Protein AF-0000000071359633 (afdb_homodimer)

Secondary structure (DSSP, 8-state):
-----TTSGGGSGGGTGGGT--------------HHHHHHHSTT-------HHHHS--HHHHHHHHHTS-HHHHHHHHHHHHHHTT---BPPPHHHHHHHHHH---HHHHHHHHHHHHHHHHHHHHHHHH-SSTTHHHHHHHHHHHHT-S--S-GGGGGGSTT-SSS--TTS----HHHHHHHHHHHHHHHHHHHHHHHH-HHHHHHHHHHHIIIIIHHHHH----GGGSSS-S---THHHHHHHHHHHHHHHH---HHHHHHHHHHHHHHHHHHHHHS-TT---TT-GGGGGGTHHHHHHHHHHHHHHTTTSS--TT-HHHHHHHHHHHHTEEETTEE---TT--SB----HHHHHHHHHHTT-HHHHHHHHHHHHH-S-GGGGT-S-HHHHHHHHHHHHHHHHSPP-----SEEEETTTTEEEEE-TTSEEEEEE--EETSTT--S-TT-EEEEETTEEEE-----PPP-GGGGSTTGGGSGGGSGGGSS-EEBTTB----EEEEE-S-EEEEE-SS-EEEEEE-GGGS-GGG-EEEEEEEEEEETTTTEEEEEEEEEES---S--EEEEEESSPPB--STTEEEEE-TTS-EEEEE--TTSEEEEEEEEE---HHHHHHH-SSEEEEEEEEESS--SEEEEEEEEEEE--/-----STTGGGTTTTGGGSS--------------HHHHHHHSTT-------HHHHS--HHHHHHHHHTS-HHHHHHHHHHHHHHTT---BPPPHHHHHHHHHH---HHHHHHHHHHHHHHHHHHHHHHHH-SSTTHHHHHHHHHHHHT-S--S-GGGGGGSTT-SSS--TTS----HHHHHHHHHHHHHHHHHHHHHHHH-HHHHHHHHHHHIIIIIHHHHH----GGGSSS-S---THHHHHHHHHHHHHHHH---HHHHHHHHHHHHHHHHHHHHHS-TT---TT-GGGGGGTHHHHHHHHHHHHHHTTTSS--TT-HHHHHHHHHHHHTEEETTEE---TT--SB----HHHHHHHHHHTT-HHHHHHHHHHHHH-S-GGGGT-S-HHHHHHHHHHHHHHHHSPP-----SEEEETTTTEEEEE-TTSEEEEEE--EETSTT--S-TT-EEEEETTEEEE-----PPP-GGGGSTTGGGSGGGSGGGSS-EEBTTB----EEEEE-S-EEEEE-SS-EEEEEE-GGGS-GGG-EEEEEEEEEEETTTTEEEEEEEEEES---S--EEEEEESSPPB--STTEEEEE-TTS-EEEEE--TTSEEEEEEEEE---HHHHHHH-SSEEEEEEEEESS--SEEEEEEEEEEE--

Foldseek 3Di:
DDDDDDPPPPPPPVVPPVPPPPVPPCLLAQDLPLQLVCLVPPDDQPLFFAAPPQFAPALVVLLVLLVPDDPVVLVVLQVLLVVLLPDPLDAQDLVQLQCCVVPNDQCSSVVSLCSLQVSLLSLVSNCSNVVPCPSVVVNLVSLVSVLPHLAQDGSVPQCQFPVGGRGDDSVTADFFLRRLQVLLSLLVCCQHCVVVQVVVPNVSLVSNLVSCCSRQLVCVLVDDPPQQLQPPHLDHDLRLLSRLLSSLSNCSRRPDDSVSNSSSLSSSSSSVSSLLSNDRQLQADLQFLQCLCSHLLSNLSNQVSSCSRSVNSSADLQDSNNVSNLCNNVQQDQDDQAGAFAFQRFRGHDDQLLSQLSSCVRNVNLQSLQQSLVSCVSDPDPCSLCDDGSVSNSSSSVCVVVSPPRHHHDDYDQKDADVSFAWIWGDAPQFKIKIWGWWAQATVSGALAGTFMWMDGNNFTFFDQLHHFDDGPCCVDPNVHVPPSRWNQQTQFKDALNWTFDHDNQQGWDDWDWDDDPFKIKIKTWRQSRTDVVSQWPTKIWMWMAGRVQGKIKIKIKTAGPDRRFWMKGKTKGLADWDPPDAQWIWGATPVGKIKIKGWDHPFWDKDKDKAADDGPSSCVRSVDGIIMMIMTTTPDDDRIDMTMIMIDIDHD/DDDPDDPPPPVPPVVPPVPPPPVPPCLLAQDLPLQLVCLVPDDDQPLFFAAPPQFAPALVVLLVLLVPDDPVVLVVLQVLLVVLLPDPLDAQDLVQLQCCVVPNDQVSSVVSLCSLQVSLLSLVSNCSNVVPCPSVVVNLVSLVSVLPHLAQDGSVPQCQFPVGGRGDDSVTADFFLRRLLVLLSLLVCCQHCVVVQVVVPNVSLVSNLVSCCVRQLVCVLVDDPPQQLQPPHLDHDLRLLSRLLSSLSNCSRRPPDSVSNSSSLSSSSSSVSSLLSNDRQQQADLQFLQCLCSHLLSNLSNQVSSCSRSVNSSADLQPSNNVSNLCNNVQQDQDDQAGDFAFQRFRGHDDQLLSQLSSCVRNVNLQSLQQSLVSCVSDPDPCSLCDDGSVSNSSSSVCVVVSPPRHHHDDYDQKDADVSFAWIWGAAPQFKIKIWTWWAQATVSGALAGGFMWMDGNNFTFFDQLHHFDDGPCCVDPNVHVPPSRWNQQTQFKDALNWTFDHDNQQGWDDWDWDDDPFKIKIKTWRQSRTDVVSQWPTKIWMWMAGRVQGKIKIKIKTAGPDRRFWMKGKTKGLADWDPPDAQWIWGATPVGKIKIKGWDHPFWDKDKDKAADDGPSSCVRSVDGIIMMIMTTTPDDDRIDMTMIMIDIDHD

Radius of gyration: 44.52 Å; Cα contacts (8 Å, |Δi|>4): 2635; chains: 2; bounding box: 70×174×122 Å

pLDDT: mean 91.4, std 15.02, range [15.28, 98.94]

Organism: NCBI:txid346377

InterPro domains:
  IPR008929 Chondroitin AC/alginate lyase [G3DSA:1.50.10.100] (68-390)
  IPR008929 Chondroitin AC/alginate lyase [SSF48230] (112-349)
  IPR012480 Heparinase II/III-like, C-terminal [PF07940] (433-593)

Structure (mmCIF, N/CA/C/O backbone):
data_AF-0000000071359633-model_v1
#
loop_
_entity.id
_entity.type
_entity.pdbx_description
1 polymer Heparinase
#
loop_
_atom_site.group_PDB
_atom_site.id
_atom_site.type_symbol
_atom_site.label_atom_id
_atom_site.label_alt_id
_atom_site.label_comp_id
_atom_site.label_asym_id
_atom_site.label_entity_id
_atom_site.label_seq_id
_atom_site.pdbx_PDB_ins_code
_atom_site.Cartn_x
_atom_site.Cartn_y
_atom_site.Cartn_z
_atom_site.occupancy
_atom_site.B_iso_or_equiv
_atom_site.auth_seq_id
_atom_site.auth_comp_id
_atom_site.auth_asym_id
_atom_site.auth_atom_id
_atom_site.pdbx_PDB_model_num
ATOM 1 N N . MET A 1 1 ? -38.25 -100.5 -8.969 1 16.97 1 MET A N 1
ATOM 2 C CA . MET A 1 1 ? -36.844 -100.562 -8.578 1 16.97 1 MET A CA 1
ATOM 3 C C . MET A 1 1 ? -36.062 -99.438 -9.312 1 16.97 1 MET A C 1
ATOM 5 O O . MET A 1 1 ? -36.156 -99.312 -10.531 1 16.97 1 MET A O 1
ATOM 9 N N . LYS A 1 2 ? -35.562 -98.5 -8.297 1 18.69 2 LYS A N 1
ATOM 10 C CA . LYS A 1 2 ? -35.281 -97.25 -7.57 1 18.69 2 LYS A CA 1
ATOM 11 C C . LYS A 1 2 ? -33.938 -96.688 -7.953 1 18.69 2 LYS A C 1
ATOM 13 O O . LYS A 1 2 ? -32.906 -97.188 -7.484 1 18.69 2 LYS A O 1
ATOM 18 N N . MET A 1 3 ? -33.875 -96.312 -9.438 1 15.28 3 MET A N 1
ATOM 19 C CA . MET A 1 3 ? -32.812 -95.812 -10.312 1 15.28 3 MET A CA 1
ATOM 20 C C . MET A 1 3 ? -31.969 -94.75 -9.609 1 15.28 3 MET A C 1
ATOM 22 O O . MET A 1 3 ? -32.5 -93.875 -8.992 1 15.28 3 MET A O 1
ATOM 26 N N . LYS A 1 4 ? -30.531 -94.938 -9.828 1 19.61 4 LYS A N 1
ATOM 27 C CA . LYS A 1 4 ? -29.078 -95.125 -9.695 1 19.61 4 LYS A CA 1
ATOM 28 C C . LYS A 1 4 ? -28.375 -93.75 -9.734 1 19.61 4 LYS A C 1
ATOM 30 O O . LYS A 1 4 ? -28.859 -92.812 -10.359 1 19.61 4 LYS A O 1
ATOM 35 N N . LYS A 1 5 ? -27.156 -93.5 -9.281 1 20.58 5 LYS A N 1
ATOM 36 C CA . LYS A 1 5 ? -26.094 -93.125 -8.352 1 20.58 5 LYS A CA 1
ATOM 37 C C . LYS A 1 5 ? -25.234 -92 -8.906 1 20.58 5 LYS A C 1
ATOM 39 O O . LYS A 1 5 ? -24.484 -91.375 -8.164 1 20.58 5 LYS A O 1
ATOM 44 N N . ASN A 1 6 ? -25.016 -92 -10.297 1 19.78 6 ASN A N 1
ATOM 45 C CA . ASN A 1 6 ? -23.641 -91.688 -10.672 1 19.78 6 ASN A CA 1
ATOM 46 C C . ASN A 1 6 ? -23.406 -90.188 -10.734 1 19.78 6 ASN A C 1
ATOM 48 O O . ASN A 1 6 ? -23.234 -89.625 -11.82 1 19.78 6 ASN A O 1
ATOM 52 N N . SER A 1 7 ? -24.203 -89.375 -9.969 1 23.22 7 SER A N 1
ATOM 53 C CA . SER A 1 7 ? -24.297 -87.875 -10.023 1 23.22 7 SER A CA 1
ATOM 54 C C . SER A 1 7 ? -23.031 -87.25 -9.5 1 23.22 7 SER A C 1
ATOM 56 O O . SER A 1 7 ? -22.938 -86 -9.461 1 23.22 7 SER A O 1
ATOM 58 N N . PHE A 1 8 ? -22.203 -88.062 -8.609 1 25.3 8 PHE A N 1
ATOM 59 C CA . PHE A 1 8 ? -21.328 -87.375 -7.656 1 25.3 8 PHE A CA 1
ATOM 60 C C . PHE A 1 8 ? -20.078 -86.875 -8.344 1 25.3 8 PHE A C 1
ATOM 62 O O . PHE A 1 8 ? -19.312 -86.125 -7.75 1 25.3 8 PHE A O 1
ATOM 69 N N . PHE A 1 9 ? -19.641 -87.438 -9.539 1 23.06 9 PHE A N 1
ATOM 70 C CA . PHE A 1 9 ? -18.25 -87.375 -9.953 1 23.06 9 PHE A CA 1
ATOM 71 C C . PHE A 1 9 ? -17.922 -85.938 -10.398 1 23.06 9 PHE A C 1
ATOM 73 O O . PHE A 1 9 ? -16.75 -85.562 -10.453 1 23.06 9 PHE A O 1
ATOM 80 N N . LYS A 1 10 ? -18.828 -85.25 -11.102 1 24.2 10 LYS A N 1
ATOM 81 C CA . LYS A 1 10 ? -18.391 -84.125 -11.922 1 24.2 10 LYS A CA 1
ATOM 82 C C . LYS A 1 10 ? -18.078 -82.938 -11.062 1 24.2 10 LYS A C 1
ATOM 84 O O . LYS A 1 10 ? -17.906 -81.812 -11.586 1 24.2 10 LYS A O 1
ATOM 89 N N . LYS A 1 11 ? -18.375 -83.125 -9.672 1 26.83 11 LYS A N 1
ATOM 90 C CA . LYS A 1 11 ? -18.188 -81.938 -8.805 1 26.83 11 LYS A CA 1
ATOM 91 C C . LYS A 1 11 ? -16.719 -81.625 -8.664 1 26.83 11 LYS A C 1
ATOM 93 O O . LYS A 1 11 ? -16.375 -80.5 -8.195 1 26.83 11 LYS A O 1
ATOM 98 N N . VAL A 1 12 ? -15.867 -82.75 -8.727 1 25.11 12 VAL A N 1
ATOM 99 C CA . VAL A 1 12 ? -14.562 -82.562 -8.109 1 25.11 12 VAL A CA 1
ATOM 100 C C . VAL A 1 12 ? -13.703 -81.625 -8.992 1 25.11 12 VAL A C 1
ATOM 102 O O . VAL A 1 12 ? -12.906 -80.875 -8.492 1 25.11 12 VAL A O 1
ATOM 105 N N . PHE A 1 13 ? -13.711 -81.938 -10.367 1 24.19 13 PHE A N 1
ATOM 106 C CA . PHE A 1 13 ? -12.555 -81.438 -11.094 1 24.19 13 PHE A CA 1
ATOM 107 C C . PHE A 1 13 ? -12.609 -79.938 -11.211 1 24.19 13 PHE A C 1
ATOM 109 O O . PHE A 1 13 ? -11.68 -79.312 -11.727 1 24.19 13 PHE A O 1
ATOM 116 N N . ALA A 1 14 ? -13.805 -79.312 -11.172 1 26.33 14 ALA A N 1
ATOM 117 C CA . ALA A 1 14 ? -13.914 -77.938 -11.578 1 26.33 14 ALA A CA 1
ATOM 118 C C . ALA A 1 14 ? -13.266 -77 -10.555 1 26.33 14 ALA A C 1
ATOM 120 O O . ALA A 1 14 ? -13.266 -75.75 -10.727 1 26.33 14 ALA A O 1
ATOM 121 N N . VAL A 1 15 ? -13.07 -77.562 -9.328 1 27.77 15 VAL A N 1
ATOM 122 C CA . VAL A 1 15 ? -12.586 -76.625 -8.281 1 27.77 15 VAL A CA 1
ATOM 123 C C . VAL A 1 15 ? -11.188 -76.125 -8.625 1 27.77 15 VAL A C 1
ATOM 125 O O . VAL A 1 15 ? -10.781 -75.062 -8.188 1 27.77 15 VAL A O 1
ATOM 128 N N . VAL A 1 16 ? -10.336 -77.062 -9.266 1 26.27 16 VAL A N 1
ATOM 129 C CA . VAL A 1 16 ? -8.914 -76.75 -9.219 1 26.27 16 VAL A CA 1
ATOM 130 C C . VAL A 1 16 ? -8.625 -75.562 -10.078 1 26.27 16 VAL A C 1
ATOM 132 O O . VAL A 1 16 ? -7.754 -74.75 -9.75 1 26.27 16 VAL A O 1
ATOM 135 N N . ALA A 1 17 ? -9.109 -75.562 -11.352 1 25.72 17 ALA A N 1
ATOM 136 C CA . ALA A 1 17 ? -8.516 -74.625 -12.312 1 25.72 17 ALA A CA 1
ATOM 137 C C . ALA A 1 17 ? -8.836 -73.188 -11.945 1 25.72 17 ALA A C 1
ATOM 139 O O . ALA A 1 17 ? -8.297 -72.25 -12.547 1 25.72 17 ALA A O 1
ATOM 140 N N . ALA A 1 18 ? -9.961 -72.938 -11.273 1 26.44 18 ALA A N 1
ATOM 141 C CA . ALA A 1 18 ? -10.375 -71.562 -11.062 1 26.44 18 ALA A CA 1
ATOM 142 C C . ALA A 1 18 ? -9.375 -70.812 -10.18 1 26.44 18 ALA A C 1
ATOM 144 O O . ALA A 1 18 ? -9.516 -69.625 -9.945 1 26.44 18 ALA A O 1
ATOM 145 N N . LEU A 1 19 ? -8.586 -71.625 -9.414 1 27.02 19 LEU A N 1
ATOM 146 C CA . LEU A 1 19 ? -7.75 -70.938 -8.453 1 27.02 19 LEU A CA 1
ATOM 147 C C . LEU A 1 19 ? -6.754 -70.062 -9.172 1 27.02 19 LEU A C 1
ATOM 149 O O . LEU A 1 19 ? -6.148 -69.188 -8.547 1 27.02 19 LEU A O 1
ATOM 153 N N . LEU A 1 20 ? -6.238 -70.562 -10.328 1 25.53 20 LEU A N 1
ATOM 154 C CA . LEU A 1 20 ? -4.973 -69.938 -10.672 1 25.53 20 LEU A CA 1
ATOM 155 C C . LEU A 1 20 ? -5.195 -68.438 -11.078 1 25.53 20 LEU A C 1
ATOM 157 O O . LEU A 1 20 ? -4.254 -67.688 -11.078 1 25.53 20 LEU A O 1
ATOM 161 N N . LEU A 1 21 ? -6.305 -68.25 -11.867 1 26.7 21 LEU A N 1
ATOM 162 C CA . LEU A 1 21 ? -6.145 -66.938 -12.5 1 26.7 21 LEU A CA 1
ATOM 163 C C . LEU A 1 21 ? -6.324 -65.812 -11.492 1 26.7 21 LEU A C 1
ATOM 165 O O . LEU A 1 21 ? -7.402 -65.188 -11.398 1 26.7 21 LEU A O 1
ATOM 169 N N . LEU A 1 22 ? -6.211 -66.062 -10.188 1 28.61 22 LEU A N 1
ATOM 170 C CA . LEU A 1 22 ? -6.168 -64.875 -9.367 1 28.61 22 LEU A CA 1
ATOM 171 C C . LEU A 1 22 ? -5.164 -63.875 -9.922 1 28.61 22 LEU A C 1
ATOM 173 O O . LEU A 1 22 ? -3.955 -64 -9.711 1 28.61 22 LEU A O 1
ATOM 177 N N . GLY A 1 23 ? -5.305 -63.562 -11.203 1 27.77 23 GLY A N 1
ATOM 178 C CA . GLY A 1 23 ? -4.488 -62.406 -11.578 1 27.77 23 GLY A CA 1
ATOM 179 C C . GLY A 1 23 ? -4.461 -61.312 -10.516 1 27.77 23 GLY A C 1
ATOM 180 O O . GLY A 1 23 ? -5.508 -60.875 -10.039 1 27.77 23 GLY A O 1
ATOM 181 N N . VAL A 1 24 ? -3.471 -61.312 -9.656 1 30.3 24 VAL A N 1
ATOM 182 C CA . VAL A 1 24 ? -3.053 -60.25 -8.766 1 30.3 24 VAL A CA 1
ATOM 183 C C . VAL A 1 24 ? -3.244 -58.906 -9.453 1 30.3 24 VAL A C 1
ATOM 185 O O . VAL A 1 24 ? -2.588 -58.625 -10.453 1 30.3 24 VAL A O 1
ATOM 188 N N . SER A 1 25 ? -4.441 -58.531 -9.695 1 33.06 25 SER A N 1
ATOM 189 C CA . SER A 1 25 ? -4.523 -57.062 -9.867 1 33.06 25 SER A CA 1
ATOM 190 C C . SER A 1 25 ? -3.646 -56.344 -8.852 1 33.06 25 SER A C 1
ATOM 192 O O . SER A 1 25 ? -3.99 -56.25 -7.672 1 33.06 25 SER A O 1
ATOM 194 N N . ASN A 1 26 ? -2.361 -56.469 -8.922 1 34.12 26 ASN A N 1
ATOM 195 C CA . ASN A 1 26 ? -1.506 -55.531 -8.219 1 34.12 26 ASN A CA 1
ATOM 196 C C . ASN A 1 26 ? -1.996 -54.094 -8.391 1 34.12 26 ASN A C 1
ATOM 198 O O . ASN A 1 26 ? -1.761 -53.469 -9.43 1 34.12 26 ASN A O 1
ATOM 202 N N . ALA A 1 27 ? -3.143 -53.781 -8.055 1 40.91 27 ALA A N 1
ATOM 203 C CA . ALA A 1 27 ? -3.441 -52.375 -7.801 1 40.91 27 ALA A CA 1
ATOM 204 C C . ALA A 1 27 ? -2.242 -51.656 -7.184 1 40.91 27 ALA A C 1
ATOM 206 O O . ALA A 1 27 ? -1.978 -51.812 -5.984 1 40.91 27 ALA A O 1
ATOM 207 N N . TYR A 1 28 ? -1.211 -51.406 -7.816 1 48.06 28 TYR A N 1
ATOM 208 C CA . TYR A 1 28 ? -0.05 -50.625 -7.383 1 48.06 28 TYR A CA 1
ATOM 209 C C . TYR A 1 28 ? -0.469 -49.281 -6.855 1 48.06 28 TYR A C 1
ATOM 211 O O . TYR A 1 28 ? -0.804 -48.375 -7.633 1 48.06 28 TYR A O 1
ATOM 219 N N . ALA A 1 29 ? -1.223 -49.281 -5.66 1 53.5 29 ALA A N 1
ATOM 220 C CA . ALA A 1 29 ? -1.771 -48.25 -4.762 1 53.5 29 ALA A CA 1
ATOM 221 C C . ALA A 1 29 ? -0.668 -47.375 -4.211 1 53.5 29 ALA A C 1
ATOM 223 O O . ALA A 1 29 ? 0.506 -47.75 -4.211 1 53.5 29 ALA A O 1
ATOM 224 N N . GLN A 1 30 ? -0.969 -46.156 -3.955 1 66.19 30 GLN A N 1
ATOM 225 C CA . GLN A 1 30 ? -0.248 -45.281 -3.043 1 66.19 30 GLN A CA 1
ATOM 226 C C . GLN A 1 30 ? 0.344 -46.062 -1.874 1 66.19 30 GLN A C 1
ATOM 228 O O . GLN A 1 30 ? -0.268 -47 -1.383 1 66.19 30 GLN A O 1
ATOM 233 N N . GLU A 1 31 ? 1.707 -46.062 -1.859 1 77 31 GLU A N 1
ATOM 234 C CA . GLU A 1 31 ? 2.443 -46.719 -0.786 1 77 31 GLU A CA 1
ATOM 235 C C . GLU A 1 31 ? 2.951 -45.719 0.239 1 77 31 GLU A C 1
ATOM 237 O O . GLU A 1 31 ? 3.428 -44.625 -0.127 1 77 31 GLU A O 1
ATOM 242 N N . GLU A 1 32 ? 2.715 -45.969 1.448 1 86.94 32 GLU A N 1
ATOM 243 C CA . GLU A 1 32 ? 3.275 -45.125 2.5 1 86.94 32 GLU A CA 1
ATOM 244 C C . GLU A 1 32 ? 4.773 -45.375 2.666 1 86.94 32 GLU A C 1
ATOM 246 O O . GLU A 1 32 ? 5.199 -46.031 3.615 1 86.94 32 GLU A O 1
ATOM 251 N N . ARG A 1 33 ? 5.598 -44.781 1.844 1 90.81 33 ARG A N 1
ATOM 252 C CA . ARG A 1 33 ? 7.047 -44.969 1.805 1 90.81 33 ARG A CA 1
ATOM 253 C C . ARG A 1 33 ? 7.719 -44.188 2.936 1 90.81 33 ARG A C 1
ATOM 255 O O . ARG A 1 33 ? 8.633 -44.688 3.588 1 90.81 33 ARG A O 1
ATOM 262 N N . ASN A 1 34 ? 7.266 -43.031 3.195 1 94.5 34 ASN A N 1
ATOM 263 C CA . ASN A 1 34 ? 7.777 -42.125 4.219 1 94.5 34 ASN A CA 1
ATOM 264 C C . ASN A 1 34 ? 9.297 -42.031 4.168 1 94.5 34 ASN A C 1
ATOM 266 O O . ASN A 1 34 ? 9.977 -42.25 5.176 1 94.5 34 ASN A O 1
ATOM 270 N N . LEU A 1 35 ? 9.82 -41.75 3.014 1 95.25 35 LEU A N 1
ATOM 271 C CA . LEU A 1 35 ? 11.25 -41.812 2.701 1 95.25 35 LEU A CA 1
ATOM 272 C C . LEU A 1 35 ? 12.031 -40.812 3.537 1 95.25 35 LEU A C 1
ATOM 274 O O . LEU A 1 35 ? 13.07 -41.156 4.113 1 95.25 35 LEU A O 1
ATOM 278 N N . LEU A 1 36 ? 11.586 -39.594 3.643 1 96.12 36 LEU A N 1
ATOM 279 C CA . LEU A 1 36 ? 12.289 -38.531 4.363 1 96.12 36 LEU A CA 1
ATOM 280 C C . LEU A 1 36 ? 12.227 -38.781 5.867 1 96.12 36 LEU A C 1
ATOM 282 O O . LEU A 1 36 ? 13.211 -38.562 6.578 1 96.12 36 LEU A O 1
ATOM 286 N N . GLY A 1 37 ? 11 -39.188 6.363 1 94 37 GLY A N 1
ATOM 287 C CA . GLY A 1 37 ? 10.883 -39.531 7.766 1 94 37 GLY A CA 1
ATOM 288 C C . GLY A 1 37 ? 11.844 -40.625 8.18 1 94 37 GLY A C 1
ATOM 289 O O . GLY A 1 37 ? 12.469 -40.562 9.242 1 94 37 GLY A O 1
ATOM 290 N N . LEU A 1 38 ? 11.914 -41.594 7.32 1 92.56 38 LEU A N 1
ATOM 291 C CA . LEU A 1 38 ? 12.82 -42.688 7.59 1 92.56 38 LEU A CA 1
ATOM 292 C C . LEU A 1 38 ? 14.273 -42.25 7.562 1 92.56 38 LEU A C 1
ATOM 294 O O . LEU A 1 38 ? 15.086 -42.688 8.375 1 92.56 38 LEU A O 1
ATOM 298 N N . ALA A 1 39 ? 14.57 -41.406 6.605 1 90.94 39 ALA A N 1
ATOM 299 C CA . ALA A 1 39 ? 15.93 -40.875 6.52 1 90.94 39 ALA A CA 1
ATOM 300 C C . ALA A 1 39 ? 16.281 -40.062 7.77 1 90.94 39 ALA A C 1
ATOM 302 O O . ALA A 1 39 ? 17.438 -40.094 8.211 1 90.94 39 ALA A O 1
ATOM 303 N N . MET A 1 40 ? 15.367 -39.344 8.336 1 91.69 40 MET A N 1
ATOM 304 C CA . MET A 1 40 ? 15.602 -38.531 9.516 1 91.69 40 MET A CA 1
ATOM 305 C C . MET A 1 40 ? 15.742 -39.375 10.766 1 91.69 40 MET A C 1
ATOM 307 O O . MET A 1 40 ? 16.484 -39.031 11.68 1 91.69 40 MET A O 1
ATOM 311 N N . SER A 1 41 ? 14.914 -40.469 10.898 1 85.06 41 SER A N 1
ATOM 312 C CA . SER A 1 41 ? 14.953 -41.344 12.062 1 85.06 41 SER A CA 1
ATOM 313 C C . SER A 1 41 ? 16.203 -42.219 12.062 1 85.06 41 SER A C 1
ATOM 315 O O . SER A 1 41 ? 16.734 -42.531 13.125 1 85.06 41 SER A O 1
ATOM 317 N N . LYS A 1 42 ? 16.344 -42.75 10.977 1 64.88 42 LYS A N 1
ATOM 318 C CA . LYS A 1 42 ? 17.453 -43.719 10.914 1 64.88 42 LYS A CA 1
ATOM 319 C C . LYS A 1 42 ? 18.734 -43.094 11.484 1 64.88 42 LYS A C 1
ATOM 321 O O . LYS A 1 42 ? 18.75 -41.938 11.906 1 64.88 42 LYS A O 1
ATOM 326 N N . ASP A 1 43 ? 19.734 -42.844 10.586 1 52.97 43 ASP A N 1
ATOM 327 C CA . ASP A 1 43 ? 21.188 -43.031 10.664 1 52.97 43 ASP A CA 1
ATOM 328 C C . ASP A 1 43 ? 21.844 -41.75 11.227 1 52.97 43 ASP A C 1
ATOM 330 O O . ASP A 1 43 ? 23 -41.469 10.914 1 52.97 43 ASP A O 1
ATOM 334 N N . GLY A 1 44 ? 21.422 -41.125 12.117 1 62.44 44 GLY A N 1
ATOM 335 C CA . GLY A 1 44 ? 22.484 -40.312 12.719 1 62.44 44 GLY A CA 1
ATOM 336 C C . GLY A 1 44 ? 22.375 -38.844 12.367 1 62.44 44 GLY A C 1
ATOM 337 O O . GLY A 1 44 ? 23.344 -38.094 12.523 1 62.44 44 GLY A O 1
ATOM 338 N N . TRP A 1 45 ? 21.188 -38.406 11.633 1 76.44 45 TRP A N 1
ATOM 339 C CA . TRP A 1 45 ? 21.25 -36.969 11.391 1 76.44 45 TRP A CA 1
ATOM 340 C C . TRP A 1 45 ? 21.125 -36.188 12.695 1 76.44 45 TRP A C 1
ATOM 342 O O . TRP A 1 45 ? 20.172 -36.406 13.461 1 76.44 45 TRP A O 1
ATOM 352 N N . LYS A 1 46 ? 22.047 -35.375 12.898 1 74.75 46 LYS A N 1
ATOM 353 C CA . LYS A 1 46 ? 22.219 -34.719 14.195 1 74.75 46 LYS A CA 1
ATOM 354 C C . LYS A 1 46 ? 21.484 -33.375 14.242 1 74.75 46 LYS A C 1
ATOM 356 O O . LYS A 1 46 ? 21.562 -32.656 15.242 1 74.75 46 LYS A O 1
ATOM 361 N N . GLY A 1 47 ? 20.875 -33.156 13.195 1 83.06 47 GLY A N 1
ATOM 362 C CA . GLY A 1 47 ? 20.125 -31.922 13.227 1 83.06 47 GLY A CA 1
ATOM 363 C C . GLY A 1 47 ? 20.938 -30.703 12.789 1 83.06 47 GLY A C 1
ATOM 364 O O . GLY A 1 47 ? 20.547 -29.562 13.031 1 83.06 47 GLY A O 1
ATOM 365 N N . ASP A 1 48 ? 22.016 -30.906 12.148 1 89.12 48 ASP A N 1
ATOM 366 C CA . ASP A 1 48 ? 22.859 -29.812 11.695 1 89.12 48 ASP A CA 1
ATOM 367 C C . ASP A 1 48 ? 22.344 -29.219 10.383 1 89.12 48 ASP A C 1
ATOM 369 O O . ASP A 1 48 ? 22.031 -29.969 9.445 1 89.12 48 ASP A O 1
ATOM 373 N N . ILE A 1 49 ? 22.172 -27.938 10.398 1 94.44 49 ILE A N 1
ATOM 374 C CA . ILE A 1 49 ? 21.719 -27.203 9.211 1 94.44 49 ILE A CA 1
ATOM 375 C C . ILE A 1 49 ? 22.797 -26.203 8.789 1 94.44 49 ILE A C 1
ATOM 377 O O . ILE A 1 49 ? 23.203 -25.344 9.578 1 94.44 49 ILE A O 1
ATOM 381 N N . LEU A 1 50 ? 23.25 -26.328 7.613 1 94.25 50 LEU A N 1
ATOM 382 C CA . LEU A 1 50 ? 24.266 -25.422 7.098 1 94.25 50 LEU A CA 1
ATOM 383 C C . LEU A 1 50 ? 23.672 -24.031 6.883 1 94.25 50 LEU A C 1
ATOM 385 O O . LEU A 1 50 ? 22.5 -23.891 6.551 1 94.25 50 LEU A O 1
ATOM 389 N N . GLU A 1 51 ? 24.547 -23.078 6.996 1 95.06 51 GLU A N 1
ATOM 390 C CA . GLU A 1 51 ? 24.141 -21.703 6.727 1 95.06 51 GLU A CA 1
ATOM 391 C C . GLU A 1 51 ? 23.922 -21.469 5.234 1 95.06 51 GLU A C 1
ATOM 393 O O . GLU A 1 51 ? 24.625 -22.047 4.402 1 95.06 51 GLU A O 1
ATOM 398 N N . PRO A 1 52 ? 22.969 -20.609 4.957 1 95.5 52 PRO A N 1
ATOM 399 C CA . PRO A 1 52 ? 22.688 -20.344 3.545 1 95.5 52 PRO A CA 1
ATOM 400 C C . PRO A 1 52 ? 23.922 -19.859 2.781 1 95.5 52 PRO A C 1
ATOM 402 O O . PRO A 1 52 ? 24.047 -20.109 1.583 1 95.5 52 PRO A O 1
ATOM 405 N N . THR A 1 53 ? 24.844 -19.188 3.447 1 95.25 53 THR A N 1
ATOM 406 C CA . THR A 1 53 ? 26.031 -18.656 2.793 1 95.25 53 THR A CA 1
ATOM 407 C C . THR A 1 53 ? 26.953 -19.781 2.344 1 95.25 53 THR A C 1
ATOM 409 O O . THR A 1 53 ? 27.828 -19.562 1.501 1 95.25 53 THR A O 1
ATOM 412 N N . ALA A 1 54 ? 26.734 -20.906 2.941 1 94.88 54 ALA A N 1
ATOM 413 C CA . ALA A 1 54 ? 27.547 -22.062 2.57 1 94.88 54 ALA A CA 1
ATOM 414 C C . ALA A 1 54 ? 26.984 -22.75 1.329 1 94.88 54 ALA A C 1
ATOM 416 O O . ALA A 1 54 ? 27.688 -23.547 0.686 1 94.88 54 ALA A O 1
ATOM 417 N N . ILE A 1 55 ? 25.797 -22.391 0.961 1 93.94 55 ILE A N 1
ATOM 418 C CA . ILE A 1 55 ? 25.109 -23.188 -0.057 1 93.94 55 ILE A CA 1
ATOM 419 C C . ILE A 1 55 ? 24.828 -22.328 -1.284 1 93.94 55 ILE A C 1
ATOM 421 O O . ILE A 1 55 ? 24.797 -22.828 -2.41 1 93.94 55 ILE A O 1
ATOM 425 N N . PHE A 1 56 ? 24.609 -21.062 -1.128 1 96 56 PHE A N 1
ATOM 426 C CA . PHE A 1 56 ? 24.234 -20.172 -2.23 1 96 56 PHE A CA 1
ATOM 427 C C . PHE A 1 56 ? 25.406 -19.25 -2.584 1 96 56 PHE A C 1
ATOM 429 O O . PHE A 1 56 ? 26.203 -18.906 -1.72 1 96 56 PHE A O 1
ATOM 436 N N . PRO A 1 57 ? 25.453 -18.859 -3.82 1 95.75 57 PRO A N 1
ATOM 437 C CA . PRO A 1 57 ? 26.531 -17.969 -4.219 1 95.75 57 PRO A CA 1
ATOM 438 C C . PRO A 1 57 ? 26.438 -16.594 -3.549 1 95.75 57 PRO A C 1
ATOM 440 O O . PRO A 1 57 ? 25.344 -16.078 -3.352 1 95.75 57 PRO A O 1
ATOM 443 N N . ASP A 1 58 ? 27.594 -16.062 -3.246 1 95.5 58 ASP A N 1
ATOM 444 C CA . ASP A 1 58 ? 27.594 -14.711 -2.701 1 95.5 58 ASP A CA 1
ATOM 445 C C . ASP A 1 58 ? 27.422 -13.672 -3.811 1 95.5 58 ASP A C 1
ATOM 447 O O . ASP A 1 58 ? 27.281 -14.023 -4.984 1 95.5 58 ASP A O 1
ATOM 451 N N . LYS A 1 59 ? 27.406 -12.398 -3.525 1 94.94 59 LYS A N 1
ATOM 452 C CA . LYS A 1 59 ? 27.125 -11.328 -4.469 1 94.94 59 LYS A CA 1
ATOM 453 C C . LYS A 1 59 ? 28.188 -11.258 -5.566 1 94.94 59 LYS A C 1
ATOM 455 O O . LYS A 1 59 ? 27.875 -10.961 -6.719 1 94.94 59 LYS A O 1
ATOM 460 N N . GLN A 1 60 ? 29.391 -11.516 -5.18 1 95.69 60 GLN A N 1
ATOM 461 C CA . GLN A 1 60 ? 30.469 -11.453 -6.164 1 95.69 60 GLN A CA 1
ATOM 462 C C . GLN A 1 60 ? 30.328 -12.562 -7.195 1 95.69 60 GLN A C 1
ATOM 464 O O . GLN A 1 60 ? 30.516 -12.336 -8.391 1 95.69 60 GLN A O 1
ATOM 469 N N . MET A 1 61 ? 30.062 -13.719 -6.699 1 96.06 61 MET A N 1
ATOM 470 C CA . MET A 1 61 ? 29.906 -14.867 -7.594 1 96.06 61 MET A CA 1
ATOM 471 C C . MET A 1 61 ? 28.719 -14.672 -8.531 1 96.06 61 MET A C 1
ATOM 473 O O . MET A 1 61 ? 28.812 -14.945 -9.727 1 96.06 61 MET A O 1
ATOM 477 N N . ILE A 1 62 ? 27.594 -14.219 -7.988 1 96.25 62 ILE A N 1
ATOM 478 C CA . ILE A 1 62 ? 26.406 -14.039 -8.812 1 96.25 62 ILE A CA 1
ATOM 479 C C . ILE A 1 62 ? 26.656 -12.938 -9.836 1 96.25 62 ILE A C 1
ATOM 481 O O . ILE A 1 62 ? 26.156 -13.008 -10.961 1 96.25 62 ILE A O 1
ATOM 485 N N . LYS A 1 63 ? 27.344 -11.891 -9.43 1 96.62 63 LYS A N 1
ATOM 486 C CA . LYS A 1 63 ? 27.688 -10.836 -10.375 1 96.62 63 LYS A CA 1
ATOM 487 C C . LYS A 1 63 ? 28.516 -11.391 -11.539 1 96.62 63 LYS A C 1
ATOM 489 O O . LYS A 1 63 ? 28.266 -11.039 -12.695 1 96.62 63 LYS A O 1
ATOM 494 N N . ALA A 1 64 ? 29.484 -12.18 -11.203 1 96.69 64 ALA A N 1
ATOM 495 C CA . ALA A 1 64 ? 30.312 -12.789 -12.242 1 96.69 64 ALA A CA 1
ATOM 496 C C . ALA A 1 64 ? 29.469 -13.648 -13.18 1 96.69 64 ALA A C 1
ATOM 498 O O . ALA A 1 64 ? 29.641 -13.602 -14.398 1 96.69 64 ALA A O 1
ATOM 499 N N . GLN A 1 65 ? 28.578 -14.398 -12.641 1 95.75 65 GLN A N 1
ATOM 500 C CA . GLN A 1 65 ? 27.719 -15.281 -13.422 1 95.75 65 GLN A CA 1
ATOM 501 C C . GLN A 1 65 ? 26.781 -14.484 -14.32 1 95.75 65 GLN A C 1
ATOM 503 O O . GLN A 1 65 ? 26.562 -14.844 -15.477 1 95.75 65 GLN A O 1
ATOM 508 N N . LEU A 1 66 ? 26.219 -13.453 -13.773 1 96.31 66 LEU A N 1
ATOM 509 C CA . LEU A 1 66 ? 25.375 -12.57 -14.57 1 96.31 66 LEU A CA 1
ATOM 510 C C . LEU A 1 66 ? 26.188 -11.859 -15.648 1 96.31 66 LEU A C 1
ATOM 512 O O . LEU A 1 66 ? 25.688 -11.586 -16.734 1 96.31 66 LEU A O 1
ATOM 516 N N . GLY A 1 67 ? 27.406 -11.539 -15.305 1 95.06 67 GLY A N 1
ATOM 517 C CA . GLY A 1 67 ? 28.328 -10.93 -16.25 1 95.06 67 GLY A CA 1
ATOM 518 C C . GLY A 1 67 ? 28.672 -11.836 -17.422 1 95.06 67 GLY A C 1
ATOM 519 O O . GLY A 1 67 ? 29.016 -11.352 -18.516 1 95.06 67 GLY A O 1
ATOM 520 N N . ASP A 1 68 ? 28.578 -13.133 -17.219 1 93.44 68 ASP A N 1
ATOM 521 C CA . ASP A 1 68 ? 28.922 -14.117 -18.25 1 93.44 68 ASP A CA 1
ATOM 522 C C . ASP A 1 68 ? 27.766 -14.297 -19.25 1 93.44 68 ASP A C 1
ATOM 524 O O . ASP A 1 68 ? 27.938 -14.953 -20.266 1 93.44 68 ASP A O 1
ATOM 528 N N . LEU A 1 69 ? 26.641 -13.695 -18.984 1 93.06 69 LEU A N 1
ATOM 529 C CA . LEU A 1 69 ? 25.516 -13.789 -19.906 1 93.06 69 LEU A CA 1
ATOM 530 C C . LEU A 1 69 ? 25.797 -13.016 -21.188 1 93.06 69 LEU A C 1
ATOM 532 O O . LEU A 1 69 ? 26.734 -12.203 -21.234 1 93.06 69 LEU A O 1
ATOM 536 N N . SER A 1 70 ? 25 -13.281 -22.203 1 91.25 70 SER A N 1
ATOM 537 C CA . SER A 1 70 ? 25.156 -12.555 -23.453 1 91.25 70 SER A CA 1
ATOM 538 C C . SER A 1 70 ? 24.953 -11.055 -23.266 1 91.25 70 SER A C 1
ATOM 540 O O . SER A 1 70 ? 24.234 -10.641 -22.359 1 91.25 70 SER A O 1
ATOM 542 N N . PRO A 1 71 ? 25.578 -10.281 -24.109 1 94 71 PRO A N 1
ATOM 543 C CA . PRO A 1 71 ? 25.359 -8.828 -24.016 1 94 71 PRO A CA 1
ATOM 544 C C . PRO A 1 71 ? 23.891 -8.438 -24.094 1 94 71 PRO A C 1
ATOM 546 O O . PRO A 1 71 ? 23.453 -7.527 -23.375 1 94 71 PRO A O 1
ATOM 549 N N . GLN A 1 72 ? 23.234 -9.125 -24.906 1 92.75 72 GLN A N 1
ATOM 550 C CA . GLN A 1 72 ? 21.812 -8.82 -25.047 1 92.75 72 GLN A CA 1
ATOM 551 C C . GLN A 1 72 ? 21.062 -9.086 -23.75 1 92.75 72 GLN A C 1
ATOM 553 O O . GLN A 1 72 ? 20.203 -8.289 -23.344 1 92.75 72 GLN A O 1
ATOM 558 N N . MET A 1 73 ? 21.312 -10.133 -23.141 1 92.88 73 MET A N 1
ATOM 559 C CA . MET A 1 73 ? 20.641 -10.484 -21.891 1 92.88 73 MET A CA 1
ATOM 560 C C . MET A 1 73 ? 21 -9.508 -20.781 1 92.88 73 MET A C 1
ATOM 562 O O . MET A 1 73 ? 20.141 -9.141 -19.969 1 92.88 73 MET A O 1
ATOM 566 N N . ARG A 1 74 ? 22.234 -9.164 -20.734 1 95.69 74 ARG A N 1
ATOM 567 C CA . ARG A 1 74 ? 22.656 -8.172 -19.75 1 95.69 74 ARG A CA 1
ATOM 568 C C . ARG A 1 74 ? 21.938 -6.848 -19.953 1 95.69 74 ARG A C 1
ATOM 570 O O . ARG A 1 74 ? 21.516 -6.215 -18.984 1 95.69 74 ARG A O 1
ATOM 577 N N . GLU A 1 75 ? 21.797 -6.465 -21.203 1 95.75 75 GLU A N 1
ATOM 578 C CA . GLU A 1 75 ? 21.078 -5.234 -21.516 1 95.75 75 GLU A CA 1
ATOM 579 C C . GLU A 1 75 ? 19.609 -5.348 -21.156 1 95.75 75 GLU A C 1
ATOM 581 O O . GLU A 1 75 ? 18.984 -4.375 -20.703 1 95.75 75 GLU A O 1
ATOM 586 N N . ASP A 1 76 ? 19.078 -6.512 -21.375 1 94.62 76 ASP A N 1
ATOM 587 C CA . ASP A 1 76 ? 17.672 -6.746 -21.016 1 94.62 76 ASP A CA 1
ATOM 588 C C . ASP A 1 76 ? 17.469 -6.59 -19.5 1 94.62 76 ASP A C 1
ATOM 590 O O . ASP A 1 76 ? 16.469 -5.996 -19.078 1 94.62 76 ASP A O 1
ATOM 594 N N . ILE A 1 77 ? 18.359 -7.141 -18.766 1 97 77 ILE A N 1
ATOM 595 C CA . ILE A 1 77 ? 18.281 -7.055 -17.312 1 97 77 ILE A CA 1
ATOM 596 C C . ILE A 1 77 ? 18.344 -5.594 -16.875 1 97 77 ILE A C 1
ATOM 598 O O . ILE A 1 77 ? 17.547 -5.145 -16.062 1 97 77 ILE A O 1
ATOM 602 N N . ARG A 1 78 ? 19.25 -4.855 -17.453 1 97.5 78 ARG A N 1
ATOM 603 C CA . ARG A 1 78 ? 19.406 -3.441 -17.141 1 97.5 78 ARG A CA 1
ATOM 604 C C . ARG A 1 78 ? 18.156 -2.654 -17.516 1 97.5 78 ARG A C 1
ATOM 606 O O . ARG A 1 78 ? 17.656 -1.864 -16.719 1 97.5 78 ARG A O 1
ATOM 613 N N . ALA A 1 79 ? 17.688 -2.855 -18.688 1 97.88 79 ALA A N 1
ATOM 614 C CA . ALA A 1 79 ? 16.531 -2.125 -19.203 1 97.88 79 ALA A CA 1
ATOM 615 C C . ALA A 1 79 ? 15.289 -2.396 -18.344 1 97.88 79 ALA A C 1
ATOM 617 O O . ALA A 1 79 ? 14.523 -1.479 -18.031 1 97.88 79 ALA A O 1
ATOM 618 N N . LYS A 1 80 ? 15.055 -3.605 -18.031 1 97.38 80 LYS A N 1
ATOM 619 C CA . LYS A 1 80 ? 13.922 -3.971 -17.188 1 97.38 80 LYS A CA 1
ATOM 620 C C . LYS A 1 80 ? 14.062 -3.375 -15.781 1 97.38 80 LYS A C 1
ATOM 622 O O . LYS A 1 80 ? 13.07 -2.988 -15.164 1 97.38 80 LYS A O 1
ATOM 627 N N . GLY A 1 81 ? 15.297 -3.348 -15.266 1 98.19 81 GLY A N 1
ATOM 628 C CA . GLY A 1 81 ? 15.547 -2.684 -14 1 98.19 81 GLY A CA 1
ATOM 629 C C . GLY A 1 81 ? 15.203 -1.206 -14.023 1 98.19 81 GLY A C 1
ATOM 630 O O . GLY A 1 81 ? 14.57 -0.698 -13.094 1 98.19 81 GLY A O 1
ATOM 631 N N . GLU A 1 82 ? 15.594 -0.534 -15.109 1 98.31 82 GLU A N 1
ATOM 632 C CA . GLU A 1 82 ? 15.312 0.891 -15.25 1 98.31 82 GLU A CA 1
ATOM 633 C C . GLU A 1 82 ? 13.812 1.148 -15.336 1 98.31 82 GLU A C 1
ATOM 635 O O . GLU A 1 82 ? 13.305 2.107 -14.75 1 98.31 82 GLU A O 1
ATOM 640 N N . LEU A 1 83 ? 13.156 0.305 -16.047 1 97.81 83 LEU A N 1
ATOM 641 C CA . LEU A 1 83 ? 11.703 0.421 -16.141 1 97.81 83 LEU A CA 1
ATOM 642 C C . LEU A 1 83 ? 11.047 0.183 -14.789 1 97.81 83 LEU A C 1
ATOM 644 O O . LEU A 1 83 ? 10.078 0.862 -14.438 1 97.81 83 LEU A O 1
ATOM 648 N N . ALA A 1 84 ? 11.539 -0.759 -14.07 1 98.31 84 ALA A N 1
ATOM 649 C CA . ALA A 1 84 ? 10.977 -1.119 -12.773 1 98.31 84 ALA A CA 1
ATOM 650 C C . ALA A 1 84 ? 11.156 0.013 -11.766 1 98.31 84 ALA A C 1
ATOM 652 O O . ALA A 1 84 ? 10.344 0.163 -10.844 1 98.31 84 ALA A O 1
ATOM 653 N N . LYS A 1 85 ? 12.094 0.89 -11.922 1 97.44 85 LYS A N 1
ATOM 654 C CA . LYS A 1 85 ? 12.312 2.041 -11.055 1 97.44 85 LYS A CA 1
ATOM 655 C C . LYS A 1 85 ? 11.141 3.018 -11.133 1 97.44 85 LYS A C 1
ATOM 657 O O . LYS A 1 85 ? 10.891 3.773 -10.188 1 97.44 85 LYS A O 1
ATOM 662 N N . GLU A 1 86 ? 10.469 2.941 -12.203 1 96.56 86 GLU A N 1
ATOM 663 C CA . GLU A 1 86 ? 9.398 3.902 -12.453 1 96.56 86 GLU A CA 1
ATOM 664 C C . GLU A 1 86 ? 8.062 3.379 -11.945 1 96.56 86 GLU A C 1
ATOM 666 O O . GLU A 1 86 ? 7.074 4.117 -11.898 1 96.56 86 GLU A O 1
ATOM 671 N N . TYR A 1 87 ? 8 2.152 -11.547 1 97.44 87 TYR A N 1
ATOM 672 C CA . TYR A 1 87 ? 6.77 1.563 -11.039 1 97.44 87 TYR A CA 1
ATOM 673 C C . TYR A 1 87 ? 6.359 2.205 -9.719 1 97.44 87 TYR A C 1
ATOM 675 O O . TYR A 1 87 ? 7.199 2.426 -8.844 1 97.44 87 TYR A O 1
ATOM 683 N N . ASN A 1 88 ? 5.109 2.58 -9.547 1 96.62 88 ASN A N 1
ATOM 684 C CA . ASN A 1 88 ? 4.691 3.385 -8.406 1 96.62 88 ASN A CA 1
ATOM 685 C C . ASN A 1 88 ? 4.035 2.527 -7.324 1 96.62 88 ASN A C 1
ATOM 687 O O . ASN A 1 88 ? 3.465 3.055 -6.367 1 96.62 88 ASN A O 1
ATOM 691 N N . TRP A 1 89 ? 3.99 1.18 -7.535 1 98.12 89 TRP A N 1
ATOM 692 C CA . TRP A 1 89 ? 3.578 0.206 -6.531 1 98.12 89 TRP A CA 1
ATOM 693 C C . TRP A 1 89 ? 2.154 0.484 -6.055 1 98.12 89 TRP A C 1
ATOM 695 O O . TRP A 1 89 ? 1.907 0.596 -4.852 1 98.12 89 TRP A O 1
ATOM 705 N N . PRO A 1 90 ? 1.166 0.509 -6.922 1 98.12 90 PRO A N 1
ATOM 706 C CA . PRO A 1 90 ? -0.218 0.692 -6.48 1 98.12 90 PRO A CA 1
ATOM 707 C C . PRO A 1 90 ? -0.659 -0.363 -5.469 1 98.12 90 PRO A C 1
ATOM 709 O O . PRO A 1 90 ? -0.275 -1.53 -5.578 1 98.12 90 PRO A O 1
ATOM 712 N N . VAL A 1 91 ? -1.461 0.073 -4.531 1 98.19 91 VAL A N 1
ATOM 713 C CA . VAL A 1 91 ? -2.066 -0.869 -3.596 1 98.19 91 VAL A CA 1
ATOM 714 C C . VAL A 1 91 ? -3.012 -1.806 -4.344 1 98.19 91 VAL A C 1
ATOM 716 O O . VAL A 1 91 ? -3.697 -1.388 -5.281 1 98.19 91 VAL A O 1
ATOM 719 N N . ILE A 1 92 ? -2.979 -3.062 -3.951 1 98.5 92 ILE A N 1
ATOM 720 C CA . ILE A 1 92 ? -3.945 -3.99 -4.531 1 98.5 92 ILE A CA 1
ATOM 721 C C . ILE A 1 92 ? -5.332 -3.711 -3.959 1 98.5 92 ILE A C 1
ATOM 723 O O . ILE A 1 92 ? -5.566 -3.885 -2.76 1 98.5 92 ILE A O 1
ATOM 727 N N . PRO A 1 93 ? -6.262 -3.309 -4.789 1 98.06 93 PRO A N 1
ATOM 728 C CA . PRO A 1 93 ? -7.586 -2.961 -4.262 1 98.06 93 PRO A CA 1
ATOM 729 C C . PRO A 1 93 ? -8.336 -4.172 -3.711 1 98.06 93 PRO A C 1
ATOM 731 O O . PRO A 1 93 ? -8.305 -5.25 -4.309 1 98.06 93 PRO A O 1
ATOM 734 N N . VAL A 1 94 ? -8.984 -4.016 -2.631 1 97.62 94 VAL A N 1
ATOM 735 C CA . VAL A 1 94 ? -9.75 -5.113 -2.049 1 97.62 94 VAL A CA 1
ATOM 736 C C . VAL A 1 94 ? -10.875 -5.512 -2.994 1 97.62 94 VAL A C 1
ATOM 738 O O . VAL A 1 94 ? -11.258 -6.684 -3.055 1 97.62 94 VAL A O 1
ATOM 741 N N . SER A 1 95 ? -11.398 -4.523 -3.781 1 97.75 95 SER A N 1
ATOM 742 C CA . SER A 1 95 ? -12.43 -4.832 -4.766 1 97.75 95 SER A CA 1
ATOM 743 C C . SER A 1 95 ? -11.938 -5.871 -5.77 1 97.75 95 SER A C 1
ATOM 745 O O . SER A 1 95 ? -12.734 -6.633 -6.324 1 97.75 95 SER A O 1
ATOM 747 N N . SER A 1 96 ? -10.625 -5.891 -5.996 1 97.88 96 SER A N 1
ATOM 748 C CA . SER A 1 96 ? -10.094 -6.895 -6.91 1 97.88 96 SER A CA 1
ATOM 749 C C . SER A 1 96 ? -10.117 -8.281 -6.281 1 97.88 96 SER A C 1
ATOM 751 O O . SER A 1 96 ? -10.227 -9.289 -6.984 1 97.88 96 SER A O 1
ATOM 753 N N . TYR A 1 97 ? -9.969 -8.422 -4.984 1 97.81 97 TYR A N 1
ATOM 754 C CA . TYR A 1 97 ? -10.18 -9.688 -4.297 1 97.81 97 TYR A CA 1
ATOM 755 C C . TYR A 1 97 ? -11.641 -10.117 -4.383 1 97.81 97 TYR A C 1
ATOM 757 O O . TYR A 1 97 ? -11.938 -11.297 -4.598 1 97.81 97 TYR A O 1
ATOM 765 N N . LEU A 1 98 ? -12.516 -9.18 -4.242 1 97.94 98 LEU A N 1
ATOM 766 C CA . LEU A 1 98 ? -13.953 -9.422 -4.223 1 97.94 98 LEU A CA 1
ATOM 767 C C . LEU A 1 98 ? -14.445 -9.875 -5.59 1 97.94 98 LEU A C 1
ATOM 769 O O . LEU A 1 98 ? -15.484 -10.531 -5.695 1 97.94 98 LEU A O 1
ATOM 773 N N . ASP A 1 99 ? -13.703 -9.508 -6.688 1 96.31 99 ASP A N 1
ATOM 774 C CA . ASP A 1 99 ? -14.07 -9.938 -8.031 1 96.31 99 ASP A CA 1
ATOM 775 C C . ASP A 1 99 ? -14.234 -11.453 -8.102 1 96.31 99 ASP A C 1
ATOM 777 O O . ASP A 1 99 ? -15.133 -11.953 -8.781 1 96.31 99 ASP A O 1
ATOM 781 N N . PHE A 1 100 ? -13.523 -12.195 -7.375 1 94.69 100 PHE A N 1
ATOM 782 C CA . PHE A 1 100 ? -13.578 -13.648 -7.43 1 94.69 100 PHE A CA 1
ATOM 783 C C . PHE A 1 100 ? -14.906 -14.172 -6.895 1 94.69 100 PHE A C 1
ATOM 785 O O . PHE A 1 100 ? -15.5 -15.086 -7.473 1 94.69 100 PHE A O 1
ATOM 792 N N . VAL A 1 101 ? -15.336 -13.633 -5.828 1 93.56 101 VAL A N 1
ATOM 793 C CA . VAL A 1 101 ? -16.578 -14.102 -5.207 1 93.56 101 VAL A CA 1
ATOM 794 C C . VAL A 1 101 ? -17.766 -13.555 -5.977 1 93.56 101 VAL A C 1
ATOM 796 O O . VAL A 1 101 ? -18.828 -14.195 -6.039 1 93.56 101 VAL A O 1
ATOM 799 N N . ARG A 1 102 ? -17.578 -12.336 -6.543 1 94.5 102 ARG A N 1
ATOM 800 C CA . ARG A 1 102 ? -18.703 -11.688 -7.215 1 94.5 102 ARG A CA 1
ATOM 801 C C . ARG A 1 102 ? -18.906 -12.25 -8.617 1 94.5 102 ARG A C 1
ATOM 803 O O . ARG A 1 102 ? -20.031 -12.453 -9.055 1 94.5 102 ARG A O 1
ATOM 810 N N . THR A 1 103 ? -17.766 -12.492 -9.375 1 91.69 103 THR A N 1
ATOM 811 C CA . THR A 1 103 ? -17.891 -12.852 -10.789 1 91.69 103 THR A CA 1
ATOM 812 C C . THR A 1 103 ? -17 -14.039 -11.125 1 91.69 103 THR A C 1
ATOM 814 O O . THR A 1 103 ? -17.016 -14.539 -12.25 1 91.69 103 THR A O 1
ATOM 817 N N . GLY A 1 104 ? -16.25 -14.461 -10.18 1 86.69 104 GLY A N 1
ATOM 818 C CA . GLY A 1 104 ? -15.328 -15.547 -10.438 1 86.69 104 GLY A CA 1
ATOM 819 C C . GLY A 1 104 ? -14.016 -15.086 -11.047 1 86.69 104 GLY A C 1
ATOM 820 O O . GLY A 1 104 ? -13.109 -15.891 -11.273 1 86.69 104 GLY A O 1
ATOM 821 N N . ASP A 1 105 ? -13.875 -13.758 -11.234 1 88.88 105 ASP A N 1
ATOM 822 C CA . ASP A 1 105 ? -12.672 -13.219 -11.867 1 88.88 105 ASP A CA 1
ATOM 823 C C . ASP A 1 105 ? -11.508 -13.156 -10.875 1 88.88 105 ASP A C 1
ATOM 825 O O . ASP A 1 105 ? -11.594 -12.469 -9.859 1 88.88 105 ASP A O 1
ATOM 829 N N . ARG A 1 106 ? -10.461 -13.844 -11.156 1 90.12 106 ARG A N 1
ATOM 830 C CA . ARG A 1 106 ? -9.281 -13.828 -10.297 1 90.12 106 ARG A CA 1
ATOM 831 C C . ARG A 1 106 ? -8.141 -13.055 -10.945 1 90.12 106 ARG A C 1
ATOM 833 O O . ARG A 1 106 ? -7.094 -12.852 -10.328 1 90.12 106 ARG A O 1
ATOM 840 N N . THR A 1 107 ? -8.266 -12.617 -12.164 1 90.25 107 THR A N 1
ATOM 841 C CA . THR A 1 107 ? -7.16 -12.117 -12.977 1 90.25 107 THR A CA 1
ATOM 842 C C . THR A 1 107 ? -6.785 -10.703 -12.562 1 90.25 107 THR A C 1
ATOM 844 O O . THR A 1 107 ? -5.609 -10.328 -12.602 1 90.25 107 THR A O 1
ATOM 847 N N . ARG A 1 108 ? -7.742 -9.945 -12.172 1 95 108 ARG A N 1
ATOM 848 C CA . ARG A 1 108 ? -7.441 -8.555 -11.836 1 95 108 ARG A CA 1
ATOM 849 C C . ARG A 1 108 ? -6.512 -8.477 -10.625 1 95 108 ARG A C 1
ATOM 851 O O . ARG A 1 108 ? -5.457 -7.84 -10.688 1 95 108 ARG A O 1
ATOM 858 N N . MET A 1 109 ? -6.875 -9.102 -9.555 1 97.56 109 MET A N 1
ATOM 859 C CA . MET A 1 109 ? -6.035 -9.094 -8.359 1 97.56 109 MET A CA 1
ATOM 860 C C . MET A 1 109 ? -4.664 -9.695 -8.648 1 97.56 109 MET A C 1
ATOM 862 O O . MET A 1 109 ? -3.641 -9.141 -8.25 1 97.56 109 MET A O 1
ATOM 866 N N . GLN A 1 110 ? -4.629 -10.773 -9.352 1 96 110 GLN A N 1
ATOM 867 C CA . GLN A 1 110 ? -3.379 -11.453 -9.672 1 96 110 GLN A CA 1
ATOM 868 C C . GLN A 1 110 ? -2.496 -10.578 -10.562 1 96 110 GLN A C 1
ATOM 870 O O . GLN A 1 110 ? -1.268 -10.648 -10.477 1 96 110 GLN A O 1
ATOM 875 N N . GLY A 1 111 ? -3.158 -9.812 -11.375 1 96.56 111 GLY A N 1
ATOM 876 C CA . GLY A 1 111 ? -2.398 -8.883 -12.195 1 96.56 111 GLY A CA 1
ATOM 877 C C . GLY A 1 111 ? -1.576 -7.906 -11.367 1 96.56 111 GLY A C 1
ATOM 878 O O . GLY A 1 111 ? -0.389 -7.707 -11.633 1 96.56 111 GLY A O 1
ATOM 879 N N . PHE A 1 112 ? -2.197 -7.301 -10.344 1 97.5 112 PHE A N 1
ATOM 880 C CA . PHE A 1 112 ? -1.489 -6.406 -9.438 1 97.5 112 PHE A CA 1
ATOM 881 C C . PHE A 1 112 ? -0.335 -7.133 -8.758 1 97.5 112 PHE A C 1
ATOM 883 O O . PHE A 1 112 ? 0.779 -6.609 -8.688 1 97.5 112 PHE A O 1
ATOM 890 N N . ARG A 1 113 ? -0.624 -8.273 -8.297 1 97.56 113 ARG A N 1
ATOM 891 C CA . ARG A 1 113 ? 0.376 -9.078 -7.598 1 97.56 113 ARG A CA 1
ATOM 892 C C . ARG A 1 113 ? 1.563 -9.383 -8.5 1 97.56 113 ARG A C 1
ATOM 894 O O . ARG A 1 113 ? 2.717 -9.242 -8.094 1 97.56 113 ARG A O 1
ATOM 901 N N . ASN A 1 114 ? 1.292 -9.828 -9.695 1 97.38 114 ASN A N 1
ATOM 902 C CA . ASN A 1 114 ? 2.336 -10.211 -10.641 1 97.38 114 ASN A CA 1
ATOM 903 C C . ASN A 1 114 ? 3.229 -9.023 -10.992 1 97.38 114 ASN A C 1
ATOM 905 O O . ASN A 1 114 ? 4.441 -9.172 -11.133 1 97.38 114 ASN A O 1
ATOM 909 N N . GLU A 1 115 ? 2.635 -7.922 -11.133 1 97.69 115 GLU A N 1
ATOM 910 C CA . GLU A 1 115 ? 3.418 -6.727 -11.422 1 97.69 115 GLU A CA 1
ATOM 911 C C . GLU A 1 115 ? 4.363 -6.391 -10.273 1 97.69 115 GLU A C 1
ATOM 913 O O . GLU A 1 115 ? 5.531 -6.074 -10.492 1 97.69 115 GLU A O 1
ATOM 918 N N . ARG A 1 116 ? 3.92 -6.449 -9.102 1 98.25 116 ARG A N 1
ATOM 919 C CA . ARG A 1 116 ? 4.73 -6.129 -7.926 1 98.25 116 ARG A CA 1
ATOM 920 C C . ARG A 1 116 ? 5.918 -7.074 -7.805 1 98.25 116 ARG A C 1
ATOM 922 O O . ARG A 1 116 ? 7.066 -6.633 -7.707 1 98.25 116 ARG A O 1
ATOM 929 N N . VAL A 1 117 ? 5.625 -8.352 -7.867 1 98.44 117 VAL A N 1
ATOM 930 C CA . VAL A 1 117 ? 6.672 -9.359 -7.711 1 98.44 117 VAL A CA 1
ATOM 931 C C . VAL A 1 117 ? 7.641 -9.289 -8.883 1 98.44 117 VAL A C 1
ATOM 933 O O . VAL A 1 117 ? 8.859 -9.406 -8.703 1 98.44 117 VAL A O 1
ATOM 936 N N . GLY A 1 118 ? 7.082 -9.055 -10.055 1 98.25 118 GLY A N 1
ATOM 937 C CA . GLY A 1 118 ? 7.914 -8.961 -11.242 1 98.25 118 GLY A CA 1
ATOM 938 C C . GLY A 1 118 ? 8.867 -7.781 -11.219 1 98.25 118 GLY A C 1
ATOM 939 O O . GLY A 1 118 ? 10.039 -7.914 -11.555 1 98.25 118 GLY A O 1
ATOM 940 N N . HIS A 1 119 ? 8.383 -6.637 -10.844 1 98.62 119 HIS A N 1
ATOM 941 C CA . HIS A 1 119 ? 9.219 -5.445 -10.812 1 98.62 119 HIS A CA 1
ATOM 942 C C . HIS A 1 119 ? 10.297 -5.559 -9.734 1 98.62 119 HIS A C 1
ATOM 944 O O . HIS A 1 119 ? 11.43 -5.125 -9.945 1 98.62 119 HIS A O 1
ATOM 950 N N . LEU A 1 120 ? 9.953 -6.098 -8.539 1 98.88 120 LEU A N 1
ATOM 951 C CA . LEU A 1 120 ? 10.984 -6.27 -7.52 1 98.88 120 LEU A CA 1
ATOM 952 C C . LEU A 1 120 ? 12.062 -7.234 -7.992 1 98.88 120 LEU A C 1
ATOM 954 O O . LEU A 1 120 ? 13.25 -7.004 -7.766 1 98.88 120 LEU A O 1
ATOM 958 N N . LYS A 1 121 ? 11.594 -8.32 -8.68 1 98.75 121 LYS A N 1
ATOM 959 C CA . LYS A 1 121 ? 12.555 -9.258 -9.266 1 98.75 121 LYS A CA 1
ATOM 960 C C . LYS A 1 121 ? 13.516 -8.547 -10.211 1 98.75 121 LYS A C 1
ATOM 962 O O . LYS A 1 121 ? 14.727 -8.75 -10.133 1 98.75 121 LYS A O 1
ATOM 967 N N . GLN A 1 122 ? 13.008 -7.715 -11.062 1 98.56 122 GLN A N 1
ATOM 968 C CA . GLN A 1 122 ? 13.828 -7.02 -12.047 1 98.56 122 GLN A CA 1
ATOM 969 C C . GLN A 1 122 ? 14.812 -6.07 -11.367 1 98.56 122 GLN A C 1
ATOM 971 O O . GLN A 1 122 ? 15.961 -5.953 -11.797 1 98.56 122 GLN A O 1
ATOM 976 N N . LEU A 1 123 ? 14.367 -5.387 -10.336 1 98.81 123 LEU A N 1
ATOM 977 C CA . LEU A 1 123 ? 15.242 -4.492 -9.586 1 98.81 123 LEU A CA 1
ATOM 978 C C . LEU A 1 123 ? 16.375 -5.266 -8.93 1 98.81 123 LEU A C 1
ATOM 980 O O . LEU A 1 123 ? 17.531 -4.836 -8.969 1 98.81 123 LEU A O 1
ATOM 984 N N . VAL A 1 124 ? 16.062 -6.402 -8.344 1 98.81 124 VAL A N 1
ATOM 985 C CA . VAL A 1 124 ? 17.047 -7.223 -7.648 1 98.81 124 VAL A CA 1
ATOM 986 C C . VAL A 1 124 ? 18.078 -7.734 -8.648 1 98.81 124 VAL A C 1
ATOM 988 O O . VAL A 1 124 ? 19.281 -7.621 -8.414 1 98.81 124 VAL A O 1
ATOM 991 N N . LEU A 1 125 ? 17.594 -8.266 -9.773 1 98.44 125 LEU A N 1
ATOM 992 C CA . LEU A 1 125 ? 18.516 -8.773 -10.789 1 98.44 125 LEU A CA 1
ATOM 993 C C . LEU A 1 125 ? 19.422 -7.664 -11.297 1 98.44 125 LEU A C 1
ATOM 995 O O . LEU A 1 125 ? 20.625 -7.867 -11.469 1 98.44 125 LEU A O 1
ATOM 999 N N . ALA A 1 126 ? 18.859 -6.5 -11.547 1 98.56 126 ALA A N 1
ATOM 1000 C CA . ALA A 1 126 ? 19.641 -5.371 -12.039 1 98.56 126 ALA A CA 1
ATOM 1001 C C . ALA A 1 126 ? 20.703 -4.961 -11.039 1 98.56 126 ALA A C 1
ATOM 1003 O O . ALA A 1 126 ? 21.859 -4.699 -11.414 1 98.56 126 ALA A O 1
ATOM 1004 N N . GLU A 1 127 ? 20.359 -4.91 -9.75 1 98.62 127 GLU A N 1
ATOM 1005 C CA . GLU A 1 127 ? 21.344 -4.52 -8.734 1 98.62 127 GLU A CA 1
ATOM 1006 C C . GLU A 1 127 ? 22.422 -5.586 -8.562 1 98.62 127 GLU A C 1
ATOM 1008 O O . GLU A 1 127 ? 23.578 -5.266 -8.344 1 98.62 127 GLU A O 1
ATOM 1013 N N . LEU A 1 128 ? 22 -6.848 -8.617 1 98.31 128 LEU A N 1
ATOM 1014 C CA . LEU A 1 128 ? 22.984 -7.926 -8.5 1 98.31 128 LEU A CA 1
ATOM 1015 C C . LEU A 1 128 ? 23.969 -7.895 -9.664 1 98.31 128 LEU A C 1
ATOM 1017 O O . LEU A 1 128 ? 25.141 -8.234 -9.492 1 98.31 128 LEU A O 1
ATOM 1021 N N . ALA A 1 129 ? 23.5 -7.5 -10.828 1 97.69 129 ALA A N 1
ATOM 1022 C CA . ALA A 1 129 ? 24.344 -7.418 -12.016 1 97.69 129 ALA A CA 1
ATOM 1023 C C . ALA A 1 129 ? 25.281 -6.215 -11.938 1 97.69 129 ALA A C 1
ATOM 1025 O O . ALA A 1 129 ? 26.453 -6.305 -12.312 1 97.69 129 ALA A O 1
ATOM 1026 N N . ALA A 1 130 ? 24.812 -5.062 -11.461 1 96.12 130 ALA A N 1
ATOM 1027 C CA . ALA A 1 130 ? 25.578 -3.816 -11.453 1 96.12 130 ALA A CA 1
ATOM 1028 C C . ALA A 1 130 ? 26.391 -3.674 -10.164 1 96.12 130 ALA A C 1
ATOM 1030 O O . ALA A 1 130 ? 27.578 -3.357 -10.211 1 96.12 130 ALA A O 1
ATOM 1031 N N . GLN A 1 131 ? 25.734 -3.834 -9.031 1 94.75 131 GLN A N 1
ATOM 1032 C CA . GLN A 1 131 ? 26.25 -3.713 -7.672 1 94.75 131 GLN A CA 1
ATOM 1033 C C . GLN A 1 131 ? 26.859 -2.334 -7.434 1 94.75 131 GLN A C 1
ATOM 1035 O O . GLN A 1 131 ? 27.969 -2.221 -6.914 1 94.75 131 GLN A O 1
ATOM 1040 N N . GLU A 1 132 ? 26.188 -1.337 -7.875 1 95.31 132 GLU A N 1
ATOM 1041 C CA . GLU A 1 132 ? 26.641 0.042 -7.707 1 95.31 132 GLU A CA 1
ATOM 1042 C C . GLU A 1 132 ? 25.703 0.82 -6.785 1 95.31 132 GLU A C 1
ATOM 1044 O O . GLU A 1 132 ? 25.891 2.02 -6.574 1 95.31 132 GLU A O 1
ATOM 1049 N N . GLY A 1 133 ? 24.734 0.16 -6.328 1 96.38 133 GLY A N 1
ATOM 1050 C CA . GLY A 1 133 ? 23.828 0.768 -5.371 1 96.38 133 GLY A CA 1
ATOM 1051 C C . GLY A 1 133 ? 22.719 1.565 -6.023 1 96.38 133 GLY A C 1
ATOM 1052 O O . GLY A 1 133 ? 21.875 2.152 -5.336 1 96.38 133 GLY A O 1
ATOM 1053 N N . GLU A 1 134 ? 22.672 1.566 -7.293 1 96 134 GLU A N 1
ATOM 1054 C CA . GLU A 1 134 ? 21.75 2.404 -8.055 1 96 134 GLU A CA 1
ATOM 1055 C C . GLU A 1 134 ? 20.297 1.998 -7.816 1 96 134 GLU A C 1
ATOM 1057 O O . GLU A 1 134 ? 19.391 2.828 -7.906 1 96 134 GLU A O 1
ATOM 1062 N N . TYR A 1 135 ? 20.062 0.721 -7.52 1 98.06 135 TYR A N 1
ATOM 1063 C CA . TYR A 1 135 ? 18.703 0.226 -7.438 1 98.06 135 TYR A CA 1
ATOM 1064 C C . TYR A 1 135 ? 18.297 -0.025 -5.992 1 98.06 135 TYR A C 1
ATOM 1066 O O . TYR A 1 135 ? 17.188 -0.498 -5.723 1 98.06 135 TYR A O 1
ATOM 1074 N N . ILE A 1 136 ? 19.109 0.327 -5.055 1 98.31 136 ILE A N 1
ATOM 1075 C CA . ILE A 1 136 ? 18.906 -0.062 -3.664 1 98.31 136 ILE A CA 1
ATOM 1076 C C . ILE A 1 136 ? 17.656 0.641 -3.115 1 98.31 136 ILE A C 1
ATOM 1078 O O . ILE A 1 136 ? 16.797 0.006 -2.5 1 98.31 136 ILE A O 1
ATOM 1082 N N . ASP A 1 137 ? 17.516 1.952 -3.338 1 98 137 ASP A N 1
ATOM 1083 C CA . ASP A 1 137 ? 16.344 2.664 -2.852 1 98 137 ASP A CA 1
ATOM 1084 C C . ASP A 1 137 ? 15.062 2.088 -3.457 1 98 137 ASP A C 1
ATOM 1086 O O . ASP A 1 137 ? 14.039 1.972 -2.773 1 98 137 ASP A O 1
ATOM 1090 N N . ALA A 1 138 ? 15.148 1.781 -4.719 1 98.62 138 ALA A N 1
ATOM 1091 C CA . ALA A 1 138 ? 13.984 1.204 -5.383 1 98.62 138 ALA A CA 1
ATOM 1092 C C . ALA A 1 138 ? 13.648 -0.169 -4.805 1 98.62 138 ALA A C 1
ATOM 1094 O O . ALA A 1 138 ? 12.477 -0.521 -4.668 1 98.62 138 ALA A O 1
ATOM 1095 N N . ILE A 1 139 ? 14.641 -0.999 -4.512 1 98.88 139 ILE A N 1
ATOM 1096 C CA . ILE A 1 139 ? 14.453 -2.301 -3.881 1 98.88 139 ILE A CA 1
ATOM 1097 C C . ILE A 1 139 ? 13.82 -2.121 -2.504 1 98.88 139 ILE A C 1
ATOM 1099 O O . ILE A 1 139 ? 12.891 -2.846 -2.143 1 98.88 139 ILE A O 1
ATOM 1103 N N . ILE A 1 140 ? 14.305 -1.137 -1.805 1 98.69 140 ILE A N 1
ATOM 1104 C CA . ILE A 1 140 ? 13.773 -0.833 -0.482 1 98.69 140 ILE A CA 1
ATOM 1105 C C . ILE A 1 140 ? 12.297 -0.453 -0.596 1 98.69 140 ILE A C 1
ATOM 1107 O O . ILE A 1 140 ? 11.461 -0.954 0.159 1 98.69 140 ILE A O 1
ATOM 1111 N N . ASP A 1 141 ? 11.969 0.386 -1.56 1 98.69 141 ASP A N 1
ATOM 1112 C CA . ASP A 1 141 ? 10.594 0.825 -1.76 1 98.69 141 ASP A CA 1
ATOM 1113 C C . ASP A 1 141 ? 9.695 -0.348 -2.139 1 98.69 141 ASP A C 1
ATOM 1115 O O . ASP A 1 141 ? 8.586 -0.481 -1.617 1 98.69 141 ASP A O 1
ATOM 1119 N N . GLY A 1 142 ? 10.141 -1.155 -3.041 1 98.81 142 GLY A N 1
ATOM 1120 C CA . GLY A 1 142 ? 9.367 -2.314 -3.443 1 98.81 142 GLY A CA 1
ATOM 1121 C C . GLY A 1 142 ? 9.156 -3.312 -2.32 1 98.81 142 GLY A C 1
ATOM 1122 O O . GLY A 1 142 ? 8.047 -3.828 -2.143 1 98.81 142 GLY A O 1
ATOM 1123 N N . THR A 1 143 ? 10.203 -3.582 -1.596 1 98.81 143 THR A N 1
ATOM 1124 C CA . THR A 1 143 ? 10.125 -4.488 -0.456 1 98.81 143 THR A CA 1
ATOM 1125 C C . THR A 1 143 ? 9.141 -3.967 0.586 1 98.81 143 THR A C 1
ATOM 1127 O O . THR A 1 143 ? 8.328 -4.727 1.113 1 98.81 143 THR A O 1
ATOM 1130 N N . TRP A 1 144 ? 9.227 -2.711 0.827 1 98.38 144 TRP A N 1
ATOM 1131 C CA . TRP A 1 144 ? 8.344 -2.064 1.787 1 98.38 144 TRP A CA 1
ATOM 1132 C C . TRP A 1 144 ? 6.887 -2.166 1.337 1 98.38 144 TRP A C 1
ATOM 1134 O O . TRP A 1 144 ? 6.004 -2.469 2.141 1 98.38 144 TRP A O 1
ATOM 1144 N N . ALA A 1 145 ? 6.645 -1.914 0.079 1 98.62 145 ALA A N 1
ATOM 1145 C CA . ALA A 1 145 ? 5.297 -1.989 -0.482 1 98.62 145 ALA A CA 1
ATOM 1146 C C . ALA A 1 145 ? 4.715 -3.391 -0.323 1 98.62 145 ALA A C 1
ATOM 1148 O O . ALA A 1 145 ? 3.537 -3.545 0.01 1 98.62 145 ALA A O 1
ATOM 1149 N N . ILE A 1 146 ? 5.5 -4.355 -0.561 1 98.81 146 ILE A N 1
ATOM 1150 C CA . ILE A 1 146 ? 5.051 -5.738 -0.443 1 98.81 146 ILE A CA 1
ATOM 1151 C C . ILE A 1 146 ? 4.797 -6.078 1.025 1 98.81 146 ILE A C 1
ATOM 1153 O O . ILE A 1 146 ? 3.801 -6.723 1.357 1 98.81 146 ILE A O 1
ATOM 1157 N N . CYS A 1 147 ? 5.645 -5.625 1.903 1 98.62 147 CYS A N 1
ATOM 1158 C CA . CYS A 1 147 ? 5.496 -5.895 3.328 1 98.62 147 CYS A CA 1
ATOM 1159 C C . CYS A 1 147 ? 4.23 -5.242 3.877 1 98.62 147 CYS A C 1
ATOM 1161 O O . CYS A 1 147 ? 3.637 -5.738 4.832 1 98.62 147 CYS A O 1
ATOM 1163 N N . GLU A 1 148 ? 3.768 -4.199 3.283 1 98.25 148 GLU A N 1
ATOM 1164 C CA . GLU A 1 148 ? 2.598 -3.475 3.773 1 98.25 148 GLU A CA 1
ATOM 1165 C C . GLU A 1 148 ? 1.305 -4.172 3.361 1 98.25 148 GLU A C 1
ATOM 1167 O O . GLU A 1 148 ? 0.236 -3.877 3.9 1 98.25 148 GLU A O 1
ATOM 1172 N N . GLN A 1 149 ? 1.396 -5.105 2.439 1 98.19 149 GLN A N 1
ATOM 1173 C CA . GLN A 1 149 ? 0.193 -5.797 1.988 1 98.19 149 GLN A CA 1
ATOM 1174 C C . GLN A 1 149 ? -0.476 -6.547 3.139 1 98.19 149 GLN A C 1
ATOM 1176 O O . GLN A 1 149 ? 0.204 -7.148 3.971 1 98.19 149 GLN A O 1
ATOM 1181 N N . SER A 1 150 ? -1.815 -6.562 3.1 1 97.56 150 SER A N 1
ATOM 1182 C CA . SER A 1 150 ? -2.553 -7.281 4.137 1 97.56 150 SER A CA 1
ATOM 1183 C C . SER A 1 150 ? -2.391 -8.789 3.984 1 97.56 150 SER A C 1
ATOM 1185 O O . SER A 1 150 ? -2.516 -9.531 4.961 1 97.56 150 SER A O 1
ATOM 1187 N N . THR A 1 151 ? -2.18 -9.195 2.797 1 97.88 151 THR A N 1
ATOM 1188 C CA . THR A 1 151 ? -1.961 -10.609 2.512 1 97.88 151 THR A CA 1
ATOM 1189 C C . THR A 1 151 ? -1.128 -10.789 1.244 1 97.88 151 THR A C 1
ATOM 1191 O O . THR A 1 151 ? -1.043 -9.875 0.42 1 97.88 151 THR A O 1
ATOM 1194 N N . TRP A 1 152 ? -0.453 -11.898 1.199 1 98.5 152 TRP A N 1
ATOM 1195 C CA . TRP A 1 152 ? 0.271 -12.258 -0.016 1 98.5 152 TRP A CA 1
ATOM 1196 C C . TRP A 1 152 ? -0.466 -13.344 -0.789 1 98.5 152 TRP A C 1
ATOM 1198 O O . TRP A 1 152 ? -0.032 -13.75 -1.87 1 98.5 152 TRP A O 1
ATOM 1208 N N . ALA A 1 153 ? -1.615 -13.758 -0.253 1 98.06 153 ALA A N 1
ATOM 1209 C CA . ALA A 1 153 ? -2.385 -14.844 -0.852 1 98.06 153 ALA A CA 1
ATOM 1210 C C . ALA A 1 153 ? -3.176 -14.352 -2.062 1 98.06 153 ALA A C 1
ATOM 1212 O O . ALA A 1 153 ? -3.508 -13.172 -2.156 1 98.06 153 ALA A O 1
ATOM 1213 N N . MET A 1 154 ? -3.465 -15.25 -2.941 1 97 154 MET A N 1
ATOM 1214 C CA . MET A 1 154 ? -4.281 -14.938 -4.109 1 97 154 MET A CA 1
ATOM 1215 C C . MET A 1 154 ? -5.766 -14.984 -3.764 1 97 154 MET A C 1
ATOM 1217 O O . MET A 1 154 ? -6.184 -15.758 -2.904 1 97 154 MET A O 1
ATOM 1221 N N . SER A 1 155 ? -6.504 -14.188 -4.52 1 95.69 155 SER A N 1
ATOM 1222 C CA . SER A 1 155 ? -7.93 -14.047 -4.234 1 95.69 155 SER A CA 1
ATOM 1223 C C . SER A 1 155 ? -8.633 -15.398 -4.262 1 95.69 155 SER A C 1
ATOM 1225 O O . SER A 1 155 ? -9.438 -15.703 -3.377 1 95.69 155 SER A O 1
ATOM 1227 N N . ALA A 1 156 ? -8.289 -16.281 -5.219 1 92 156 ALA A N 1
ATOM 1228 C CA . ALA A 1 156 ? -8.945 -17.578 -5.402 1 92 156 ALA A CA 1
ATOM 1229 C C . ALA A 1 156 ? -8.57 -18.547 -4.289 1 92 156 ALA A C 1
ATOM 1231 O O . ALA A 1 156 ? -9.227 -19.578 -4.105 1 92 156 ALA A O 1
ATOM 1232 N N . HIS A 1 157 ? -7.445 -18.172 -3.52 1 94.75 157 HIS A N 1
ATOM 1233 C CA . HIS A 1 157 ? -6.941 -19.094 -2.506 1 94.75 157 HIS A CA 1
ATOM 1234 C C . HIS A 1 157 ? -7.418 -18.703 -1.113 1 94.75 157 HIS A C 1
ATOM 1236 O O . HIS A 1 157 ? -7.188 -19.422 -0.142 1 94.75 157 HIS A O 1
ATOM 1242 N N . LEU A 1 158 ? -8.148 -17.609 -1.011 1 95.5 158 LEU A N 1
ATOM 1243 C CA . LEU A 1 158 ? -8.562 -17.094 0.29 1 95.5 158 LEU A CA 1
ATOM 1244 C C . LEU A 1 158 ? -9.609 -17.984 0.927 1 95.5 158 LEU A C 1
ATOM 1246 O O . LEU A 1 158 ? -9.945 -17.828 2.104 1 95.5 158 LEU A O 1
ATOM 1250 N N . THR A 1 159 ? -10.109 -19.016 0.22 1 92.25 159 THR A N 1
ATOM 1251 C CA . THR A 1 159 ? -11.062 -19.969 0.765 1 92.25 159 THR A CA 1
ATOM 1252 C C . THR A 1 159 ? -10.461 -20.719 1.947 1 92.25 159 THR A C 1
ATOM 1254 O O . THR A 1 159 ? -11.188 -21.281 2.766 1 92.25 159 THR A O 1
ATOM 1257 N N . ILE A 1 160 ? -9.117 -20.625 2.059 1 93.5 160 ILE A N 1
ATOM 1258 C CA . ILE A 1 160 ? -8.391 -21.312 3.125 1 93.5 160 ILE A CA 1
ATOM 1259 C C . ILE A 1 160 ? -8.641 -20.609 4.457 1 93.5 160 ILE A C 1
ATOM 1261 O O . ILE A 1 160 ? -8.586 -21.234 5.516 1 93.5 160 ILE A O 1
ATOM 1265 N N . GLN A 1 161 ? -8.93 -19.328 4.41 1 94.94 161 GLN A N 1
ATOM 1266 C CA . GLN A 1 161 ? -9.148 -18.578 5.648 1 94.94 161 GLN A CA 1
ATOM 1267 C C . GLN A 1 161 ? -10.492 -18.953 6.273 1 94.94 161 GLN A C 1
ATOM 1269 O O . GLN A 1 161 ? -11.406 -19.406 5.582 1 94.94 161 GLN A O 1
ATOM 1274 N N . LYS A 1 162 ? -10.641 -18.719 7.492 1 94.31 162 LYS A N 1
ATOM 1275 C CA . LYS A 1 162 ? -11.852 -19.078 8.234 1 94.31 162 LYS A CA 1
ATOM 1276 C C . LYS A 1 162 ? -13.062 -18.312 7.707 1 94.31 162 LYS A C 1
ATOM 1278 O O . LYS A 1 162 ? -14.148 -18.891 7.578 1 94.31 162 LYS A O 1
ATOM 1283 N N . TYR A 1 163 ? -12.883 -17.062 7.285 1 94.19 163 TYR A N 1
ATOM 1284 C CA . TYR A 1 163 ? -13.984 -16.234 6.812 1 94.19 163 TYR A CA 1
ATOM 1285 C C . TYR A 1 163 ? -14.297 -16.531 5.352 1 94.19 163 TYR A C 1
ATOM 1287 O O . TYR A 1 163 ? -15.258 -15.984 4.793 1 94.19 163 TYR A O 1
ATOM 1295 N N . GLY A 1 164 ? -13.5 -17.359 4.738 1 93.88 164 GLY A N 1
ATOM 1296 C CA . GLY A 1 164 ? -13.727 -17.688 3.338 1 93.88 164 GLY A CA 1
ATOM 1297 C C . GLY A 1 164 ? -13.188 -16.625 2.391 1 93.88 164 GLY A C 1
ATOM 1298 O O . GLY A 1 164 ? -12.523 -15.688 2.816 1 93.88 164 GLY A O 1
ATOM 1299 N N . SER A 1 165 ? -13.508 -16.797 1.062 1 93.19 165 SER A N 1
ATOM 1300 C CA . SER A 1 165 ? -12.992 -15.914 0.022 1 93.19 165 SER A CA 1
ATOM 1301 C C . SER A 1 165 ? -13.648 -14.547 0.081 1 93.19 165 SER A C 1
ATOM 1303 O O . SER A 1 165 ? -14.719 -14.391 0.673 1 93.19 165 SER A O 1
ATOM 1305 N N . GLY A 1 166 ? -12.992 -13.555 -0.546 1 96.25 166 GLY A N 1
ATOM 1306 C CA . GLY A 1 166 ? -13.5 -12.195 -0.617 1 96.25 166 GLY A CA 1
ATOM 1307 C C . GLY A 1 166 ? -12.547 -11.164 -0.037 1 96.25 166 GLY A C 1
ATOM 1308 O O . GLY A 1 166 ? -11.711 -10.617 -0.754 1 96.25 166 GLY A O 1
ATOM 1309 N N . VAL A 1 167 ? -12.656 -10.945 1.29 1 98.12 167 VAL A N 1
ATOM 1310 C CA . VAL A 1 167 ? -11.805 -9.953 1.945 1 98.12 167 VAL A CA 1
ATOM 1311 C C . VAL A 1 167 ? -10.742 -10.664 2.781 1 98.12 167 VAL A C 1
ATOM 1313 O O . VAL A 1 167 ? -11.055 -11.562 3.566 1 98.12 167 VAL A O 1
ATOM 1316 N N . PRO A 1 168 ? -9.445 -10.281 2.617 1 97.94 168 PRO A N 1
ATOM 1317 C CA . PRO A 1 168 ? -8.391 -10.883 3.432 1 97.94 168 PRO A CA 1
ATOM 1318 C C . PRO A 1 168 ? -8.586 -10.648 4.926 1 97.94 168 PRO A C 1
ATOM 1320 O O . PRO A 1 168 ? -8.984 -9.555 5.332 1 97.94 168 PRO A O 1
ATOM 1323 N N . ASP A 1 169 ? -8.328 -11.625 5.719 1 97.62 169 ASP A N 1
ATOM 1324 C CA . ASP A 1 169 ? -8.359 -11.531 7.172 1 97.62 169 ASP A CA 1
ATOM 1325 C C . ASP A 1 169 ? -6.945 -11.484 7.75 1 97.62 169 ASP A C 1
ATOM 1327 O O . ASP A 1 169 ? -6.262 -12.508 7.82 1 97.62 169 ASP A O 1
ATOM 1331 N N . ILE A 1 170 ? -6.492 -10.352 8.242 1 95.75 170 ILE A N 1
ATOM 1332 C CA . ILE A 1 170 ? -5.125 -10.172 8.711 1 95.75 170 ILE A CA 1
ATOM 1333 C C . ILE A 1 170 ? -4.914 -10.969 10 1 95.75 170 ILE A C 1
ATOM 1335 O O . ILE A 1 170 ? -3.777 -11.203 10.414 1 95.75 170 ILE A O 1
ATOM 1339 N N . ASN A 1 171 ? -5.988 -11.406 10.609 1 96.31 171 ASN A N 1
ATOM 1340 C CA . ASN A 1 171 ? -5.902 -12.133 11.867 1 96.31 171 ASN A CA 1
ATOM 1341 C C . ASN A 1 171 ? -5.863 -13.641 11.648 1 96.31 171 ASN A C 1
ATOM 1343 O O . ASN A 1 171 ? -5.762 -14.414 12.609 1 96.31 171 ASN A O 1
ATOM 1347 N N . ASP A 1 172 ? -5.938 -14.023 10.438 1 97 172 ASP A N 1
ATOM 1348 C CA . ASP A 1 172 ? -5.867 -15.438 10.07 1 97 172 ASP A CA 1
ATOM 1349 C C . ASP A 1 172 ? -4.898 -15.648 8.906 1 97 172 ASP A C 1
ATOM 1351 O O . ASP A 1 172 ? -5.316 -16.031 7.809 1 97 172 ASP A O 1
ATOM 1355 N N . PRO A 1 173 ? -3.609 -15.5 9.195 1 96.5 173 PRO A N 1
ATOM 1356 C CA . PRO A 1 173 ? -2.639 -15.703 8.117 1 96.5 173 PRO A CA 1
ATOM 1357 C C . PRO A 1 173 ? -2.691 -17.109 7.535 1 96.5 173 PRO A C 1
ATOM 1359 O O . PRO A 1 173 ? -2.795 -18.094 8.281 1 96.5 173 PRO A O 1
ATOM 1362 N N . ILE A 1 174 ? -2.67 -17.203 6.23 1 97.94 174 ILE A N 1
ATOM 1363 C CA . ILE A 1 174 ? -2.688 -18.484 5.535 1 97.94 174 ILE A CA 1
ATOM 1364 C C . ILE A 1 174 ? -1.459 -18.594 4.637 1 97.94 174 ILE A C 1
ATOM 1366 O O . ILE A 1 174 ? -0.8 -17.594 4.344 1 97.94 174 ILE A O 1
ATOM 1370 N N 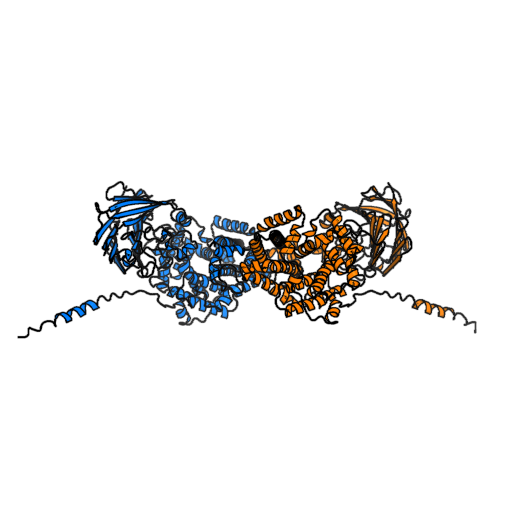. ILE A 1 175 ? -1.102 -19.828 4.266 1 98.44 175 ILE A N 1
ATOM 1371 C CA . ILE A 1 175 ? 0.013 -20.062 3.357 1 98.44 175 ILE A CA 1
ATOM 1372 C C . ILE A 1 175 ? -0.489 -20.766 2.102 1 98.44 175 ILE A C 1
ATOM 1374 O O . ILE A 1 175 ? -0.844 -21.953 2.146 1 98.44 175 ILE A O 1
ATOM 1378 N N . ASP A 1 176 ? -0.565 -20.062 1.047 1 97.69 176 ASP A N 1
ATOM 1379 C CA . ASP A 1 176 ? -0.824 -20.609 -0.282 1 97.69 176 ASP A CA 1
ATOM 1380 C C . ASP A 1 176 ? 0.41 -20.484 -1.174 1 97.69 176 ASP A C 1
ATOM 1382 O O . ASP A 1 176 ? 1.511 -20.219 -0.688 1 97.69 176 ASP A O 1
ATOM 1386 N N . LEU A 1 177 ? 0.247 -20.75 -2.453 1 97.19 177 LEU A N 1
ATOM 1387 C CA . LEU A 1 177 ? 1.341 -20.625 -3.412 1 97.19 177 LEU A CA 1
ATOM 1388 C C . LEU A 1 177 ? 1.878 -19.188 -3.447 1 97.19 177 LEU A C 1
ATOM 1390 O O . LEU A 1 177 ? 3.092 -18.984 -3.486 1 97.19 177 LEU A O 1
ATOM 1394 N N . GLY A 1 178 ? 0.927 -18.234 -3.4 1 97.81 178 GLY A N 1
ATOM 1395 C CA . GLY A 1 178 ? 1.306 -16.828 -3.465 1 97.81 178 GLY A CA 1
ATOM 1396 C C . GLY A 1 178 ? 2.133 -16.391 -2.275 1 97.81 178 GLY A C 1
ATOM 1397 O O . GLY A 1 178 ? 3.176 -15.75 -2.441 1 97.81 178 GLY A O 1
ATOM 1398 N N . VAL A 1 179 ? 1.684 -16.734 -1.112 1 98.62 179 VAL A N 1
ATOM 1399 C CA . VAL A 1 179 ? 2.396 -16.375 0.112 1 98.62 179 VAL A CA 1
ATOM 1400 C C . VAL A 1 179 ? 3.799 -16.984 0.084 1 98.62 179 VAL A C 1
ATOM 1402 O O . VAL A 1 179 ? 4.777 -16.312 0.431 1 98.62 179 VAL A O 1
ATOM 1405 N N . GLY A 1 180 ? 3.85 -18.234 -0.314 1 98.62 180 GLY A N 1
ATOM 1406 C CA . GLY A 1 180 ? 5.152 -18.875 -0.424 1 98.62 180 GLY A CA 1
ATOM 1407 C C . GLY A 1 180 ? 6.086 -18.156 -1.381 1 98.62 180 GLY A C 1
ATOM 1408 O O . GLY A 1 180 ? 7.254 -17.922 -1.057 1 98.62 180 GLY A O 1
ATOM 1409 N N . GLU A 1 181 ? 5.59 -17.828 -2.527 1 98.44 181 GLU A N 1
ATOM 1410 C CA . GLU A 1 181 ? 6.406 -17.188 -3.559 1 98.44 181 GLU A CA 1
ATOM 1411 C C . GLU A 1 181 ? 6.902 -15.82 -3.104 1 98.44 181 GLU A C 1
ATOM 1413 O O . GLU A 1 181 ? 8.031 -15.438 -3.398 1 98.44 181 GLU A O 1
ATOM 1418 N N . VAL A 1 182 ? 6.062 -15.07 -2.426 1 98.81 182 VAL A N 1
ATOM 1419 C CA . VAL A 1 182 ? 6.453 -13.75 -1.94 1 98.81 182 VAL A CA 1
ATOM 1420 C C . VAL A 1 182 ? 7.48 -13.891 -0.82 1 98.81 182 VAL A C 1
ATOM 1422 O O . VAL A 1 182 ? 8.469 -13.156 -0.775 1 98.81 182 VAL A O 1
ATOM 1425 N N . ALA A 1 183 ? 7.227 -14.812 0.076 1 98.88 183 ALA A N 1
ATOM 1426 C CA . ALA A 1 183 ? 8.195 -15.062 1.141 1 98.88 183 ALA A CA 1
ATOM 1427 C C . ALA A 1 183 ? 9.555 -15.438 0.564 1 98.88 183 ALA A C 1
ATOM 1429 O O . ALA A 1 183 ? 10.594 -14.992 1.061 1 98.88 183 ALA A O 1
ATOM 1430 N N . ASN A 1 184 ? 9.5 -16.266 -0.435 1 98.81 184 ASN A N 1
ATOM 1431 C CA . ASN A 1 184 ? 10.727 -16.672 -1.122 1 98.81 184 ASN A CA 1
ATOM 1432 C C . ASN A 1 184 ? 11.438 -15.477 -1.74 1 98.81 184 ASN A C 1
ATOM 1434 O O . ASN A 1 184 ? 12.648 -15.312 -1.568 1 98.81 184 ASN A O 1
ATOM 1438 N N . LEU A 1 185 ? 10.758 -14.625 -2.385 1 98.88 185 LEU A N 1
ATOM 1439 C CA . LEU A 1 185 ? 11.297 -13.414 -2.996 1 98.88 185 LEU A CA 1
ATOM 1440 C C . LEU A 1 185 ? 11.938 -12.516 -1.945 1 98.88 185 LEU A C 1
ATOM 1442 O O . LEU A 1 185 ? 13.07 -12.062 -2.115 1 98.88 185 LEU A O 1
ATOM 1446 N N . LEU A 1 186 ? 11.227 -12.281 -0.866 1 98.94 186 LEU A N 1
ATOM 1447 C CA . LEU A 1 186 ? 11.727 -11.43 0.206 1 98.94 186 LEU A CA 1
ATOM 1448 C C . LEU A 1 186 ? 12.938 -12.062 0.884 1 98.94 186 LEU A C 1
ATOM 1450 O O . LEU A 1 186 ? 13.836 -11.352 1.341 1 98.94 186 LEU A O 1
ATOM 1454 N N . SER A 1 187 ? 12.945 -13.375 0.946 1 98.81 187 SER A N 1
ATOM 1455 C CA . SER A 1 187 ? 14.086 -14.078 1.529 1 98.81 187 SER A CA 1
ATOM 1456 C C . SER A 1 187 ? 15.359 -13.844 0.714 1 98.81 187 SER A C 1
ATOM 1458 O O . SER A 1 187 ? 16.438 -13.672 1.276 1 98.81 187 SER A O 1
ATOM 1460 N N . TRP A 1 188 ? 15.227 -13.844 -0.61 1 98.81 188 TRP A N 1
ATOM 1461 C CA . TRP A 1 188 ? 16.375 -13.547 -1.461 1 98.81 188 TRP A CA 1
ATOM 1462 C C . TRP A 1 188 ? 16.828 -12.102 -1.274 1 98.81 188 TRP A C 1
ATOM 1464 O O . TRP A 1 188 ? 18.031 -11.82 -1.24 1 98.81 188 TRP A O 1
ATOM 1474 N N . VAL A 1 189 ? 15.898 -11.172 -1.159 1 98.88 189 VAL A N 1
ATOM 1475 C CA . VAL A 1 189 ? 16.25 -9.781 -0.89 1 98.88 189 VAL A CA 1
ATOM 1476 C C . VAL A 1 189 ? 17.016 -9.688 0.422 1 98.88 189 VAL A C 1
ATOM 1478 O O . VAL A 1 189 ? 18.047 -9.008 0.495 1 98.88 189 VAL A O 1
ATOM 1481 N N . TYR A 1 190 ? 16.5 -10.359 1.423 1 98.69 190 TYR A N 1
ATOM 1482 C CA . TYR A 1 190 ? 17.141 -10.383 2.73 1 98.69 190 TYR A CA 1
ATOM 1483 C C . TYR A 1 190 ? 18.547 -10.961 2.635 1 98.69 190 TYR A C 1
ATOM 1485 O O . TYR A 1 190 ? 19.5 -10.414 3.209 1 98.69 190 TYR A O 1
ATOM 1493 N N . PHE A 1 191 ? 18.734 -12.031 1.927 1 98.06 191 PHE A N 1
ATOM 1494 C CA . PHE A 1 191 ? 20 -12.742 1.818 1 98.06 191 PHE A CA 1
ATOM 1495 C C . PHE A 1 191 ? 21.047 -11.867 1.142 1 98.06 191 PHE A C 1
ATOM 1497 O O . PHE A 1 191 ? 22.172 -11.742 1.635 1 98.06 191 PHE A O 1
ATOM 1504 N N . TYR A 1 192 ? 20.688 -11.203 0.095 1 98.31 192 TYR A N 1
ATOM 1505 C CA . TYR A 1 192 ? 21.688 -10.516 -0.704 1 98.31 192 TYR A CA 1
ATOM 1506 C C . TYR A 1 192 ? 21.859 -9.07 -0.245 1 98.31 192 TYR A C 1
ATOM 1508 O O . TYR A 1 192 ? 22.906 -8.461 -0.452 1 98.31 192 TYR A O 1
ATOM 1516 N N . PHE A 1 193 ? 20.797 -8.492 0.391 1 98.31 193 PHE A N 1
ATOM 1517 C CA . PHE A 1 193 ? 20.859 -7.047 0.583 1 98.31 193 PHE A CA 1
ATOM 1518 C C . PHE A 1 193 ? 20.688 -6.688 2.053 1 98.31 193 PHE A C 1
ATOM 1520 O O . PHE A 1 193 ? 20.469 -5.52 2.391 1 98.31 193 PHE A O 1
ATOM 1527 N N . ARG A 1 194 ? 20.688 -7.598 2.98 1 97.31 194 ARG A N 1
ATOM 1528 C CA . ARG A 1 194 ? 20.5 -7.328 4.402 1 97.31 194 ARG A CA 1
ATOM 1529 C C . ARG A 1 194 ? 21.453 -6.23 4.879 1 97.31 194 ARG A C 1
ATOM 1531 O O . ARG A 1 194 ? 21.031 -5.32 5.602 1 97.31 194 ARG A O 1
ATOM 1538 N N . SER A 1 195 ? 22.719 -6.293 4.457 1 97.12 195 SER A N 1
ATOM 1539 C CA . SER A 1 195 ? 23.703 -5.305 4.891 1 97.12 195 SER A CA 1
ATOM 1540 C C . SER A 1 195 ? 23.328 -3.908 4.402 1 97.12 195 SER A C 1
ATOM 1542 O O . SER A 1 195 ? 23.453 -2.936 5.148 1 97.12 195 SER A O 1
ATOM 1544 N N . GLU A 1 196 ? 22.969 -3.799 3.154 1 97.81 196 GLU A N 1
ATOM 1545 C CA . GLU A 1 196 ? 22.547 -2.514 2.605 1 97.81 196 GLU A CA 1
ATOM 1546 C C . GLU A 1 196 ? 21.297 -1.992 3.312 1 97.81 196 GLU A C 1
ATOM 1548 O O . GLU A 1 196 ? 21.203 -0.801 3.615 1 97.81 196 GLU A O 1
ATOM 1553 N N . LEU A 1 197 ? 20.344 -2.877 3.572 1 98.19 197 LEU A N 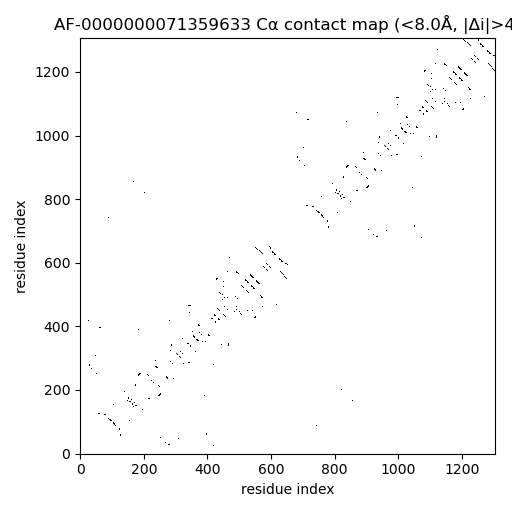1
ATOM 1554 C CA . LEU A 1 197 ? 19.125 -2.504 4.277 1 98.19 197 LEU A CA 1
ATOM 1555 C C . LEU A 1 197 ? 19.453 -1.979 5.672 1 98.19 197 LEU A C 1
ATOM 1557 O O . LEU A 1 197 ? 18.953 -0.917 6.066 1 98.19 197 LEU A O 1
ATOM 1561 N N . GLU A 1 198 ? 20.297 -2.684 6.375 1 97.62 198 GLU A N 1
ATOM 1562 C CA . GLU A 1 198 ? 20.656 -2.316 7.742 1 97.62 198 GLU A CA 1
ATOM 1563 C C . GLU A 1 198 ? 21.453 -1.008 7.77 1 97.62 198 GLU A C 1
ATOM 1565 O O . GLU A 1 198 ? 21.344 -0.238 8.727 1 97.62 198 GLU A O 1
ATOM 1570 N N . SER A 1 199 ? 22.219 -0.833 6.723 1 97.06 199 SER A N 1
ATOM 1571 C CA . SER A 1 199 ? 22.984 0.402 6.637 1 97.06 199 SER A CA 1
ATOM 1572 C C . SER A 1 199 ? 22.078 1.616 6.496 1 97.06 199 SER A C 1
ATOM 1574 O O . SER A 1 199 ? 22.375 2.689 7.02 1 97.06 199 SER A O 1
ATOM 1576 N N . VAL A 1 200 ? 21 1.441 5.809 1 97.12 200 VAL A N 1
ATOM 1577 C CA . VAL A 1 200 ? 20.016 2.516 5.711 1 97.12 200 VAL A CA 1
ATOM 1578 C C . VAL A 1 200 ? 19.25 2.637 7.023 1 97.12 200 VAL A C 1
ATOM 1580 O O . VAL A 1 200 ? 19.125 3.73 7.578 1 97.12 200 VAL A O 1
ATOM 1583 N N . SER A 1 201 ? 18.766 1.583 7.484 1 97.44 201 SER A N 1
ATOM 1584 C CA . SER A 1 201 ? 18.109 1.477 8.781 1 97.44 201 SER A CA 1
ATOM 1585 C C . SER A 1 201 ? 17.922 0.019 9.188 1 97.44 201 SER A C 1
ATOM 1587 O O . SER A 1 201 ? 17.469 -0.805 8.391 1 97.44 201 SER A O 1
ATOM 1589 N N . PRO A 1 202 ? 18.219 -0.315 10.445 1 97.19 202 PRO A N 1
ATOM 1590 C CA . PRO A 1 202 ? 17.969 -1.69 10.891 1 97.19 202 PRO A CA 1
ATOM 1591 C C . PRO A 1 202 ? 16.5 -2.098 10.797 1 97.19 202 PRO A C 1
ATOM 1593 O O . PRO A 1 202 ? 16.188 -3.289 10.719 1 97.19 202 PRO A O 1
ATOM 1596 N N . LEU A 1 203 ? 15.609 -1.143 10.734 1 98.19 203 LEU A N 1
ATOM 1597 C CA . LEU A 1 203 ? 14.172 -1.403 10.727 1 98.19 203 LEU A CA 1
ATOM 1598 C C . LEU A 1 203 ? 13.75 -2.055 9.414 1 98.19 203 LEU A C 1
ATOM 1600 O O . LEU A 1 203 ? 12.703 -2.707 9.344 1 98.19 203 LEU A O 1
ATOM 1604 N N . LEU A 1 204 ? 14.578 -1.857 8.375 1 98.44 204 LEU A N 1
ATOM 1605 C CA . LEU A 1 204 ? 14.227 -2.412 7.074 1 98.44 204 LEU A CA 1
ATOM 1606 C C . LEU A 1 204 ? 14.422 -3.924 7.055 1 98.44 204 LEU A C 1
ATOM 1608 O O . LEU A 1 204 ? 13.547 -4.664 6.609 1 98.44 204 LEU A O 1
ATOM 1612 N N . ALA A 1 205 ? 15.562 -4.398 7.52 1 98.19 205 ALA A N 1
ATOM 1613 C CA . ALA A 1 205 ? 15.797 -5.836 7.617 1 98.19 205 ALA A CA 1
ATOM 1614 C C . ALA A 1 205 ? 14.859 -6.48 8.633 1 98.19 205 ALA A C 1
ATOM 1616 O O . ALA A 1 205 ? 14.328 -7.566 8.391 1 98.19 205 ALA A O 1
ATOM 1617 N N . LEU A 1 206 ? 14.602 -5.793 9.688 1 98 206 LEU A N 1
ATOM 1618 C CA . LEU A 1 206 ? 13.711 -6.289 10.734 1 98 206 LEU A CA 1
ATOM 1619 C C . LEU A 1 206 ? 12.289 -6.48 10.195 1 98 206 LEU A C 1
ATOM 1621 O O . LEU A 1 206 ? 11.594 -7.41 10.594 1 98 206 LEU A O 1
ATOM 1625 N N . ARG A 1 207 ? 11.906 -5.594 9.344 1 98.31 207 ARG A N 1
ATOM 1626 C CA . ARG A 1 207 ? 10.57 -5.68 8.758 1 98.31 207 ARG A CA 1
ATOM 1627 C C . ARG A 1 207 ? 10.398 -6.977 7.98 1 98.31 207 ARG A C 1
ATOM 1629 O O . ARG A 1 207 ? 9.367 -7.645 8.094 1 98.31 207 ARG A O 1
ATOM 1636 N N . ILE A 1 208 ? 11.375 -7.312 7.16 1 98.69 208 ILE A N 1
ATOM 1637 C CA . ILE A 1 208 ? 11.328 -8.555 6.391 1 98.69 208 ILE A CA 1
ATOM 1638 C C . ILE A 1 208 ? 11.25 -9.742 7.344 1 98.69 208 ILE A C 1
ATOM 1640 O O . ILE A 1 208 ? 10.414 -10.633 7.168 1 98.69 208 ILE A O 1
ATOM 1644 N N . GLU A 1 209 ? 12.094 -9.727 8.375 1 98.56 209 GLU A N 1
ATOM 1645 C CA . GLU A 1 209 ? 12.125 -10.805 9.352 1 98.56 209 GLU A CA 1
ATOM 1646 C C . GLU A 1 209 ? 10.773 -10.984 10.023 1 98.56 209 GLU A C 1
ATOM 1648 O O . GLU A 1 209 ? 10.281 -12.102 10.164 1 98.56 209 GLU A O 1
ATOM 1653 N N . GLN A 1 210 ? 10.18 -9.93 10.367 1 98.06 210 GLN A N 1
ATOM 1654 C CA . GLN A 1 210 ? 8.914 -9.969 11.086 1 98.06 210 GLN A CA 1
ATOM 1655 C C . GLN A 1 210 ? 7.785 -10.469 10.195 1 98.06 210 GLN A C 1
ATOM 1657 O O . GLN A 1 210 ? 6.961 -11.273 10.625 1 98.06 210 GLN A O 1
ATOM 1662 N N . GLU A 1 211 ? 7.742 -9.953 8.984 1 98.38 211 GLU A N 1
ATOM 1663 C CA . GLU A 1 211 ? 6.688 -10.383 8.07 1 98.38 211 GLU A CA 1
ATOM 1664 C C . GLU A 1 211 ? 6.777 -11.875 7.777 1 98.38 211 GLU A C 1
ATOM 1666 O O . GLU A 1 211 ? 5.766 -12.578 7.77 1 98.38 211 GLU A O 1
ATOM 1671 N N . ILE A 1 212 ? 7.949 -12.367 7.523 1 98.69 212 ILE A N 1
ATOM 1672 C CA . ILE A 1 212 ? 8.133 -13.781 7.219 1 98.69 212 ILE A CA 1
ATOM 1673 C C . ILE A 1 212 ? 7.82 -14.617 8.453 1 98.69 212 ILE A C 1
ATOM 1675 O O . ILE A 1 212 ? 7.191 -15.672 8.344 1 98.69 212 ILE A O 1
ATOM 1679 N N . SER A 1 213 ? 8.242 -14.156 9.594 1 98.44 213 SER A N 1
ATOM 1680 C CA . SER A 1 213 ? 7.957 -14.875 10.828 1 98.44 213 SER A CA 1
ATOM 1681 C C . SER A 1 213 ? 6.457 -14.961 11.086 1 98.44 213 SER A C 1
ATOM 1683 O O . SER A 1 213 ? 5.926 -16.047 11.328 1 98.44 213 SER A O 1
ATOM 1685 N N . GLU A 1 214 ? 5.746 -13.883 10.938 1 97.62 214 GLU A N 1
ATOM 1686 C CA . GLU A 1 214 ? 4.34 -13.789 11.32 1 97.62 214 GLU A CA 1
ATOM 1687 C C . GLU A 1 214 ? 3.439 -14.453 10.281 1 97.62 214 GLU A C 1
ATOM 1689 O O . GLU A 1 214 ? 2.393 -15.008 10.625 1 97.62 214 GLU A O 1
ATOM 1694 N N . ARG A 1 215 ? 3.863 -14.422 9.055 1 98.12 215 ARG A N 1
ATOM 1695 C CA . ARG A 1 215 ? 2.951 -14.844 7.996 1 98.12 215 ARG A CA 1
ATOM 1696 C C . ARG A 1 215 ? 3.275 -16.25 7.52 1 98.12 215 ARG A C 1
ATOM 1698 O O . ARG A 1 215 ? 2.434 -16.922 6.918 1 98.12 215 ARG A O 1
ATOM 1705 N N . VAL A 1 216 ? 4.484 -16.672 7.773 1 98.62 216 VAL A N 1
ATOM 1706 C CA . VAL A 1 216 ? 4.891 -17.953 7.188 1 98.62 216 VAL A CA 1
ATOM 1707 C C . VAL A 1 216 ? 5.387 -18.891 8.281 1 98.62 216 VAL A C 1
ATOM 1709 O O . VAL A 1 216 ? 4.773 -19.922 8.539 1 98.62 216 VAL A O 1
ATOM 1712 N N . ILE A 1 217 ? 6.375 -18.5 9.102 1 98.69 217 ILE A N 1
ATOM 1713 C CA . ILE A 1 217 ? 7.07 -19.406 10.023 1 98.69 217 ILE A CA 1
ATOM 1714 C C . ILE A 1 217 ? 6.133 -19.797 11.156 1 98.69 217 ILE A C 1
ATOM 1716 O O . ILE A 1 217 ? 5.906 -20.984 11.391 1 98.69 217 ILE A O 1
ATOM 1720 N N . GLU A 1 218 ? 5.531 -18.844 11.781 1 98.44 218 GLU A N 1
ATOM 1721 C CA . GLU A 1 218 ? 4.707 -19.125 12.961 1 98.44 218 GLU A CA 1
ATOM 1722 C C . GLU A 1 218 ? 3.438 -19.875 12.57 1 98.44 218 GLU A C 1
ATOM 1724 O O . GLU A 1 218 ? 3.098 -20.891 13.188 1 98.44 218 GLU A O 1
ATOM 1729 N N . PRO A 1 219 ? 2.754 -19.406 11.547 1 98.25 219 PRO A N 1
ATOM 1730 C CA . PRO A 1 219 ? 1.563 -20.172 11.172 1 98.25 219 PRO A CA 1
ATOM 1731 C C . PRO A 1 219 ? 1.893 -21.594 10.727 1 98.25 219 PRO A C 1
ATOM 1733 O O . PRO A 1 219 ? 1.138 -22.516 11.016 1 98.25 219 PRO A O 1
ATOM 1736 N N . TYR A 1 220 ? 2.938 -21.766 10.016 1 98.69 220 TYR A N 1
ATOM 1737 C CA . TYR A 1 220 ? 3.295 -23.094 9.555 1 98.69 220 TYR A CA 1
ATOM 1738 C C . TYR A 1 220 ? 3.562 -24.031 10.734 1 98.69 220 TYR A C 1
ATOM 1740 O O . TYR A 1 220 ? 3.166 -25.188 10.711 1 98.69 220 TYR A O 1
ATOM 1748 N N . LEU A 1 221 ? 4.309 -23.547 11.719 1 98.56 221 LEU A N 1
ATOM 1749 C CA . LEU A 1 221 ? 4.637 -24.359 12.891 1 98.56 221 LEU A CA 1
ATOM 1750 C C . LEU A 1 221 ? 3.389 -24.656 13.719 1 98.56 221 LEU A C 1
ATOM 1752 O O . LEU A 1 221 ? 3.236 -25.75 14.242 1 98.56 221 LEU A O 1
ATOM 1756 N N . ALA A 1 222 ? 2.486 -23.703 13.766 1 97.81 222 ALA A N 1
ATOM 1757 C CA . ALA A 1 222 ? 1.355 -23.781 14.68 1 97.81 222 ALA A CA 1
ATOM 1758 C C . ALA A 1 222 ? 0.22 -24.609 14.086 1 97.81 222 ALA A C 1
ATOM 1760 O O . ALA A 1 222 ? -0.599 -25.172 14.812 1 97.81 222 ALA A O 1
ATOM 1761 N N . ARG A 1 223 ? 0.191 -24.688 12.766 1 96.62 223 ARG A N 1
ATOM 1762 C CA . ARG A 1 223 ? -1.003 -25.25 12.133 1 96.62 223 ARG A CA 1
ATOM 1763 C C . ARG A 1 223 ? -0.679 -26.531 11.375 1 96.62 223 ARG A C 1
ATOM 1765 O O . ARG A 1 223 ? 0.437 -26.703 10.883 1 96.62 223 ARG A O 1
ATOM 1772 N N . GLU A 1 224 ? -1.698 -27.391 11.242 1 96.19 224 GLU A N 1
ATOM 1773 C CA . GLU A 1 224 ? -1.606 -28.625 10.453 1 96.19 224 GLU A CA 1
ATOM 1774 C C . GLU A 1 224 ? -2.818 -28.781 9.539 1 96.19 224 GLU A C 1
ATOM 1776 O O . GLU A 1 224 ? -2.986 -29.828 8.898 1 96.19 224 GLU A O 1
ATOM 1781 N N . ASP A 1 225 ? -3.572 -27.719 9.5 1 93.88 225 ASP A N 1
ATOM 1782 C CA . ASP A 1 225 ? -4.875 -27.844 8.852 1 93.88 225 ASP A CA 1
ATOM 1783 C C . ASP A 1 225 ? -4.824 -27.344 7.414 1 93.88 225 ASP A C 1
ATOM 1785 O O . ASP A 1 225 ? -5.84 -27.344 6.715 1 93.88 225 ASP A O 1
ATOM 1789 N N . PHE A 1 226 ? -3.688 -26.859 6.98 1 95.81 226 PHE A N 1
ATOM 1790 C CA . PHE A 1 226 ? -3.609 -26.609 5.547 1 95.81 226 PHE A CA 1
ATOM 1791 C C . PHE A 1 226 ? -3.707 -27.906 4.758 1 95.81 226 PHE A C 1
ATOM 1793 O O . PHE A 1 226 ? -2.854 -28.797 4.895 1 95.81 226 PHE A O 1
ATOM 1800 N N . TRP A 1 227 ? -4.66 -27.984 3.91 1 93 227 TRP A N 1
ATOM 1801 C CA . TRP A 1 227 ? -4.961 -29.25 3.26 1 93 227 TRP A CA 1
ATOM 1802 C C . TRP A 1 227 ? -3.748 -29.766 2.492 1 93 227 TRP A C 1
ATOM 1804 O O . TRP A 1 227 ? -3.508 -30.984 2.439 1 93 227 TRP A O 1
ATOM 1814 N N . TRP A 1 228 ? -2.977 -28.906 1.954 1 95.19 2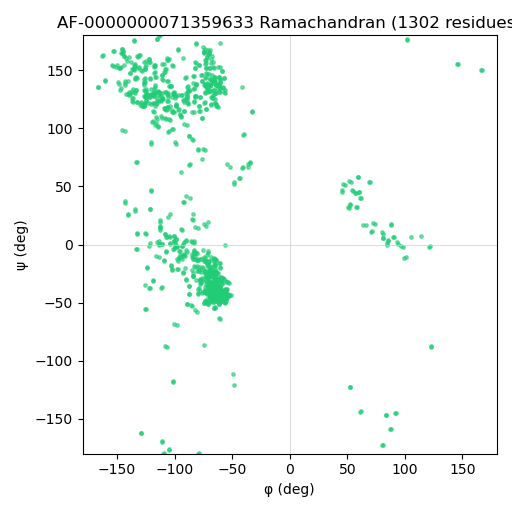28 TRP A N 1
ATOM 1815 C CA . TRP A 1 228 ? -1.875 -29.297 1.08 1 95.19 228 TRP A CA 1
ATOM 1816 C C . TRP A 1 228 ? -0.727 -29.891 1.885 1 95.19 228 TRP A C 1
ATOM 1818 O O . TRP A 1 228 ? 0.176 -30.516 1.321 1 95.19 228 TRP A O 1
ATOM 1828 N N . MET A 1 229 ? -0.69 -29.766 3.176 1 96.94 229 MET A N 1
ATOM 1829 C CA . MET A 1 229 ? 0.336 -30.375 4.016 1 96.94 229 MET A CA 1
ATOM 1830 C C . MET A 1 229 ? 0.196 -31.891 4.023 1 96.94 229 MET A C 1
ATOM 1832 O O . MET A 1 229 ? 1.174 -32.594 4.246 1 96.94 229 MET A O 1
ATOM 1836 N N . GLY A 1 230 ? -1.022 -32.438 3.953 1 95.06 230 GLY A N 1
ATOM 1837 C CA . GLY A 1 230 ? -1.289 -33.844 3.844 1 95.06 230 GLY A CA 1
ATOM 1838 C C . GLY A 1 230 ? -1.442 -34.531 5.191 1 95.06 230 GLY A C 1
ATOM 1839 O O . GLY A 1 230 ? -1.595 -35.75 5.258 1 95.06 230 GLY A O 1
ATOM 1840 N N . PHE A 1 231 ? -1.449 -33.75 6.262 1 94.44 231 PHE A N 1
ATOM 1841 C CA . PHE A 1 231 ? -1.525 -34.344 7.582 1 94.44 231 PHE A CA 1
ATOM 1842 C C . PHE A 1 231 ? -2.957 -34.75 7.906 1 94.44 231 PHE A C 1
ATOM 1844 O O . PHE A 1 231 ? -3.184 -35.812 8.539 1 94.44 231 PHE A O 1
ATOM 1851 N N . GLU A 1 232 ? -3.887 -33.969 7.484 1 88.06 232 GLU A N 1
ATOM 1852 C CA . GLU A 1 232 ? -5.285 -34.219 7.809 1 88.06 232 GLU A CA 1
ATOM 1853 C C . GLU A 1 232 ? -6.09 -34.531 6.551 1 88.06 232 GLU A C 1
ATOM 1855 O O . GLU A 1 232 ? -7.32 -34.625 6.602 1 88.06 232 GLU A O 1
ATOM 1860 N N . SER A 1 233 ? -5.418 -34.562 5.488 1 78.19 233 SER A N 1
ATOM 1861 C CA . SER A 1 233 ? -6.105 -34.812 4.223 1 78.19 233 SER A CA 1
ATOM 1862 C C . SER A 1 233 ? -5.555 -36.062 3.521 1 78.19 233 SER A C 1
ATOM 1864 O O . SER A 1 233 ? -4.355 -36.312 3.594 1 78.19 233 SER A O 1
ATOM 1866 N N . SER A 1 234 ? -6.445 -36.719 2.93 1 77.12 234 SER A N 1
ATOM 1867 C CA . SER A 1 234 ? -6.012 -37.875 2.127 1 77.12 234 SER A CA 1
ATOM 1868 C C . SER A 1 234 ? -5.59 -37.438 0.729 1 77.12 234 SER A C 1
ATOM 1870 O O . SER A 1 234 ? -4.988 -38.219 -0.016 1 77.12 234 SER A O 1
ATOM 1872 N N . PHE A 1 235 ? -5.836 -36.25 0.488 1 81.06 235 PHE A N 1
ATOM 1873 C CA . PHE A 1 235 ? -5.512 -35.688 -0.822 1 81.06 235 PHE A CA 1
ATOM 1874 C C . PHE A 1 235 ? -4.398 -34.656 -0.713 1 81.06 235 PHE A C 1
ATOM 1876 O O . PHE A 1 235 ? -4.406 -33.812 0.193 1 81.06 235 PHE A O 1
ATOM 1883 N N . VAL A 1 236 ? -3.357 -34.844 -1.553 1 88.75 236 VAL A N 1
ATOM 1884 C CA . VAL A 1 236 ? -2.303 -33.844 -1.687 1 88.75 236 VAL A CA 1
ATOM 1885 C C . VAL A 1 236 ? -1.99 -33.625 -3.164 1 88.75 236 VAL A C 1
ATOM 1887 O O . VAL A 1 236 ? -2.162 -34.5 -3.986 1 88.75 236 VAL A O 1
ATOM 1890 N N . ASN A 1 237 ? -1.703 -32.406 -3.537 1 87.19 237 ASN A N 1
ATOM 1891 C CA . ASN A 1 237 ? -1.332 -32.094 -4.914 1 87.19 237 ASN A CA 1
ATOM 1892 C C . ASN A 1 237 ? -0.042 -31.281 -4.977 1 87.19 237 ASN A C 1
ATOM 1894 O O . ASN A 1 237 ? 0.757 -31.312 -4.039 1 87.19 237 ASN A O 1
ATOM 1898 N N . ASN A 1 238 ? 0.178 -30.656 -6.082 1 90.62 238 ASN A N 1
ATOM 1899 C CA . ASN A 1 238 ? 1.439 -29.984 -6.348 1 90.62 238 ASN A CA 1
ATOM 1900 C C . ASN A 1 238 ? 1.652 -28.797 -5.398 1 90.62 238 ASN A C 1
ATOM 1902 O O . ASN A 1 238 ? 2.77 -28.297 -5.266 1 90.62 238 ASN A O 1
ATOM 1906 N N . TRP A 1 239 ? 0.688 -28.375 -4.668 1 94.31 239 TRP A N 1
ATOM 1907 C CA . TRP A 1 239 ? 0.874 -27.328 -3.676 1 94.31 239 TRP A CA 1
ATOM 1908 C C . TRP A 1 239 ? 1.843 -27.766 -2.586 1 94.31 239 TRP A C 1
ATOM 1910 O O . TRP A 1 239 ? 2.545 -26.938 -1.996 1 94.31 239 TRP A O 1
ATOM 1920 N N . ASN A 1 240 ? 1.83 -29.031 -2.381 1 96.56 240 ASN A N 1
ATOM 1921 C CA . ASN A 1 240 ? 2.594 -29.578 -1.263 1 96.56 240 ASN A CA 1
ATOM 1922 C C . ASN A 1 240 ? 4.086 -29.297 -1.41 1 96.56 240 ASN A C 1
ATOM 1924 O O . ASN A 1 240 ? 4.66 -28.547 -0.617 1 96.56 240 ASN A O 1
ATOM 1928 N N . PRO A 1 241 ? 4.73 -29.828 -2.432 1 97.44 241 PRO A N 1
ATOM 1929 C CA . PRO A 1 241 ? 6.164 -29.516 -2.508 1 97.44 241 PRO A CA 1
ATOM 1930 C C . PRO A 1 241 ? 6.445 -28.031 -2.734 1 97.44 241 PRO A C 1
ATOM 1932 O O . PRO A 1 241 ? 7.477 -27.531 -2.287 1 97.44 241 PRO A O 1
ATOM 1935 N N . TRP A 1 242 ? 5.496 -27.375 -3.391 1 97.56 242 TRP A N 1
ATOM 1936 C CA . TRP A 1 242 ? 5.645 -25.953 -3.725 1 97.56 242 TRP A CA 1
ATOM 1937 C C . TRP A 1 242 ? 5.668 -25.094 -2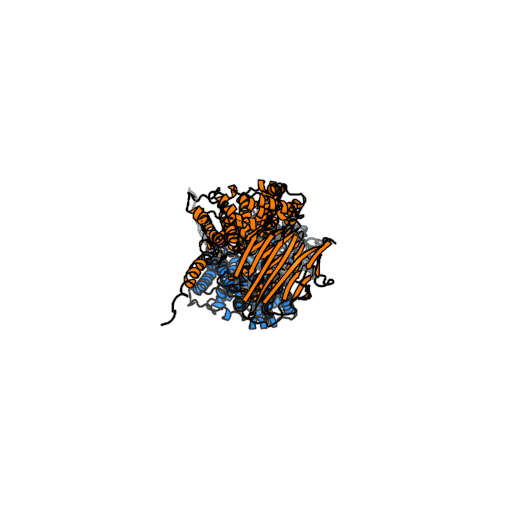.463 1 97.56 242 TRP A C 1
ATOM 1939 O O . TRP A 1 242 ? 6.625 -24.359 -2.23 1 97.56 242 TRP A O 1
ATOM 1949 N N . CYS A 1 243 ? 4.688 -25.203 -1.62 1 98.5 243 CYS A N 1
ATOM 1950 C CA . CYS A 1 243 ? 4.594 -24.453 -0.379 1 98.5 243 CYS A CA 1
ATOM 1951 C C . CYS A 1 243 ? 5.695 -24.844 0.593 1 98.5 243 CYS A C 1
ATOM 1953 O O . CYS A 1 243 ? 6.312 -24 1.228 1 98.5 243 CYS A O 1
ATOM 1955 N N . ASN A 1 244 ? 5.938 -26.125 0.671 1 98.81 244 ASN A N 1
ATOM 1956 C CA . ASN A 1 244 ? 6.961 -26.609 1.598 1 98.81 244 ASN A CA 1
ATOM 1957 C C . ASN A 1 244 ? 8.344 -26.094 1.213 1 98.81 244 ASN A C 1
ATOM 1959 O O . ASN A 1 244 ? 9.156 -25.766 2.082 1 98.81 244 ASN A O 1
ATOM 1963 N N . TYR A 1 245 ? 8.602 -26.109 -0.056 1 98.69 245 TYR A N 1
ATOM 1964 C CA . TYR A 1 245 ? 9.875 -25.562 -0.516 1 98.69 245 TYR A CA 1
ATOM 1965 C C . TYR A 1 245 ? 10.047 -24.125 -0.069 1 98.69 245 TYR A C 1
ATOM 1967 O O . TYR A 1 245 ? 11.078 -23.75 0.497 1 98.69 245 TYR A O 1
ATOM 1975 N N . ASN A 1 246 ? 9.047 -23.328 -0.329 1 98.81 246 ASN A N 1
ATOM 1976 C CA . ASN A 1 246 ? 9.109 -21.906 -0.023 1 98.81 246 ASN A CA 1
ATOM 1977 C C . ASN A 1 246 ? 9.195 -21.656 1.48 1 98.81 246 ASN A C 1
ATOM 1979 O O . ASN A 1 246 ? 9.906 -20.75 1.926 1 98.81 246 ASN A O 1
ATOM 1983 N N . VAL A 1 247 ? 8.5 -22.422 2.264 1 98.88 247 VAL A N 1
ATOM 1984 C CA . VAL A 1 247 ? 8.547 -22.297 3.717 1 98.88 247 VAL A CA 1
ATOM 1985 C C . VAL A 1 247 ? 9.953 -22.641 4.215 1 98.88 247 VAL A C 1
ATOM 1987 O O . VAL A 1 247 ? 10.531 -21.891 5.012 1 98.88 247 VAL A O 1
ATOM 1990 N N . LEU A 1 248 ? 10.484 -23.734 3.734 1 98.81 248 LEU A N 1
ATOM 1991 C CA . LEU A 1 248 ? 11.82 -24.156 4.168 1 98.81 248 LEU A CA 1
ATOM 1992 C C . LEU A 1 248 ? 12.867 -23.125 3.76 1 98.81 248 LEU A C 1
ATOM 1994 O O . LEU A 1 248 ? 13.742 -22.766 4.555 1 98.81 248 LEU A O 1
ATOM 1998 N N . MET A 1 249 ? 12.766 -22.688 2.531 1 98.38 249 MET A N 1
ATOM 1999 C CA . MET A 1 249 ? 13.68 -21.672 2.037 1 98.38 249 MET A CA 1
ATOM 2000 C C . MET A 1 249 ? 13.648 -20.438 2.934 1 98.38 249 MET A C 1
ATOM 2002 O O . MET A 1 249 ? 14.703 -19.906 3.305 1 98.38 249 MET A O 1
ATOM 2006 N N . SER A 1 250 ? 12.492 -19.984 3.299 1 98.44 250 SER A N 1
ATOM 2007 C CA . SER A 1 250 ? 12.328 -18.797 4.121 1 98.44 250 SER A CA 1
ATOM 2008 C C . SER A 1 250 ? 12.891 -19.016 5.523 1 98.44 250 SER A C 1
ATOM 2010 O O . SER A 1 250 ? 13.508 -18.109 6.098 1 98.44 250 SER A O 1
ATOM 2012 N N . ALA A 1 251 ? 12.68 -20.188 6.043 1 98.5 251 ALA A N 1
ATOM 2013 C CA . ALA A 1 251 ? 13.164 -20.516 7.383 1 98.5 251 ALA A CA 1
ATOM 2014 C C . ALA A 1 251 ? 14.688 -20.484 7.43 1 98.5 251 ALA A C 1
ATOM 2016 O O . ALA A 1 251 ? 15.281 -19.938 8.359 1 98.5 251 ALA A O 1
ATOM 2017 N N . ILE A 1 252 ? 15.281 -21.047 6.422 1 97.5 252 ILE A N 1
ATOM 2018 C CA . ILE A 1 252 ? 16.734 -21.188 6.438 1 97.5 252 ILE A CA 1
ATOM 2019 C C . ILE A 1 252 ? 17.391 -19.844 6.152 1 97.5 252 ILE A C 1
ATOM 2021 O O . ILE A 1 252 ? 18.469 -19.547 6.672 1 97.5 252 ILE A O 1
ATOM 2025 N N . MET A 1 253 ? 16.75 -19.031 5.426 1 97.62 253 MET A N 1
ATOM 2026 C CA . MET A 1 253 ? 17.375 -17.781 4.973 1 97.62 253 MET A CA 1
ATOM 2027 C C . MET A 1 253 ? 17.125 -16.672 5.977 1 97.62 253 MET A C 1
ATOM 2029 O O . MET A 1 253 ? 17.969 -15.766 6.121 1 97.62 253 MET A O 1
ATOM 2033 N N . VAL A 1 254 ? 16 -16.703 6.684 1 98 254 VAL A N 1
ATOM 2034 C CA . VAL A 1 254 ? 15.602 -15.492 7.395 1 98 254 VAL A CA 1
ATOM 2035 C C . VAL A 1 254 ? 15.477 -15.789 8.891 1 98 254 VAL A C 1
ATOM 2037 O O . VAL A 1 254 ? 15.852 -14.961 9.727 1 98 254 VAL A O 1
ATOM 2040 N N . GLU A 1 255 ? 14.969 -17 9.234 1 96.38 255 GLU A N 1
ATOM 2041 C CA . GLU A 1 255 ? 14.766 -17.344 10.641 1 96.38 255 GLU A CA 1
ATOM 2042 C C . GLU A 1 255 ? 16.094 -17.516 11.367 1 96.38 255 GLU A C 1
ATOM 2044 O O . GLU A 1 255 ? 17 -18.219 10.875 1 96.38 255 GLU A O 1
ATOM 2049 N N . ARG A 1 256 ? 16.188 -16.875 12.531 1 91.25 256 ARG A N 1
ATOM 2050 C CA . ARG A 1 256 ? 17.453 -16.906 13.258 1 91.25 256 ARG A CA 1
ATOM 2051 C C . ARG A 1 256 ? 17.453 -17.984 14.336 1 91.25 256 ARG A C 1
ATOM 2053 O O . ARG A 1 256 ? 18.516 -18.438 14.773 1 91.25 256 ARG A O 1
ATOM 2060 N N . ASP A 1 257 ? 16.328 -18.422 14.758 1 95.69 257 ASP A N 1
ATOM 2061 C CA . ASP A 1 257 ? 16.203 -19.453 15.789 1 95.69 257 ASP A CA 1
ATOM 2062 C C . ASP A 1 257 ? 16.453 -20.844 15.219 1 95.69 257 ASP A C 1
ATOM 2064 O O . ASP A 1 257 ? 15.617 -21.375 14.477 1 95.69 257 ASP A O 1
ATOM 2068 N N . LYS A 1 258 ? 17.5 -21.484 15.656 1 95.12 258 LYS A N 1
ATOM 2069 C CA . LYS A 1 258 ? 17.891 -22.781 15.117 1 95.12 258 LYS A CA 1
ATOM 2070 C C . LYS A 1 258 ? 16.875 -23.859 15.461 1 95.12 258 LYS A C 1
ATOM 2072 O O . LYS A 1 258 ? 16.672 -24.797 14.68 1 95.12 258 LYS A O 1
ATOM 2077 N N . GLU A 1 259 ? 16.297 -23.688 16.578 1 96.31 259 GLU A N 1
ATOM 2078 C CA . GLU A 1 259 ? 15.266 -24.672 16.953 1 96.31 259 GLU A CA 1
ATOM 2079 C C . GLU A 1 259 ? 14.055 -24.578 16.031 1 96.31 259 GLU A C 1
ATOM 2081 O O . GLU A 1 259 ? 13.477 -25.594 15.656 1 96.31 259 GLU A O 1
ATOM 2086 N N . LYS A 1 260 ? 13.695 -23.391 15.664 1 97.25 260 LYS A N 1
ATOM 2087 C CA . LYS A 1 260 ? 12.586 -23.203 14.734 1 97.25 260 LYS A CA 1
ATOM 2088 C C . LYS A 1 260 ? 12.953 -23.703 13.336 1 97.25 260 LYS A C 1
ATOM 2090 O O . LYS A 1 260 ? 12.117 -24.297 12.648 1 97.25 260 LYS A O 1
ATOM 2095 N N . GLN A 1 261 ? 14.195 -23.453 12.945 1 97.62 261 GLN A N 1
ATOM 2096 C CA . GLN A 1 261 ? 14.648 -23.953 11.648 1 97.62 261 GLN A CA 1
ATOM 2097 C C . GLN A 1 261 ? 14.531 -25.469 11.578 1 97.62 261 GLN A C 1
ATOM 2099 O O . GLN A 1 261 ? 14.047 -26.016 10.578 1 97.62 261 GLN A O 1
ATOM 2104 N N . LEU A 1 262 ? 14.961 -26.062 12.641 1 96.69 262 LEU A N 1
ATOM 2105 C CA . LEU A 1 262 ? 14.938 -27.531 12.688 1 96.69 262 LEU A CA 1
ATOM 2106 C C . LEU A 1 262 ? 13.5 -28.031 12.68 1 96.69 262 LEU A C 1
ATOM 2108 O O . LEU A 1 262 ? 13.188 -29.016 11.984 1 96.69 262 LEU A O 1
ATOM 2112 N N . ALA A 1 263 ? 12.672 -27.391 13.461 1 97.88 263 ALA A N 1
ATOM 2113 C CA . ALA A 1 263 ? 11.266 -27.797 13.516 1 97.88 263 ALA A CA 1
ATOM 2114 C C . ALA A 1 263 ? 10.602 -27.656 12.148 1 97.88 263 ALA A C 1
ATOM 2116 O O . ALA A 1 263 ? 9.805 -28.516 11.758 1 97.88 263 ALA A O 1
ATOM 2117 N N . ILE A 1 264 ? 10.945 -26.625 11.445 1 98.5 264 ILE A N 1
ATOM 2118 C CA . ILE A 1 264 ? 10.398 -26.406 10.109 1 98.5 264 ILE A CA 1
ATOM 2119 C C . ILE A 1 264 ? 10.906 -27.484 9.156 1 98.5 264 ILE A C 1
ATOM 2121 O O . ILE A 1 264 ? 10.141 -28.031 8.367 1 98.5 264 ILE A O 1
ATOM 2125 N N . LEU A 1 265 ? 12.203 -27.719 9.203 1 98.06 265 LEU A N 1
ATOM 2126 C CA . LEU A 1 265 ? 12.797 -28.734 8.344 1 98.06 265 LEU A CA 1
ATOM 2127 C C . LEU A 1 265 ? 12.125 -30.078 8.562 1 98.06 265 LEU A C 1
ATOM 2129 O O . LEU A 1 265 ? 11.727 -30.75 7.598 1 98.06 265 LEU A O 1
ATOM 2133 N N . GLU A 1 266 ? 11.93 -30.469 9.773 1 96.94 266 GLU A N 1
ATOM 2134 C CA . GLU A 1 266 ? 11.328 -31.766 10.086 1 96.94 266 GLU A CA 1
ATOM 2135 C C . GLU A 1 266 ? 9.875 -31.828 9.617 1 96.94 266 GLU A C 1
ATOM 2137 O O . GLU A 1 266 ? 9.461 -32.812 9.008 1 96.94 266 GLU A O 1
ATOM 2142 N N . LYS A 1 267 ? 9.164 -30.812 9.922 1 98.19 267 LYS A N 1
ATOM 2143 C CA . LYS A 1 267 ? 7.742 -30.797 9.57 1 98.19 267 LYS A CA 1
ATOM 2144 C C . LYS A 1 267 ? 7.555 -30.766 8.055 1 98.19 267 LYS A C 1
ATOM 2146 O O . LYS A 1 267 ? 6.668 -31.453 7.523 1 98.19 267 LYS A O 1
ATOM 2151 N N . THR A 1 268 ? 8.359 -29.969 7.359 1 98.62 268 THR A N 1
ATOM 2152 C CA . THR A 1 268 ? 8.25 -29.938 5.906 1 98.62 268 THR A CA 1
ATOM 2153 C C . THR A 1 268 ? 8.617 -31.297 5.305 1 98.62 268 THR A C 1
ATOM 2155 O O . THR A 1 268 ? 8.008 -31.734 4.328 1 98.62 268 THR A O 1
ATOM 2158 N N . ALA A 1 269 ? 9.586 -31.953 5.879 1 97.81 269 ALA A N 1
ATOM 2159 C CA . ALA A 1 269 ? 9.984 -33.281 5.387 1 97.81 269 ALA A CA 1
ATOM 2160 C C . ALA A 1 269 ? 8.852 -34.281 5.527 1 97.81 269 ALA A C 1
ATOM 2162 O O . ALA A 1 269 ? 8.562 -35.031 4.594 1 97.81 269 ALA A O 1
ATOM 2163 N N . LEU A 1 270 ? 8.234 -34.219 6.637 1 97.38 270 LEU A N 1
ATOM 2164 C CA . LEU A 1 270 ? 7.113 -35.125 6.871 1 97.38 270 LEU A CA 1
ATOM 2165 C C . LEU A 1 270 ? 5.949 -34.812 5.941 1 97.38 270 LEU A C 1
ATOM 2167 O O . LEU A 1 270 ? 5.254 -35.719 5.469 1 97.38 270 LEU A O 1
ATOM 2171 N N . SER A 1 271 ? 5.773 -33.562 5.719 1 98.12 271 SER A N 1
ATOM 2172 C CA . SER A 1 271 ? 4.715 -33.125 4.812 1 98.12 271 SER A CA 1
ATOM 2173 C C . SER A 1 271 ? 5.008 -33.562 3.377 1 98.12 271 SER A C 1
ATOM 2175 O O . SER A 1 271 ? 4.129 -34.062 2.678 1 98.12 271 SER A O 1
ATOM 2177 N N . VAL A 1 272 ? 6.211 -33.344 2.914 1 98.19 272 VAL A N 1
ATOM 2178 C CA . VAL A 1 272 ? 6.57 -33.688 1.544 1 98.19 272 VAL A CA 1
ATOM 2179 C C . VAL A 1 272 ? 6.504 -35.219 1.36 1 98.19 272 VAL A C 1
ATOM 2181 O O . VAL A 1 272 ? 6.184 -35.688 0.274 1 98.19 272 VAL A O 1
ATOM 2184 N N . ASP A 1 273 ? 6.738 -35.969 2.424 1 97.12 273 ASP A N 1
ATOM 2185 C CA . ASP A 1 273 ? 6.539 -37.406 2.369 1 97.12 273 ASP A CA 1
ATOM 2186 C C . ASP A 1 273 ? 5.117 -37.75 1.934 1 97.12 273 ASP A C 1
ATOM 2188 O O . ASP A 1 273 ? 4.898 -38.75 1.222 1 97.12 273 ASP A O 1
ATOM 2192 N N . LYS A 1 274 ? 4.195 -36.969 2.416 1 96.38 274 LYS A N 1
ATOM 2193 C CA . LYS A 1 274 ? 2.809 -37.25 2.045 1 96.38 274 LYS A CA 1
ATOM 2194 C C . LYS A 1 274 ? 2.605 -37.094 0.539 1 96.38 274 LYS A C 1
ATOM 2196 O O . LYS A 1 274 ? 1.826 -37.844 -0.059 1 96.38 274 LYS A O 1
ATOM 2201 N N . PHE A 1 275 ? 3.244 -36.25 -0.066 1 95.62 275 PHE A N 1
ATOM 2202 C CA . PHE A 1 275 ? 3.168 -36.031 -1.509 1 95.62 275 PHE A CA 1
ATOM 2203 C C . PHE A 1 275 ? 3.803 -37.219 -2.25 1 95.62 275 PHE A C 1
ATOM 2205 O O . PHE A 1 275 ? 3.225 -37.75 -3.207 1 95.62 275 PHE A O 1
ATOM 2212 N N . ILE A 1 276 ? 4.996 -37.562 -1.774 1 96.38 276 ILE A N 1
ATOM 2213 C CA . ILE A 1 276 ? 5.688 -38.688 -2.396 1 96.38 276 ILE A CA 1
ATOM 2214 C C . ILE A 1 276 ? 4.852 -39.969 -2.242 1 96.38 276 ILE A C 1
ATOM 2216 O O . ILE A 1 276 ? 4.727 -40.75 -3.182 1 96.38 276 ILE A O 1
ATOM 2220 N N . ASN A 1 277 ? 4.277 -40.094 -1.069 1 94.12 277 ASN A N 1
ATOM 2221 C CA . ASN A 1 277 ? 3.43 -41.25 -0.798 1 94.12 277 ASN A CA 1
ATOM 2222 C C . ASN A 1 277 ? 2.201 -41.25 -1.705 1 94.12 277 ASN A C 1
ATOM 2224 O O . ASN A 1 277 ? 1.673 -42.344 -2.02 1 94.12 277 ASN A O 1
ATOM 2228 N N . TYR A 1 278 ? 1.773 -40.125 -2.07 1 90.44 278 TYR A N 1
ATOM 2229 C CA . TYR A 1 278 ? 0.567 -40 -2.881 1 90.44 278 TYR A CA 1
ATOM 2230 C C . TYR A 1 278 ? 0.815 -40.469 -4.305 1 90.44 278 TYR A C 1
ATOM 2232 O O . TYR A 1 278 ? -0.11 -40.938 -4.988 1 90.44 278 TYR A O 1
ATOM 2240 N N . TYR A 1 279 ? 2.043 -40.375 -4.793 1 90.12 279 TYR A N 1
ATOM 2241 C CA . TYR A 1 279 ? 2.391 -40.875 -6.129 1 90.12 279 TYR A CA 1
ATOM 2242 C C . TYR A 1 279 ? 2.342 -42.375 -6.199 1 90.12 279 TYR A C 1
ATOM 2244 O O . TYR A 1 279 ? 2.76 -43.062 -5.262 1 90.12 279 TYR A O 1
ATOM 2252 N N . LYS A 1 280 ? 1.894 -42.844 -7.305 1 88.44 280 LYS A N 1
ATOM 2253 C CA . LYS A 1 280 ? 2.01 -44.281 -7.574 1 88.44 280 LYS A CA 1
ATOM 2254 C C . LYS A 1 280 ? 3.447 -44.656 -7.91 1 88.44 280 LYS A C 1
ATOM 2256 O O . LYS A 1 280 ? 4.273 -43.781 -8.211 1 88.44 280 LYS A O 1
ATOM 2261 N N . THR A 1 281 ? 3.67 -45.875 -7.875 1 89.19 281 THR A N 1
ATOM 2262 C CA . THR A 1 281 ? 5.043 -46.344 -7.945 1 89.19 281 THR A CA 1
ATOM 2263 C C . THR A 1 281 ? 5.645 -46.062 -9.32 1 89.19 281 THR A C 1
ATOM 2265 O O . THR A 1 281 ? 6.859 -45.906 -9.445 1 89.19 281 THR A O 1
ATOM 2268 N N . ASP A 1 282 ? 4.844 -46 -10.289 1 90 282 ASP A N 1
ATOM 2269 C CA . ASP A 1 282 ? 5.383 -45.812 -11.633 1 90 282 ASP A CA 1
ATOM 2270 C C . ASP A 1 282 ? 5.859 -44.375 -11.828 1 90 282 ASP A C 1
ATOM 2272 O O . ASP A 1 282 ? 6.562 -44.062 -12.789 1 90 282 ASP A O 1
ATOM 2276 N N . GLY A 1 283 ? 5.484 -43.438 -10.922 1 92.81 283 GLY A N 1
ATOM 2277 C CA . GLY A 1 283 ? 6.023 -42.094 -10.898 1 92.81 283 GLY A CA 1
ATOM 2278 C C . GLY A 1 283 ? 5.371 -41.156 -11.914 1 92.81 283 GLY A C 1
ATOM 2279 O O . GLY A 1 283 ? 5.812 -40.031 -12.109 1 92.81 283 GLY A O 1
ATOM 2280 N N . ALA A 1 284 ? 4.316 -41.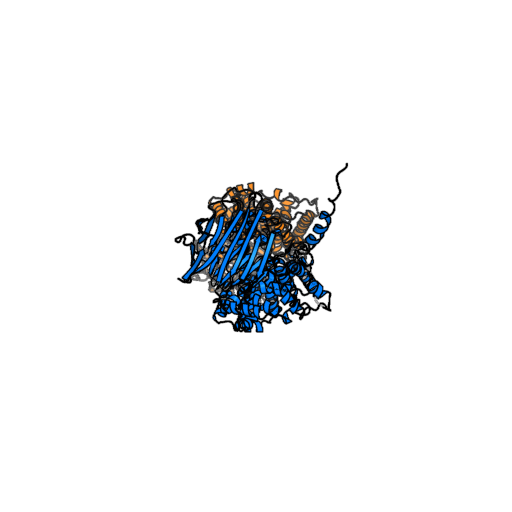594 -12.531 1 91.44 284 ALA A N 1
ATOM 2281 C CA . ALA A 1 284 ? 3.648 -40.781 -13.555 1 91.44 284 ALA A CA 1
ATOM 2282 C C . ALA A 1 284 ? 2.969 -39.594 -12.938 1 91.44 284 ALA A C 1
ATOM 2284 O O . ALA A 1 284 ? 2.396 -39.656 -11.844 1 91.44 284 ALA A O 1
ATOM 2285 N N . CYS A 1 285 ? 3.129 -38.438 -13.609 1 89.56 285 CYS A N 1
ATOM 2286 C CA . CYS A 1 285 ? 2.369 -37.25 -13.219 1 89.56 285 CYS A CA 1
ATOM 2287 C C . CYS A 1 285 ? 0.927 -37.344 -13.703 1 89.56 285 CYS A C 1
ATOM 2289 O O . CYS A 1 285 ? 0.647 -37.156 -14.883 1 89.56 285 CYS A O 1
ATOM 2291 N N . GLU A 1 286 ? 0.035 -37.531 -12.859 1 77.31 286 GLU A N 1
ATOM 2292 C CA . GLU A 1 286 ? -1.356 -37.781 -13.211 1 77.31 286 GLU A CA 1
ATOM 2293 C C . GLU A 1 286 ? -1.966 -36.594 -13.945 1 77.31 286 GLU A C 1
ATOM 2295 O O . GLU A 1 286 ? -2.854 -36.75 -14.781 1 77.31 286 GLU A O 1
ATOM 2300 N N . GLU A 1 287 ? -1.355 -35.469 -13.664 1 76.81 287 GLU A N 1
ATOM 2301 C CA . GLU A 1 287 ? -1.902 -34.281 -14.289 1 76.81 287 GLU A CA 1
ATOM 2302 C C . GLU A 1 287 ? -1.257 -34 -15.648 1 76.81 287 GLU A C 1
ATOM 2304 O O . GLU A 1 287 ? -1.646 -33.094 -16.359 1 76.81 287 GLU A O 1
ATOM 2309 N N . GLY A 1 288 ? -0.327 -34.75 -15.977 1 83.94 288 GLY A N 1
ATOM 2310 C CA . GLY A 1 288 ? 0.314 -34.625 -17.281 1 83.94 288 GLY A CA 1
ATOM 2311 C C . GLY A 1 288 ? 1.643 -33.906 -17.219 1 83.94 288 GLY A C 1
ATOM 2312 O O . GLY A 1 288 ? 2.029 -33.375 -16.156 1 83.94 288 GLY A O 1
ATOM 2313 N N . PRO A 1 289 ? 2.283 -33.812 -18.312 1 88.5 289 PRO A N 1
ATOM 2314 C CA . PRO A 1 289 ? 3.633 -33.25 -18.359 1 88.5 289 PRO A CA 1
ATOM 2315 C C . PRO A 1 289 ? 3.645 -31.75 -18.125 1 88.5 289 PRO A C 1
ATOM 2317 O O . PRO A 1 289 ? 4.66 -31.188 -17.688 1 88.5 289 PRO A O 1
ATOM 2320 N N . ALA A 1 290 ? 2.545 -31.094 -18.406 1 84.06 290 ALA A N 1
ATOM 2321 C CA . ALA A 1 290 ? 2.484 -29.656 -18.203 1 84.06 290 ALA A CA 1
ATOM 2322 C C . ALA A 1 290 ? 2.607 -29.312 -16.719 1 84.06 290 ALA A C 1
ATOM 2324 O O . ALA A 1 290 ? 3.068 -28.234 -16.359 1 84.06 290 ALA A O 1
ATOM 2325 N N . TYR A 1 291 ? 2.256 -30.25 -15.898 1 86.06 291 TYR A N 1
ATOM 2326 C CA . TYR A 1 291 ? 2.285 -30 -14.461 1 86.06 291 TYR A CA 1
ATOM 2327 C C . TYR A 1 291 ? 3.531 -30.609 -13.828 1 86.06 291 TYR A C 1
ATOM 2329 O O . TYR A 1 291 ? 3.742 -30.5 -12.617 1 86.06 291 TYR A O 1
ATOM 2337 N N . TRP A 1 292 ? 4.242 -31.281 -14.664 1 93.06 292 TRP A N 1
ATOM 2338 C CA . TRP A 1 292 ? 5.457 -31.891 -14.133 1 93.06 292 TRP A CA 1
ATOM 2339 C C . TRP A 1 292 ? 6.32 -30.859 -13.422 1 93.06 292 TRP A C 1
ATOM 2341 O O . TRP A 1 292 ? 6.828 -31.109 -12.328 1 93.06 292 TRP A O 1
ATOM 2351 N N . ASP A 1 293 ? 6.438 -29.688 -14.055 1 92.81 293 ASP A N 1
ATOM 2352 C CA . ASP A 1 293 ? 7.27 -28.625 -13.508 1 92.81 293 ASP A CA 1
ATOM 2353 C C . ASP A 1 293 ? 6.785 -28.203 -12.117 1 92.81 293 ASP A C 1
ATOM 2355 O O . ASP A 1 293 ? 7.594 -27.844 -11.258 1 92.81 293 ASP A O 1
ATOM 2359 N N . HIS A 1 294 ? 5.539 -28.312 -11.867 1 91 294 HIS A N 1
ATOM 2360 C CA . HIS A 1 294 ? 4.93 -27.828 -10.633 1 91 294 HIS A CA 1
ATOM 2361 C C . HIS A 1 294 ? 4.805 -28.969 -9.617 1 91 294 HIS A C 1
ATOM 2363 O O . HIS A 1 294 ? 4.504 -28.719 -8.445 1 91 294 HIS A O 1
ATOM 2369 N N . ALA A 1 295 ? 5.016 -30.094 -10.078 1 93.31 295 ALA A N 1
ATOM 2370 C CA . ALA A 1 295 ? 4.934 -31.25 -9.188 1 93.31 295 ALA A CA 1
ATOM 2371 C C . ALA A 1 295 ? 6.316 -31.828 -8.906 1 93.31 295 ALA A C 1
ATOM 2373 O O . ALA A 1 295 ? 7.02 -31.359 -8.008 1 93.31 295 ALA A O 1
ATOM 2374 N N . ALA A 1 296 ? 6.738 -32.719 -9.781 1 95.94 296 ALA A N 1
ATOM 2375 C CA . ALA A 1 296 ? 8.07 -33.312 -9.617 1 95.94 296 ALA A CA 1
ATOM 2376 C C . ALA A 1 296 ? 9.148 -32.219 -9.703 1 95.94 296 ALA A C 1
ATOM 2378 O O . ALA A 1 296 ? 10.148 -32.281 -8.984 1 95.94 296 ALA A O 1
ATOM 2379 N N . GLY A 1 297 ? 8.922 -31.328 -10.594 1 95.88 297 GLY A N 1
ATOM 2380 C CA . GLY A 1 297 ? 9.859 -30.219 -10.734 1 95.88 297 GLY A CA 1
ATOM 2381 C C . GLY A 1 297 ? 9.984 -29.391 -9.469 1 95.88 297 GLY A C 1
ATOM 2382 O O . GLY A 1 297 ? 11.094 -29.047 -9.055 1 95.88 297 GLY A O 1
ATOM 2383 N N . LYS A 1 298 ? 8.906 -29.078 -8.883 1 95.94 298 LYS A N 1
ATOM 2384 C CA . LYS A 1 298 ? 8.945 -28.312 -7.633 1 95.94 298 LYS A CA 1
ATOM 2385 C C . LYS A 1 298 ? 9.484 -29.156 -6.488 1 95.94 298 LYS A C 1
ATOM 2387 O O . LYS A 1 298 ? 10.164 -28.656 -5.594 1 95.94 298 LYS A O 1
ATOM 2392 N N . MET A 1 299 ? 9.156 -30.406 -6.488 1 97.94 299 MET A N 1
ATOM 2393 C CA . MET A 1 299 ? 9.648 -31.312 -5.453 1 97.94 299 MET A CA 1
ATOM 2394 C C . MET A 1 299 ? 11.172 -31.359 -5.449 1 97.94 299 MET A C 1
ATOM 2396 O O . MET A 1 299 ? 11.789 -31.391 -4.383 1 97.94 299 MET A O 1
ATOM 2400 N N . ILE A 1 300 ? 11.742 -31.344 -6.605 1 97.75 300 ILE A N 1
ATOM 2401 C CA . ILE A 1 300 ? 13.195 -31.469 -6.652 1 97.75 300 ILE A CA 1
ATOM 2402 C C . ILE A 1 300 ? 13.844 -30.203 -6.078 1 97.75 300 ILE A C 1
ATOM 2404 O O . ILE A 1 300 ? 14.906 -30.281 -5.465 1 97.75 300 ILE A O 1
ATOM 2408 N N . GLU A 1 301 ? 13.203 -29.047 -6.262 1 97.75 301 GLU A N 1
ATOM 2409 C CA . GLU A 1 301 ? 13.711 -27.844 -5.605 1 97.75 301 GLU A CA 1
ATOM 2410 C C . GLU A 1 301 ? 13.797 -28.031 -4.094 1 97.75 301 GLU A C 1
ATOM 2412 O O . GLU A 1 301 ? 14.781 -27.656 -3.469 1 97.75 301 GLU A O 1
ATOM 2417 N N . TYR A 1 302 ? 12.773 -28.641 -3.525 1 98.44 302 TYR A N 1
ATOM 2418 C CA . TYR A 1 302 ? 12.75 -28.922 -2.096 1 98.44 302 TYR A CA 1
ATOM 2419 C C . TYR A 1 302 ? 13.82 -29.938 -1.725 1 98.44 302 TYR A C 1
ATOM 2421 O O . TYR A 1 302 ? 14.586 -29.734 -0.779 1 98.44 302 TYR A O 1
ATOM 2429 N N . LEU A 1 303 ? 13.875 -31.047 -2.457 1 98.62 303 LEU A N 1
ATOM 2430 C CA . LEU A 1 303 ? 14.789 -32.125 -2.125 1 98.62 303 LEU A CA 1
ATOM 2431 C C . LEU A 1 303 ? 16.234 -31.703 -2.277 1 98.62 303 LEU A C 1
ATOM 2433 O O . LEU A 1 303 ? 17.094 -32.062 -1.474 1 98.62 303 LEU A O 1
ATOM 2437 N N . ASP A 1 304 ? 16.5 -31 -3.318 1 97.62 304 ASP A N 1
ATOM 2438 C CA . ASP A 1 304 ? 17.844 -30.469 -3.527 1 97.62 304 ASP A CA 1
ATOM 2439 C C . ASP A 1 304 ? 18.266 -29.531 -2.391 1 97.62 304 ASP A C 1
ATOM 2441 O O . ASP A 1 304 ? 19.391 -29.609 -1.898 1 97.62 304 ASP A O 1
ATOM 2445 N N . LEU A 1 305 ? 17.375 -28.656 -1.999 1 98 305 LEU A N 1
ATOM 2446 C CA . LEU A 1 305 ? 17.641 -27.766 -0.872 1 98 305 LEU A CA 1
ATOM 2447 C C . LEU A 1 305 ? 17.906 -28.578 0.401 1 98 305 LEU A C 1
ATOM 2449 O O . LEU A 1 305 ? 18.859 -28.297 1.129 1 98 305 LEU A O 1
ATOM 2453 N N . LEU A 1 306 ? 17.016 -29.531 0.649 1 97.81 306 LEU A N 1
ATOM 2454 C CA . LEU A 1 306 ? 17.125 -30.359 1.84 1 97.81 306 LEU A CA 1
ATOM 2455 C C . LEU A 1 306 ? 18.484 -31.062 1.882 1 97.81 306 LEU A C 1
ATOM 2457 O O . LEU A 1 306 ? 19.156 -31.062 2.916 1 97.81 306 LEU A O 1
ATOM 2461 N N . SER A 1 307 ? 18.859 -31.656 0.777 1 96.81 307 SER A N 1
ATOM 2462 C CA . SER A 1 307 ? 20.156 -32.344 0.692 1 96.81 307 SER A CA 1
ATOM 2463 C C . SER A 1 307 ? 21.312 -31.359 0.908 1 96.81 307 SER A C 1
ATOM 2465 O O . SER A 1 307 ? 22.266 -31.672 1.613 1 96.81 307 SER A O 1
ATOM 2467 N N . SER A 1 308 ? 21.219 -30.203 0.366 1 96.56 308 SER A N 1
ATOM 2468 C CA . SER A 1 308 ? 22.281 -29.203 0.454 1 96.56 308 SER A CA 1
ATOM 2469 C C . SER A 1 308 ? 22.453 -28.703 1.884 1 96.56 308 SER A C 1
ATOM 2471 O O . SER A 1 308 ? 23.562 -28.641 2.404 1 96.56 308 SER A O 1
ATOM 2473 N N . ILE A 1 309 ? 21.359 -28.375 2.551 1 97.06 309 ILE A N 1
ATOM 2474 C CA . ILE A 1 309 ? 21.453 -27.734 3.855 1 97.06 309 ILE A CA 1
ATOM 2475 C C . ILE A 1 309 ? 21.812 -28.766 4.918 1 97.06 309 ILE A C 1
ATOM 2477 O O . ILE A 1 309 ? 22.219 -28.406 6.027 1 97.06 309 ILE A O 1
ATOM 2481 N N . THR A 1 310 ? 21.719 -30.062 4.562 1 95.69 310 THR A N 1
ATOM 2482 C CA . THR A 1 310 ? 22.078 -31.109 5.5 1 95.69 310 THR A CA 1
ATOM 2483 C C . THR A 1 310 ? 23.391 -31.781 5.09 1 95.69 310 THR A C 1
ATOM 2485 O O . THR A 1 310 ? 23.734 -32.844 5.582 1 95.69 310 THR A O 1
ATOM 2488 N N . ALA A 1 311 ? 24.078 -31.219 4.105 1 94.25 311 ALA A N 1
ATOM 2489 C CA . ALA A 1 311 ? 25.375 -31.703 3.611 1 94.25 311 ALA A CA 1
ATOM 2490 C C . ALA A 1 311 ? 25.266 -33.156 3.129 1 94.25 311 ALA A C 1
ATOM 2492 O O . ALA A 1 311 ? 26.141 -33.969 3.395 1 94.25 311 ALA A O 1
ATOM 2493 N N . GLY A 1 312 ? 24.125 -33.438 2.635 1 93.56 312 GLY A N 1
ATOM 2494 C CA . GLY A 1 312 ? 23.938 -34.75 2.002 1 93.56 312 GLY A CA 1
ATOM 2495 C C . GLY A 1 312 ? 23.375 -35.781 2.949 1 93.56 312 GLY A C 1
ATOM 2496 O O . GLY A 1 312 ? 23.094 -36.906 2.537 1 93.56 312 GLY A O 1
ATOM 2497 N N . GLU A 1 313 ? 23.125 -35.438 4.109 1 92.88 313 GLU A N 1
ATOM 2498 C CA . GLU A 1 313 ? 22.656 -36.406 5.086 1 92.88 313 GLU A CA 1
ATOM 2499 C C . GLU A 1 313 ? 21.219 -36.812 4.809 1 92.88 313 GLU A C 1
ATOM 2501 O O . GLU A 1 313 ? 20.844 -37.969 5.023 1 92.88 313 GLU A O 1
ATOM 2506 N N . LEU A 1 314 ? 20.406 -35.906 4.477 1 95.19 314 LEU A N 1
ATOM 2507 C CA . LEU A 1 314 ? 19.047 -36.188 4.07 1 95.19 314 LEU A CA 1
ATOM 2508 C C . LEU A 1 314 ? 18.906 -36.188 2.551 1 95.19 314 LEU A C 1
ATOM 2510 O O . LEU A 1 314 ? 18.609 -35.125 1.965 1 95.19 314 LEU A O 1
ATOM 2514 N N . ASP A 1 315 ? 19.141 -37.25 1.962 1 95.31 315 ASP A N 1
ATOM 2515 C CA . ASP A 1 315 ? 19.172 -37.438 0.512 1 95.31 315 ASP A CA 1
ATOM 2516 C C . ASP A 1 315 ? 18.453 -38.719 0.097 1 95.31 315 ASP A C 1
ATOM 2518 O O . ASP A 1 315 ? 18.75 -39.781 0.597 1 95.31 315 ASP A O 1
ATOM 2522 N N . ILE A 1 316 ? 17.469 -38.531 -0.752 1 96.81 316 ILE A N 1
ATOM 2523 C CA . ILE A 1 316 ? 16.719 -39.719 -1.185 1 96.81 316 ILE A CA 1
ATOM 2524 C C . ILE A 1 316 ? 16.812 -39.844 -2.703 1 96.81 316 ILE A C 1
ATOM 2526 O O . ILE A 1 316 ? 15.883 -40.344 -3.344 1 96.81 316 ILE A O 1
ATOM 2530 N N . SER A 1 317 ? 17.891 -39.406 -3.293 1 97 317 SER A N 1
ATOM 2531 C CA . SER A 1 317 ? 18.094 -39.375 -4.738 1 97 317 SER A CA 1
ATOM 2532 C C . SER A 1 317 ? 18.141 -40.75 -5.34 1 97 317 SER A C 1
ATOM 2534 O O . SER A 1 317 ? 17.891 -40.938 -6.535 1 97 317 SER A O 1
ATOM 2536 N N . GLN A 1 318 ? 18.375 -41.75 -4.562 1 95.81 318 GLN A N 1
ATOM 2537 C CA . GLN A 1 318 ? 18.562 -43.094 -5.09 1 95.81 318 GLN A CA 1
ATOM 2538 C C . GLN A 1 318 ? 17.266 -43.906 -5.062 1 95.81 318 GLN A C 1
ATOM 2540 O O . GLN A 1 318 ? 17.203 -45 -5.598 1 95.81 318 GLN A O 1
ATOM 2545 N N . GLU A 1 319 ? 16.281 -43.312 -4.492 1 96.19 319 GLU A N 1
ATOM 2546 C CA . GLU A 1 319 ? 14.992 -44.031 -4.43 1 96.19 319 GLU A CA 1
ATOM 2547 C C . GLU A 1 319 ? 14.344 -44.094 -5.809 1 96.19 319 GLU A C 1
ATOM 2549 O O . GLU A 1 319 ? 14.305 -43.125 -6.547 1 96.19 319 GLU A O 1
ATOM 2554 N N . GLU A 1 320 ? 13.781 -45.25 -6.129 1 95.19 320 GLU A N 1
ATOM 2555 C CA . GLU A 1 320 ? 13.242 -45.531 -7.453 1 95.19 320 GLU A CA 1
ATOM 2556 C C . GLU A 1 320 ? 12.094 -44.562 -7.797 1 95.19 320 GLU A C 1
ATOM 2558 O O . GLU A 1 320 ? 11.992 -44.094 -8.93 1 95.19 320 GLU A O 1
ATOM 2563 N N . ILE A 1 321 ? 11.258 -44.281 -6.883 1 95.94 321 ILE A N 1
ATOM 2564 C CA . ILE A 1 321 ? 10.094 -43.438 -7.133 1 95.94 321 ILE A CA 1
ATOM 2565 C C . ILE A 1 321 ? 10.547 -42.062 -7.535 1 95.94 321 ILE A C 1
ATOM 2567 O O . ILE A 1 321 ? 9.922 -41.406 -8.375 1 95.94 321 ILE A O 1
ATOM 2571 N N . ILE A 1 322 ? 11.633 -41.594 -6.957 1 97.56 322 ILE A N 1
ATOM 2572 C CA . ILE A 1 322 ? 12.148 -40.25 -7.27 1 97.56 322 ILE A CA 1
ATOM 2573 C C . ILE A 1 322 ? 12.68 -40.219 -8.703 1 97.56 322 ILE A C 1
ATOM 2575 O O . ILE A 1 322 ? 12.438 -39.25 -9.438 1 97.56 322 ILE A O 1
ATOM 2579 N N . ARG A 1 323 ? 13.32 -41.219 -9.086 1 96.75 323 ARG A N 1
ATOM 2580 C CA . ARG A 1 323 ? 13.844 -41.344 -10.445 1 96.75 323 ARG A CA 1
ATOM 2581 C C . ARG A 1 323 ? 12.711 -41.406 -11.461 1 96.75 323 ARG A C 1
ATOM 2583 O O . ARG A 1 323 ? 12.773 -40.781 -12.516 1 96.75 323 ARG A O 1
ATOM 2590 N N . ASN A 1 324 ? 11.734 -42.25 -11.109 1 95.31 324 ASN A N 1
ATOM 2591 C CA . ASN A 1 324 ? 10.586 -42.406 -12 1 95.31 324 ASN A CA 1
ATOM 2592 C C . ASN A 1 324 ? 9.844 -41.094 -12.211 1 95.31 324 ASN A C 1
ATOM 2594 O O . ASN A 1 324 ? 9.469 -40.781 -13.336 1 95.31 324 ASN A O 1
ATOM 2598 N N . MET A 1 325 ? 9.664 -40.375 -11.203 1 96.38 325 MET A N 1
ATOM 2599 C CA . MET A 1 325 ? 8.977 -39.094 -11.289 1 96.38 325 MET A CA 1
ATOM 2600 C C . MET A 1 325 ? 9.742 -38.125 -12.18 1 96.38 325 MET A C 1
ATOM 2602 O O . MET A 1 325 ? 9.141 -37.406 -12.992 1 96.38 325 MET A O 1
ATOM 2606 N N . GLY A 1 326 ? 11 -38.094 -12.031 1 97 326 GLY A N 1
ATOM 2607 C CA . GLY A 1 326 ? 11.844 -37.156 -12.781 1 97 326 GLY A CA 1
ATOM 2608 C C . GLY A 1 326 ? 11.797 -37.406 -14.281 1 97 326 GLY A C 1
ATOM 2609 O O . GLY A 1 326 ? 11.711 -36.469 -15.07 1 97 326 GLY A O 1
ATOM 2610 N N . ASN A 1 327 ? 11.797 -38.625 -14.656 1 96.31 327 ASN A N 1
ATOM 2611 C CA . ASN A 1 327 ? 11.938 -39 -16.062 1 96.31 327 ASN A CA 1
ATOM 2612 C C . ASN A 1 327 ? 10.602 -38.906 -16.797 1 96.31 327 ASN A C 1
ATOM 2614 O O . ASN A 1 327 ? 10.562 -39.031 -18.031 1 96.31 327 ASN A O 1
ATOM 2618 N N . TYR A 1 328 ? 9.57 -38.719 -16.125 1 95.62 328 TYR A N 1
ATOM 2619 C CA . TYR A 1 328 ? 8.258 -38.625 -16.75 1 95.62 328 TYR A CA 1
ATOM 2620 C C . TYR A 1 328 ? 8.25 -37.594 -17.875 1 95.62 328 TYR A C 1
ATOM 2622 O O . TYR A 1 328 ? 7.688 -37.812 -18.938 1 95.62 328 TYR A O 1
ATOM 2630 N N . ILE A 1 329 ? 8.875 -36.406 -17.672 1 95.81 329 ILE A N 1
ATOM 2631 C CA . ILE A 1 329 ? 8.883 -35.312 -18.641 1 95.81 329 ILE A CA 1
ATOM 2632 C C . ILE A 1 329 ? 9.633 -35.75 -19.891 1 95.81 329 ILE A C 1
ATOM 2634 O O . ILE A 1 329 ? 9.242 -35.375 -21.016 1 95.81 329 ILE A O 1
ATOM 2638 N N . ARG A 1 330 ? 10.664 -36.469 -19.75 1 95.75 330 ARG A N 1
ATOM 2639 C CA . ARG A 1 330 ? 11.43 -36.969 -20.891 1 95.75 330 ARG A CA 1
ATOM 2640 C C . ARG A 1 330 ? 10.656 -38.062 -21.625 1 95.75 330 ARG A C 1
ATOM 2642 O O . ARG A 1 330 ? 10.617 -38.062 -22.859 1 95.75 330 ARG A O 1
ATOM 2649 N N . PHE A 1 331 ? 10.008 -38.906 -20.891 1 95.62 331 PHE A N 1
ATOM 2650 C CA . PHE A 1 331 ? 9.352 -40.062 -21.469 1 95.62 331 PHE A CA 1
ATOM 2651 C C . PHE A 1 331 ? 8.062 -39.656 -22.172 1 95.62 331 PHE A C 1
ATOM 2653 O O . PHE A 1 331 ? 7.59 -40.375 -23.062 1 95.62 331 PHE A O 1
ATOM 2660 N N . THR A 1 332 ? 7.539 -38.594 -21.875 1 95.19 332 THR A N 1
ATOM 2661 C CA . THR A 1 332 ? 6.289 -38.156 -22.484 1 95.19 332 THR A CA 1
ATOM 2662 C C . THR A 1 332 ? 6.559 -37.156 -23.594 1 95.19 332 THR A C 1
ATOM 2664 O O . THR A 1 332 ? 5.621 -36.594 -24.188 1 95.19 332 THR A O 1
ATOM 2667 N N . HIS A 1 333 ? 7.77 -36.844 -23.844 1 95.81 333 HIS A N 1
ATOM 2668 C CA . HIS A 1 333 ? 8.141 -35.906 -24.922 1 95.81 333 HIS A CA 1
ATOM 2669 C C . HIS A 1 333 ? 7.969 -36.562 -26.281 1 95.81 333 HIS A C 1
ATOM 2671 O O . HIS A 1 333 ? 8.547 -37.625 -26.547 1 95.81 333 HIS A O 1
ATOM 2677 N N . ILE A 1 334 ? 7.172 -35.969 -27.125 1 96 334 ILE A N 1
ATOM 2678 C CA . ILE A 1 334 ? 6.949 -36.5 -28.469 1 96 334 ILE A CA 1
ATOM 2679 C C . ILE A 1 334 ? 8.047 -35.969 -29.406 1 96 334 ILE A C 1
ATOM 2681 O O . ILE A 1 334 ? 8.727 -36.781 -30.062 1 96 334 ILE A O 1
ATOM 2685 N N . GLY A 1 335 ? 8.18 -34.719 -29.375 1 93.38 335 GLY A N 1
ATOM 2686 C CA . GLY A 1 335 ? 9.141 -34 -30.188 1 93.38 335 GLY A CA 1
ATOM 2687 C C . GLY A 1 335 ? 8.875 -32.5 -30.203 1 93.38 335 GLY A C 1
ATOM 2688 O O . GLY A 1 335 ? 7.734 -32.062 -30.062 1 93.38 335 GLY A O 1
ATOM 2689 N N . GLU A 1 336 ? 9.977 -31.766 -30.359 1 91.31 336 GLU A N 1
ATOM 2690 C CA . GLU A 1 336 ? 9.844 -30.312 -30.297 1 91.31 336 GLU A CA 1
ATOM 2691 C C . GLU A 1 336 ? 9.125 -29.875 -29.031 1 91.31 336 GLU A C 1
ATOM 2693 O O . GLU A 1 336 ? 9.508 -30.281 -27.922 1 91.31 336 GLU A O 1
ATOM 2698 N N . GLU A 1 337 ? 8.016 -29.141 -29.219 1 91.88 337 GLU A N 1
ATOM 2699 C CA . GLU A 1 337 ? 7.316 -28.672 -28.031 1 91.88 337 GLU A CA 1
ATOM 2700 C C . GLU A 1 337 ? 6.125 -29.562 -27.688 1 91.88 337 GLU A C 1
ATOM 2702 O O . GLU A 1 337 ? 5.383 -29.281 -26.75 1 91.88 337 GLU A O 1
ATOM 2707 N N . TYR A 1 338 ? 5.992 -30.641 -28.438 1 94.69 338 TYR A N 1
ATOM 2708 C CA . TYR A 1 338 ? 4.824 -31.5 -28.234 1 94.69 338 TYR A CA 1
ATOM 2709 C C . TYR A 1 338 ? 5.094 -32.562 -27.188 1 94.69 338 TYR A C 1
ATOM 2711 O O . TYR A 1 338 ? 6.164 -33.156 -27.156 1 94.69 338 TYR A O 1
ATOM 2719 N N . TYR A 1 339 ? 4.168 -32.75 -26.328 1 95.62 339 TYR A N 1
ATOM 2720 C CA . TYR A 1 339 ? 4.164 -33.75 -25.266 1 95.62 339 TYR A CA 1
ATOM 2721 C C . TYR A 1 339 ? 2.84 -34.531 -25.234 1 95.62 339 TYR A C 1
ATOM 2723 O O . TYR A 1 339 ? 1.848 -34.062 -25.812 1 95.62 339 TYR A O 1
ATOM 2731 N N . VAL A 1 340 ? 2.869 -35.688 -24.594 1 95.62 340 VAL A N 1
ATOM 2732 C CA . VAL A 1 340 ? 1.62 -36.406 -24.375 1 95.62 340 VAL A CA 1
ATOM 2733 C C . VAL A 1 340 ? 0.698 -35.594 -23.484 1 95.62 340 VAL A C 1
ATOM 2735 O O . VAL A 1 340 ? 1.044 -35.25 -22.344 1 95.62 340 VAL A O 1
ATOM 2738 N N . ASN A 1 341 ? -0.508 -35.219 -24 1 93.94 341 ASN A N 1
ATOM 2739 C CA . ASN A 1 341 ? -1.271 -34.156 -23.328 1 93.94 341 ASN A CA 1
ATOM 2740 C C . ASN A 1 341 ? -2.645 -34.688 -22.891 1 93.94 341 ASN A C 1
ATOM 2742 O O . ASN A 1 341 ? -3.646 -33.969 -23.062 1 93.94 341 ASN A O 1
ATOM 2746 N N . PHE A 1 342 ? -2.678 -35.812 -22.297 1 90.38 342 PHE A N 1
ATOM 2747 C CA . PHE A 1 342 ? -3.941 -36.281 -21.719 1 90.38 342 PHE A CA 1
ATOM 2748 C C . PHE A 1 342 ? -4.332 -35.406 -20.531 1 90.38 342 PHE A C 1
ATOM 2750 O O . PHE A 1 342 ? -3.512 -34.625 -20.031 1 90.38 342 PHE A O 1
ATOM 2757 N N . ALA A 1 343 ? -5.531 -35.375 -20.125 1 84.69 343 ALA A N 1
ATOM 2758 C CA . ALA A 1 343 ? -6.047 -34.531 -19.062 1 84.69 343 ALA A CA 1
ATOM 2759 C C . ALA A 1 343 ? -5.902 -33.062 -19.406 1 84.69 343 ALA A C 1
ATOM 2761 O O . ALA A 1 343 ? -6.102 -32.656 -20.547 1 84.69 343 ALA A O 1
ATOM 2762 N N . ASP A 1 344 ? -5.59 -32.156 -18.406 1 85.12 344 ASP A N 1
ATOM 2763 C CA . ASP A 1 344 ? -5.531 -30.719 -18.641 1 85.12 344 ASP A CA 1
ATOM 2764 C C . ASP A 1 344 ? -4.164 -30.297 -19.172 1 85.12 344 ASP A C 1
ATOM 2766 O O . ASP A 1 344 ? -3.779 -29.125 -19.062 1 85.12 344 ASP A O 1
ATOM 2770 N N . ALA A 1 345 ? -3.477 -31.203 -19.719 1 86.19 345 ALA A N 1
ATOM 2771 C CA . ALA A 1 345 ? -2.166 -30.844 -20.25 1 86.19 345 ALA A CA 1
ATOM 2772 C C . ALA A 1 345 ? -2.297 -30.203 -21.625 1 86.19 345 ALA A C 1
ATOM 2774 O O . ALA A 1 345 ? -3.082 -30.656 -22.469 1 86.19 345 ALA A O 1
ATOM 2775 N N . SER A 1 346 ? -1.553 -29.172 -21.891 1 90.38 346 SER A N 1
ATOM 2776 C CA . SER A 1 346 ? -1.459 -28.562 -23.203 1 90.38 346 SER A CA 1
ATOM 2777 C C . SER A 1 346 ? -0.665 -29.453 -24.172 1 90.38 346 SER A C 1
ATOM 2779 O O . SER A 1 346 ? 0.243 -30.172 -23.75 1 90.38 346 SER A O 1
ATOM 2781 N N . ALA A 1 347 ? -1.013 -29.297 -25.453 1 92.81 347 ALA A N 1
ATOM 2782 C CA . ALA A 1 347 ? -0.292 -30.062 -26.453 1 92.81 347 ALA A CA 1
ATOM 2783 C C . ALA A 1 347 ? 1.163 -29.625 -26.562 1 92.81 347 ALA A C 1
ATOM 2785 O O . ALA A 1 347 ? 2.055 -30.438 -26.812 1 92.81 347 ALA A O 1
ATOM 2786 N N . LYS A 1 348 ? 1.277 -28.344 -26.344 1 92.06 348 LYS A N 1
ATOM 2787 C CA . LYS A 1 348 ? 2.615 -27.766 -26.375 1 92.06 348 LYS A CA 1
ATOM 2788 C C . LYS A 1 348 ? 3.02 -27.234 -25 1 92.06 348 LYS A C 1
ATOM 2790 O O . LYS A 1 348 ? 2.229 -26.562 -24.328 1 92.06 348 LYS A O 1
ATOM 2795 N N . ILE A 1 349 ? 4.211 -27.625 -24.641 1 89.19 349 ILE A N 1
ATOM 2796 C CA . ILE A 1 349 ? 4.73 -27.203 -23.344 1 89.19 349 ILE A CA 1
ATOM 2797 C C . ILE A 1 349 ? 6.074 -26.5 -23.531 1 89.19 349 ILE A C 1
ATOM 2799 O O . ILE A 1 349 ? 6.918 -26.953 -24.312 1 89.19 349 ILE A O 1
ATOM 2803 N N . SER A 1 350 ? 6.176 -25.344 -22.938 1 85.06 350 SER A N 1
ATOM 2804 C CA . SER A 1 350 ? 7.5 -24.75 -22.781 1 85.06 350 SER A CA 1
ATOM 2805 C C . SER A 1 350 ? 8.203 -25.281 -21.531 1 85.06 350 SER A C 1
ATOM 2807 O O . SER A 1 350 ? 8.094 -24.719 -20.453 1 85.06 350 SER A O 1
ATOM 2809 N N . ALA A 1 351 ? 8.922 -26.344 -21.766 1 87.75 351 ALA A N 1
ATOM 2810 C CA . ALA A 1 351 ? 9.609 -26.969 -20.656 1 87.75 351 ALA A CA 1
ATOM 2811 C C . ALA A 1 351 ? 10.711 -26.078 -20.094 1 87.75 351 ALA A C 1
ATOM 2813 O O . ALA A 1 351 ? 11.273 -25.25 -20.828 1 87.75 351 ALA A O 1
ATOM 2814 N N . HIS A 1 352 ? 11.031 -26.219 -18.859 1 92 352 HIS A N 1
ATOM 2815 C CA . HIS A 1 352 ? 12.055 -25.438 -18.172 1 92 352 HIS A CA 1
ATOM 2816 C C . HIS A 1 352 ? 13.344 -26.234 -18.016 1 92 352 HIS A C 1
ATOM 2818 O O . HIS A 1 352 ? 13.484 -27.016 -17.062 1 92 352 HIS A O 1
ATOM 2824 N N . PRO A 1 353 ? 14.289 -25.969 -18.891 1 95.06 353 PRO A N 1
ATOM 2825 C CA . PRO A 1 353 ? 15.469 -26.844 -18.906 1 95.06 353 PRO A CA 1
ATOM 2826 C C . PRO A 1 353 ? 16.266 -26.766 -17.609 1 95.06 353 PRO A C 1
ATOM 2828 O O . PRO A 1 353 ? 16.859 -27.766 -17.188 1 95.06 353 PRO A O 1
ATOM 2831 N N . GLY A 1 354 ? 16.25 -25.656 -16.938 1 95.44 354 GLY A N 1
ATOM 2832 C CA . GLY A 1 354 ? 16.984 -25.516 -15.688 1 95.44 354 GLY A CA 1
ATOM 2833 C C . GLY A 1 354 ? 16.547 -26.5 -14.625 1 95.44 354 GLY A C 1
ATOM 2834 O O . GLY A 1 354 ? 17.375 -27.172 -14.008 1 95.44 354 GLY A O 1
ATOM 2835 N N . ILE A 1 355 ? 15.266 -26.625 -14.438 1 96.56 355 ILE A N 1
ATOM 2836 C CA . ILE A 1 355 ? 14.734 -27.531 -13.414 1 96.56 355 ILE A CA 1
ATOM 2837 C C . ILE A 1 355 ? 14.961 -28.984 -13.828 1 96.56 355 ILE A C 1
ATOM 2839 O O . ILE A 1 355 ? 15.234 -29.828 -12.984 1 96.56 355 ILE A O 1
ATOM 2843 N N . ILE A 1 356 ? 14.836 -29.266 -15.102 1 97.25 356 ILE A N 1
ATOM 2844 C CA . ILE A 1 356 ? 15.055 -30.609 -15.609 1 97.25 356 ILE A CA 1
ATOM 2845 C C . ILE A 1 356 ? 16.516 -31.016 -15.398 1 97.25 356 ILE A C 1
ATOM 2847 O O . ILE A 1 356 ? 16.797 -32.125 -14.961 1 97.25 356 ILE A O 1
ATOM 2851 N N . TYR A 1 357 ? 17.391 -30.125 -15.68 1 97.75 357 TYR A N 1
ATOM 2852 C CA . TYR A 1 357 ? 18.812 -30.391 -15.484 1 97.75 357 TYR A CA 1
ATOM 2853 C C . TYR A 1 357 ? 19.125 -30.625 -14.016 1 97.75 357 TYR A C 1
ATOM 2855 O O . TYR A 1 357 ? 19.859 -31.562 -13.672 1 97.75 357 TYR A O 1
ATOM 2863 N N . ARG A 1 358 ? 18.609 -29.797 -13.172 1 97.44 358 ARG A N 1
ATOM 2864 C CA . ARG A 1 358 ? 18.812 -29.953 -11.734 1 97.44 358 ARG A CA 1
ATOM 2865 C C . ARG A 1 358 ? 18.297 -31.297 -11.25 1 97.44 358 ARG A C 1
ATOM 2867 O O . ARG A 1 358 ? 18.906 -31.922 -10.375 1 97.44 358 ARG A O 1
ATOM 2874 N N . TYR A 1 359 ? 17.141 -31.656 -11.781 1 98.19 359 TYR A N 1
ATOM 2875 C CA . TYR A 1 359 ? 16.609 -32.969 -11.43 1 98.19 359 TYR A CA 1
ATOM 2876 C C . TYR A 1 359 ? 17.578 -34.094 -11.828 1 98.19 359 TYR A C 1
ATOM 2878 O O . TYR A 1 359 ? 17.844 -35 -11.039 1 98.19 359 TYR A O 1
ATOM 2886 N N . GLY A 1 360 ? 18.094 -34.031 -13.039 1 98.44 360 GLY A N 1
ATOM 2887 C CA . GLY A 1 360 ? 19.078 -35 -13.508 1 98.44 360 GLY A CA 1
ATOM 2888 C C . GLY A 1 360 ? 20.328 -35.031 -12.672 1 98.44 360 GLY A C 1
ATOM 2889 O O . GLY A 1 360 ? 20.891 -36.094 -12.422 1 98.44 360 GLY A O 1
ATOM 2890 N N . GLU A 1 361 ? 20.781 -33.875 -12.266 1 97.88 361 GLU A N 1
ATOM 2891 C CA . GLU A 1 361 ? 21.938 -33.781 -11.383 1 97.88 361 GLU A CA 1
ATOM 2892 C C . GLU A 1 361 ? 21.672 -34.5 -10.055 1 97.88 361 GLU A C 1
ATOM 2894 O O . GLU A 1 361 ? 22.5 -35.25 -9.57 1 97.88 361 GLU A O 1
ATOM 2899 N N . TYR A 1 362 ? 20.531 -34.25 -9.492 1 97.88 362 TYR A N 1
ATOM 2900 C CA . TYR A 1 362 ? 20.172 -34.781 -8.18 1 97.88 362 TYR A CA 1
ATOM 2901 C C . TYR A 1 362 ? 20.125 -36.312 -8.211 1 97.88 362 TYR A C 1
ATOM 2903 O O . TYR A 1 362 ? 20.594 -36.969 -7.277 1 97.88 362 TYR A O 1
ATOM 2911 N N . ILE A 1 363 ? 19.609 -36.875 -9.281 1 98 363 ILE A N 1
ATOM 2912 C CA . ILE A 1 363 ? 19.453 -38.312 -9.328 1 98 363 ILE A CA 1
ATOM 2913 C C . ILE A 1 363 ? 20.594 -38.938 -10.141 1 98 363 ILE A C 1
ATOM 2915 O O . ILE A 1 363 ? 20.547 -40.125 -10.484 1 98 363 ILE A O 1
ATOM 2919 N N . ASP A 1 364 ? 21.562 -38.188 -10.516 1 97.31 364 ASP A N 1
ATOM 2920 C CA . ASP A 1 364 ? 22.703 -38.625 -11.297 1 97.31 364 ASP A CA 1
ATOM 2921 C C . ASP A 1 364 ? 22.266 -39.375 -12.555 1 97.31 364 ASP A C 1
ATOM 2923 O O . ASP A 1 364 ? 22.656 -40.5 -12.781 1 97.31 364 ASP A O 1
ATOM 2927 N N . ASP A 1 365 ? 21.453 -38.75 -13.328 1 98.19 365 ASP A N 1
ATOM 2928 C CA . ASP A 1 365 ? 20.891 -39.312 -14.555 1 98.19 365 ASP A CA 1
ATOM 2929 C C . ASP A 1 365 ? 21.391 -38.531 -15.781 1 98.19 365 ASP A C 1
ATOM 2931 O O . ASP A 1 365 ? 20.828 -37.5 -16.141 1 98.19 365 ASP A O 1
ATOM 2935 N N . PRO A 1 366 ? 22.328 -39.062 -16.484 1 98 366 PRO A N 1
ATOM 2936 C CA . PRO A 1 366 ? 22.906 -38.375 -17.641 1 98 366 PRO A CA 1
ATOM 2937 C C . PRO A 1 366 ? 21.875 -38.125 -18.75 1 98 366 PRO A C 1
ATOM 2939 O O . PRO A 1 366 ? 21.953 -37.125 -19.453 1 98 366 PRO A O 1
ATOM 2942 N N . ALA A 1 367 ? 20.969 -39.031 -18.891 1 97.69 367 ALA A N 1
ATOM 2943 C CA . ALA A 1 367 ? 19.969 -38.875 -19.938 1 97.69 367 ALA A CA 1
ATOM 2944 C C . ALA A 1 367 ? 19.047 -37.688 -19.656 1 97.69 367 ALA A C 1
ATOM 2946 O O . ALA A 1 367 ? 18.703 -36.938 -20.562 1 97.69 367 ALA A O 1
ATOM 2947 N N . LEU A 1 368 ? 18.656 -37.562 -18.469 1 98 368 LEU A N 1
ATOM 2948 C CA . LEU A 1 368 ? 17.797 -36.438 -18.094 1 98 368 LEU A CA 1
ATOM 2949 C C . LEU A 1 368 ? 18.531 -35.125 -18.203 1 98 368 LEU A C 1
ATOM 2951 O O . LEU A 1 368 ? 17.984 -34.125 -18.672 1 98 368 LEU A O 1
ATOM 2955 N N . LYS A 1 369 ? 19.781 -35.031 -17.781 1 98.31 369 LYS A N 1
ATOM 2956 C CA . LYS A 1 369 ? 20.609 -33.844 -17.969 1 98.31 369 LYS A CA 1
ATOM 2957 C C . LYS A 1 369 ? 20.75 -33.5 -19.453 1 98.31 369 LYS A C 1
ATOM 2959 O O . LYS A 1 369 ? 20.625 -32.344 -19.828 1 98.31 369 LYS A O 1
ATOM 2964 N N . GLY A 1 370 ? 21 -34.562 -20.172 1 98.12 370 GLY A N 1
ATOM 2965 C CA . GLY A 1 370 ? 21.141 -34.344 -21.594 1 98.12 370 GLY A CA 1
ATOM 2966 C C . GLY A 1 370 ? 19.859 -33.875 -22.25 1 98.12 370 GLY A C 1
ATOM 2967 O O . GLY A 1 370 ? 19.891 -33.094 -23.203 1 98.12 370 GLY A O 1
ATOM 2968 N N . PHE A 1 371 ? 18.75 -34.406 -21.812 1 97.19 371 PHE A N 1
ATOM 2969 C CA . PHE A 1 371 ? 17.453 -33.938 -22.297 1 97.19 371 PHE A CA 1
ATOM 2970 C C . PHE A 1 371 ? 17.281 -32.469 -22.062 1 97.19 371 PHE A C 1
ATOM 2972 O O . PHE A 1 371 ? 16.828 -31.734 -22.953 1 97.19 371 PHE A O 1
ATOM 2979 N N . ALA A 1 372 ? 17.656 -31.969 -20.953 1 97 372 ALA A N 1
ATOM 2980 C CA . ALA A 1 372 ? 17.625 -30.547 -20.656 1 97 372 ALA A CA 1
ATOM 2981 C C . ALA A 1 372 ? 18.5 -29.75 -21.625 1 97 372 ALA A C 1
ATOM 2983 O O . ALA A 1 372 ? 18.078 -28.719 -22.141 1 97 372 ALA A O 1
ATOM 2984 N N . ALA A 1 373 ? 19.672 -30.219 -21.812 1 96.88 373 ALA A N 1
ATOM 2985 C CA . ALA A 1 373 ? 20.609 -29.562 -22.734 1 96.88 373 ALA A CA 1
ATOM 2986 C C . ALA A 1 373 ? 20.031 -29.5 -24.156 1 96.88 373 ALA A C 1
ATOM 2988 O O . ALA A 1 373 ? 20.219 -28.516 -24.859 1 96.88 373 ALA A O 1
ATOM 2989 N N . ALA A 1 374 ? 19.375 -30.547 -24.547 1 96.12 374 ALA A N 1
ATOM 2990 C CA . ALA A 1 374 ? 18.734 -30.578 -25.859 1 96.12 374 ALA A CA 1
ATOM 2991 C C . ALA A 1 374 ? 17.672 -29.5 -25.969 1 96.12 374 ALA A C 1
ATOM 2993 O O . ALA A 1 374 ? 17.531 -28.875 -27.031 1 96.12 374 ALA A O 1
ATOM 2994 N N . ILE A 1 375 ? 16.906 -29.375 -24.969 1 94.31 375 ILE A N 1
ATOM 2995 C CA . ILE A 1 375 ? 15.859 -28.359 -24.953 1 94.31 375 ILE A CA 1
ATOM 2996 C C . ILE A 1 375 ? 16.484 -26.969 -25.156 1 94.31 375 ILE A C 1
ATOM 2998 O O . ILE A 1 375 ? 15.969 -26.156 -25.906 1 94.31 375 ILE A O 1
ATOM 3002 N N . VAL A 1 376 ? 17.578 -26.672 -24.5 1 93.38 376 VAL A N 1
ATOM 3003 C CA . VAL A 1 376 ? 18.266 -25.391 -24.609 1 93.38 376 VAL A CA 1
ATOM 3004 C C . VAL A 1 376 ? 18.766 -25.188 -26.047 1 93.38 376 VAL A C 1
ATOM 3006 O O . VAL A 1 376 ? 18.609 -24.109 -26.609 1 93.38 376 VAL A O 1
ATOM 3009 N N . GLU A 1 377 ? 19.344 -26.203 -26.516 1 91.25 377 GLU A N 1
ATOM 3010 C CA . GLU A 1 377 ? 19.891 -26.125 -27.859 1 91.25 377 GLU A CA 1
ATOM 3011 C C . GLU A 1 377 ? 18.797 -25.891 -28.891 1 91.25 377 GLU A C 1
ATOM 3013 O O . GLU A 1 377 ? 19 -25.156 -29.875 1 91.25 377 GLU A O 1
ATOM 3018 N N . ASP A 1 378 ? 17.719 -26.484 -28.656 1 87.31 378 ASP A N 1
ATOM 3019 C CA . ASP A 1 378 ? 16.625 -26.422 -29.625 1 87.31 378 ASP A CA 1
ATOM 3020 C C . ASP A 1 378 ? 15.852 -25.109 -29.484 1 87.31 378 ASP A C 1
ATOM 3022 O O . ASP A 1 378 ? 15.086 -24.734 -30.375 1 87.31 378 ASP A O 1
ATOM 3026 N N . SER A 1 379 ? 16.016 -24.531 -28.422 1 80 379 SER A N 1
ATOM 3027 C CA . SER A 1 379 ? 15.273 -23.297 -28.188 1 80 379 SER A CA 1
ATOM 3028 C C . SER A 1 379 ? 15.977 -22.094 -28.812 1 80 379 SER A C 1
ATOM 3030 O O . SER A 1 379 ? 17.203 -21.984 -28.734 1 80 379 SER A O 1
ATOM 3032 N N . SER A 1 380 ? 15.172 -21.312 -29.484 1 65.06 380 SER A N 1
ATOM 3033 C CA . SER A 1 380 ? 15.734 -20.078 -30.031 1 65.06 380 SER A CA 1
ATOM 3034 C C . SER A 1 380 ? 15.773 -18.969 -28.969 1 65.06 380 SER A C 1
ATOM 3036 O O . SER A 1 380 ? 16.516 -18 -29.125 1 65.06 380 SER A O 1
ATOM 3038 N N . LYS A 1 381 ? 15.016 -19.188 -28.031 1 66 381 LYS A N 1
ATOM 3039 C CA . LYS A 1 381 ? 14.898 -18.156 -27 1 66 381 LYS A CA 1
ATOM 3040 C C . LYS A 1 381 ? 15.859 -18.438 -25.844 1 66 381 LYS A C 1
ATOM 3042 O O . LYS A 1 381 ? 15.734 -19.453 -25.156 1 66 381 LYS A O 1
ATOM 3047 N N . LYS A 1 382 ? 16.906 -17.609 -25.719 1 67.12 382 LYS A N 1
ATOM 3048 C CA . LYS A 1 382 ? 17.844 -17.75 -24.609 1 67.12 382 LYS A CA 1
ATOM 3049 C C . LYS A 1 382 ? 17.297 -17.125 -23.328 1 67.12 382 LYS A C 1
ATOM 3051 O O . LYS A 1 382 ? 17.953 -17.156 -22.297 1 67.12 382 LYS A O 1
ATOM 3056 N N . SER A 1 383 ? 16.078 -16.859 -23.328 1 80.69 383 SER A N 1
ATOM 3057 C CA . SER A 1 383 ? 15.516 -16.109 -22.219 1 80.69 383 SER A CA 1
ATOM 3058 C C . SER A 1 383 ? 15.133 -17.016 -21.062 1 80.69 383 SER A C 1
ATOM 3060 O O . SER A 1 383 ? 14.766 -16.547 -19.984 1 80.69 383 SER A O 1
ATOM 3062 N N . TRP A 1 384 ? 15.406 -18.328 -21.188 1 84.19 384 TRP A N 1
ATOM 3063 C CA . TRP A 1 384 ? 15.031 -19.266 -20.141 1 84.19 384 TRP A CA 1
ATOM 3064 C C . TRP A 1 384 ? 15.828 -19 -18.859 1 84.19 384 TRP A C 1
ATOM 3066 O O . TRP A 1 384 ? 15.383 -19.344 -17.766 1 84.19 384 TRP A O 1
ATOM 3076 N N . ILE A 1 385 ? 16.922 -18.391 -18.969 1 90.62 385 ILE A N 1
ATOM 3077 C CA . ILE A 1 385 ? 17.828 -18.188 -17.844 1 90.62 385 ILE A CA 1
ATOM 3078 C C . ILE A 1 385 ? 17.203 -17.234 -16.828 1 90.62 385 ILE A C 1
ATOM 3080 O O . ILE A 1 385 ? 17.328 -17.438 -15.617 1 90.62 385 ILE A O 1
ATOM 3084 N N . ILE A 1 386 ? 16.531 -16.234 -17.344 1 90.69 386 ILE A N 1
ATOM 3085 C CA . ILE A 1 386 ? 16.031 -15.234 -16.406 1 90.69 386 ILE A CA 1
ATOM 3086 C C . ILE A 1 386 ? 14.5 -15.289 -16.359 1 90.69 386 ILE A C 1
ATOM 3088 O O . ILE A 1 386 ? 13.852 -14.414 -15.781 1 90.69 386 ILE A O 1
ATOM 3092 N N . ASP A 1 387 ? 13.938 -16.328 -16.891 1 87.81 387 ASP A N 1
ATOM 3093 C CA . ASP A 1 387 ? 12.484 -16.484 -16.859 1 87.81 387 ASP A CA 1
ATOM 3094 C C . ASP A 1 387 ? 12.039 -17.062 -15.508 1 87.81 387 ASP A C 1
ATOM 3096 O O . ASP A 1 387 ? 12.836 -17.688 -14.797 1 87.81 387 ASP A O 1
ATOM 3100 N N . GLY A 1 388 ? 10.773 -16.797 -15.219 1 90.75 388 GLY A N 1
ATOM 3101 C CA . GLY A 1 388 ? 10.203 -17.359 -14 1 90.75 388 GLY A CA 1
ATOM 3102 C C . GLY A 1 388 ? 10.43 -16.484 -12.781 1 90.75 388 GLY A C 1
ATOM 3103 O O . GLY A 1 388 ? 10.656 -15.273 -12.906 1 90.75 388 GLY A O 1
ATOM 3104 N N . SER A 1 389 ? 10.352 -17.062 -11.578 1 96.38 389 SER A N 1
ATOM 3105 C CA . SER A 1 389 ? 10.539 -16.359 -10.312 1 96.38 389 SER A CA 1
ATOM 3106 C C . SER A 1 389 ? 12 -15.969 -10.109 1 96.38 389 SER A C 1
ATOM 3108 O O . SER A 1 389 ? 12.883 -16.453 -10.82 1 96.38 389 SER A O 1
ATOM 3110 N N . LEU A 1 390 ? 12.266 -15.078 -9.211 1 98.12 390 LEU A N 1
ATOM 3111 C CA . LEU A 1 390 ? 13.648 -14.719 -8.883 1 98.12 390 LEU A CA 1
ATOM 3112 C C . LEU A 1 390 ? 14.438 -15.953 -8.461 1 98.12 390 LEU A C 1
ATOM 3114 O O . LEU A 1 390 ? 15.594 -16.109 -8.852 1 98.12 390 LEU A O 1
ATOM 3118 N N . ASP A 1 391 ? 13.805 -16.781 -7.676 1 97.81 391 ASP A N 1
ATOM 3119 C CA . ASP A 1 391 ? 14.422 -18.016 -7.203 1 97.81 391 ASP A CA 1
ATOM 3120 C C . ASP A 1 391 ? 14.883 -18.891 -8.375 1 97.81 391 ASP A C 1
ATOM 3122 O O . ASP A 1 391 ? 16.031 -19.328 -8.414 1 97.81 391 ASP A O 1
ATOM 3126 N N . ARG A 1 392 ? 14.016 -19.078 -9.305 1 96.06 392 ARG A N 1
ATOM 3127 C CA . ARG A 1 392 ? 14.328 -19.891 -10.484 1 96.06 392 ARG A CA 1
ATOM 3128 C C . ARG A 1 392 ? 15.43 -19.234 -11.312 1 96.06 392 ARG A C 1
ATOM 3130 O O . ARG A 1 392 ? 16.344 -19.906 -11.789 1 96.06 392 ARG A O 1
ATOM 3137 N N . ALA A 1 393 ? 15.336 -17.953 -11.5 1 96.5 393 ALA A N 1
ATOM 3138 C CA . ALA A 1 393 ? 16.312 -17.219 -12.297 1 96.5 393 ALA A CA 1
ATOM 3139 C C . ALA A 1 393 ? 17.703 -17.328 -11.672 1 96.5 393 ALA A C 1
ATOM 3141 O O . ALA A 1 393 ? 18.703 -17.531 -12.383 1 96.5 393 ALA A O 1
ATOM 3142 N N . LEU A 1 394 ? 17.781 -17.203 -10.375 1 97.44 394 LEU A N 1
ATOM 3143 C CA . LEU A 1 394 ? 19.078 -17.266 -9.695 1 97.44 394 LEU A CA 1
ATOM 3144 C C . LEU A 1 394 ? 19.688 -18.656 -9.812 1 97.44 394 LEU A C 1
ATOM 3146 O O . LEU A 1 394 ? 20.906 -18.781 -10.016 1 97.44 394 LEU A O 1
ATOM 3150 N N . HIS A 1 395 ? 18.906 -19.641 -9.703 1 96.81 395 HIS A N 1
ATOM 3151 C CA . HIS A 1 395 ? 19.406 -21 -9.875 1 96.81 395 HIS A CA 1
ATOM 3152 C C . HIS A 1 395 ? 19.797 -21.266 -11.32 1 96.81 395 HIS A C 1
ATOM 3154 O O . HIS A 1 395 ? 20.812 -21.922 -11.586 1 96.81 395 HIS A O 1
ATOM 3160 N N . ASN A 1 396 ? 19 -20.766 -12.258 1 95.75 396 ASN A N 1
ATOM 3161 C CA . ASN A 1 396 ? 19.328 -20.922 -13.672 1 95.75 396 ASN A CA 1
ATOM 3162 C C . ASN A 1 396 ? 20.656 -20.25 -14.016 1 95.75 396 ASN A C 1
ATOM 3164 O O . ASN A 1 396 ? 21.469 -20.812 -14.75 1 95.75 396 ASN A O 1
ATOM 3168 N N . VAL A 1 397 ? 20.844 -19.062 -13.5 1 95.56 397 VAL A N 1
ATOM 3169 C CA . VAL A 1 397 ? 22.078 -18.328 -13.75 1 95.56 397 VAL A CA 1
ATOM 3170 C C . VAL A 1 397 ? 23.266 -19.125 -13.227 1 95.56 397 VAL A C 1
ATOM 3172 O O . VAL A 1 397 ? 24.312 -19.203 -13.875 1 95.56 397 VAL A O 1
ATOM 3175 N N . ALA A 1 398 ? 23.125 -19.734 -12.109 1 94 398 ALA A N 1
ATOM 3176 C CA . ALA A 1 398 ? 24.203 -20.484 -11.461 1 94 398 ALA A CA 1
ATOM 3177 C C . ALA A 1 398 ? 24.562 -21.719 -12.273 1 94 398 ALA A C 1
ATOM 3179 O O . ALA A 1 398 ? 25.703 -22.156 -12.273 1 94 398 ALA A O 1
ATOM 3180 N N . LEU A 1 399 ? 23.609 -22.266 -13.016 1 94.25 399 LEU A N 1
ATOM 3181 C CA . LEU A 1 399 ? 23.891 -23.531 -13.68 1 94.25 399 LEU A CA 1
ATOM 3182 C C . LEU A 1 399 ? 23.969 -23.344 -15.195 1 94.25 399 LEU A C 1
ATOM 3184 O O . LEU A 1 399 ? 24.141 -24.312 -15.938 1 94.25 399 LEU A O 1
ATOM 3188 N N . ALA A 1 400 ? 23.797 -22.156 -15.688 1 92.94 400 ALA A N 1
ATOM 3189 C CA . ALA A 1 400 ? 23.656 -21.875 -17.109 1 92.94 400 ALA A CA 1
ATOM 3190 C C . ALA A 1 400 ? 24.844 -22.422 -17.891 1 92.94 400 ALA A C 1
ATOM 3192 O O . ALA A 1 400 ? 24.672 -23.047 -18.938 1 92.94 400 ALA A O 1
ATOM 3193 N N . ASP A 1 401 ? 26.031 -22.219 -17.438 1 92.44 401 ASP A N 1
ATOM 3194 C CA . ASP A 1 401 ? 27.234 -22.656 -18.141 1 92.44 401 ASP A CA 1
ATOM 3195 C C . ASP A 1 401 ? 27.297 -24.188 -18.219 1 92.44 401 ASP A C 1
ATOM 3197 O O . ASP A 1 401 ? 27.594 -24.734 -19.281 1 92.44 401 ASP A O 1
ATOM 3201 N N . GLN A 1 402 ? 27.031 -24.797 -17.109 1 95.12 402 GLN A N 1
ATOM 3202 C CA . GLN A 1 402 ? 27.062 -26.266 -17.078 1 95.12 402 GLN A CA 1
ATOM 3203 C C . GLN A 1 402 ? 26 -26.859 -17.984 1 95.12 402 GLN A C 1
ATOM 3205 O O . GLN A 1 402 ? 26.281 -27.812 -18.719 1 95.12 402 GLN A O 1
ATOM 3210 N N . LEU A 1 403 ? 24.844 -26.312 -17.938 1 95.88 403 LEU A N 1
ATOM 3211 C CA . LEU A 1 403 ? 23.734 -26.828 -18.719 1 95.88 403 LEU A CA 1
ATOM 3212 C C . LEU A 1 403 ? 23.969 -26.609 -20.203 1 95.88 403 LEU A C 1
ATOM 3214 O O . LEU A 1 403 ? 23.734 -27.516 -21.016 1 95.88 403 LEU A O 1
ATOM 3218 N N . THR A 1 404 ? 24.484 -25.438 -20.594 1 93 404 THR A N 1
ATOM 3219 C CA . THR A 1 404 ? 24.656 -25.094 -22 1 93 404 THR A CA 1
ATOM 3220 C C . THR A 1 404 ? 25.828 -25.891 -22.594 1 93 404 THR A C 1
ATOM 3222 O O . THR A 1 404 ? 25.859 -26.141 -23.812 1 93 404 THR A O 1
ATOM 3225 N N . SER A 1 405 ? 26.75 -26.297 -21.781 1 95 405 SER A N 1
ATOM 3226 C CA . SER A 1 405 ? 27.922 -27.016 -22.25 1 95 405 SER A CA 1
ATOM 3227 C C . SER A 1 405 ? 27.719 -28.531 -22.188 1 95 405 SER A C 1
ATOM 3229 O O . SER A 1 405 ? 28.547 -29.297 -22.656 1 95 405 SER A O 1
ATOM 3231 N N . TYR A 1 406 ? 26.641 -28.969 -21.547 1 97.25 406 TYR A N 1
ATOM 3232 C CA . TYR A 1 406 ? 26.406 -30.406 -21.391 1 97.25 406 TYR A CA 1
ATOM 3233 C C . TYR A 1 406 ? 25.969 -31.016 -22.719 1 97.25 406 TYR A C 1
ATOM 3235 O O . TYR A 1 406 ? 25.219 -30.406 -23.484 1 97.25 406 TYR A O 1
ATOM 3243 N N . PRO A 1 407 ? 26.375 -32.219 -23.031 1 97.25 407 PRO A N 1
ATOM 3244 C CA . PRO A 1 407 ? 25.984 -32.875 -24.297 1 97.25 407 PRO A CA 1
ATOM 3245 C C . PRO A 1 407 ? 24.484 -33.156 -24.359 1 97.25 407 PRO A C 1
ATOM 3247 O O . PRO A 1 407 ? 23.938 -33.781 -23.453 1 97.25 407 PRO A O 1
ATOM 3250 N N . PRO A 1 408 ? 23.891 -32.75 -25.422 1 96.94 408 PRO A N 1
ATOM 3251 C CA . PRO A 1 408 ? 22.469 -33.031 -25.562 1 96.94 408 PRO A CA 1
ATOM 3252 C C . PRO A 1 408 ? 22.156 -34.5 -25.734 1 96.94 408 PRO A C 1
ATOM 3254 O O . PRO A 1 408 ? 22.953 -35.219 -26.344 1 96.94 408 PRO A O 1
ATOM 3257 N N . TYR A 1 409 ? 21.125 -34.938 -25.141 1 96 409 TYR A N 1
ATOM 3258 C CA . TYR A 1 409 ? 20.594 -36.281 -25.281 1 96 409 TYR A CA 1
ATOM 3259 C C . TYR A 1 409 ? 19.188 -36.25 -25.891 1 96 409 TYR A C 1
ATOM 3261 O O . TYR A 1 409 ? 18.266 -35.688 -25.312 1 96 409 TYR A O 1
ATOM 3269 N N . ARG A 1 410 ? 19.062 -36.906 -27.078 1 93.5 410 ARG A N 1
ATOM 3270 C CA . ARG A 1 410 ? 17.812 -36.812 -27.828 1 93.5 410 ARG A CA 1
ATOM 3271 C C . ARG A 1 410 ? 17.203 -38.188 -28.062 1 93.5 410 ARG A C 1
ATOM 3273 O O . ARG A 1 410 ? 16.125 -38.281 -28.656 1 93.5 410 ARG A O 1
ATOM 3280 N N . GLU A 1 411 ? 17.875 -39.188 -27.547 1 91.75 411 GLU A N 1
ATOM 3281 C CA . GLU A 1 411 ? 17.328 -40.5 -27.734 1 91.75 411 GLU A CA 1
ATOM 3282 C C . GLU A 1 411 ? 16 -40.688 -27 1 91.75 411 GLU A C 1
ATOM 3284 O O . GLU A 1 411 ? 15.836 -40.188 -25.891 1 91.75 411 GLU A O 1
ATOM 3289 N N . LYS A 1 412 ? 15.148 -41.406 -27.703 1 92 412 LYS A N 1
ATOM 3290 C CA . LYS A 1 412 ? 13.812 -41.656 -27.156 1 92 412 LYS A CA 1
ATOM 3291 C C . LYS A 1 412 ? 13.57 -43.156 -26.922 1 92 412 LYS A C 1
ATOM 3293 O O . LYS A 1 412 ? 14.086 -44 -27.656 1 92 412 LYS A O 1
ATOM 3298 N N . GLU A 1 413 ? 12.758 -43.344 -25.891 1 91.44 413 GLU A N 1
ATOM 3299 C CA . GLU A 1 413 ? 12.375 -44.719 -25.625 1 91.44 413 GLU A CA 1
ATOM 3300 C C . GLU A 1 413 ? 11.375 -45.219 -26.656 1 91.44 413 GLU A C 1
ATOM 3302 O O . GLU A 1 413 ? 10.445 -44.5 -27.031 1 91.44 413 GLU A O 1
ATOM 3307 N N . ALA A 1 414 ? 11.586 -46.438 -27.078 1 92.31 414 ALA A N 1
ATOM 3308 C CA . ALA A 1 414 ? 10.688 -47.031 -28.062 1 92.31 414 ALA A CA 1
ATOM 3309 C C . ALA A 1 414 ? 9.312 -47.312 -27.453 1 92.31 414 ALA A C 1
ATOM 3311 O O . ALA A 1 414 ? 8.297 -47.219 -28.141 1 92.31 414 ALA A O 1
ATOM 3312 N N . LEU A 1 415 ? 9.375 -47.688 -26.25 1 95.12 415 LEU A N 1
ATOM 3313 C CA . LEU A 1 415 ? 8.141 -48 -25.547 1 95.12 415 LEU A CA 1
ATOM 3314 C C . LEU A 1 415 ? 8.211 -47.531 -24.094 1 95.12 415 LEU A C 1
ATOM 3316 O O . LEU A 1 415 ? 9.227 -47.75 -23.422 1 95.12 415 LEU A O 1
ATOM 3320 N N . VAL A 1 416 ? 7.215 -46.812 -23.672 1 94.94 416 VAL A N 1
ATOM 3321 C CA . VAL A 1 416 ? 7.012 -46.406 -22.297 1 94.94 416 VAL A CA 1
ATOM 3322 C C . VAL A 1 416 ? 5.629 -46.844 -21.812 1 94.94 416 VAL A C 1
ATOM 3324 O O . VAL A 1 416 ? 4.648 -46.75 -22.562 1 94.94 416 VAL A O 1
ATOM 3327 N N . TYR A 1 417 ? 5.566 -47.438 -20.656 1 94.19 417 TYR A N 1
ATOM 3328 C CA . TYR A 1 417 ? 4.281 -47.844 -20.109 1 94.19 417 TYR A CA 1
ATOM 3329 C C . TYR A 1 417 ? 4.188 -47.5 -18.625 1 94.19 417 TYR A C 1
ATOM 3331 O O . TYR A 1 417 ? 5.102 -47.812 -17.859 1 94.19 417 TYR A O 1
ATOM 3339 N N . TYR A 1 418 ? 3.199 -46.812 -18.234 1 92.69 418 TYR A N 1
ATOM 3340 C CA . TYR A 1 418 ? 2.84 -46.531 -16.859 1 92.69 418 TYR A CA 1
ATOM 3341 C C . TYR A 1 418 ? 1.634 -47.375 -16.422 1 92.69 418 TYR A C 1
ATOM 3343 O O . TYR A 1 418 ? 0.49 -46.938 -16.594 1 92.69 418 TYR A O 1
ATOM 3351 N N . PRO A 1 419 ? 1.878 -48.438 -15.766 1 89.56 419 PRO A N 1
ATOM 3352 C CA . PRO A 1 419 ? 0.799 -49.406 -15.5 1 89.56 419 PRO A CA 1
ATOM 3353 C C . PRO A 1 419 ? -0.251 -48.844 -14.539 1 89.56 419 PRO A C 1
ATOM 3355 O O . PRO A 1 419 ? -1.427 -49.219 -14.633 1 89.56 419 PRO A O 1
ATOM 3358 N N . ASP A 1 420 ? 0.204 -48.062 -13.633 1 85.38 420 ASP A N 1
ATOM 3359 C CA . ASP A 1 420 ? -0.73 -47.562 -12.617 1 85.38 420 ASP A CA 1
ATOM 3360 C C . ASP A 1 420 ? -1.692 -46.531 -13.219 1 85.38 420 ASP A C 1
ATOM 3362 O O . ASP A 1 420 ? -2.875 -46.5 -12.867 1 85.38 420 ASP A O 1
ATOM 3366 N N . THR A 1 421 ? -1.22 -45.781 -14.094 1 85.12 421 THR A N 1
ATOM 3367 C CA . THR A 1 421 ? -2.064 -44.781 -14.758 1 85.12 421 THR A CA 1
ATOM 3368 C C . THR A 1 421 ? -2.592 -45.312 -16.078 1 85.12 421 THR A C 1
ATOM 3370 O O . THR A 1 421 ? -3.498 -44.719 -16.672 1 85.12 421 THR A O 1
ATOM 3373 N N . GLN A 1 422 ? -2.086 -46.375 -16.484 1 90.69 422 GLN A N 1
ATOM 3374 C CA . GLN A 1 422 ? -2.459 -47.062 -17.703 1 90.69 422 GLN A CA 1
ATOM 3375 C C . GLN A 1 422 ? -2.246 -46.188 -18.938 1 90.69 422 GLN A C 1
ATOM 3377 O O . GLN A 1 422 ? -3.133 -46.062 -19.781 1 90.69 422 GLN A O 1
ATOM 3382 N N . VAL A 1 423 ? -1.135 -45.562 -18.984 1 92.81 423 VAL A N 1
ATOM 3383 C CA . VAL A 1 423 ? -0.72 -44.781 -20.156 1 92.81 423 VAL A CA 1
ATOM 3384 C C . VAL A 1 423 ? 0.47 -45.438 -20.828 1 92.81 423 VAL A C 1
ATOM 3386 O O . VAL A 1 423 ? 1.413 -45.875 -20.156 1 92.81 423 VAL A O 1
ATOM 3389 N N . MET A 1 424 ? 0.366 -45.594 -22.078 1 95.44 424 MET A N 1
ATOM 3390 C CA . MET A 1 424 ? 1.489 -46.125 -22.844 1 95.44 424 MET A CA 1
ATOM 3391 C C . MET A 1 424 ? 1.863 -45.188 -23.984 1 95.44 424 MET A C 1
ATOM 3393 O O . MET A 1 424 ? 1.023 -44.438 -24.469 1 95.44 424 MET A O 1
ATOM 3397 N N . ALA A 1 425 ? 3.051 -45.25 -24.391 1 96.12 425 ALA A N 1
ATOM 3398 C CA . ALA A 1 425 ? 3.559 -44.531 -25.562 1 96.12 425 ALA A CA 1
ATOM 3399 C C . ALA A 1 425 ? 4.582 -45.375 -26.312 1 96.12 425 ALA A C 1
ATOM 3401 O O . ALA A 1 425 ? 5.395 -46.062 -25.688 1 96.12 425 ALA A O 1
ATOM 3402 N N . ALA A 1 426 ? 4.508 -45.344 -27.562 1 96.44 426 ALA A N 1
ATOM 3403 C CA . ALA A 1 426 ? 5.422 -46.094 -28.406 1 96.44 426 ALA A CA 1
ATOM 3404 C C . ALA A 1 426 ? 5.77 -45.344 -29.688 1 96.44 426 ALA A C 1
ATOM 3406 O O . ALA A 1 426 ? 4.996 -44.5 -30.141 1 96.44 426 ALA A O 1
ATOM 3407 N N . ARG A 1 427 ? 6.922 -45.656 -30.219 1 95.12 427 ARG A N 1
ATOM 3408 C CA . ARG A 1 427 ? 7.367 -45 -31.438 1 95.12 427 ARG A CA 1
ATOM 3409 C C . ARG A 1 427 ? 7.973 -46.031 -32.406 1 95.12 427 ARG A C 1
ATOM 3411 O O . ARG A 1 427 ? 8.5 -47.062 -31.984 1 95.12 427 ARG A O 1
ATOM 3418 N N . THR A 1 428 ? 7.859 -45.719 -33.625 1 93.38 428 THR A N 1
ATOM 3419 C CA . THR A 1 428 ? 8.492 -46.531 -34.688 1 93.38 428 THR A CA 1
ATOM 3420 C C . THR A 1 428 ? 9.711 -45.812 -35.25 1 93.38 428 THR A C 1
ATOM 3422 O O . THR A 1 428 ? 9.82 -44.594 -35.125 1 93.38 428 THR A O 1
ATOM 3425 N N . GLU A 1 429 ? 10.555 -46.531 -35.844 1 89.81 429 GLU A N 1
ATOM 3426 C CA . GLU A 1 429 ? 11.703 -45.938 -36.531 1 89.81 429 GLU A CA 1
ATOM 3427 C C . GLU A 1 429 ? 11.258 -45.094 -37.719 1 89.81 429 GLU A C 1
ATOM 3429 O O . GLU A 1 429 ? 11.938 -44.156 -38.094 1 89.81 429 GLU A O 1
ATOM 3434 N N . GLY A 1 430 ? 10.141 -45.406 -38.188 1 90.44 430 GLY A N 1
ATOM 3435 C CA . GLY A 1 430 ? 9.625 -44.719 -39.344 1 90.44 430 GLY A CA 1
ATOM 3436 C C . GLY A 1 430 ? 9.016 -43.375 -39.031 1 90.44 430 GLY A C 1
ATOM 3437 O O . GLY A 1 430 ? 8.711 -42.594 -39.906 1 90.44 430 GLY A O 1
ATOM 3438 N N . GLY A 1 431 ? 8.781 -43.125 -37.781 1 93.12 431 GLY A N 1
ATOM 3439 C CA . GLY A 1 431 ? 8.391 -41.75 -37.438 1 93.12 431 GLY A CA 1
ATOM 3440 C C . GLY A 1 431 ? 7.047 -41.688 -36.75 1 93.12 431 GLY A C 1
ATOM 3441 O O . GLY A 1 431 ? 6.637 -40.625 -36.281 1 93.12 431 GLY A O 1
ATOM 3442 N N . LEU A 1 432 ? 6.371 -42.812 -36.562 1 96.06 432 LEU A N 1
ATOM 3443 C CA . LEU A 1 432 ? 5.082 -42.812 -35.875 1 96.06 432 LEU A CA 1
ATOM 3444 C C . LEU A 1 432 ? 5.262 -42.781 -34.375 1 96.06 432 LEU A C 1
ATOM 3446 O O . LEU A 1 432 ? 6.164 -43.438 -33.844 1 96.06 432 LEU A O 1
ATOM 3450 N N . PHE A 1 433 ? 4.5 -42 -33.688 1 96.94 433 PHE A N 1
ATOM 3451 C CA . PHE A 1 433 ? 4.395 -41.969 -32.25 1 96.94 433 PHE A CA 1
ATOM 3452 C C . PHE A 1 433 ? 2.951 -42.156 -31.797 1 96.94 433 PHE A C 1
ATOM 3454 O O . PHE A 1 433 ? 2.059 -41.438 -32.219 1 96.94 433 PHE A O 1
ATOM 3461 N N . LEU A 1 434 ? 2.746 -43.156 -30.953 1 98 434 LEU A N 1
ATOM 3462 C CA . LEU A 1 434 ? 1.427 -43.469 -30.422 1 98 434 LEU A CA 1
ATOM 3463 C C . LEU A 1 434 ? 1.42 -43.375 -28.906 1 98 434 LEU A C 1
ATOM 3465 O O . LEU A 1 434 ? 2.33 -43.844 -28.234 1 98 434 LEU A O 1
ATOM 3469 N N . ALA A 1 435 ? 0.481 -42.656 -28.375 1 97.75 435 ALA A N 1
ATOM 3470 C CA . ALA A 1 435 ? 0.185 -42.75 -26.953 1 97.75 435 ALA A CA 1
ATOM 3471 C C . ALA A 1 435 ? -1.291 -43.062 -26.719 1 97.75 435 ALA A C 1
ATOM 3473 O O . ALA A 1 435 ? -2.16 -42.531 -27.422 1 97.75 435 ALA A O 1
ATOM 3474 N N . ALA A 1 436 ? -1.604 -43.906 -25.781 1 97.12 436 ALA A N 1
ATOM 3475 C CA . ALA A 1 436 ? -2.971 -44.281 -25.438 1 97.12 436 ALA A CA 1
ATOM 3476 C C . ALA A 1 436 ? -3.139 -44.438 -23.922 1 97.12 436 ALA A C 1
ATOM 3478 O O . ALA A 1 436 ? -2.158 -44.594 -23.188 1 97.12 436 ALA A O 1
ATOM 3479 N N . LYS A 1 437 ? -4.367 -44.312 -23.531 1 94.19 437 LYS A N 1
ATOM 3480 C CA . LYS A 1 437 ? -4.562 -44.344 -22.094 1 94.19 437 LYS A CA 1
ATOM 3481 C C . LYS A 1 437 ? -5.805 -45.156 -21.734 1 94.19 437 LYS A C 1
ATOM 3483 O O . LYS A 1 437 ? -6.766 -45.219 -22.5 1 94.19 437 LYS A O 1
ATOM 3488 N N . GLY A 1 438 ? -5.793 -45.812 -20.609 1 94.12 438 GLY A N 1
ATOM 3489 C CA . GLY A 1 438 ? -6.945 -46.344 -19.891 1 94.12 438 GLY A CA 1
ATOM 3490 C C . GLY A 1 438 ? -7.348 -45.469 -18.703 1 94.12 438 GLY A C 1
ATOM 3491 O O . GLY A 1 438 ? -7.637 -44.281 -18.859 1 94.12 438 GLY A O 1
ATOM 3492 N N . GLY A 1 439 ? -7.273 -46.062 -17.578 1 90.38 439 GLY A N 1
ATOM 3493 C CA . GLY A 1 439 ? -7.547 -45.312 -16.359 1 90.38 439 GLY A CA 1
ATOM 3494 C C . GLY A 1 439 ? -9.023 -45.219 -16.047 1 90.38 439 GLY A C 1
ATOM 3495 O O . GLY A 1 439 ? -9.766 -46.188 -16.188 1 90.38 439 GLY A O 1
ATOM 3496 N N . HIS A 1 440 ? -9.414 -44.062 -15.438 1 91.5 440 HIS A N 1
ATOM 3497 C CA . HIS A 1 440 ? -10.805 -43.812 -15.078 1 91.5 440 HIS A CA 1
ATOM 3498 C C . HIS A 1 440 ? -11.148 -42.312 -15.211 1 91.5 440 HIS A C 1
ATOM 3500 O O . HIS A 1 440 ? -10.258 -41.469 -15.312 1 91.5 440 HIS A O 1
ATOM 3506 N N . ASN A 1 441 ? -12.469 -42.062 -15.203 1 94.06 441 ASN A N 1
ATOM 3507 C CA . ASN A 1 441 ? -12.953 -40.719 -15.469 1 94.06 441 ASN A CA 1
ATOM 3508 C C . ASN A 1 441 ? -13.133 -39.938 -14.172 1 94.06 441 ASN A C 1
ATOM 3510 O O . ASN A 1 441 ? -14.125 -39.219 -14.008 1 94.06 441 ASN A O 1
ATOM 3514 N N . ASN A 1 442 ? -12.266 -40.156 -13.25 1 87.94 442 ASN A N 1
ATOM 3515 C CA . ASN A 1 442 ? -12.242 -39.375 -12.016 1 87.94 442 ASN A CA 1
ATOM 3516 C C . ASN A 1 442 ? -10.812 -39.062 -11.57 1 87.94 442 ASN A C 1
ATOM 3518 O O . ASN A 1 442 ? -10.547 -38.938 -10.375 1 87.94 442 ASN A O 1
ATOM 3522 N N . GLU A 1 443 ? -9.93 -39.031 -12.5 1 80.69 443 GLU A N 1
ATOM 3523 C CA . GLU A 1 443 ? -8.547 -38.656 -12.203 1 80.69 443 GLU A CA 1
ATOM 3524 C C . GLU A 1 443 ? -8.438 -37.156 -11.977 1 80.69 443 GLU A C 1
ATOM 3526 O O . GLU A 1 443 ? -9.383 -36.406 -12.234 1 80.69 443 GLU A O 1
ATOM 3531 N N . SER A 1 444 ? -7.305 -36.719 -11.414 1 76.06 444 SER A N 1
ATOM 3532 C CA . SER A 1 444 ? -7.059 -35.281 -11.242 1 76.06 444 SER A CA 1
ATOM 3533 C C . SER A 1 444 ? -7.035 -34.562 -12.586 1 76.06 444 SER A C 1
ATOM 3535 O O . SER A 1 444 ? -6.375 -35 -13.523 1 76.06 444 SER A O 1
ATOM 3537 N N . HIS A 1 445 ? -7.75 -33.469 -12.711 1 79.75 445 HIS A N 1
ATOM 3538 C CA . HIS A 1 445 ? -7.867 -32.719 -13.961 1 79.75 445 HIS A CA 1
ATOM 3539 C C . HIS A 1 445 ? -8.336 -33.625 -15.094 1 79.75 445 HIS A C 1
ATOM 3541 O O . HIS A 1 445 ? -7.773 -33.594 -16.188 1 79.75 445 HIS A O 1
ATOM 3547 N N . ASN A 1 446 ? -9.297 -34.375 -14.852 1 83.31 446 ASN A N 1
ATOM 3548 C CA . ASN A 1 446 ? -9.75 -35.469 -15.695 1 83.31 446 ASN A CA 1
ATOM 3549 C C . ASN A 1 446 ? -10.531 -34.938 -16.906 1 83.31 446 ASN A C 1
ATOM 3551 O O . ASN A 1 446 ? -11.18 -33.906 -16.828 1 83.31 446 ASN A O 1
ATOM 3555 N N . HIS A 1 447 ? -10.367 -35.656 -17.984 1 92.5 447 HIS A N 1
ATOM 3556 C CA . HIS A 1 447 ? -11.305 -35.688 -19.094 1 92.5 447 HIS A CA 1
ATOM 3557 C C . HIS A 1 447 ? -12 -37.031 -19.172 1 92.5 447 HIS A C 1
ATOM 3559 O O . HIS A 1 447 ? -11.57 -38 -18.547 1 92.5 447 HIS A O 1
ATOM 3565 N N . ASN A 1 448 ? -13.227 -37.062 -19.781 1 96.56 448 ASN A N 1
ATOM 3566 C CA . ASN A 1 448 ? -13.867 -38.344 -20.031 1 96.56 448 ASN A CA 1
ATOM 3567 C C . ASN A 1 448 ? -13.297 -39.031 -21.266 1 96.56 448 ASN A C 1
ATOM 3569 O O . ASN A 1 448 ? -13.906 -39 -22.344 1 96.56 448 ASN A O 1
ATOM 3573 N N . ASP A 1 449 ? -12.148 -39.688 -21.016 1 96.12 449 ASP A N 1
ATOM 3574 C CA . ASP A 1 449 ? -11.422 -40.094 -22.203 1 96.12 449 ASP A CA 1
ATOM 3575 C C . ASP A 1 449 ? -10.758 -41.469 -21.984 1 96.12 449 ASP A C 1
ATOM 3577 O O . ASP A 1 449 ? -9.656 -41.719 -22.484 1 96.12 449 ASP A O 1
ATOM 3581 N N . VAL A 1 450 ? -11.406 -42.312 -21.281 1 96.94 450 VAL A N 1
ATOM 3582 C CA . VAL A 1 450 ? -10.898 -43.656 -21.094 1 96.94 450 VAL A CA 1
ATOM 3583 C C . VAL A 1 450 ? -10.844 -44.406 -22.422 1 96.94 450 VAL A C 1
ATOM 3585 O O . VAL A 1 450 ? -11.859 -44.562 -23.094 1 96.94 450 VAL A O 1
ATOM 3588 N N . GLY A 1 451 ? -9.617 -44.812 -22.781 1 97.25 451 GLY A N 1
ATOM 3589 C CA . GLY A 1 451 ? -9.445 -45.531 -24.016 1 97.25 451 GLY A CA 1
ATOM 3590 C C . GLY A 1 451 ? -8.984 -44.688 -25.172 1 97.25 451 GLY A C 1
ATOM 3591 O O . GLY A 1 451 ? -8.703 -45.188 -26.266 1 97.25 451 GLY A O 1
ATOM 3592 N N . SER A 1 452 ? -8.828 -43.438 -25 1 97.62 452 SER A N 1
ATOM 3593 C CA . SER A 1 452 ? -8.43 -42.5 -26.047 1 97.62 452 SER A CA 1
ATOM 3594 C C . SER A 1 452 ? -6.949 -42.656 -26.391 1 97.62 452 SER A C 1
ATOM 3596 O O . SER A 1 452 ? -6.223 -43.375 -25.703 1 97.62 452 SER A O 1
ATOM 3598 N N . PHE A 1 453 ? -6.508 -42 -27.531 1 98 453 PHE A N 1
ATOM 3599 C CA . PHE A 1 453 ? -5.121 -42.062 -27.984 1 98 453 PHE A CA 1
ATOM 3600 C C . PHE A 1 453 ? -4.754 -40.844 -28.781 1 98 453 PHE A C 1
ATOM 3602 O O . PHE A 1 453 ? -5.625 -40.031 -29.109 1 98 453 PHE A O 1
ATOM 3609 N N . ILE A 1 454 ? -3.469 -40.656 -29 1 98.25 454 ILE A N 1
ATOM 3610 C CA . ILE A 1 454 ? -2.947 -39.656 -29.922 1 98.25 454 ILE A CA 1
ATOM 3611 C C . ILE A 1 454 ? -1.914 -40.281 -30.844 1 98.25 454 ILE A C 1
ATOM 3613 O O . ILE A 1 454 ? -1.282 -41.281 -30.484 1 98.25 454 ILE A O 1
ATOM 3617 N N . LEU A 1 455 ? -1.833 -39.688 -31.969 1 98.31 455 LEU A N 1
ATOM 3618 C CA . LEU A 1 455 ? -0.928 -40.219 -33 1 98.31 455 LEU A CA 1
ATOM 3619 C C . LEU A 1 455 ? -0.209 -39.062 -33.688 1 98.31 455 LEU A C 1
ATOM 3621 O O . LEU A 1 455 ? -0.847 -38.125 -34.156 1 98.31 455 LEU A O 1
ATOM 3625 N N . TYR A 1 456 ? 1.052 -39.219 -33.75 1 97.75 456 TYR A N 1
ATOM 3626 C CA . TYR A 1 456 ? 1.898 -38.25 -34.438 1 97.75 456 TYR A CA 1
ATOM 3627 C C . TYR A 1 456 ? 2.781 -38.938 -35.5 1 97.75 456 TYR A C 1
ATOM 3629 O O . TYR A 1 456 ? 3.078 -40.125 -35.375 1 97.75 456 TYR A O 1
ATOM 3637 N N . TYR A 1 457 ? 3.117 -38.188 -36.531 1 96.44 457 TYR A N 1
ATOM 3638 C CA . TYR A 1 457 ? 4.125 -38.594 -37.5 1 96.44 457 TYR A CA 1
ATOM 3639 C C . TYR A 1 457 ? 5.191 -37.5 -37.656 1 96.44 457 TYR A C 1
ATOM 3641 O O . TYR A 1 457 ? 4.883 -36.375 -38.062 1 96.44 457 TYR A O 1
ATOM 3649 N N . ASN A 1 458 ? 6.438 -37.875 -37.375 1 94.38 458 ASN A N 1
ATOM 3650 C CA . ASN A 1 458 ? 7.527 -36.906 -37.375 1 94.38 458 ASN A CA 1
ATOM 3651 C C . ASN A 1 458 ? 7.148 -35.625 -36.656 1 94.38 458 ASN A C 1
ATOM 3653 O O . ASN A 1 458 ? 7.285 -34.531 -37.188 1 94.38 458 ASN A O 1
ATOM 3657 N N . THR A 1 459 ? 6.57 -35.781 -35.5 1 94.5 459 THR A N 1
ATOM 3658 C CA . THR A 1 459 ? 6.215 -34.75 -34.531 1 94.5 459 THR A CA 1
ATOM 3659 C C . THR A 1 459 ? 5.055 -33.906 -35.031 1 94.5 459 THR A C 1
ATOM 3661 O O . THR A 1 459 ? 4.805 -32.812 -34.531 1 94.5 459 THR A O 1
ATOM 3664 N N . GLN A 1 460 ? 4.418 -34.375 -36.125 1 95.69 460 GLN A N 1
ATOM 3665 C CA . GLN A 1 460 ? 3.209 -33.719 -36.594 1 95.69 460 GLN A CA 1
ATOM 3666 C C . GLN A 1 460 ? 1.958 -34.469 -36.156 1 95.69 460 GLN A C 1
ATOM 3668 O O . GLN A 1 460 ? 1.852 -35.688 -36.344 1 95.69 460 GLN A O 1
ATOM 3673 N N . PRO A 1 461 ? 1.058 -33.781 -35.594 1 97.56 461 PRO A N 1
ATOM 3674 C CA . PRO A 1 461 ? -0.13 -34.469 -35.094 1 97.56 461 PRO A CA 1
ATOM 3675 C C . PRO A 1 461 ? -1.046 -34.969 -36.188 1 97.56 461 PRO A C 1
ATOM 3677 O O . PRO A 1 461 ? -1.354 -34.219 -37.125 1 97.56 461 PRO A O 1
ATOM 3680 N N . ILE A 1 462 ? -1.472 -36.156 -36.156 1 97.75 462 ILE A N 1
ATOM 3681 C CA . ILE A 1 462 ? -2.516 -36.75 -36.969 1 97.75 462 ILE A CA 1
ATOM 3682 C C . ILE A 1 462 ? -3.834 -36.781 -36.219 1 97.75 462 ILE A C 1
ATOM 3684 O O . ILE A 1 462 ? -4.754 -36 -36.5 1 97.75 462 ILE A O 1
ATOM 3688 N N . PHE A 1 463 ? -3.871 -37.594 -35.219 1 98.44 463 PHE A N 1
ATOM 3689 C CA . PHE A 1 463 ? -4.945 -37.625 -34.25 1 98.44 463 PHE A CA 1
ATOM 3690 C C . PHE A 1 463 ? -4.477 -37 -32.906 1 98.44 463 PHE A C 1
ATOM 3692 O O . PHE A 1 463 ? -3.41 -37.375 -32.406 1 98.44 463 PHE A O 1
ATOM 3699 N N . LEU A 1 464 ? -5.234 -36.062 -32.438 1 98 464 LEU A N 1
ATOM 3700 C CA . LEU A 1 464 ? -4.727 -35.281 -31.328 1 98 464 LEU A CA 1
ATOM 3701 C C . LEU A 1 464 ? -5.707 -35.312 -30.156 1 98 464 LEU A C 1
ATOM 3703 O O . LEU A 1 464 ? -6.844 -35.75 -30.297 1 98 464 LEU A O 1
ATOM 3707 N N . ASP A 1 465 ? -5.234 -35.062 -29 1 96.94 465 ASP A N 1
ATOM 3708 C CA . ASP A 1 465 ? -6.043 -34.562 -27.875 1 96.94 465 ASP A CA 1
ATOM 3709 C C . ASP A 1 465 ? -6.129 -33.031 -27.875 1 96.94 465 ASP A C 1
ATOM 3711 O O . ASP A 1 465 ? -5.105 -32.344 -27.969 1 96.94 465 ASP A O 1
ATOM 3715 N N . ILE A 1 466 ? -7.297 -32.531 -27.734 1 95.94 466 ILE A N 1
ATOM 3716 C CA . ILE A 1 466 ? -7.512 -31.094 -27.891 1 95.94 466 ILE A CA 1
ATOM 3717 C C . ILE A 1 466 ? -6.828 -30.344 -26.75 1 95.94 466 ILE A C 1
ATOM 3719 O O . ILE A 1 466 ? -6.348 -29.219 -26.938 1 95.94 466 ILE A O 1
ATOM 3723 N N . GLY A 1 467 ? -6.816 -30.938 -25.641 1 93 467 GLY A N 1
ATOM 3724 C CA . GLY A 1 467 ? -6.234 -30.297 -24.469 1 93 467 GLY A CA 1
ATOM 3725 C C . GLY A 1 467 ? -7.25 -29.516 -23.656 1 93 467 GLY A C 1
ATOM 3726 O O . GLY A 1 467 ? -8.391 -29.953 -23.484 1 93 467 GLY A O 1
ATOM 3727 N N . VAL A 1 468 ? -6.781 -28.406 -23.094 1 88.25 468 VAL A N 1
ATOM 3728 C CA . VAL A 1 468 ? -7.594 -27.688 -22.109 1 88.25 468 VAL A CA 1
ATOM 3729 C C . VAL A 1 468 ? -7.75 -26.234 -22.531 1 88.25 468 VAL A C 1
ATOM 3731 O O . VAL A 1 468 ? -6.816 -25.625 -23.047 1 88.25 468 VAL A O 1
ATOM 3734 N N . GLU A 1 469 ? -9.016 -25.641 -22.266 1 90.06 469 GLU A N 1
ATOM 3735 C CA . GLU A 1 469 ? -9.266 -24.219 -22.453 1 90.06 469 GLU A CA 1
ATOM 3736 C C . GLU A 1 469 ? -8.766 -23.406 -21.25 1 90.06 469 GLU A C 1
ATOM 3738 O O . GLU A 1 469 ? -8.312 -23.984 -20.266 1 90.06 469 GLU A O 1
ATOM 3743 N N . THR A 1 470 ? -8.828 -22.125 -21.406 1 85.06 470 THR A N 1
ATOM 3744 C CA . THR A 1 470 ? -8.5 -21.234 -20.297 1 85.06 470 THR A CA 1
ATOM 3745 C C . THR A 1 470 ? -9.383 -21.547 -19.094 1 85.06 470 THR A C 1
ATOM 3747 O O . THR A 1 470 ? -10.602 -21.672 -19.219 1 85.06 470 THR A O 1
ATOM 3750 N N . TYR A 1 471 ? -8.664 -21.688 -17.906 1 78 471 TYR A N 1
ATOM 3751 C CA . TYR A 1 471 ? -9.383 -22.031 -16.688 1 78 471 TYR A CA 1
ATOM 3752 C C . TYR A 1 471 ? -10.359 -20.922 -16.312 1 78 471 TYR A C 1
ATOM 3754 O O . TYR A 1 471 ? -10.047 -19.734 -16.438 1 78 471 TYR A O 1
ATOM 3762 N N . SER A 1 472 ? -11.562 -21.25 -15.906 1 75.25 472 SER A N 1
ATOM 3763 C CA . SER A 1 472 ? -12.609 -20.406 -15.344 1 75.25 472 SER A CA 1
ATOM 3764 C C . SER A 1 472 ? -13.258 -21.062 -14.125 1 75.25 472 SER A C 1
ATOM 3766 O O . SER A 1 472 ? -12.898 -22.172 -13.75 1 75.25 472 SER A O 1
ATOM 3768 N N . ALA A 1 473 ? -14.172 -20.375 -13.453 1 75.06 473 ALA A N 1
ATOM 3769 C CA . ALA A 1 473 ? -14.906 -20.969 -12.336 1 75.06 473 ALA A CA 1
ATOM 3770 C C . ALA A 1 473 ? -15.609 -22.25 -12.758 1 75.06 473 ALA A C 1
ATOM 3772 O O . ALA A 1 473 ? -15.711 -23.188 -11.969 1 75.06 473 ALA A O 1
ATOM 3773 N N . LYS A 1 474 ? -15.969 -22.234 -13.938 1 80.31 474 LYS A N 1
ATOM 3774 C CA . LYS A 1 474 ? -16.672 -23.406 -14.477 1 80.31 474 LYS A CA 1
ATOM 3775 C C . LYS A 1 474 ? -15.758 -24.625 -14.484 1 80.31 474 LYS A C 1
ATOM 3777 O O . LYS A 1 474 ? -16.219 -25.75 -14.234 1 80.31 474 LYS A O 1
ATOM 3782 N N . THR A 1 475 ? -14.508 -24.453 -14.742 1 82.81 475 THR A N 1
ATOM 3783 C CA . THR A 1 475 ? -13.531 -25.531 -14.812 1 82.81 475 THR A CA 1
ATOM 3784 C C . THR A 1 475 ? -13.445 -26.281 -13.492 1 82.81 475 THR A C 1
ATOM 3786 O O . THR A 1 475 ? -13.156 -27.484 -13.461 1 82.81 475 THR A O 1
ATOM 3789 N N . PHE A 1 476 ? -13.734 -25.609 -12.516 1 76.5 476 PHE A N 1
ATOM 3790 C CA . PHE A 1 476 ? -13.539 -26.219 -11.203 1 76.5 476 PHE A CA 1
ATOM 3791 C C . PHE A 1 476 ? -14.875 -26.453 -10.508 1 76.5 476 PHE A C 1
ATOM 3793 O O . PHE A 1 476 ? -14.93 -26.656 -9.289 1 76.5 476 PHE A O 1
ATOM 3800 N N . SER A 1 477 ? -15.922 -26.391 -11.258 1 79.94 477 SER A N 1
ATOM 3801 C CA . SER A 1 477 ? -17.266 -26.578 -10.719 1 79.94 477 SER A CA 1
ATOM 3802 C C . SER A 1 477 ? -17.875 -27.906 -11.18 1 79.94 477 SER A C 1
ATOM 3804 O O . SER A 1 477 ? -17.219 -28.672 -11.875 1 79.94 477 SER A O 1
ATOM 3806 N N . LYS A 1 478 ? -19.109 -28.094 -10.703 1 84.25 478 LYS A N 1
ATOM 3807 C CA . LYS A 1 478 ? -19.844 -29.281 -11.102 1 84.25 478 LYS A CA 1
ATOM 3808 C C . LYS A 1 478 ? -20.125 -29.281 -12.594 1 84.25 478 LYS A C 1
ATOM 3810 O O . LYS A 1 478 ? -20.438 -30.328 -13.18 1 84.25 478 LYS A O 1
ATOM 3815 N N . ASP A 1 479 ? -19.922 -28.141 -13.18 1 89.56 479 ASP A N 1
ATOM 3816 C CA . ASP A 1 479 ? -20.234 -27.984 -14.594 1 89.56 479 ASP A CA 1
ATOM 3817 C C . ASP A 1 479 ? -19.016 -28.234 -15.469 1 89.56 479 ASP A C 1
ATOM 3819 O O . ASP A 1 479 ? -19.047 -28 -16.672 1 89.56 479 ASP A O 1
ATOM 3823 N N . ARG A 1 480 ? -17.922 -28.781 -14.961 1 91.25 480 ARG A N 1
ATOM 3824 C CA . ARG A 1 480 ? -16.672 -29 -15.688 1 91.25 480 ARG A CA 1
ATOM 3825 C C . ARG A 1 480 ? -16.922 -29.828 -16.953 1 91.25 480 ARG A C 1
ATOM 3827 O O . ARG A 1 480 ? -16.406 -29.5 -18.016 1 91.25 480 ARG A O 1
ATOM 3834 N N . TYR A 1 481 ? -17.75 -30.797 -16.891 1 93.94 481 TYR A N 1
ATOM 3835 C CA . TYR A 1 481 ? -17.859 -31.781 -17.953 1 93.94 481 TYR A CA 1
ATOM 3836 C C . TYR A 1 481 ? -18.891 -31.344 -19 1 93.94 481 TYR A C 1
ATOM 3838 O O . TYR A 1 481 ? -19.156 -32.062 -19.969 1 93.94 481 TYR A O 1
ATOM 3846 N N . SER A 1 482 ? -19.422 -30.141 -18.797 1 93.5 482 SER A N 1
ATOM 3847 C CA . SER A 1 482 ? -20.188 -29.516 -19.875 1 93.5 482 SER A CA 1
ATOM 3848 C C . SER A 1 482 ? -19.266 -28.781 -20.844 1 93.5 482 SER A C 1
ATOM 3850 O O . SER A 1 482 ? -19.688 -28.422 -21.938 1 93.5 482 SER A O 1
ATOM 3852 N N . ILE A 1 483 ? -18.078 -28.656 -20.469 1 93.62 483 ILE A N 1
ATOM 3853 C CA . ILE A 1 483 ? -17.062 -28.094 -21.375 1 93.62 483 ILE A CA 1
ATOM 3854 C C . ILE A 1 483 ? -16.703 -29.109 -22.438 1 93.62 483 ILE A C 1
ATOM 3856 O O . ILE A 1 483 ? -16.375 -30.266 -22.125 1 93.62 483 ILE A O 1
ATOM 3860 N N . TRP A 1 484 ? -16.703 -28.75 -23.656 1 94.38 484 TRP A N 1
ATOM 3861 C CA . TRP A 1 484 ? -16.625 -29.719 -24.766 1 94.38 484 TRP A CA 1
ATOM 3862 C C . TRP A 1 484 ? -15.281 -30.453 -24.75 1 94.38 484 TRP A C 1
ATOM 3864 O O . TRP A 1 484 ? -15.219 -31.625 -25.094 1 94.38 484 TRP A O 1
ATOM 3874 N N . THR A 1 485 ? -14.227 -29.781 -24.359 1 95.19 485 THR A N 1
ATOM 3875 C CA . THR A 1 485 ? -12.906 -30.406 -24.375 1 95.19 485 THR A CA 1
ATOM 3876 C C . THR A 1 485 ? -12.836 -31.578 -23.391 1 95.19 485 THR A C 1
ATOM 3878 O O . THR A 1 485 ? -11.945 -32.406 -23.484 1 95.19 485 THR A O 1
ATOM 3881 N N . MET A 1 486 ? -13.781 -31.656 -22.453 1 95.94 486 MET A N 1
ATOM 3882 C CA . MET A 1 486 ? -13.766 -32.719 -21.438 1 95.94 486 MET A CA 1
ATOM 3883 C C . MET A 1 486 ? -14.594 -33.906 -21.891 1 95.94 486 MET A C 1
ATOM 3885 O O . MET A 1 486 ? -14.508 -35 -21.297 1 95.94 486 MET A O 1
ATOM 3889 N N . GLN A 1 487 ? -15.289 -33.719 -22.938 1 96.69 487 GLN A N 1
ATOM 3890 C CA . GLN A 1 487 ? -16.281 -34.719 -23.328 1 96.69 487 GLN A CA 1
ATOM 3891 C C . GLN A 1 487 ? -15.68 -35.781 -24.25 1 96.69 487 GLN A C 1
ATOM 3893 O O . GLN A 1 487 ? -14.859 -35.438 -25.125 1 96.69 487 GLN A O 1
ATOM 3898 N N . SER A 1 488 ? -16.125 -37 -24.094 1 97.75 488 SER A N 1
ATOM 3899 C CA . SER A 1 488 ? -15.547 -38.125 -24.844 1 97.75 488 SER A CA 1
ATOM 3900 C C . SER A 1 488 ? -15.789 -37.969 -26.328 1 97.75 488 SER A C 1
ATOM 3902 O O . SER A 1 488 ? -15 -38.438 -27.156 1 97.75 488 SER A O 1
ATOM 3904 N N . ASP A 1 489 ? -16.797 -37.219 -26.703 1 96.75 489 ASP A N 1
ATOM 3905 C CA . ASP A 1 489 ? -17.141 -37.062 -28.109 1 96.75 489 ASP A CA 1
ATOM 3906 C C . ASP A 1 489 ? -16.094 -36.219 -28.844 1 96.75 489 ASP A C 1
ATOM 3908 O O . ASP A 1 489 ? -16.062 -36.188 -30.078 1 96.75 489 ASP A O 1
ATOM 3912 N N . TYR A 1 490 ? -15.336 -35.562 -28.125 1 97.56 490 TYR A N 1
ATOM 3913 C CA . TYR A 1 490 ? -14.289 -34.719 -28.719 1 97.56 490 TYR A CA 1
ATOM 3914 C C . TYR A 1 490 ? -12.906 -35.281 -28.375 1 97.56 490 TYR A C 1
ATOM 3916 O O . TYR A 1 490 ? -11.938 -34.5 -28.297 1 97.56 490 TYR A O 1
ATOM 3924 N N . HIS A 1 491 ? -12.828 -36.5 -28.047 1 98.12 491 HIS A N 1
ATOM 3925 C CA . HIS A 1 491 ? -11.641 -37.344 -28 1 98.12 491 HIS A CA 1
ATOM 3926 C C . HIS A 1 491 ? -11.703 -38.438 -29.047 1 98.12 491 HIS A C 1
ATOM 3928 O O . HIS A 1 491 ? -12.648 -38.5 -29.844 1 98.12 491 HIS A O 1
ATOM 3934 N N . ASN A 1 492 ? -10.68 -39.25 -29.109 1 98.56 492 ASN A N 1
ATOM 3935 C CA . ASN A 1 492 ? -10.641 -40.344 -30.078 1 98.56 492 ASN A CA 1
ATOM 3936 C C . ASN A 1 492 ? -11.32 -41.594 -29.547 1 98.56 492 ASN A C 1
ATOM 3938 O O . ASN A 1 492 ? -10.664 -42.625 -29.344 1 98.56 492 ASN A O 1
ATOM 3942 N N . LEU A 1 493 ? -12.641 -41.469 -29.438 1 98.56 493 LEU A N 1
ATOM 3943 C CA . LEU A 1 493 ? -13.422 -42.5 -28.75 1 98.56 493 LEU A CA 1
ATOM 3944 C C . LEU A 1 493 ? -14.75 -42.719 -29.469 1 98.56 493 LEU A C 1
ATOM 3946 O O . LEU A 1 493 ? -15.195 -41.875 -30.25 1 98.56 493 LEU A O 1
ATOM 3950 N N . PRO A 1 494 ? -15.383 -43.875 -29.219 1 98.12 494 PRO A N 1
ATOM 3951 C CA . PRO A 1 494 ? -16.719 -44.125 -29.797 1 98.12 494 PRO A CA 1
ATOM 3952 C C . PRO A 1 494 ? -17.844 -43.5 -28.969 1 98.12 494 PRO A C 1
ATOM 3954 O O . PRO A 1 494 ? -17.703 -43.344 -27.75 1 98.12 494 PRO A O 1
ATOM 3957 N N . GLN A 1 495 ? -18.812 -43.062 -29.688 1 97.94 495 GLN A N 1
ATOM 3958 C CA . GLN A 1 495 ? -20.141 -42.906 -29.109 1 97.94 495 GLN A CA 1
ATOM 3959 C C . GLN A 1 495 ? -20.953 -44.188 -29.234 1 97.94 495 GLN A C 1
ATOM 3961 O O . GLN A 1 495 ? -21.156 -44.688 -30.344 1 97.94 495 GLN A O 1
ATOM 3966 N N . VAL A 1 496 ? -21.391 -44.75 -28.125 1 98 496 VAL A N 1
ATOM 3967 C CA . VAL A 1 496 ? -22.031 -46.031 -28.125 1 98 496 VAL A CA 1
ATOM 3968 C C . VAL A 1 496 ? -23.531 -45.875 -27.906 1 98 496 VAL A C 1
ATOM 3970 O O . VAL A 1 496 ? -23.984 -45.438 -26.844 1 98 496 VAL A O 1
ATOM 3973 N N . ASN A 1 497 ? -24.281 -46.281 -28.828 1 97.19 497 ASN A N 1
ATOM 3974 C CA . ASN A 1 497 ? -25.734 -46.125 -28.75 1 97.19 497 ASN A CA 1
ATOM 3975 C C . ASN A 1 497 ? -26.109 -44.656 -28.438 1 97.19 497 ASN A C 1
ATOM 3977 O O . ASN A 1 497 ? -27 -44.406 -27.625 1 97.19 497 ASN A O 1
ATOM 3981 N N . GLY A 1 498 ? -25.344 -43.781 -28.953 1 96.5 498 GLY A N 1
ATOM 3982 C CA . GLY A 1 498 ? -25.641 -42.375 -28.781 1 96.5 498 GLY A CA 1
ATOM 3983 C C . GLY A 1 498 ? -25.172 -41.844 -27.438 1 96.5 498 GLY A C 1
ATOM 3984 O O . GLY A 1 498 ? -25.422 -40.688 -27.109 1 96.5 498 GLY A O 1
ATOM 3985 N N . GLN A 1 499 ? -24.484 -42.688 -26.688 1 98 499 GLN A N 1
ATOM 3986 C CA . GLN A 1 499 ? -24.062 -42.281 -25.359 1 98 499 GLN A CA 1
ATOM 3987 C C . GLN A 1 499 ? -22.562 -42 -25.312 1 98 499 GLN A C 1
ATOM 3989 O O . GLN A 1 499 ? -21.781 -42.719 -25.953 1 98 499 GLN A O 1
ATOM 3994 N N . SER A 1 500 ? -22.219 -40.938 -24.547 1 98 500 SER A N 1
ATOM 3995 C CA . SER A 1 500 ? -20.828 -40.594 -24.266 1 98 500 SER A CA 1
ATOM 3996 C C . SER A 1 500 ? -20.406 -41.156 -22.906 1 98 500 SER A C 1
ATOM 3998 O O . SER A 1 500 ? -21.234 -41.594 -22.125 1 98 500 SER A O 1
ATOM 4000 N N . GLN A 1 501 ? -19.062 -41.125 -22.688 1 98.12 501 GLN A N 1
ATOM 4001 C CA . GLN A 1 501 ? -18.578 -41.5 -21.375 1 98.12 501 GLN A CA 1
ATOM 4002 C C . GLN A 1 501 ? -19 -40.5 -20.312 1 98.12 501 GLN A C 1
ATOM 4004 O O . GLN A 1 501 ? -19.281 -39.344 -20.625 1 98.12 501 GLN A O 1
ATOM 4009 N N . LEU A 1 502 ? -19.031 -40.969 -19.078 1 96.94 502 LEU A N 1
ATOM 4010 C CA . LEU A 1 502 ? -19.422 -40.125 -17.969 1 96.94 502 LEU A CA 1
ATOM 4011 C C . LEU A 1 502 ? -18.281 -39.969 -16.984 1 96.94 502 LEU A C 1
ATOM 4013 O O . LEU A 1 502 ? -17.359 -40.781 -16.953 1 96.94 502 LEU A O 1
ATOM 4017 N N . ASN A 1 503 ? -18.328 -38.844 -16.266 1 95.56 503 ASN A N 1
ATOM 4018 C CA . ASN A 1 503 ? -17.344 -38.594 -15.219 1 95.56 503 ASN A CA 1
ATOM 4019 C C . ASN A 1 503 ? -17.656 -39.438 -13.969 1 95.56 503 ASN A C 1
ATOM 4021 O O . ASN A 1 503 ? -18.828 -39.625 -13.625 1 95.56 503 ASN A O 1
ATOM 4025 N N . GLY A 1 504 ? -16.656 -39.969 -13.32 1 93.81 504 GLY A N 1
ATOM 4026 C CA . GLY A 1 504 ? -16.781 -40.75 -12.086 1 93.81 504 GLY A CA 1
ATOM 4027 C C . GLY A 1 504 ? -15.789 -41.875 -11.977 1 93.81 504 GLY A C 1
ATOM 4028 O O . GLY A 1 504 ? -15.375 -42.438 -12.992 1 93.81 504 GLY A O 1
ATOM 4029 N N . ALA A 1 505 ? -15.508 -42.281 -10.766 1 90.44 505 ALA A N 1
ATOM 4030 C CA . ALA A 1 505 ? -14.539 -43.344 -10.516 1 90.44 505 ALA A CA 1
ATOM 4031 C C . ALA A 1 505 ? -15.062 -44.688 -11.016 1 90.44 505 ALA A C 1
ATOM 4033 O O . ALA A 1 505 ? -14.281 -45.562 -11.406 1 90.44 505 ALA A O 1
ATOM 4034 N N . GLU A 1 506 ? -16.328 -44.781 -11.039 1 94.06 506 GLU A N 1
ATOM 4035 C CA . GLU A 1 506 ? -16.922 -46.031 -11.484 1 94.06 506 GLU A CA 1
ATOM 4036 C C . GLU A 1 506 ? -16.797 -46.188 -13 1 94.06 506 GLU A C 1
ATOM 4038 O O . GLU A 1 506 ? -16.922 -47.281 -13.523 1 94.06 506 GLU A O 1
ATOM 4043 N N . TYR A 1 507 ? -16.656 -45.125 -13.648 1 96.44 507 TYR A N 1
ATOM 4044 C CA . TYR A 1 507 ? -16.469 -45.156 -15.094 1 96.44 507 TYR A CA 1
ATOM 4045 C C . TYR A 1 507 ? -15 -45.312 -15.453 1 96.44 507 TYR A C 1
ATOM 4047 O O . TYR A 1 507 ? -14.281 -44.312 -15.562 1 96.44 507 TYR A O 1
ATOM 4055 N N . LYS A 1 508 ? -14.562 -46.531 -15.648 1 95 508 LYS A N 1
ATOM 4056 C CA . LYS A 1 508 ? -13.141 -46.844 -15.773 1 95 508 LYS A CA 1
ATOM 4057 C C . LYS A 1 508 ? -12.914 -47.969 -16.781 1 95 508 LYS A C 1
ATOM 4059 O O . LYS A 1 508 ? -13.867 -48.656 -17.172 1 95 508 LYS A O 1
ATOM 4064 N N . ALA A 1 509 ? -11.664 -48.125 -17.172 1 93.38 509 ALA A N 1
ATOM 4065 C CA . ALA A 1 509 ? -11.266 -49.25 -18 1 93.38 509 ALA A CA 1
ATOM 4066 C C . ALA A 1 509 ? -11.289 -50.562 -17.203 1 93.38 509 ALA A C 1
ATOM 4068 O O . ALA A 1 509 ? -10.906 -50.562 -16.031 1 93.38 509 ALA A O 1
ATOM 4069 N N . ALA A 1 510 ? -11.789 -51.625 -17.625 1 85.56 510 ALA A N 1
ATOM 4070 C CA . ALA A 1 510 ? -11.789 -52.906 -16.922 1 85.56 510 ALA A CA 1
ATOM 4071 C C . ALA A 1 510 ? -10.469 -53.625 -17.125 1 85.56 510 ALA A C 1
ATOM 4073 O O . ALA A 1 510 ? -9.867 -54.125 -16.156 1 85.56 510 ALA A O 1
ATOM 4074 N N . ILE A 1 511 ? -10.008 -53.906 -18.297 1 78.94 511 ILE A N 1
ATOM 4075 C CA . ILE A 1 511 ? -8.797 -54.688 -18.562 1 78.94 511 ILE A CA 1
ATOM 4076 C C . ILE A 1 511 ? -7.922 -53.906 -19.562 1 78.94 511 ILE A C 1
ATOM 4078 O O . ILE A 1 511 ? -8.391 -53.469 -20.609 1 78.94 511 ILE A O 1
ATOM 4082 N N . SER A 1 512 ? -6.695 -53.625 -19.016 1 82.94 512 SER A N 1
ATOM 4083 C CA . SER A 1 512 ? -5.707 -53.031 -19.922 1 82.94 512 SER A CA 1
ATOM 4084 C C . SER A 1 512 ? -4.465 -53.906 -20.016 1 82.94 512 SER A C 1
ATOM 4086 O O . SER A 1 512 ? -3.871 -54.281 -19 1 82.94 512 SER A O 1
ATOM 4088 N N . THR A 1 513 ? -4.207 -54.312 -21.203 1 91.06 513 THR A N 1
ATOM 4089 C CA . THR A 1 513 ? -3.061 -55.188 -21.406 1 91.06 513 THR A CA 1
ATOM 4090 C C . THR A 1 513 ? -2.115 -54.625 -22.453 1 91.06 513 THR A C 1
ATOM 4092 O O . THR A 1 513 ? -2.561 -54.094 -23.484 1 91.06 513 THR A O 1
ATOM 4095 N N . LEU A 1 514 ? -0.851 -54.625 -22.094 1 93.94 514 LEU A N 1
ATOM 4096 C CA . LEU A 1 514 ? 0.206 -54.219 -23.016 1 93.94 514 LEU A CA 1
ATOM 4097 C C . LEU A 1 514 ? 1.069 -55.438 -23.391 1 93.94 514 LEU A C 1
ATOM 4099 O O . LEU A 1 514 ? 1.487 -56.188 -22.516 1 93.94 514 LEU A O 1
ATOM 4103 N N . SER A 1 515 ? 1.172 -55.688 -24.641 1 93.12 515 SER A N 1
ATOM 4104 C CA . SER A 1 515 ? 2.057 -56.75 -25.125 1 93.12 515 SER A CA 1
ATOM 4105 C C . SER A 1 515 ? 3.084 -56.188 -26.109 1 93.12 515 SER A C 1
ATOM 4107 O O . SER A 1 515 ? 2.738 -55.438 -27.016 1 93.12 515 SER A O 1
ATOM 4109 N N . GLU A 1 516 ? 4.301 -56.531 -25.797 1 91.38 516 GLU A N 1
ATOM 4110 C CA . GLU A 1 516 ? 5.398 -56.094 -26.656 1 91.38 516 GLU A CA 1
ATOM 4111 C C . GLU A 1 516 ? 5.98 -57.281 -27.438 1 91.38 516 GLU A C 1
ATOM 4113 O O . GLU A 1 516 ? 6.438 -58.25 -26.844 1 91.38 516 GLU A O 1
ATOM 4118 N N . GLY A 1 517 ? 5.867 -57.188 -28.75 1 86.69 517 GLY A N 1
ATOM 4119 C CA . GLY A 1 517 ? 6.527 -58.156 -29.609 1 86.69 517 GLY A CA 1
ATOM 4120 C C . GLY A 1 517 ? 7.762 -57.594 -30.281 1 86.69 517 GLY A C 1
ATOM 4121 O O . GLY A 1 517 ? 8.188 -56.5 -29.984 1 86.69 517 GLY A O 1
ATOM 4122 N N . LYS A 1 518 ? 8.398 -58.375 -31.156 1 85.75 518 LYS A N 1
ATOM 4123 C CA . LYS A 1 518 ? 9.633 -57.969 -31.828 1 85.75 518 LYS A CA 1
ATOM 4124 C C . LYS A 1 518 ? 9.391 -56.781 -32.75 1 85.75 518 LYS A C 1
ATOM 4126 O O . LYS A 1 518 ? 10.242 -55.906 -32.844 1 85.75 518 LYS A O 1
ATOM 4131 N N . ARG A 1 519 ? 8.289 -56.75 -33.406 1 90.81 519 ARG A N 1
ATOM 4132 C CA . ARG A 1 519 ? 8.039 -55.688 -34.344 1 90.81 519 ARG A CA 1
ATOM 4133 C C . ARG A 1 519 ? 6.625 -55.125 -34.188 1 90.81 519 ARG A C 1
ATOM 4135 O O . ARG A 1 519 ? 6.012 -54.688 -35.156 1 90.81 519 ARG A O 1
ATOM 4142 N N . ARG A 1 520 ? 6.242 -55.281 -32.906 1 92.31 520 ARG A N 1
ATOM 4143 C CA . ARG A 1 520 ? 4.855 -54.875 -32.719 1 92.31 520 ARG A CA 1
ATOM 4144 C C . ARG A 1 520 ? 4.566 -54.594 -31.25 1 92.31 520 ARG A C 1
ATOM 4146 O O . ARG A 1 520 ? 5.121 -55.25 -30.375 1 92.31 520 ARG A O 1
ATOM 4153 N N . VAL A 1 521 ? 3.779 -53.594 -30.938 1 95.75 521 VAL A N 1
ATOM 4154 C CA . VAL A 1 521 ? 3.256 -53.312 -29.609 1 95.75 521 VAL A CA 1
ATOM 4155 C C . VAL A 1 521 ? 1.729 -53.281 -29.641 1 95.75 521 VAL A C 1
ATOM 4157 O O . VAL A 1 521 ? 1.13 -52.625 -30.5 1 95.75 521 VAL A O 1
ATOM 4160 N N . ASP A 1 522 ? 1.117 -54.062 -28.766 1 96.31 522 ASP A N 1
ATOM 4161 C CA . ASP A 1 522 ? -0.338 -54.125 -28.656 1 96.31 522 ASP A CA 1
ATOM 4162 C C . ASP A 1 522 ? -0.804 -53.562 -27.312 1 96.31 522 ASP A C 1
ATOM 4164 O O . ASP A 1 522 ? -0.298 -54 -26.266 1 96.31 522 ASP A O 1
ATOM 4168 N N . TYR A 1 523 ? -1.632 -52.625 -27.344 1 97 523 TYR A N 1
ATOM 4169 C CA . TYR A 1 523 ? -2.301 -52.125 -26.141 1 97 523 TYR A CA 1
ATOM 4170 C C . TYR A 1 523 ? -3.811 -52.312 -26.25 1 97 523 TYR A C 1
ATOM 4172 O O . TYR A 1 523 ? -4.449 -51.75 -27.141 1 97 523 TYR A O 1
ATOM 4180 N N . SER A 1 524 ? -4.383 -53.156 -25.391 1 96.69 524 SER A N 1
ATOM 4181 C CA . SER A 1 524 ? -5.805 -53.5 -25.438 1 96.69 524 SER A CA 1
ATOM 4182 C C . SER A 1 524 ? -6.516 -53.062 -24.172 1 96.69 524 SER A C 1
ATOM 4184 O O . SER A 1 524 ? -6.008 -53.25 -23.062 1 96.69 524 SER A O 1
ATOM 4186 N N . ILE A 1 525 ? -7.727 -52.438 -24.391 1 96.75 525 ILE A N 1
ATOM 4187 C CA . ILE A 1 525 ? -8.477 -51.906 -23.266 1 96.75 525 ILE A CA 1
ATOM 4188 C C . ILE A 1 525 ? -9.969 -52.188 -23.453 1 96.75 525 ILE A C 1
ATOM 4190 O O . ILE A 1 525 ? -10.516 -51.969 -24.531 1 96.75 525 ILE A O 1
ATOM 4194 N N . ASP A 1 526 ? -10.586 -52.719 -22.422 1 97.81 526 ASP A N 1
ATOM 4195 C CA . ASP A 1 526 ? -12.047 -52.75 -22.406 1 97.81 526 ASP A CA 1
ATOM 4196 C C . ASP A 1 526 ? -12.617 -51.438 -21.875 1 97.81 526 ASP A C 1
ATOM 4198 O O . ASP A 1 526 ? -12.516 -51.156 -20.688 1 97.81 526 ASP A O 1
ATOM 4202 N N . ILE A 1 527 ? -13.297 -50.688 -22.703 1 98 527 ILE A N 1
ATOM 4203 C CA . ILE A 1 527 ? -13.703 -49.344 -22.312 1 98 527 ILE A CA 1
ATOM 4204 C C . ILE A 1 527 ? -15.188 -49.312 -21.969 1 98 527 ILE A C 1
ATOM 4206 O O . ILE A 1 527 ? -15.75 -48.281 -21.641 1 98 527 ILE A O 1
ATOM 4210 N N . ALA A 1 528 ? -15.836 -50.406 -21.938 1 97.62 528 ALA A N 1
ATOM 4211 C CA . ALA A 1 528 ? -17.281 -50.5 -21.766 1 97.62 528 ALA A CA 1
ATOM 4212 C C . ALA A 1 528 ? -17.703 -49.875 -20.438 1 97.62 528 ALA A C 1
ATOM 4214 O O . ALA A 1 528 ? -18.656 -49.125 -20.375 1 97.62 528 ALA A O 1
ATOM 4215 N N . PRO A 1 529 ? -17 -50.188 -19.359 1 97.56 529 PRO A N 1
ATOM 4216 C CA . PRO A 1 529 ? -17.469 -49.656 -18.078 1 97.56 529 PRO A CA 1
ATOM 4217 C C . PRO A 1 529 ? -17.375 -48.125 -18 1 97.56 529 PRO A C 1
ATOM 4219 O O . PRO A 1 529 ? -17.922 -47.531 -17.062 1 97.56 529 PRO A O 1
ATOM 4222 N N . ALA A 1 530 ? -16.656 -47.5 -18.938 1 97.88 530 ALA A N 1
ATOM 4223 C CA . ALA A 1 530 ? -16.547 -46.031 -18.922 1 97.88 530 ALA A CA 1
ATOM 4224 C C . ALA A 1 530 ? -17.828 -45.375 -19.406 1 97.88 530 ALA A C 1
ATOM 4226 O O . ALA A 1 530 ? -18 -44.156 -19.266 1 97.88 530 ALA A O 1
ATOM 4227 N N . TYR A 1 531 ? -18.766 -46.219 -19.984 1 98.12 531 TYR A N 1
ATOM 4228 C CA . TYR A 1 531 ? -20.031 -45.688 -20.5 1 98.12 531 TYR A CA 1
ATOM 4229 C C . TYR A 1 531 ? -21.156 -45.969 -19.516 1 98.12 531 TYR A C 1
ATOM 4231 O O . TYR A 1 531 ? -21.109 -46.906 -18.734 1 98.12 531 TYR A O 1
ATOM 4239 N N . PRO A 1 532 ? -22.188 -45.094 -19.594 1 97.62 532 PRO A N 1
ATOM 4240 C CA . PRO A 1 532 ? -23.344 -45.344 -18.719 1 97.62 532 PRO A CA 1
ATOM 4241 C C . PRO A 1 532 ? -24.141 -46.562 -19.094 1 97.62 532 PRO A C 1
ATOM 4243 O O . PRO A 1 532 ? -24.016 -47.062 -20.219 1 97.62 532 PRO A O 1
ATOM 4246 N N . ALA A 1 533 ? -24.984 -46.906 -18.172 1 96.81 533 ALA A N 1
ATOM 4247 C CA . ALA A 1 533 ? -25.844 -48.062 -18.406 1 96.81 533 ALA A CA 1
ATOM 4248 C C . ALA A 1 533 ? -26.719 -47.844 -19.641 1 96.81 533 ALA A C 1
ATOM 4250 O O . ALA A 1 533 ? -27.016 -48.812 -20.359 1 96.81 533 ALA A O 1
ATOM 4251 N N . ASP A 1 534 ? -27.031 -46.688 -19.891 1 97.06 534 ASP A N 1
ATOM 4252 C CA . ASP A 1 534 ? -27.922 -46.375 -21 1 97.06 534 ASP A CA 1
ATOM 4253 C C . ASP A 1 534 ? -27.25 -46.656 -22.344 1 97.06 534 ASP A C 1
ATOM 4255 O O . ASP A 1 534 ? -27.922 -46.719 -23.375 1 97.06 534 ASP A O 1
ATOM 4259 N N . ALA A 1 535 ? -25.984 -46.906 -22.312 1 97.69 535 ALA A N 1
ATOM 4260 C CA . ALA A 1 535 ? -25.281 -47.25 -23.547 1 97.69 535 ALA A CA 1
ATOM 4261 C C . ALA A 1 535 ? -25.484 -48.719 -23.906 1 97.69 535 ALA A C 1
ATOM 4263 O O . ALA A 1 535 ? -25.219 -49.125 -25.031 1 97.69 535 ALA A O 1
ATOM 4264 N N . HIS A 1 536 ? -25.797 -49.531 -23 1 97.62 536 HIS A N 1
ATOM 4265 C CA . HIS A 1 536 ? -26.125 -50.938 -23.188 1 97.62 536 HIS A CA 1
ATOM 4266 C C . HIS A 1 536 ? -24.938 -51.688 -23.781 1 97.62 536 HIS A C 1
ATOM 4268 O O . HIS A 1 536 ? -25.094 -52.5 -24.688 1 97.62 536 HIS A O 1
ATOM 4274 N N . VAL A 1 537 ? -23.797 -51.344 -23.312 1 97.5 537 VAL A N 1
ATOM 4275 C CA . VAL A 1 537 ? -22.594 -52 -23.812 1 97.5 537 VAL A CA 1
ATOM 4276 C C . VAL A 1 537 ? -22.062 -52.969 -22.766 1 97.5 537 VAL A C 1
ATOM 4278 O O . VAL A 1 537 ? -21.797 -52.562 -21.625 1 97.5 537 VAL A O 1
ATOM 4281 N N . GLU A 1 538 ? -21.938 -54.219 -23.188 1 96.44 538 GLU A N 1
ATOM 4282 C CA . GLU A 1 538 ? -21.422 -55.25 -22.312 1 96.44 538 GLU A CA 1
ATOM 4283 C C . GLU A 1 538 ? -19.891 -55.312 -22.375 1 96.44 538 GLU A C 1
ATOM 4285 O O . GLU A 1 538 ? -19.234 -55.562 -21.375 1 96.44 538 GLU A O 1
ATOM 4290 N N . GLN A 1 539 ? -19.469 -55.219 -23.5 1 96.81 539 GLN A N 1
ATOM 4291 C CA . GLN A 1 539 ? -18.031 -55.25 -23.75 1 96.81 539 GLN A CA 1
ATOM 4292 C C . GLN A 1 539 ? -17.672 -54.406 -24.969 1 96.81 539 GLN A C 1
ATOM 4294 O O . GLN A 1 539 ? -18.406 -54.406 -25.969 1 96.81 539 GLN A O 1
ATOM 4299 N N . TRP A 1 540 ? -16.641 -53.75 -24.844 1 97.81 540 TRP A N 1
ATOM 4300 C CA . TRP A 1 540 ? -16.031 -53.031 -25.953 1 97.81 540 TRP A CA 1
ATOM 4301 C C . TRP A 1 540 ? -14.516 -53.031 -25.844 1 97.81 540 TRP A C 1
ATOM 4303 O O . TRP A 1 540 ? -13.914 -52.188 -25.188 1 97.81 540 TRP A O 1
ATOM 4313 N N . ILE A 1 541 ? -13.914 -53.906 -26.547 1 97.69 541 ILE A N 1
ATOM 4314 C CA . ILE A 1 541 ? -12.469 -54.062 -26.516 1 97.69 541 ILE A CA 1
ATOM 4315 C C . ILE A 1 541 ? -11.836 -53.281 -27.656 1 97.69 541 ILE A C 1
ATOM 4317 O O . ILE A 1 541 ? -12.055 -53.594 -28.828 1 97.69 541 ILE A O 1
ATOM 4321 N N . ARG A 1 542 ? -11.133 -52.25 -27.312 1 97.94 542 ARG A N 1
ATOM 4322 C CA . ARG A 1 542 ? -10.328 -51.5 -28.25 1 97.94 542 ARG A CA 1
ATOM 4323 C C . ARG A 1 542 ? -8.859 -51.875 -28.156 1 97.94 542 ARG A C 1
ATOM 4325 O O . ARG A 1 542 ? -8.281 -51.906 -27.078 1 97.94 542 ARG A O 1
ATOM 4332 N N . THR A 1 543 ? -8.266 -52.156 -29.266 1 97.5 543 THR A N 1
ATOM 4333 C CA . THR A 1 543 ? -6.859 -52.531 -29.328 1 97.5 543 THR A CA 1
ATOM 4334 C C . THR A 1 543 ? -6.098 -51.656 -30.297 1 97.5 543 THR A C 1
ATOM 4336 O O . THR A 1 543 ? -6.523 -51.469 -31.453 1 97.5 543 THR A O 1
ATOM 4339 N N . TYR A 1 544 ? -5.031 -51.062 -29.859 1 97.88 544 TYR A N 1
ATOM 4340 C CA . TYR A 1 544 ? -4.059 -50.375 -30.703 1 97.88 544 TYR A CA 1
ATOM 4341 C C . TYR A 1 544 ? -2.855 -51.281 -30.984 1 97.88 544 TYR A C 1
ATOM 4343 O O . TYR A 1 544 ? -2.172 -51.719 -30.047 1 97.88 544 TYR A O 1
ATOM 4351 N N . SER A 1 545 ? -2.654 -51.531 -32.188 1 97.75 545 SER A N 1
ATOM 4352 C CA . SER A 1 545 ? -1.486 -52.312 -32.594 1 97.75 545 SER A CA 1
ATOM 4353 C C . SER A 1 545 ? -0.548 -51.469 -33.469 1 97.75 545 SER A C 1
ATOM 4355 O O . SER A 1 545 ? -0.858 -51.156 -34.625 1 97.75 545 SER A O 1
ATOM 4357 N N . LEU A 1 546 ? 0.566 -51.125 -32.938 1 97.38 546 LEU A N 1
ATOM 4358 C CA . LEU A 1 546 ? 1.581 -50.375 -33.656 1 97.38 546 LEU A CA 1
ATOM 4359 C C . LEU A 1 546 ? 2.65 -51.312 -34.219 1 97.38 546 LEU A C 1
ATOM 4361 O O . LEU A 1 546 ? 3.357 -51.969 -33.469 1 97.38 546 LEU A O 1
ATOM 4365 N N . PHE A 1 547 ? 2.709 -51.344 -35.438 1 94.31 547 PHE A N 1
ATOM 4366 C CA . PHE A 1 547 ? 3.701 -52.188 -36.125 1 94.31 547 PHE A CA 1
ATOM 4367 C C . PHE A 1 547 ? 4.988 -51.406 -36.344 1 94.31 547 PHE A C 1
ATOM 4369 O O . PHE A 1 547 ? 5.094 -50.656 -37.344 1 94.31 547 PHE A O 1
ATOM 4376 N N . THR A 1 548 ? 5.949 -51.656 -35.562 1 86.94 548 THR A N 1
ATOM 4377 C CA . THR A 1 548 ? 7.164 -50.844 -35.5 1 86.94 548 THR A CA 1
ATOM 4378 C C . THR A 1 548 ? 8.086 -51.156 -36.688 1 86.94 548 THR A C 1
ATOM 4380 O O . THR A 1 548 ? 8.922 -50.344 -37.062 1 86.94 548 THR A O 1
ATOM 4383 N N . GLY A 1 549 ? 7.977 -52.25 -37.25 1 79.06 549 GLY A N 1
ATOM 4384 C CA . GLY A 1 549 ? 8.797 -52.625 -38.406 1 79.06 549 GLY A CA 1
ATOM 4385 C C . GLY A 1 549 ? 8.273 -52.062 -39.719 1 79.06 549 GLY A C 1
ATOM 4386 O O . GLY A 1 549 ? 9.039 -51.875 -40.656 1 79.06 549 GLY A O 1
ATOM 4387 N N . ARG A 1 550 ? 6.98 -51.875 -39.875 1 82.56 550 ARG A N 1
ATOM 4388 C CA . ARG A 1 550 ? 6.363 -51.469 -41.125 1 82.56 550 ARG A CA 1
ATOM 4389 C C . ARG A 1 550 ? 5.766 -50.062 -41 1 82.56 550 ARG A C 1
ATOM 4391 O O . ARG A 1 550 ? 5.332 -49.469 -42 1 82.56 550 ARG A O 1
ATOM 4398 N N . ASP A 1 551 ? 5.688 -49.531 -39.844 1 87.94 551 ASP A N 1
ATOM 4399 C CA . ASP A 1 551 ? 5.309 -48.125 -39.562 1 87.94 551 ASP A CA 1
ATOM 4400 C C . ASP A 1 551 ? 3.83 -47.906 -39.875 1 87.94 551 ASP A C 1
ATOM 4402 O O . ASP A 1 551 ? 3.479 -47 -40.656 1 87.94 551 ASP A O 1
ATOM 4406 N N . TYR A 1 552 ? 2.992 -48.625 -39.375 1 93.19 552 TYR A N 1
ATOM 4407 C CA . TYR A 1 552 ? 1.562 -48.344 -39.469 1 93.19 552 TYR A CA 1
ATOM 4408 C C . TYR A 1 552 ? 0.838 -48.75 -38.188 1 93.19 552 TYR A C 1
ATOM 4410 O O . TYR A 1 552 ? 1.393 -49.438 -37.344 1 93.19 552 TYR A O 1
ATOM 4418 N N . LEU A 1 553 ? -0.29 -48.281 -37.969 1 97.5 553 LEU A N 1
ATOM 4419 C CA . LEU A 1 553 ? -1.132 -48.5 -36.812 1 97.5 553 LEU A CA 1
ATOM 4420 C C . LEU A 1 553 ? -2.443 -49.188 -37.188 1 97.5 553 LEU A C 1
ATOM 4422 O O . LEU A 1 553 ? -3.055 -48.844 -38.188 1 97.5 553 LEU A O 1
ATOM 4426 N N . VAL A 1 554 ? -2.822 -50.188 -36.438 1 98 554 VAL A N 1
ATOM 4427 C CA . VAL A 1 554 ? -4.152 -50.781 -36.562 1 98 554 VAL A CA 1
ATOM 4428 C C . VAL A 1 554 ? -4.977 -50.469 -35.312 1 98 554 VAL A C 1
ATOM 4430 O O . VAL A 1 554 ? -4.516 -50.656 -34.188 1 98 554 VAL A O 1
ATOM 4433 N N . ILE A 1 555 ? -6.094 -49.906 -35.5 1 98.25 555 ILE A N 1
ATOM 4434 C CA . ILE A 1 555 ? -7.074 -49.719 -34.438 1 98.25 555 ILE A CA 1
ATOM 4435 C C . ILE A 1 555 ? -8.211 -50.719 -34.594 1 98.25 555 ILE A C 1
ATOM 4437 O O . ILE A 1 555 ? -8.938 -50.688 -35.594 1 98.25 555 ILE A O 1
ATOM 4441 N N . GLN A 1 556 ? -8.336 -51.531 -33.562 1 97.88 556 GLN A N 1
ATOM 4442 C CA . GLN A 1 556 ? -9.383 -52.531 -33.625 1 97.88 556 GLN A CA 1
ATOM 4443 C C . GLN A 1 556 ? -10.398 -52.344 -32.5 1 97.88 556 GLN A C 1
ATOM 4445 O O . GLN A 1 556 ? -10.031 -52.188 -31.344 1 97.88 556 GLN A O 1
ATOM 4450 N N . ASP A 1 557 ? -11.633 -52.344 -32.875 1 97.38 557 ASP A N 1
ATOM 4451 C CA . ASP A 1 557 ? -12.734 -52.344 -31.922 1 97.38 557 ASP A CA 1
ATOM 4452 C C . ASP A 1 557 ? -13.594 -53.594 -32.062 1 97.38 557 ASP A C 1
ATOM 4454 O O . ASP A 1 557 ? -13.961 -54 -33.156 1 97.38 557 ASP A O 1
ATOM 4458 N N . SER A 1 558 ? -13.805 -54.219 -30.922 1 97.25 558 SER A N 1
ATOM 4459 C CA . SER A 1 558 ? -14.75 -55.312 -30.812 1 97.25 558 SER A CA 1
ATOM 4460 C C . SER A 1 558 ? -15.766 -55.062 -29.703 1 97.25 558 SER A C 1
ATOM 4462 O O . SER A 1 558 ? -15.391 -54.812 -28.547 1 97.25 558 SER A O 1
ATOM 4464 N N . TYR A 1 559 ? -17.094 -55.188 -30.109 1 97.25 559 TYR A N 1
ATOM 4465 C CA . TYR A 1 559 ? -18.078 -54.812 -29.109 1 97.25 559 TYR A CA 1
ATOM 4466 C C . TYR A 1 559 ? -19.203 -55.844 -29.031 1 97.25 559 TYR A C 1
ATOM 4468 O O . TYR A 1 559 ? -19.406 -56.625 -29.953 1 97.25 559 TYR A O 1
ATOM 4476 N N . GLU A 1 560 ? -19.781 -55.844 -27.875 1 97.75 560 GLU A N 1
ATOM 4477 C CA . GLU A 1 560 ? -21.016 -56.562 -27.578 1 97.75 560 GLU A CA 1
ATOM 4478 C C . GLU A 1 560 ? -22.016 -55.688 -26.828 1 97.75 560 GLU A C 1
ATOM 4480 O O . GLU A 1 560 ? -21.688 -55.156 -25.766 1 97.75 560 GLU A O 1
ATOM 4485 N N . LEU A 1 561 ? -23.219 -55.562 -27.438 1 97.5 561 LEU A N 1
ATOM 4486 C CA . LEU A 1 561 ? -24.281 -54.75 -26.844 1 97.5 561 LEU A CA 1
ATOM 4487 C C . LEU A 1 561 ? -25.422 -55.625 -26.359 1 97.5 561 LEU A C 1
ATOM 4489 O O . LEU A 1 561 ? -25.688 -56.688 -26.938 1 97.5 561 LEU A O 1
ATOM 4493 N N . ASP A 1 562 ? -26.016 -55.25 -25.344 1 95.94 562 ASP A N 1
ATOM 4494 C CA . ASP A 1 562 ? -27.219 -55.969 -24.938 1 95.94 562 ASP A CA 1
ATOM 4495 C C . ASP A 1 562 ? -28.438 -55.438 -25.688 1 95.94 562 ASP A C 1
ATOM 4497 O O . ASP A 1 562 ? -29.438 -56.125 -25.828 1 95.94 562 ASP A O 1
ATOM 4501 N N . GLN A 1 563 ? -28.391 -54.156 -26.109 1 96.12 563 GLN A N 1
ATOM 4502 C CA . GLN A 1 563 ? -29.422 -53.562 -26.953 1 96.12 563 GLN A CA 1
ATOM 4503 C C . GLN A 1 563 ? -28.797 -52.594 -27.969 1 96.12 563 GLN A C 1
ATOM 4505 O O . GLN A 1 563 ? -27.875 -51.844 -27.641 1 96.12 563 GLN A O 1
ATOM 4510 N N . GLN A 1 564 ? -29.328 -52.656 -29.109 1 95 564 GLN A N 1
ATOM 4511 C CA . GLN A 1 564 ? -28.922 -51.719 -30.156 1 95 564 GLN A CA 1
ATOM 4512 C C . GLN A 1 564 ? -29.953 -50.625 -30.328 1 95 564 GLN A C 1
ATOM 4514 O O . GLN A 1 564 ? -31.062 -50.844 -30.781 1 95 564 GLN A O 1
ATOM 4519 N N . LEU A 1 565 ? -29.547 -49.438 -30 1 95.12 565 LEU A N 1
ATOM 4520 C CA . LEU A 1 565 ? -30.5 -48.344 -29.984 1 95.12 565 LEU A CA 1
ATOM 4521 C C . LEU A 1 565 ? -30.203 -47.344 -31.094 1 95.12 565 LEU A C 1
ATOM 4523 O O . LEU A 1 565 ? -31.125 -46.75 -31.672 1 95.12 565 LEU A O 1
ATOM 4527 N N . SER A 1 566 ? -29.031 -47.094 -31.375 1 95.81 566 SER A N 1
ATOM 4528 C CA . SER A 1 566 ? -28.547 -46.156 -32.406 1 95.81 566 SER A CA 1
ATOM 4529 C C . SER A 1 566 ? -27.203 -46.625 -32.969 1 95.81 566 SER A C 1
ATOM 4531 O O . SER A 1 566 ? -26.469 -47.344 -32.312 1 95.81 566 SER A O 1
ATOM 4533 N N . PRO A 1 567 ? -26.938 -46.219 -34.188 1 96.62 567 PRO A N 1
ATOM 4534 C CA . PRO A 1 567 ? -25.641 -46.594 -34.75 1 96.62 567 PRO A CA 1
ATOM 4535 C C . PRO A 1 567 ? -24.469 -46.094 -33.906 1 96.62 567 PRO A C 1
ATOM 4537 O O . PRO A 1 567 ? -24.516 -44.938 -33.438 1 96.62 567 PRO A O 1
ATOM 4540 N N . ASN A 1 568 ? -23.484 -47.031 -33.719 1 97.38 568 ASN A N 1
ATOM 4541 C CA . ASN A 1 568 ? -22.266 -46.594 -33.062 1 97.38 568 ASN A CA 1
ATOM 4542 C C . ASN A 1 568 ? -21.469 -45.656 -33.969 1 97.38 568 ASN A C 1
ATOM 4544 O O . ASN A 1 568 ? -21.531 -45.75 -35.188 1 97.38 568 ASN A O 1
ATOM 4548 N N . GLN A 1 569 ? -20.797 -44.719 -33.344 1 97.88 569 GLN A N 1
ATOM 4549 C CA . GLN A 1 569 ? -20 -43.719 -34.062 1 97.88 569 GLN A CA 1
ATOM 4550 C C . GLN A 1 569 ? -18.578 -43.625 -33.5 1 97.88 569 GLN A C 1
ATOM 4552 O O . GLN A 1 569 ? -18.391 -43.438 -32.281 1 97.88 569 GLN A O 1
ATOM 4557 N N . LEU A 1 570 ? -17.562 -43.844 -34.312 1 98.06 570 LEU A N 1
ATOM 4558 C CA . LEU A 1 570 ? -16.172 -43.625 -33.938 1 98.06 570 LEU A CA 1
ATOM 4559 C C . LEU A 1 570 ? -15.758 -42.188 -34.281 1 98.06 570 LEU A C 1
ATOM 4561 O O . LEU A 1 570 ? -15.922 -41.75 -35.406 1 98.06 570 LEU A O 1
ATOM 4565 N N . ASN A 1 571 ? -15.25 -41.531 -33.25 1 98.44 571 ASN A N 1
ATOM 4566 C CA . ASN A 1 571 ? -14.812 -40.156 -33.438 1 98.44 571 ASN A CA 1
ATOM 4567 C C . ASN A 1 571 ? -13.297 -40.031 -33.344 1 98.44 571 ASN A C 1
ATOM 4569 O O . ASN A 1 571 ? -12.664 -40.688 -32.5 1 98.44 571 ASN A O 1
ATOM 4573 N N . PHE A 1 572 ? -12.703 -39.156 -34.188 1 98.56 572 PHE A N 1
ATOM 4574 C CA . PHE A 1 572 ? -11.289 -38.844 -34.188 1 98.56 572 PHE A CA 1
ATOM 4575 C C . PHE A 1 572 ? -11.078 -37.344 -34.312 1 98.56 572 PHE A C 1
ATOM 4577 O O . PHE A 1 572 ? -11.711 -36.688 -35.156 1 98.56 572 PHE A O 1
ATOM 4584 N N . MET A 1 573 ? -10.227 -36.812 -33.438 1 98.56 573 MET A N 1
ATOM 4585 C CA . MET A 1 573 ? -9.859 -35.406 -33.531 1 98.56 573 MET A CA 1
ATOM 4586 C C . MET A 1 573 ? -8.594 -35.25 -34.375 1 98.56 573 MET A C 1
ATOM 4588 O O . MET A 1 573 ? -7.547 -35.812 -34.031 1 98.56 573 MET A O 1
ATOM 4592 N N . CYS A 1 574 ? -8.688 -34.406 -35.438 1 98.25 574 CYS A N 1
ATOM 4593 C CA . CYS A 1 574 ? -7.582 -34.219 -36.375 1 98.25 574 CYS A CA 1
ATOM 4594 C C . CYS A 1 574 ? -7.082 -32.781 -36.344 1 98.25 574 CYS A C 1
ATOM 4596 O O . CYS A 1 574 ? -7.875 -31.859 -36.25 1 98.25 574 CYS A O 1
ATOM 4598 N N . ALA A 1 575 ? -5.77 -32.719 -36.5 1 96 575 ALA A N 1
ATOM 4599 C CA . ALA A 1 575 ? -5.172 -31.406 -36.594 1 96 575 ALA A CA 1
ATOM 4600 C C . ALA A 1 575 ? -5.359 -30.797 -37.969 1 96 575 ALA A C 1
ATOM 4602 O O . ALA A 1 575 ? -5.473 -29.578 -38.125 1 96 575 ALA A O 1
ATOM 4603 N N . TYR A 1 576 ? -5.406 -31.641 -38.938 1 97.25 576 TYR A N 1
ATOM 4604 C CA . TYR A 1 576 ? -5.48 -31.188 -40.344 1 97.25 576 TYR A CA 1
ATOM 4605 C C . TYR A 1 576 ? -6.715 -31.75 -41.031 1 97.25 576 TYR A C 1
ATOM 4607 O O . TYR A 1 576 ? -7.246 -32.781 -40.625 1 97.25 576 TYR A O 1
ATOM 4615 N N . ALA A 1 577 ? -7.148 -31.094 -42.062 1 97.38 577 ALA A N 1
ATOM 4616 C CA . ALA A 1 577 ? -8.422 -31.406 -42.688 1 97.38 577 ALA A CA 1
ATOM 4617 C C . ALA A 1 577 ? -8.383 -32.781 -43.375 1 97.38 577 ALA A C 1
ATOM 4619 O O . ALA A 1 577 ? -7.578 -33 -44.281 1 97.38 577 ALA A O 1
ATOM 4620 N N . PRO A 1 578 ? -9.273 -33.656 -42.938 1 98.12 578 PRO A N 1
ATOM 4621 C CA . PRO A 1 578 ? -9.359 -34.938 -43.656 1 98.12 578 PRO A CA 1
ATOM 4622 C C . PRO A 1 578 ? -9.953 -34.781 -45.062 1 98.12 578 PRO A C 1
ATOM 4624 O O . PRO A 1 578 ? -10.891 -34 -45.25 1 98.12 578 PRO A O 1
ATOM 4627 N N . ASP A 1 579 ? -9.32 -35.469 -46 1 97.12 579 ASP A N 1
ATOM 4628 C CA . ASP A 1 579 ? -9.797 -35.562 -47.375 1 97.12 579 ASP A CA 1
ATOM 4629 C C . ASP A 1 579 ? -10.555 -36.875 -47.625 1 97.12 579 ASP A C 1
ATOM 4631 O O . ASP A 1 579 ? -9.992 -37.969 -47.5 1 97.12 579 ASP A O 1
ATOM 4635 N N . LEU A 1 580 ? -11.828 -36.75 -48 1 96.69 580 LEU A N 1
ATOM 4636 C CA . LEU A 1 580 ? -12.695 -37.938 -48.156 1 96.69 580 LEU A CA 1
ATOM 4637 C C . LEU A 1 580 ? -12.883 -38.25 -49.625 1 96.69 580 LEU A C 1
ATOM 4639 O O . LEU A 1 580 ? -13.844 -38.938 -50 1 96.69 580 LEU A O 1
ATOM 4643 N N . SER A 1 581 ? -12.023 -37.906 -50.438 1 94.69 581 SER A N 1
ATOM 4644 C CA . SER A 1 581 ? -12.203 -38.031 -51.875 1 94.69 581 SER A CA 1
ATOM 4645 C C . SER A 1 581 ? -12.094 -39.5 -52.344 1 94.69 581 SER A C 1
ATOM 4647 O O . SER A 1 581 ? -12.594 -39.844 -53.406 1 94.69 581 SER A O 1
ATOM 4649 N N . GLN A 1 582 ? -11.445 -40.375 -51.625 1 93.25 582 GLN A N 1
ATOM 4650 C CA . GLN A 1 582 ? -11.289 -41.781 -52 1 93.25 582 GLN A CA 1
ATOM 4651 C C . GLN A 1 582 ? -12.219 -42.688 -51.156 1 93.25 582 GLN A C 1
ATOM 4653 O O . GLN A 1 582 ? -12.328 -42.5 -49.938 1 93.25 582 GLN A O 1
ATOM 4658 N N . PRO A 1 583 ? -12.797 -43.562 -51.875 1 91.69 583 PRO A N 1
ATOM 4659 C CA . PRO A 1 583 ? -13.695 -44.469 -51.156 1 91.69 583 PRO A CA 1
ATOM 4660 C C . PRO A 1 583 ? -12.961 -45.344 -50.125 1 91.69 583 PRO A C 1
ATOM 4662 O O . PRO A 1 583 ? -11.859 -45.812 -50.406 1 91.69 583 PRO A O 1
ATOM 4665 N N . ASN A 1 584 ? -13.461 -45.438 -49.031 1 92.44 584 ASN A N 1
ATOM 4666 C CA . ASN A 1 584 ? -13 -46.312 -47.938 1 92.44 584 ASN A CA 1
ATOM 4667 C C . ASN A 1 584 ? -11.625 -45.875 -47.438 1 92.44 584 ASN A C 1
ATOM 4669 O O . ASN A 1 584 ? -10.898 -46.688 -46.875 1 92.44 584 ASN A O 1
ATOM 4673 N N . LYS A 1 585 ? -11.25 -44.656 -47.781 1 95.5 585 LYS A N 1
ATOM 4674 C CA . LYS A 1 585 ? -10 -44.094 -47.312 1 95.5 585 LYS A CA 1
ATOM 4675 C C . LYS A 1 585 ? -10.188 -42.625 -46.875 1 95.5 585 LYS A C 1
ATOM 4677 O O . LYS A 1 585 ? -10.898 -41.875 -47.531 1 95.5 585 LYS A O 1
ATOM 4682 N N . VAL A 1 586 ? -9.672 -42.375 -45.75 1 97.69 586 VAL A N 1
ATOM 4683 C CA . VAL A 1 586 ? -9.57 -40.969 -45.312 1 97.69 586 VAL A CA 1
ATOM 4684 C C . VAL A 1 586 ? -8.117 -40.531 -45.375 1 97.69 586 VAL A C 1
ATOM 4686 O O . VAL A 1 586 ? -7.25 -41.062 -44.719 1 97.69 586 VAL A O 1
ATOM 4689 N N . LEU A 1 587 ? -7.844 -39.531 -46.219 1 97.5 587 LEU A N 1
ATOM 4690 C CA . LEU A 1 587 ? -6.492 -39 -46.344 1 97.5 587 LEU A CA 1
ATOM 4691 C C . LEU A 1 587 ? -6.316 -37.75 -45.531 1 97.5 587 LEU A C 1
ATOM 4693 O O . LEU A 1 587 ? -7.141 -36.812 -45.594 1 97.5 587 LEU A O 1
ATOM 4697 N N . ILE A 1 588 ? -5.281 -37.719 -44.688 1 97.69 588 ILE A N 1
ATOM 4698 C CA . ILE A 1 588 ? -4.957 -36.531 -43.906 1 97.69 588 ILE A CA 1
ATOM 4699 C C . ILE A 1 588 ? -3.596 -36 -44.312 1 97.69 588 ILE A C 1
ATOM 4701 O O . ILE A 1 588 ? -2.557 -36.5 -43.875 1 97.69 588 ILE A O 1
ATOM 4705 N N . PRO A 1 589 ? -3.65 -34.906 -45.062 1 96.69 589 PRO A N 1
ATOM 4706 C CA . PRO A 1 589 ? -2.379 -34.281 -45.469 1 96.69 589 PRO A CA 1
ATOM 4707 C C . PRO A 1 589 ? -1.68 -33.562 -44.312 1 96.69 589 PRO A C 1
ATOM 4709 O O . PRO A 1 589 ? -2.33 -32.875 -43.531 1 96.69 589 PRO A O 1
ATOM 4712 N N . LEU A 1 590 ? -0.443 -33.75 -44.188 1 95.88 590 LEU A N 1
ATOM 4713 C CA . LEU A 1 590 ? 0.363 -33.125 -43.156 1 95.88 590 LEU A CA 1
ATOM 4714 C C . LEU A 1 590 ? 1.201 -31.984 -43.75 1 95.88 590 LEU A C 1
ATOM 4716 O O . LEU A 1 590 ? 1.425 -31.938 -44.938 1 95.88 590 LEU A O 1
ATOM 4720 N N . PRO A 1 591 ? 1.655 -31.078 -42.906 1 93.44 591 PRO A N 1
ATOM 4721 C CA . PRO A 1 591 ? 2.379 -29.891 -43.375 1 93.44 591 PRO A CA 1
ATOM 4722 C C . PRO A 1 591 ? 3.67 -30.25 -44.125 1 93.44 591 PRO A C 1
ATOM 4724 O O . PRO A 1 591 ? 4.105 -29.5 -45 1 93.44 591 PRO A O 1
ATOM 4727 N N . ASP A 1 592 ? 4.316 -31.359 -43.781 1 91.44 592 ASP A N 1
ATOM 4728 C CA . ASP A 1 592 ? 5.598 -31.688 -44.406 1 91.44 592 ASP A CA 1
ATOM 4729 C C . ASP A 1 592 ? 5.391 -32.375 -45.75 1 91.44 592 ASP A C 1
ATOM 4731 O O . ASP A 1 592 ? 6.355 -32.812 -46.406 1 91.44 592 ASP A O 1
ATOM 4735 N N . GLY A 1 593 ? 4.211 -32.531 -46.125 1 92.69 593 GLY A N 1
ATOM 4736 C CA . GLY A 1 593 ? 3.902 -33.094 -47.406 1 92.69 593 GLY A CA 1
ATOM 4737 C C . GLY A 1 593 ? 3.496 -34.562 -47.344 1 92.69 593 GLY A C 1
ATOM 4738 O O . GLY A 1 593 ? 2.934 -35.125 -48.281 1 92.69 593 GLY A O 1
ATOM 4739 N N . SER A 1 594 ? 3.699 -35.156 -46.188 1 93.88 594 SER A N 1
ATOM 4740 C CA . SER A 1 594 ? 3.27 -36.562 -46 1 93.88 594 SER A CA 1
ATOM 4741 C C . SER A 1 594 ? 1.753 -36.656 -45.875 1 93.88 594 SER A C 1
ATOM 4743 O O . SER A 1 594 ? 1.082 -35.656 -45.625 1 93.88 594 SER A O 1
ATOM 4745 N N . ILE A 1 595 ? 1.251 -37.844 -46.219 1 96.19 595 ILE A N 1
ATOM 4746 C CA . ILE A 1 595 ? -0.187 -38.062 -46.125 1 96.19 595 ILE A CA 1
ATOM 4747 C C . ILE A 1 595 ? -0.459 -39.312 -45.25 1 96.19 595 ILE A C 1
ATOM 4749 O O . ILE A 1 595 ? 0.078 -40.375 -45.531 1 96.19 595 ILE A O 1
ATOM 4753 N N . ALA A 1 596 ? -1.153 -39.125 -44.219 1 96.62 596 ALA A N 1
ATOM 4754 C CA . ALA A 1 596 ? -1.663 -40.25 -43.438 1 96.62 596 ALA A CA 1
ATOM 4755 C C . ALA A 1 596 ? -2.959 -40.781 -44.062 1 96.62 596 ALA A C 1
ATOM 4757 O O . ALA A 1 596 ? -3.922 -40.031 -44.219 1 96.62 596 ALA A O 1
ATOM 4758 N N . ALA A 1 597 ? -2.982 -42.062 -44.406 1 97 597 ALA A N 1
ATOM 4759 C CA . ALA A 1 597 ? -4.172 -42.688 -44.969 1 97 597 ALA A CA 1
ATOM 4760 C C . ALA A 1 597 ? -4.824 -43.625 -43.969 1 97 597 ALA A C 1
ATOM 4762 O O . ALA A 1 597 ? -4.215 -44.625 -43.562 1 97 597 ALA A O 1
ATOM 4763 N N . LEU A 1 598 ? -5.953 -43.312 -43.594 1 97.81 598 LEU A N 1
ATOM 4764 C CA . LEU A 1 598 ? -6.773 -44.219 -42.781 1 97.81 598 LEU A CA 1
ATOM 4765 C C . LEU A 1 598 ? -7.652 -45.094 -43.656 1 97.81 598 LEU A C 1
ATOM 4767 O O . LEU A 1 598 ? -8.578 -44.594 -44.312 1 97.81 598 LEU A O 1
ATOM 4771 N N . ILE A 1 599 ? -7.406 -46.375 -43.625 1 97.5 599 ILE A N 1
ATOM 4772 C CA . ILE A 1 599 ? -8.148 -47.344 -44.438 1 97.5 599 ILE A CA 1
ATOM 4773 C C . ILE A 1 599 ? -9.297 -47.906 -43.625 1 97.5 599 ILE A C 1
ATOM 4775 O O . ILE A 1 599 ? -9.078 -48.469 -42.562 1 97.5 599 ILE A O 1
ATOM 4779 N N . LEU A 1 600 ? -10.445 -47.844 -44.219 1 97.25 600 LEU A N 1
ATOM 4780 C CA . LEU A 1 600 ? -11.656 -48.281 -43.531 1 97.25 600 LEU A CA 1
ATOM 4781 C C . LEU A 1 600 ? -12.156 -49.594 -44.125 1 97.25 600 LEU A C 1
ATOM 4783 O O . LEU A 1 600 ? -11.922 -49.875 -45.312 1 97.25 600 LEU A O 1
ATOM 4787 N N . PRO A 1 601 ? -12.766 -50.406 -43.281 1 95 601 PRO A N 1
ATOM 4788 C CA . PRO A 1 601 ? -13.422 -51.562 -43.875 1 95 601 PRO A CA 1
ATOM 4789 C C . PRO A 1 601 ? -14.531 -51.188 -44.875 1 95 601 PRO A C 1
ATOM 4791 O O . PRO A 1 601 ? -15.305 -50.25 -44.594 1 95 601 PRO A O 1
ATOM 4794 N N . GLU A 1 602 ? -14.656 -51.906 -45.938 1 92.31 602 GLU A N 1
ATOM 4795 C CA . GLU A 1 602 ? -15.531 -51.562 -47.031 1 92.31 602 GLU A CA 1
ATOM 4796 C C . GLU A 1 602 ? -17 -51.594 -46.625 1 92.31 602 GLU A C 1
ATOM 4798 O O . GLU A 1 602 ? -17.469 -52.594 -46.094 1 92.31 602 GLU A O 1
ATOM 4803 N N . GLY A 1 603 ? -17.625 -50.531 -46.844 1 90.75 603 GLY A N 1
ATOM 4804 C CA . GLY A 1 603 ? -19.078 -50.406 -46.75 1 90.75 603 GLY A CA 1
ATOM 4805 C C . GLY A 1 603 ? -19.578 -50.438 -45.312 1 90.75 603 GLY A C 1
ATOM 4806 O O . GLY A 1 603 ? -20.781 -50.562 -45.062 1 90.75 603 GLY A O 1
ATOM 4807 N N . GLN A 1 604 ? -18.703 -50.188 -44.406 1 93.88 604 GLN A N 1
ATOM 4808 C CA . GLN A 1 604 ? -19.109 -50.375 -43.031 1 93.88 604 GLN A CA 1
ATOM 4809 C C . GLN A 1 604 ? -19.406 -49.031 -42.344 1 93.88 604 GLN A C 1
ATOM 4811 O O . GLN A 1 604 ? -20.109 -48.969 -41.344 1 93.88 604 GLN A O 1
ATOM 4816 N N . PHE A 1 605 ? -18.906 -47.938 -42.969 1 96.75 605 PHE A N 1
ATOM 4817 C CA . PHE A 1 605 ? -19.031 -46.688 -42.25 1 96.75 605 PHE A CA 1
ATOM 4818 C C . PHE A 1 605 ? -19.547 -45.594 -43.188 1 96.75 605 PHE A C 1
ATOM 4820 O O . PHE A 1 605 ? -19.219 -45.562 -44.375 1 96.75 605 PHE A O 1
ATOM 4827 N N . GLU A 1 606 ? -20.422 -44.656 -42.594 1 96.44 606 GLU A N 1
ATOM 4828 C CA . GLU A 1 606 ? -20.625 -43.312 -43.125 1 96.44 606 GLU A CA 1
ATOM 4829 C C . GLU A 1 606 ? -19.625 -42.344 -42.531 1 96.44 606 GLU A C 1
ATOM 4831 O O . GLU A 1 606 ? -19.453 -42.281 -41.312 1 96.44 606 GLU A O 1
ATOM 4836 N N . VAL A 1 607 ? -18.906 -41.594 -43.438 1 97.62 607 VAL A N 1
ATOM 4837 C CA . VAL A 1 607 ? -17.828 -40.75 -42.969 1 97.62 607 VAL A CA 1
ATOM 4838 C C . VAL A 1 607 ? -18.234 -39.281 -43.062 1 97.62 607 VAL A C 1
ATOM 4840 O O . VAL A 1 607 ? -18.859 -38.875 -44.031 1 97.62 607 VAL A O 1
ATOM 4843 N N . ALA A 1 608 ? -18.031 -38.5 -41.969 1 97.56 608 ALA A N 1
ATOM 4844 C CA . ALA A 1 608 ? -18.297 -37.062 -41.938 1 97.56 608 ALA A CA 1
ATOM 4845 C C . ALA A 1 608 ? -17.172 -36.312 -41.25 1 97.56 608 ALA A C 1
ATOM 4847 O O . ALA A 1 608 ? -16.469 -36.875 -40.406 1 97.56 608 ALA A O 1
ATOM 4848 N N . VAL A 1 609 ? -16.953 -35.031 -41.656 1 98.06 609 VAL A N 1
ATOM 4849 C CA . VAL A 1 609 ? -15.945 -34.156 -41.062 1 98.06 609 VAL A CA 1
ATOM 4850 C C . VAL A 1 609 ? -16.609 -32.875 -40.562 1 98.06 609 VAL A C 1
ATOM 4852 O O . VAL A 1 609 ? -17.391 -32.25 -41.312 1 98.06 609 VAL A O 1
ATOM 4855 N N . GLU A 1 610 ? -16.344 -32.562 -39.375 1 97.75 610 GLU A N 1
ATOM 4856 C CA . GLU A 1 610 ? -16.812 -31.297 -38.781 1 97.75 610 GLU A CA 1
ATOM 4857 C C . GLU A 1 610 ? -15.641 -30.391 -38.438 1 97.75 610 GLU A C 1
ATOM 4859 O O . GLU A 1 610 ? -14.656 -30.828 -37.812 1 97.75 610 GLU A O 1
ATOM 4864 N N . GLU A 1 611 ? -15.773 -29.125 -38.875 1 97.19 611 GLU A N 1
ATOM 4865 C CA . GLU A 1 611 ? -14.781 -28.125 -38.469 1 97.19 611 GLU A CA 1
ATOM 4866 C C . GLU A 1 611 ? -15.094 -27.578 -37.062 1 97.19 611 GLU A C 1
ATOM 4868 O O . GLU A 1 611 ? -16.234 -27.25 -36.781 1 97.19 611 GLU A O 1
ATOM 4873 N N . LYS A 1 612 ? -14.086 -27.625 -36.219 1 97 612 LYS A N 1
ATOM 4874 C CA . LYS A 1 612 ? -14.203 -27.047 -34.906 1 97 612 LYS A CA 1
ATOM 4875 C C . LYS A 1 612 ? -13.383 -25.766 -34.781 1 97 612 LYS A C 1
ATOM 4877 O O . LYS A 1 612 ? -12.164 -25.812 -34.625 1 97 612 LYS A O 1
ATOM 4882 N N . ILE A 1 613 ? -14.133 -24.625 -34.719 1 96.75 613 ILE A N 1
ATOM 4883 C CA . ILE A 1 613 ? -13.477 -23.328 -34.656 1 96.75 613 ILE A CA 1
ATOM 4884 C C . ILE A 1 613 ? -12.977 -23.078 -33.219 1 96.75 613 ILE A C 1
ATOM 4886 O O . ILE A 1 613 ? -13.719 -23.266 -32.25 1 96.75 613 ILE A O 1
ATOM 4890 N N . LEU A 1 614 ? -11.672 -22.75 -33.125 1 96.12 614 LEU A N 1
ATOM 4891 C CA . LEU A 1 614 ? -11.07 -22.438 -31.828 1 96.12 614 LEU A CA 1
ATOM 4892 C C . LEU A 1 614 ? -11.188 -20.953 -31.516 1 96.12 614 LEU A C 1
ATOM 4894 O O . LEU A 1 614 ? -10.828 -20.109 -32.344 1 96.12 614 LEU A O 1
ATOM 4898 N N . THR A 1 615 ? -11.688 -20.609 -30.312 1 93.69 615 THR A N 1
ATOM 4899 C CA . THR A 1 615 ? -11.812 -19.203 -29.891 1 93.69 615 THR A CA 1
ATOM 4900 C C . THR A 1 615 ? -11.078 -18.969 -28.578 1 93.69 615 THR A C 1
ATOM 4902 O O . THR A 1 615 ? -10.727 -17.844 -28.25 1 93.69 615 THR A O 1
ATOM 4905 N N . ASP A 1 616 ? -10.828 -20.016 -27.875 1 93.25 616 ASP A N 1
ATOM 4906 C CA . ASP A 1 616 ? -10.164 -19.906 -26.578 1 93.25 616 ASP A CA 1
ATOM 4907 C C . ASP A 1 616 ? -8.68 -19.609 -26.734 1 93.25 616 ASP A C 1
ATOM 4909 O O . ASP A 1 616 ? -8.008 -20.188 -27.594 1 93.25 616 ASP A O 1
ATOM 4913 N N . GLY A 1 617 ? -8.195 -18.688 -25.891 1 90.69 617 GLY A N 1
ATOM 4914 C CA . GLY A 1 617 ? -6.812 -18.25 -26 1 90.69 617 GLY A CA 1
ATOM 4915 C C . GLY A 1 617 ? -5.809 -19.359 -25.781 1 90.69 617 GLY A C 1
ATOM 4916 O O . GLY A 1 617 ? -4.785 -19.422 -26.469 1 90.69 617 GLY A O 1
ATOM 4917 N N . GLN A 1 618 ? -6.008 -20.25 -24.828 1 90.44 618 GLN A N 1
ATOM 4918 C CA . GLN A 1 618 ? -5.094 -21.359 -24.531 1 90.44 618 GLN A CA 1
ATOM 4919 C C . GLN A 1 618 ? -5.027 -22.344 -25.703 1 90.44 618 GLN A C 1
ATOM 4921 O O . GLN A 1 618 ? -3.949 -22.828 -26.047 1 90.44 618 GLN A O 1
ATOM 4926 N N . LEU A 1 619 ? -6.117 -22.625 -26.281 1 94.44 619 LEU A N 1
ATOM 4927 C CA . LEU A 1 619 ? -6.164 -23.547 -27.422 1 94.44 619 LEU A CA 1
ATOM 4928 C C . LEU A 1 619 ? -5.508 -22.922 -28.656 1 94.44 619 LEU A C 1
ATOM 4930 O O . LEU A 1 619 ? -4.793 -23.594 -29.391 1 94.44 619 LEU A O 1
ATOM 4934 N N . LEU A 1 620 ? -5.793 -21.609 -28.75 1 94.31 620 LEU A N 1
ATOM 4935 C CA . LEU A 1 620 ? -5.184 -20.906 -29.875 1 94.31 620 LEU A CA 1
ATOM 4936 C C . LEU A 1 620 ? -3.662 -20.906 -29.766 1 94.31 620 LEU A C 1
ATOM 4938 O O . LEU A 1 620 ? -2.957 -21.078 -30.766 1 94.31 620 LEU A O 1
ATOM 4942 N N . LYS A 1 621 ? -3.191 -20.781 -28.609 1 91.44 621 LYS A N 1
ATOM 4943 C CA . LYS A 1 621 ? -1.752 -20.812 -28.375 1 91.44 621 LYS A CA 1
ATOM 4944 C C . LYS A 1 621 ? -1.183 -22.203 -28.594 1 91.44 621 LYS A C 1
ATOM 4946 O O . LYS A 1 621 ? -0.12 -22.359 -29.203 1 91.44 621 LYS A O 1
ATOM 4951 N N . ALA A 1 622 ? -1.825 -23.219 -28.188 1 92.25 622 ALA A N 1
ATOM 4952 C CA . ALA A 1 622 ? -1.343 -24.594 -28.25 1 92.25 622 ALA A CA 1
ATOM 4953 C C . ALA A 1 622 ? -1.29 -25.078 -29.703 1 92.25 622 ALA A C 1
ATOM 4955 O O . ALA A 1 622 ? -0.354 -25.781 -30.094 1 92.25 622 ALA A O 1
ATOM 4956 N N . TRP A 1 623 ? -2.223 -24.703 -30.5 1 95.44 623 TRP A N 1
ATOM 4957 C CA . TRP A 1 623 ? -2.338 -25.312 -31.812 1 95.44 623 TRP A CA 1
ATOM 4958 C C . TRP A 1 623 ? -1.931 -24.328 -32.906 1 95.44 623 TRP A C 1
ATOM 4960 O O . TRP A 1 623 ? -1.674 -24.719 -34.031 1 95.44 623 TRP A O 1
ATOM 4970 N N . SER A 1 624 ? -1.817 -23.062 -32.594 1 93.38 624 SER A N 1
ATOM 4971 C CA . SER A 1 624 ? -1.387 -22.031 -33.5 1 93.38 624 SER A CA 1
ATOM 4972 C C . SER A 1 624 ? -2.189 -22.062 -34.812 1 93.38 624 SER A C 1
ATOM 4974 O O . SER A 1 624 ? -1.626 -21.938 -35.875 1 93.38 624 SER A O 1
ATOM 4976 N N . GLN A 1 625 ? -3.359 -22.438 -34.781 1 94.81 625 GLN A N 1
ATOM 4977 C CA . GLN A 1 625 ? -4.324 -22.438 -35.875 1 94.81 625 GLN A CA 1
ATOM 4978 C C . GLN A 1 625 ? -5.734 -22.156 -35.344 1 94.81 625 GLN A C 1
ATOM 4980 O O . GLN A 1 625 ? -6 -22.281 -34.156 1 94.81 625 GLN A O 1
ATOM 4985 N N . GLU A 1 626 ? -6.68 -21.875 -36.344 1 95.69 626 GLU A N 1
ATOM 4986 C CA . GLU A 1 626 ? -7.988 -21.359 -35.938 1 95.69 626 GLU A CA 1
ATOM 4987 C C . GLU A 1 626 ? -9.023 -22.469 -35.875 1 95.69 626 GLU A C 1
ATOM 4989 O O . GLU A 1 626 ? -10.102 -22.297 -35.312 1 95.69 626 GLU A O 1
ATOM 4994 N N . LYS A 1 627 ? -8.703 -23.594 -36.406 1 96.69 627 LYS A N 1
ATOM 4995 C CA . LYS A 1 627 ? -9.703 -24.656 -36.375 1 96.69 627 LYS A CA 1
ATOM 4996 C C . LYS A 1 627 ? -9.047 -26.031 -36.281 1 96.69 627 LYS A C 1
ATOM 4998 O O . LYS A 1 627 ? -7.891 -26.188 -36.656 1 96.69 627 LYS A O 1
ATOM 5003 N N . LEU A 1 628 ? -9.703 -26.938 -35.719 1 97.94 628 LEU A N 1
ATOM 5004 C CA . LEU A 1 628 ? -9.445 -28.375 -35.719 1 97.94 628 LEU A CA 1
ATOM 5005 C C . LEU A 1 628 ? -10.57 -29.125 -36.438 1 97.94 628 LEU A C 1
ATOM 5007 O O . LEU A 1 628 ? -11.531 -28.5 -36.906 1 97.94 628 LEU A O 1
ATOM 5011 N N . TYR A 1 629 ? -10.414 -30.469 -36.562 1 98.44 629 TYR A N 1
ATOM 5012 C CA . TYR A 1 629 ? -11.398 -31.234 -37.312 1 98.44 629 TYR A CA 1
ATOM 5013 C C . TYR A 1 629 ? -11.82 -32.469 -36.562 1 98.44 629 TYR A C 1
ATOM 5015 O O . TYR A 1 629 ? -10.984 -33.156 -35.938 1 98.44 629 TYR A O 1
ATOM 5023 N N . LYS A 1 630 ? -13.055 -32.688 -36.5 1 98.56 630 LYS A N 1
ATOM 5024 C CA . LYS A 1 630 ? -13.594 -33.938 -35.969 1 98.56 630 LYS A CA 1
ATOM 5025 C C . LYS A 1 630 ? -14.031 -34.875 -37.094 1 98.56 630 LYS A C 1
ATOM 5027 O O . LYS A 1 630 ? -14.914 -34.531 -37.906 1 98.56 630 LYS A O 1
ATOM 5032 N N . LEU A 1 631 ? -13.367 -35.969 -37.219 1 98.5 631 LEU A N 1
ATOM 5033 C CA . LEU A 1 631 ? -13.734 -37.062 -38.125 1 98.5 631 LEU A CA 1
ATOM 5034 C C . LEU A 1 631 ? -14.648 -38.062 -37.469 1 98.5 631 LEU A C 1
ATOM 5036 O O . LEU A 1 631 ? -14.297 -38.625 -36.438 1 98.5 631 LEU A O 1
ATOM 5040 N N . SER A 1 632 ? -15.836 -38.281 -38.062 1 98.44 632 SER A N 1
ATOM 5041 C CA . SER A 1 632 ? -16.797 -39.219 -37.469 1 98.44 632 SER A CA 1
ATOM 5042 C C . SER A 1 632 ? -17.094 -40.375 -38.438 1 98.44 632 SER A C 1
ATOM 5044 O O . SER A 1 632 ? -17.391 -40.125 -39.625 1 98.44 632 SER A O 1
ATOM 5046 N N . LEU A 1 633 ? -16.969 -41.562 -37.906 1 98.19 633 LEU A N 1
ATOM 5047 C CA . LEU A 1 633 ? -17.328 -42.781 -38.625 1 98.19 633 LEU A CA 1
ATOM 5048 C C . LEU A 1 633 ? -18.562 -43.438 -38 1 98.19 633 LEU A C 1
ATOM 5050 O O . LEU A 1 633 ? -18.469 -44.094 -36.969 1 98.19 633 LEU A O 1
ATOM 5054 N N . THR A 1 634 ? -19.641 -43.375 -38.75 1 97.69 634 THR A N 1
ATOM 5055 C CA . THR A 1 634 ? -20.891 -43.938 -38.219 1 97.69 634 THR A CA 1
ATOM 5056 C C . THR A 1 634 ? -21.156 -45.281 -38.844 1 97.69 634 THR A C 1
ATOM 5058 O O . THR A 1 634 ? -21.156 -45.438 -40.094 1 97.69 634 THR A O 1
ATOM 5061 N N . GLU A 1 635 ? -21.359 -46.219 -38 1 96.31 635 GLU A N 1
ATOM 5062 C CA . GLU A 1 635 ? -21.625 -47.562 -38.5 1 96.31 635 GLU A CA 1
ATOM 5063 C C . GLU A 1 635 ? -22.891 -47.594 -39.344 1 96.31 635 GLU A C 1
ATOM 5065 O O . GLU A 1 635 ? -23.906 -47.031 -38.969 1 96.31 635 GLU A O 1
ATOM 5070 N N . ARG A 1 636 ? -22.875 -48.312 -40.5 1 94.25 636 ARG A N 1
ATOM 5071 C CA . ARG A 1 636 ? -24 -48.344 -41.438 1 94.25 636 ARG A CA 1
ATOM 5072 C C . ARG A 1 636 ? -24.984 -49.469 -41.031 1 94.25 636 ARG A C 1
ATOM 5074 O O . ARG A 1 636 ? -26.203 -49.312 -41.219 1 94.25 636 ARG A O 1
ATOM 5081 N N . LYS A 1 637 ? -24.438 -50.562 -40.531 1 91.06 637 LYS A N 1
ATOM 5082 C CA . LYS A 1 637 ? -25.266 -51.719 -40.156 1 91.06 637 LYS A CA 1
ATOM 5083 C C . LYS A 1 637 ? -25.109 -52.062 -38.688 1 91.06 637 LYS A C 1
ATOM 5085 O O . LYS A 1 637 ? -24.359 -52.969 -38.344 1 91.06 637 LYS A O 1
ATOM 5090 N N . PRO A 1 638 ? -25.906 -51.406 -37.906 1 90 638 PRO A N 1
ATOM 5091 C CA . PRO A 1 638 ? -25.781 -51.656 -36.469 1 90 638 PRO A CA 1
ATOM 5092 C C . PRO A 1 638 ? -26.125 -53.094 -36.094 1 90 638 PRO A C 1
ATOM 5094 O O . PRO A 1 638 ? -27.109 -53.656 -36.594 1 90 638 PRO A O 1
ATOM 5097 N N . GLU A 1 639 ? -25.234 -53.75 -35.312 1 91.88 639 GLU A N 1
ATOM 5098 C CA . GLU A 1 639 ? -25.422 -55.094 -34.812 1 91.88 639 GLU A CA 1
ATOM 5099 C C . GLU A 1 639 ? -25.156 -55.156 -33.312 1 91.88 639 GLU A C 1
ATOM 5101 O O . GLU A 1 639 ? -24.578 -54.219 -32.75 1 91.88 639 GLU A O 1
ATOM 5106 N N . LEU A 1 640 ? -25.625 -56.219 -32.75 1 95.81 640 LEU A N 1
ATOM 5107 C CA . LEU A 1 640 ? -25.406 -56.438 -31.328 1 95.81 640 LEU A CA 1
ATOM 5108 C C . LEU A 1 640 ? -23.938 -56.781 -31.047 1 95.81 640 LEU A C 1
ATOM 5110 O O . LEU A 1 640 ? -23.422 -56.469 -29.969 1 95.81 640 LEU A O 1
ATOM 5114 N N . LYS A 1 641 ? -23.375 -57.469 -31.938 1 96.12 641 LYS A N 1
ATOM 5115 C CA . LYS A 1 641 ? -21.953 -57.781 -31.875 1 96.12 641 LYS A CA 1
ATOM 5116 C C . LYS A 1 641 ? -21.25 -57.375 -33.188 1 96.12 641 LYS A C 1
ATOM 5118 O O . LYS A 1 641 ? -21.812 -57.531 -34.25 1 96.12 641 LYS A O 1
ATOM 5123 N N . GLY A 1 642 ? -20.078 -56.844 -33 1 94.69 642 GLY A N 1
ATOM 5124 C CA . GLY A 1 642 ? -19.328 -56.438 -34.188 1 94.69 642 GLY A CA 1
ATOM 5125 C C . GLY A 1 642 ? -17.859 -56.219 -33.906 1 94.69 642 GLY A C 1
ATOM 5126 O O . GLY A 1 642 ? -17.422 -56.25 -32.75 1 94.69 642 GLY A O 1
ATOM 5127 N N . SER A 1 643 ? -17.094 -56.219 -35 1 95.62 643 SER A N 1
ATOM 5128 C CA . SER A 1 643 ? -15.656 -55.938 -34.906 1 95.62 643 SER A CA 1
ATOM 5129 C C . SER A 1 643 ? -15.18 -55.188 -36.188 1 95.62 643 SER A C 1
ATOM 5131 O O . SER A 1 643 ? -15.633 -55.5 -37.281 1 95.62 643 SER A O 1
ATOM 5133 N N . TRP A 1 644 ? -14.43 -54.188 -36 1 95.75 644 TRP A N 1
ATOM 5134 C CA . TRP A 1 644 ? -13.844 -53.438 -37.094 1 95.75 644 TRP A CA 1
ATOM 5135 C C . TRP A 1 644 ? -12.336 -53.281 -36.906 1 95.75 644 TRP A C 1
ATOM 5137 O O . TRP A 1 644 ? -11.844 -53.219 -35.781 1 95.75 644 TRP A O 1
ATOM 5147 N N . GLU A 1 645 ? -11.664 -53.219 -38.031 1 97.06 645 GLU A N 1
ATOM 5148 C CA . GLU A 1 645 ? -10.242 -52.875 -38.062 1 97.06 645 GLU A CA 1
ATOM 5149 C C . GLU A 1 645 ? -9.961 -51.719 -39 1 97.06 645 GLU A C 1
ATOM 5151 O O . GLU A 1 645 ? -10.336 -51.75 -40.156 1 97.06 645 GLU A O 1
ATOM 5156 N N . LEU A 1 646 ? -9.445 -50.688 -38.406 1 97.88 646 LEU A N 1
ATOM 5157 C CA . LEU A 1 646 ? -8.953 -49.531 -39.188 1 97.88 646 LEU A CA 1
ATOM 5158 C C . LEU A 1 646 ? -7.43 -49.562 -39.25 1 97.88 646 LEU A C 1
ATOM 5160 O O . LEU A 1 646 ? -6.754 -49.844 -38.281 1 97.88 646 LEU A O 1
ATOM 5164 N N . GLU A 1 647 ? -6.945 -49.312 -40.406 1 97.25 647 GLU A N 1
ATOM 5165 C CA . GLU A 1 647 ? -5.5 -49.281 -40.594 1 97.25 647 GLU A CA 1
ATOM 5166 C C . GLU A 1 647 ? -5.023 -47.906 -41.031 1 97.25 647 GLU A C 1
ATOM 5168 O O . GLU A 1 647 ? -5.574 -47.312 -41.969 1 97.25 647 GLU A O 1
ATOM 5173 N N . LEU A 1 648 ? -4.074 -47.375 -40.344 1 97.12 648 LEU A N 1
ATOM 5174 C CA . LEU A 1 648 ? -3.465 -46.094 -40.719 1 97.12 648 LEU A CA 1
ATOM 5175 C C . LEU A 1 648 ? -2.037 -46.312 -41.219 1 97.12 648 LEU A C 1
ATOM 5177 O O . LEU A 1 648 ? -1.197 -46.844 -40.5 1 97.12 648 LEU A O 1
ATOM 5181 N N . LYS A 1 649 ? -1.734 -45.844 -42.406 1 94.12 649 LYS A N 1
ATOM 5182 C CA . LYS A 1 649 ? -0.412 -45.938 -43 1 94.12 649 LYS A CA 1
ATOM 5183 C C . LYS A 1 649 ? 0.008 -44.594 -43.625 1 94.12 649 LYS A C 1
ATOM 5185 O O . LYS A 1 649 ? -0.841 -43.781 -43.969 1 94.12 649 LYS A O 1
ATOM 5190 N N . MET A 1 650 ? 1.271 -44.469 -43.656 1 92.62 650 MET A N 1
ATOM 5191 C CA . MET A 1 650 ? 1.796 -43.281 -44.312 1 92.62 650 MET A CA 1
ATOM 5192 C C . MET A 1 650 ? 1.989 -43.531 -45.812 1 92.62 650 MET A C 1
ATOM 5194 O O . MET A 1 650 ? 2.436 -44.594 -46.219 1 92.62 650 MET A O 1
ATOM 5198 N N . VAL A 1 651 ? 1.501 -42.562 -46.562 1 86.81 651 VAL A N 1
ATOM 5199 C CA . VAL A 1 651 ? 1.623 -42.688 -48 1 86.81 651 VAL A CA 1
ATOM 5200 C C . VAL A 1 651 ? 2.527 -41.594 -48.562 1 86.81 651 VAL A C 1
ATOM 5202 O O . VAL A 1 651 ? 2.545 -40.469 -48.031 1 86.81 651 VAL A O 1
ATOM 5205 N N . LYS A 1 652 ? 3.666 -41.844 -49.312 1 70.12 652 LYS A N 1
ATOM 5206 C CA . LYS A 1 652 ? 4.496 -40.844 -50 1 70.12 652 LYS A CA 1
ATOM 5207 C C . LYS A 1 652 ? 3.691 -40.094 -51.031 1 70.12 652 LYS A C 1
ATOM 5209 O O . LYS A 1 652 ? 2.791 -40.656 -51.656 1 70.12 652 LYS A O 1
ATOM 5214 N N . PRO A 1 653 ? 3.848 -38.781 -51.031 1 56.53 653 PRO A N 1
ATOM 5215 C CA . PRO A 1 653 ? 3.164 -38.062 -52.125 1 56.53 653 PRO A CA 1
ATOM 5216 C C . PRO A 1 653 ? 3.385 -38.719 -53.469 1 56.53 653 PRO A C 1
ATOM 5218 O O . PRO A 1 653 ? 4.41 -39.375 -53.688 1 56.53 653 PRO A O 1
ATOM 5221 N N . MET B 1 1 ? 34.719 72.688 69.5 1 16.59 1 MET B N 1
ATOM 5222 C CA . MET B 1 1 ? 33.469 72.438 70.188 1 16.59 1 MET B CA 1
ATOM 5223 C C . MET B 1 1 ? 32.281 72.5 69.25 1 16.59 1 MET B C 1
ATOM 5225 O O . MET B 1 1 ? 31.125 72.438 69.625 1 16.59 1 MET B O 1
ATOM 5229 N N . LYS B 1 2 ? 32.688 73.188 68.062 1 18.5 2 LYS B N 1
ATOM 5230 C CA . LYS B 1 2 ? 31.766 73.938 67.188 1 18.5 2 LYS B CA 1
ATOM 5231 C C . LYS B 1 2 ? 30.688 73 66.625 1 18.5 2 LYS B C 1
ATOM 5233 O O . LYS B 1 2 ? 30.875 71.75 66.562 1 18.5 2 LYS B O 1
ATOM 5238 N N . MET B 1 3 ? 29.641 73.562 65.875 1 16.81 3 MET B N 1
ATOM 5239 C CA . MET B 1 3 ? 28.219 73.438 65.625 1 16.81 3 MET B CA 1
ATOM 5240 C C . MET B 1 3 ? 27.953 72.188 64.688 1 16.81 3 MET B C 1
ATOM 5242 O O . MET B 1 3 ? 28.297 72.25 63.531 1 16.81 3 MET B O 1
ATOM 5246 N N . LYS B 1 4 ? 28.094 70.938 65.312 1 24.08 4 LYS B N 1
ATOM 5247 C CA . LYS B 1 4 ? 27.859 69.5 65.062 1 24.08 4 LYS B CA 1
ATOM 5248 C C . LYS B 1 4 ? 26.422 69.188 64.688 1 24.08 4 LYS B C 1
ATOM 5250 O O . LYS B 1 4 ? 25.969 68.062 64.688 1 24.08 4 LYS B O 1
ATOM 5255 N N . LYS B 1 5 ? 25.609 70.438 64.688 1 24.81 5 LYS B N 1
ATOM 5256 C CA . LYS B 1 5 ? 24.203 70.125 64.938 1 24.81 5 LYS B CA 1
ATOM 5257 C C . LYS B 1 5 ? 23.547 69.5 63.719 1 24.81 5 LYS B C 1
ATOM 5259 O O . LYS B 1 5 ? 22.891 68.438 63.844 1 24.81 5 LYS B O 1
ATOM 5264 N N . ASN B 1 6 ? 23 70.25 62.75 1 21.16 6 ASN B N 1
ATOM 5265 C CA . ASN B 1 6 ? 21.625 70.312 62.281 1 21.16 6 ASN B CA 1
ATOM 5266 C C . ASN B 1 6 ? 21.422 69.312 61.125 1 21.16 6 ASN B C 1
ATOM 5268 O O . ASN B 1 6 ? 20.344 69.25 60.531 1 21.16 6 ASN B O 1
ATOM 5272 N N . SER B 1 7 ? 22.5 68.875 60.469 1 23.62 7 SER B N 1
ATOM 5273 C CA . SER B 1 7 ? 22.203 68.438 59.094 1 23.62 7 SER B CA 1
ATOM 5274 C C . SER B 1 7 ? 21.469 67.125 59.094 1 23.62 7 SER B C 1
ATOM 5276 O O . SER B 1 7 ? 21.531 66.375 58.094 1 23.62 7 SER B O 1
ATOM 5278 N N . PHE B 1 8 ? 20.875 66.688 60.344 1 25.56 8 PHE B N 1
ATOM 5279 C CA . PHE B 1 8 ? 20.281 65.375 60.625 1 25.56 8 PHE B CA 1
ATOM 5280 C C . PHE B 1 8 ? 18.969 65.188 59.875 1 25.56 8 PHE B C 1
ATOM 5282 O O . PHE B 1 8 ? 18.453 64.062 59.781 1 25.56 8 PHE B O 1
ATOM 5289 N N . PHE B 1 9 ? 18.266 66.312 59.531 1 23.5 9 PHE B N 1
ATOM 5290 C CA . PHE B 1 9 ? 16.844 66.25 59.188 1 23.5 9 PHE B CA 1
ATOM 5291 C C . PHE B 1 9 ? 16.625 65.438 57.875 1 23.5 9 PHE B C 1
ATOM 5293 O O . PHE B 1 9 ? 15.57 64.875 57.688 1 23.5 9 PHE B O 1
ATOM 5300 N N . LYS B 1 10 ? 17.406 65.688 56.875 1 23.41 10 LYS B N 1
ATOM 5301 C CA . LYS B 1 10 ? 17 65.375 55.5 1 23.41 10 LYS B CA 1
ATOM 5302 C C . LYS B 1 10 ? 17 63.875 55.219 1 23.41 10 LYS B C 1
ATOM 5304 O O . LYS B 1 10 ? 16.797 63.438 54.094 1 23.41 10 LYS B O 1
ATOM 5309 N N . LYS B 1 11 ? 17.562 63.125 56.25 1 27.12 11 LYS B N 1
ATOM 5310 C CA . LYS B 1 11 ? 17.688 61.688 55.938 1 27.12 11 LYS B CA 1
ATOM 5311 C C . LYS B 1 11 ? 16.328 61.031 55.906 1 27.12 11 LYS B C 1
ATOM 5313 O O . LYS B 1 11 ? 16.203 59.875 55.5 1 27.12 11 LYS B O 1
ATOM 5318 N N . VAL B 1 12 ? 15.422 61.656 56.812 1 25.56 12 VAL B N 1
ATOM 5319 C CA . VAL B 1 12 ? 14.289 60.812 57.156 1 25.56 12 VAL B CA 1
ATOM 5320 C C . VAL B 1 12 ? 13.375 60.625 55.969 1 25.56 12 VAL B C 1
ATOM 5322 O O . VAL B 1 12 ? 12.758 59.594 55.781 1 25.56 12 VAL B O 1
ATOM 5325 N N . PHE B 1 13 ? 13.148 61.812 55.219 1 24.91 13 PHE B N 1
ATOM 5326 C CA . PHE B 1 13 ? 11.969 61.719 54.344 1 24.91 13 PHE B CA 1
ATOM 5327 C C . PHE B 1 13 ? 12.203 60.75 53.188 1 24.91 13 PHE B C 1
ATOM 5329 O O . PHE B 1 13 ? 11.32 60.562 52.344 1 24.91 13 PHE B O 1
ATOM 5336 N N . ALA B 1 14 ? 13.445 60.438 52.844 1 26.95 14 ALA B N 1
ATOM 5337 C CA . ALA B 1 14 ? 13.727 59.719 51.594 1 26.95 14 ALA B CA 1
ATOM 5338 C C . ALA B 1 14 ? 13.219 58.281 51.656 1 26.95 14 ALA B C 1
ATOM 5340 O O . ALA B 1 14 ? 13.219 57.562 50.656 1 26.95 14 ALA B O 1
ATOM 5341 N N . VAL B 1 15 ? 13.148 57.75 52.906 1 28.28 15 VAL B N 1
ATOM 5342 C CA . VAL B 1 15 ? 12.875 56.312 53.031 1 28.28 15 VAL B CA 1
ATOM 5343 C C . VAL B 1 15 ? 11.461 56.031 52.531 1 28.28 15 VAL B C 1
ATOM 5345 O O . VAL B 1 15 ? 11.172 54.938 52.062 1 28.28 15 VAL B O 1
ATOM 5348 N N . VAL B 1 16 ? 10.508 57 52.781 1 26.45 16 VAL B N 1
ATOM 5349 C CA . VAL B 1 16 ? 9.125 56.562 52.625 1 26.45 16 VAL B CA 1
ATOM 5350 C C . VAL B 1 16 ? 8.828 56.312 51.156 1 26.45 16 VAL B C 1
ATOM 5352 O O . VAL B 1 16 ? 8.008 55.469 50.812 1 26.45 16 VAL B O 1
ATOM 5355 N N . ALA B 1 17 ? 9.281 57.219 50.25 1 25.86 17 ALA B N 1
ATOM 5356 C CA . ALA B 1 17 ? 8.68 57.188 48.938 1 25.86 17 ALA B CA 1
ATOM 5357 C C . ALA B 1 17 ? 9.117 55.938 48.156 1 25.86 17 ALA B C 1
ATOM 5359 O O . ALA B 1 17 ? 8.68 55.719 47.031 1 25.86 17 ALA B O 1
ATOM 5360 N N . ALA B 1 18 ? 10.227 55.312 48.562 1 26.92 18 ALA B N 1
ATOM 5361 C CA . ALA B 1 18 ? 10.719 54.156 47.781 1 26.92 18 ALA B CA 1
ATOM 5362 C C . ALA B 1 18 ? 9.703 53.031 47.812 1 26.92 18 ALA B C 1
ATOM 5364 O O . ALA B 1 18 ? 9.836 52.062 47.031 1 26.92 18 ALA B O 1
ATOM 5365 N N . LEU B 1 19 ? 8.93 52.969 48.938 1 27.53 19 LEU B N 1
ATOM 5366 C CA . LEU B 1 19 ? 8.141 51.75 49.062 1 27.53 19 LEU B CA 1
ATOM 5367 C C . LEU B 1 19 ? 7.133 51.625 47.906 1 27.53 19 LEU B C 1
ATOM 5369 O O . LEU B 1 19 ? 6.57 50.562 47.688 1 27.53 19 LEU B O 1
ATOM 5373 N N . LEU B 1 20 ? 6.559 52.812 47.531 1 25.97 20 LEU B N 1
ATOM 5374 C CA . LEU B 1 20 ? 5.293 52.562 46.844 1 25.97 20 LEU B CA 1
ATOM 5375 C C . LEU B 1 20 ? 5.527 51.938 45.5 1 25.97 20 LEU B C 1
ATOM 5377 O O . LEU B 1 20 ? 4.594 51.406 44.875 1 25.97 20 LEU B O 1
ATOM 5381 N N . LEU B 1 21 ? 6.621 52.375 44.812 1 26.98 21 LEU B N 1
ATOM 5382 C CA . LEU B 1 21 ? 6.465 52 43.406 1 26.98 21 LEU B CA 1
ATOM 5383 C C . LEU B 1 21 ? 6.703 50.5 43.219 1 26.98 21 LEU B C 1
ATOM 5385 O O . LEU B 1 21 ? 7.789 50.094 42.812 1 26.98 21 LEU B O 1
ATOM 5389 N N . LEU B 1 22 ? 6.648 49.688 44.312 1 29.14 22 LEU B N 1
ATOM 5390 C CA . LEU B 1 22 ? 6.645 48.281 43.938 1 29.14 22 LEU B CA 1
ATOM 5391 C C . LEU B 1 22 ? 5.625 48 42.844 1 29.14 22 LEU B C 1
ATOM 5393 O O . LEU B 1 22 ? 4.426 47.906 43.125 1 29.14 22 LEU B O 1
ATOM 5397 N N . GLY B 1 23 ? 5.727 48.75 41.75 1 28.41 23 GLY B N 1
ATOM 5398 C CA . GLY B 1 23 ? 4.91 48.25 40.656 1 28.41 23 GLY B CA 1
ATOM 5399 C C . GLY B 1 23 ? 4.938 46.719 40.531 1 28.41 23 GLY B C 1
ATOM 5400 O O . GLY B 1 23 ? 6.008 46.125 40.5 1 28.41 23 GLY B O 1
ATOM 5401 N N . VAL B 1 24 ? 3.994 46.031 41.125 1 30.55 24 VAL B N 1
ATOM 5402 C CA . VAL B 1 24 ? 3.625 44.625 40.906 1 30.55 24 VAL B CA 1
ATOM 5403 C C . VAL B 1 24 ? 3.775 44.281 39.438 1 30.55 24 VAL B C 1
ATOM 5405 O O . VAL B 1 24 ? 3.068 44.812 38.562 1 30.55 24 VAL B O 1
ATOM 5408 N N . SER B 1 25 ? 4.961 44.219 38.938 1 33.41 25 SER B N 1
ATOM 5409 C CA . SER B 1 25 ? 5.043 43.438 37.719 1 33.41 25 SER B CA 1
ATOM 5410 C C . SER B 1 25 ? 4.191 42.156 37.844 1 33.41 25 SER B C 1
ATOM 5412 O O . SER B 1 25 ? 4.57 41.219 38.531 1 33.41 25 SER B O 1
ATOM 5414 N N . ASN B 1 26 ? 2.916 42.25 37.938 1 34.41 26 ASN B N 1
ATOM 5415 C CA . ASN B 1 26 ? 2.082 41.094 37.688 1 34.41 26 ASN B CA 1
ATOM 5416 C C . ASN B 1 26 ? 2.535 40.344 36.469 1 34.41 26 ASN B C 1
ATOM 5418 O O . ASN B 1 26 ? 2.219 40.719 35.344 1 34.41 26 ASN B O 1
ATOM 5422 N N . ALA B 1 27 ? 3.686 39.906 36.375 1 41.03 27 ALA B N 1
ATOM 5423 C CA . ALA B 1 27 ? 3.967 38.812 35.438 1 41.03 27 ALA B CA 1
ATOM 5424 C C . ALA B 1 27 ? 2.793 37.844 35.344 1 41.03 27 ALA B C 1
ATOM 5426 O O . ALA B 1 27 ? 2.598 37 36.219 1 41.03 27 ALA B O 1
ATOM 5427 N N . TYR B 1 28 ? 1.72 38.156 34.781 1 48.16 28 TYR B N 1
ATOM 5428 C CA . TYR B 1 28 ? 0.57 37.281 34.531 1 48.16 28 TYR B CA 1
ATOM 5429 C C . TYR B 1 28 ? 0.989 36.031 33.781 1 48.16 28 TYR B C 1
ATOM 5431 O O . TYR B 1 28 ? 1.266 36.062 32.594 1 48.16 28 TYR B O 1
ATOM 5439 N N . ALA B 1 29 ? 1.781 35.125 34.531 1 53.09 29 ALA B N 1
ATOM 5440 C CA . ALA B 1 29 ? 2.336 33.781 34.281 1 53.09 29 ALA B CA 1
ATOM 5441 C C . ALA B 1 29 ? 1.234 32.781 33.969 1 53.09 29 ALA B C 1
ATOM 5443 O O . ALA B 1 29 ? 0.066 33 34.281 1 53.09 29 ALA B O 1
ATOM 5444 N N . GLN B 1 30 ? 1.525 31.828 33.188 1 66.06 30 GLN B N 1
ATOM 5445 C CA . GLN B 1 30 ? 0.811 30.547 33.094 1 66.06 30 GLN B CA 1
ATOM 5446 C C . GLN B 1 30 ? 0.248 30.125 34.438 1 66.06 30 GLN B C 1
ATOM 5448 O O . GLN B 1 30 ? 0.88 30.344 35.469 1 66.06 30 GLN B O 1
ATOM 5453 N N . GLU B 1 31 ? -1.118 30.109 34.469 1 76.88 31 GLU B N 1
ATOM 5454 C CA . GLU B 1 31 ? -1.826 29.688 35.688 1 76.88 31 GLU B CA 1
ATOM 5455 C C . GLU B 1 31 ? -2.32 28.25 35.562 1 76.88 31 GLU B C 1
ATOM 5457 O O . GLU B 1 31 ? -2.809 27.844 34.5 1 76.88 31 GLU B O 1
ATOM 5462 N N . GLU B 1 32 ? -2.055 27.484 36.531 1 86.81 32 GLU B N 1
ATOM 5463 C CA . GLU B 1 32 ? -2.602 26.125 36.531 1 86.81 32 GLU B CA 1
ATOM 5464 C C . GLU B 1 32 ? -4.094 26.141 36.875 1 86.81 32 GLU B C 1
ATOM 5466 O O . GLU B 1 32 ? -4.5 25.828 37.969 1 86.81 32 GLU B O 1
ATOM 5471 N N . ARG B 1 33 ? -4.938 26.406 35.906 1 90.75 33 ARG B N 1
ATOM 5472 C CA . ARG B 1 33 ? -6.387 26.516 36.031 1 90.75 33 ARG B CA 1
ATOM 5473 C C . ARG B 1 33 ? -7.043 25.156 36.156 1 90.75 33 ARG B C 1
ATOM 5475 O O . ARG B 1 33 ? -7.938 24.953 36.969 1 90.75 33 ARG B O 1
ATOM 5482 N N . ASN B 1 34 ? -6.598 24.234 35.406 1 94.5 34 ASN B N 1
ATOM 5483 C CA . ASN B 1 34 ? -7.098 22.859 35.375 1 94.5 34 ASN B CA 1
ATOM 5484 C C . ASN B 1 34 ? -8.617 22.828 35.281 1 94.5 34 ASN B C 1
ATOM 5486 O O . ASN B 1 34 ? -9.281 22.172 36.062 1 94.5 34 ASN B O 1
ATOM 5490 N N . LEU B 1 35 ? -9.172 23.547 34.344 1 95.19 35 LEU B N 1
ATOM 5491 C CA . LEU B 1 35 ? -10.594 23.812 34.219 1 95.19 35 LEU B CA 1
ATOM 5492 C C . LEU B 1 35 ? -11.375 22.531 33.969 1 95.19 35 LEU B C 1
ATOM 5494 O O . LEU B 1 35 ? -12.398 22.297 34.625 1 95.19 35 LEU B O 1
ATOM 5498 N N . LEU B 1 36 ? -10.93 21.672 33.094 1 96.12 36 LEU B N 1
ATOM 5499 C CA . LEU B 1 36 ? -11.633 20.453 32.75 1 96.12 36 LEU B CA 1
ATOM 5500 C C . LEU B 1 36 ? -11.539 19.422 33.875 1 96.12 36 LEU B C 1
ATOM 5502 O O . LEU B 1 36 ? -12.516 18.734 34.156 1 96.12 36 LEU B O 1
ATOM 5506 N N . GLY B 1 37 ? -10.297 19.312 34.469 1 94 37 GLY B N 1
ATOM 5507 C CA . GLY B 1 37 ? -10.156 18.453 35.625 1 94 37 GLY B CA 1
ATOM 5508 C C . GLY B 1 37 ? -11.102 18.812 36.75 1 94 37 GLY B C 1
ATOM 5509 O O . GLY B 1 37 ? -11.695 17.938 37.375 1 94 37 GLY B O 1
ATOM 5510 N N . LEU B 1 38 ? -11.195 20.078 36.969 1 92.5 38 LEU B N 1
ATOM 5511 C CA . LEU B 1 38 ? -12.086 20.562 38 1 92.5 38 LEU B CA 1
ATOM 5512 C C . LEU B 1 38 ? -13.539 20.281 37.656 1 92.5 38 LEU B C 1
ATOM 5514 O O . LEU B 1 38 ? -14.336 19.922 38.531 1 92.5 38 LEU B O 1
ATOM 5518 N N . ALA B 1 39 ? -13.867 20.5 36.406 1 90.88 39 ALA B N 1
ATOM 5519 C CA . ALA B 1 39 ? -15.227 20.219 35.969 1 90.88 39 ALA B CA 1
ATOM 5520 C C . ALA B 1 39 ? -15.57 18.75 36.156 1 90.88 39 ALA B C 1
ATOM 5522 O O . ALA B 1 39 ? -16.719 18.391 36.438 1 90.88 39 ALA B O 1
ATOM 5523 N N . MET B 1 40 ? -14.641 17.859 35.938 1 91.62 40 MET B N 1
ATOM 5524 C CA . MET B 1 40 ? -14.859 16.422 36.031 1 91.62 40 MET B CA 1
ATOM 5525 C C . MET B 1 40 ? -14.969 15.992 37.5 1 91.62 40 MET B C 1
ATOM 5527 O O . MET B 1 40 ? -15.703 15.047 37.812 1 91.62 40 MET B O 1
ATOM 5531 N N . SER B 1 41 ? -14.125 16.578 38.406 1 84.88 41 SER B N 1
ATOM 5532 C CA . SER B 1 41 ? -14.125 16.219 39.812 1 84.88 41 SER B CA 1
ATOM 5533 C C . SER B 1 41 ? -15.375 16.75 40.5 1 84.88 41 SER B C 1
ATOM 5535 O O . SER B 1 41 ? -15.883 16.141 41.438 1 84.88 41 SER B O 1
ATOM 5537 N N . LYS B 1 42 ? -15.539 17.938 40.25 1 64.38 42 LYS B N 1
ATOM 5538 C CA . LYS B 1 42 ? -16.641 18.562 40.969 1 64.38 42 LYS B CA 1
ATOM 5539 C C . LYS B 1 42 ? -17.906 17.719 40.875 1 64.38 42 LYS B C 1
ATOM 5541 O O . LYS B 1 42 ? -17.938 16.688 40.219 1 64.38 42 LYS B O 1
ATOM 5546 N N . ASP B 1 43 ? -19 18.297 40.312 1 52.84 43 ASP B N 1
ATOM 5547 C CA . ASP B 1 43 ? -20.438 18.281 40.594 1 52.84 43 ASP B CA 1
ATOM 5548 C C . ASP B 1 43 ? -21.109 17.078 39.906 1 52.84 43 ASP B C 1
ATOM 5550 O O . ASP B 1 43 ? -22.297 17.141 39.594 1 52.84 43 ASP B O 1
ATOM 5554 N N . GLY B 1 44 ? -20.672 15.992 39.812 1 62.25 44 GLY B N 1
ATOM 5555 C CA . GLY B 1 44 ? -21.734 15.023 39.562 1 62.25 44 GLY B CA 1
ATOM 5556 C C . GLY B 1 44 ? -21.625 14.375 38.188 1 62.25 44 GLY B C 1
ATOM 5557 O O . GLY B 1 44 ? -22.609 13.781 37.719 1 62.25 44 GLY B O 1
ATOM 5558 N N . TRP B 1 45 ? -20.422 14.672 37.406 1 76.56 45 TRP B N 1
ATOM 5559 C CA . TRP B 1 45 ? -20.5 13.953 36.125 1 76.56 45 TRP B CA 1
ATOM 5560 C C . TRP B 1 45 ? -20.375 12.453 36.344 1 76.56 45 TRP B C 1
ATOM 5562 O O . TRP B 1 45 ? -19.422 11.992 36.969 1 76.56 45 TRP B O 1
ATOM 5572 N N . LYS B 1 46 ? -21.281 11.758 35.844 1 75.5 46 LYS B N 1
ATOM 5573 C CA . LYS B 1 46 ? -21.453 10.344 36.156 1 75.5 46 LYS B CA 1
ATOM 5574 C C . LYS B 1 46 ? -20.719 9.469 35.156 1 75.5 46 LYS B C 1
ATOM 5576 O O . LYS B 1 46 ? -20.781 8.242 35.219 1 75.5 46 LYS B O 1
ATOM 5581 N N . GLY B 1 47 ? -20.141 10.148 34.312 1 83.38 47 GLY B N 1
ATOM 5582 C CA . GLY B 1 47 ? -19.391 9.344 33.344 1 83.38 47 GLY B CA 1
ATOM 5583 C C . GLY B 1 47 ? -20.219 8.914 32.156 1 83.38 47 GLY B C 1
ATOM 5584 O O . GLY B 1 47 ? -19.828 8.008 31.406 1 83.38 47 GLY B O 1
ATOM 5585 N N . ASP B 1 48 ? -21.297 9.523 31.922 1 89.38 48 ASP B N 1
ATOM 5586 C CA . ASP B 1 48 ? -22.156 9.18 30.797 1 89.38 48 ASP B CA 1
ATOM 5587 C C . ASP B 1 48 ? -21.672 9.836 29.5 1 89.38 48 ASP B C 1
ATOM 5589 O O . ASP B 1 48 ? -21.375 11.031 29.484 1 89.38 48 ASP B O 1
ATOM 5593 N N . ILE B 1 49 ? -21.516 9 28.5 1 94.5 49 ILE B N 1
ATOM 5594 C CA . ILE B 1 49 ? -21.094 9.469 27.188 1 94.5 49 ILE B CA 1
ATOM 5595 C C . ILE B 1 49 ? -22.188 9.156 26.156 1 94.5 49 ILE B C 1
ATOM 5597 O O . ILE B 1 49 ? -22.578 7.996 26 1 94.5 49 ILE B O 1
ATOM 5601 N N . LEU B 1 50 ? -22.656 10.148 25.531 1 94.38 50 LEU B N 1
ATOM 5602 C CA . LEU B 1 50 ? -23.688 9.969 24.516 1 94.38 50 LEU B CA 1
ATOM 5603 C C . LEU B 1 50 ? -23.125 9.258 23.281 1 94.38 50 LEU B C 1
ATOM 5605 O O . LEU B 1 50 ? -21.953 9.445 22.938 1 94.38 50 LEU B O 1
ATOM 5609 N N . GLU B 1 51 ? -24.016 8.562 22.625 1 95.06 51 GLU B N 1
ATOM 5610 C CA . GLU B 1 51 ? -23.625 7.906 21.375 1 95.06 51 GLU B CA 1
ATOM 5611 C C . GLU B 1 51 ? -23.438 8.922 20.266 1 95.06 51 GLU B C 1
ATOM 5613 O O . GLU B 1 51 ? -24.141 9.922 20.188 1 95.06 51 GLU B O 1
ATOM 5618 N N . PRO B 1 52 ? -22.5 8.602 19.391 1 95.5 52 PRO B N 1
ATOM 5619 C CA . PRO B 1 52 ? -22.234 9.531 18.297 1 95.5 52 PRO B CA 1
ATOM 5620 C C . PRO B 1 52 ? -23.484 9.805 17.453 1 95.5 52 PRO B C 1
ATOM 5622 O O . PRO B 1 52 ? -23.641 10.898 16.906 1 95.5 52 PRO B O 1
ATOM 5625 N N . THR B 1 53 ? -24.406 8.867 17.375 1 95.25 53 THR B N 1
ATOM 5626 C CA . THR B 1 53 ? -25.609 9.031 16.562 1 95.25 53 THR B CA 1
ATOM 5627 C C . THR B 1 53 ? -26.531 10.078 17.172 1 95.25 53 THR B C 1
ATOM 5629 O O . THR B 1 53 ? -27.422 10.602 16.5 1 95.25 53 THR B O 1
ATOM 5632 N N . ALA B 1 54 ? -26.281 10.328 18.438 1 94.88 54 ALA B N 1
ATOM 5633 C CA . ALA B 1 54 ? -27.094 11.336 19.109 1 94.88 54 ALA B CA 1
ATOM 5634 C C . ALA B 1 54 ? -26.547 12.742 18.859 1 94.88 54 ALA B C 1
ATOM 5636 O O . ALA B 1 54 ? -27.234 13.734 19.078 1 94.88 54 ALA B O 1
ATOM 5637 N N . ILE B 1 55 ? -25.359 12.805 18.328 1 93.94 55 ILE B N 1
ATOM 5638 C CA . ILE B 1 55 ? -24.703 14.109 18.297 1 93.94 55 ILE B CA 1
ATOM 5639 C C . ILE B 1 55 ? -24.438 14.516 16.844 1 93.94 55 ILE B C 1
ATOM 5641 O O . ILE B 1 55 ? -24.422 15.711 16.531 1 93.94 55 ILE B O 1
ATOM 5645 N N . PHE B 1 56 ? -24.219 13.594 15.953 1 96.06 56 PHE B N 1
ATOM 5646 C CA . PHE B 1 56 ? -23.891 13.898 14.562 1 96.06 56 PHE B CA 1
ATOM 5647 C C . PHE B 1 56 ? -25.062 13.586 13.648 1 96.06 56 PHE B C 1
ATOM 5649 O O . PHE B 1 56 ? -25.859 12.688 13.938 1 96.06 56 PHE B O 1
ATOM 5656 N N . PRO B 1 57 ? -25.141 14.305 12.57 1 95.75 57 PRO B N 1
ATOM 5657 C CA . PRO B 1 57 ? -26.234 14.039 11.641 1 95.75 57 PRO B CA 1
ATOM 5658 C C . PRO B 1 57 ? -26.156 12.648 11.008 1 95.75 57 PRO B C 1
ATOM 5660 O O . PRO B 1 57 ? -25.047 12.172 10.703 1 95.75 57 PRO B O 1
ATOM 5663 N N . ASP B 1 58 ? -27.297 12.07 10.797 1 95.5 58 ASP B N 1
ATOM 5664 C CA . ASP B 1 58 ? -27.297 10.797 10.086 1 95.5 58 ASP B CA 1
ATOM 5665 C C . ASP B 1 58 ? -27.172 11 8.578 1 95.5 58 ASP B C 1
ATOM 5667 O O . ASP B 1 58 ? -27.047 12.141 8.117 1 95.5 58 ASP B O 1
ATOM 5671 N N . LYS B 1 59 ? -27.156 9.977 7.793 1 95.25 59 LYS B N 1
ATOM 5672 C CA . LYS B 1 59 ? -26.891 10.039 6.355 1 95.25 59 LYS B CA 1
ATOM 5673 C C . LYS B 1 59 ? -27.984 10.836 5.633 1 95.25 59 LYS B C 1
ATOM 5675 O O . LYS B 1 59 ? -27.688 11.555 4.672 1 95.25 59 LYS B O 1
ATOM 5680 N N . GLN B 1 60 ? -29.188 10.688 6.082 1 95.69 60 GLN B N 1
ATOM 5681 C CA . GLN B 1 60 ? -30.281 11.406 5.434 1 95.69 60 GLN B CA 1
ATOM 5682 C C . GLN B 1 60 ? -30.141 12.906 5.648 1 95.69 60 GLN B C 1
ATOM 5684 O O . GLN B 1 60 ? -30.359 13.695 4.719 1 95.69 60 GLN B O 1
ATOM 5689 N N . MET B 1 61 ? -29.859 13.258 6.852 1 96.06 61 MET B N 1
ATOM 5690 C CA . MET B 1 61 ? -29.719 14.672 7.176 1 96.06 61 MET B CA 1
ATOM 5691 C C . MET B 1 61 ? -28.547 15.289 6.41 1 96.06 61 MET B C 1
ATOM 5693 O O . MET B 1 61 ? -28.656 16.391 5.871 1 96.06 61 MET B O 1
ATOM 5697 N N . ILE B 1 62 ? -27.406 14.602 6.383 1 96.31 62 ILE B N 1
ATOM 5698 C CA . ILE B 1 62 ? -26.234 15.141 5.703 1 96.31 62 ILE B CA 1
ATOM 5699 C C . ILE B 1 62 ? -26.516 15.234 4.203 1 96.31 62 ILE B C 1
ATOM 5701 O O . ILE B 1 62 ? -26.031 16.156 3.541 1 96.31 62 ILE B O 1
ATOM 5705 N N . LYS B 1 63 ? -27.203 14.242 3.66 1 96.62 63 LYS B N 1
ATOM 5706 C CA . LYS B 1 63 ? -27.578 14.312 2.25 1 96.62 63 LYS B CA 1
ATOM 5707 C C . LYS B 1 63 ? -28.422 15.562 1.965 1 96.62 63 LYS B C 1
ATOM 5709 O O . LYS B 1 63 ? -28.203 16.234 0.96 1 96.62 63 LYS B O 1
ATOM 5714 N N . ALA B 1 64 ? -29.391 15.789 2.803 1 96.69 64 ALA B N 1
ATOM 5715 C CA . ALA B 1 64 ? -30.219 16.969 2.643 1 96.69 64 ALA B CA 1
ATOM 5716 C C . ALA B 1 64 ? -29.391 18.25 2.701 1 96.69 64 ALA B C 1
ATOM 5718 O O . ALA B 1 64 ? -29.594 19.172 1.9 1 96.69 64 ALA B O 1
ATOM 5719 N N . GLN B 1 65 ? -28.484 18.312 3.613 1 95.75 65 GLN B N 1
ATOM 5720 C CA . GLN B 1 65 ? -27.641 19.484 3.791 1 95.75 65 GLN B CA 1
ATOM 5721 C C . GLN B 1 65 ? -26.719 19.688 2.59 1 95.75 65 GLN B C 1
ATOM 5723 O O . GLN B 1 65 ? -26.516 20.812 2.135 1 95.75 65 GLN B O 1
ATOM 5728 N N . LEU B 1 66 ? -26.156 18.609 2.125 1 96.31 66 LEU B N 1
ATOM 5729 C CA . LEU B 1 66 ? -25.328 18.688 0.922 1 96.31 66 LEU B CA 1
ATOM 5730 C C . LEU B 1 66 ? -26.172 19.062 -0.291 1 96.31 66 LEU B C 1
ATOM 5732 O O . LEU B 1 66 ? -25.688 19.734 -1.201 1 96.31 66 LEU B O 1
ATOM 5736 N N . GLY B 1 67 ? -27.391 18.594 -0.31 1 95 67 GLY B N 1
ATOM 5737 C CA . GLY B 1 67 ? -28.328 18.938 -1.365 1 95 67 GLY B CA 1
ATOM 5738 C C . GLY B 1 67 ? -28.688 20.406 -1.391 1 95 67 GLY B C 1
ATOM 5739 O O . GLY B 1 67 ? -29.047 20.953 -2.439 1 95 67 GLY B O 1
ATOM 5740 N N . ASP B 1 68 ? -28.578 21.062 -0.256 1 93.38 68 ASP B N 1
ATOM 5741 C CA . ASP B 1 68 ? -28.938 22.469 -0.125 1 93.38 68 ASP B CA 1
ATOM 5742 C C . ASP B 1 68 ? -27.797 23.375 -0.636 1 93.38 68 ASP B C 1
ATOM 5744 O O . ASP B 1 68 ? -27.984 24.578 -0.769 1 93.38 68 ASP B O 1
ATOM 5748 N N . LEU B 1 69 ? -26.672 22.797 -0.957 1 93 69 LEU B N 1
ATOM 5749 C CA . LEU B 1 69 ? -25.562 23.594 -1.484 1 93 69 LEU B CA 1
ATOM 5750 C C . LEU B 1 69 ? -25.891 24.094 -2.887 1 93 69 LEU B C 1
ATOM 5752 O O . LEU B 1 69 ? -26.812 23.609 -3.533 1 93 69 LEU B O 1
ATOM 5756 N N . SER B 1 70 ? -25.094 25.062 -3.336 1 91.12 70 SER B N 1
ATOM 5757 C CA . SER B 1 70 ? -25.297 25.578 -4.684 1 91.12 70 SER B CA 1
ATOM 5758 C C . SER B 1 70 ? -25.078 24.5 -5.734 1 91.12 70 SER B C 1
ATOM 5760 O O . SER B 1 70 ? -24.359 23.531 -5.5 1 91.12 70 SER B O 1
ATOM 5762 N N . PRO B 1 71 ? -25.734 24.641 -6.863 1 93.94 71 PRO B N 1
ATOM 5763 C CA . PRO B 1 71 ? -25.547 23.656 -7.93 1 93.94 71 PRO B CA 1
ATOM 5764 C C . PRO B 1 71 ? -24.078 23.484 -8.312 1 93.94 71 PRO B C 1
ATOM 5766 O O . PRO B 1 71 ? -23.641 22.359 -8.57 1 93.94 71 PRO B O 1
ATOM 5769 N N . GLN B 1 72 ? -23.422 24.547 -8.305 1 92.69 72 GLN B N 1
ATOM 5770 C CA . GLN B 1 72 ? -22.016 24.469 -8.664 1 92.69 72 GLN B CA 1
ATOM 5771 C C . GLN B 1 72 ? -21.234 23.641 -7.648 1 92.69 72 GLN B C 1
ATOM 5773 O O . GLN B 1 72 ? -20.375 22.844 -8.031 1 92.69 72 GLN B O 1
ATOM 5778 N N . MET B 1 73 ? -21.453 23.828 -6.441 1 92.88 73 MET B N 1
ATOM 5779 C CA . MET B 1 73 ? -20.75 23.078 -5.395 1 92.88 73 MET B CA 1
ATOM 5780 C C . MET B 1 73 ? -21.109 21.594 -5.449 1 92.88 73 MET B C 1
ATOM 5782 O O . MET B 1 73 ? -20.25 20.75 -5.242 1 92.88 73 MET B O 1
ATOM 5786 N N . ARG B 1 74 ? -22.344 21.328 -5.668 1 95.62 74 ARG B N 1
ATOM 5787 C CA . ARG B 1 74 ? -22.766 19.953 -5.805 1 95.62 74 ARG B CA 1
ATOM 5788 C C . ARG B 1 74 ? -22.062 19.266 -6.977 1 95.62 74 ARG B C 1
ATOM 5790 O O . ARG B 1 74 ? -21.625 18.125 -6.867 1 95.62 74 ARG B O 1
ATOM 5797 N N . GLU B 1 75 ? -21.938 20.016 -8.062 1 95.69 75 GLU B N 1
ATOM 5798 C CA . GLU B 1 75 ? -21.25 19.484 -9.227 1 95.69 75 GLU B CA 1
ATOM 5799 C C . GLU B 1 75 ? -19.766 19.297 -8.945 1 95.69 75 GLU B C 1
ATOM 5801 O O . GLU B 1 75 ? -19.156 18.328 -9.414 1 95.69 75 GLU B O 1
ATOM 5806 N N . ASP B 1 76 ? -19.219 20.203 -8.18 1 94.56 76 ASP B N 1
ATOM 5807 C CA . ASP B 1 76 ? -17.812 20.078 -7.801 1 94.56 76 ASP B CA 1
ATOM 5808 C C . ASP B 1 76 ? -17.578 18.812 -6.98 1 94.56 76 ASP B C 1
ATOM 5810 O O . ASP B 1 76 ? -16.578 18.109 -7.188 1 94.56 76 ASP B O 1
ATOM 5814 N N . ILE B 1 77 ? -18.438 18.578 -6.078 1 97 77 ILE B N 1
ATOM 5815 C CA . ILE B 1 77 ? -18.344 17.391 -5.227 1 97 77 ILE B CA 1
ATOM 5816 C C . ILE B 1 77 ? -18.422 16.141 -6.09 1 97 77 ILE B C 1
ATOM 5818 O O . ILE B 1 77 ? -17.609 15.219 -5.934 1 97 77 ILE B O 1
ATOM 5822 N N . ARG B 1 78 ? -19.359 16.109 -7 1 97.5 78 ARG B N 1
ATOM 5823 C CA . ARG B 1 78 ? -19.516 14.969 -7.895 1 97.5 78 ARG B CA 1
ATOM 5824 C C . ARG B 1 78 ? -18.281 14.773 -8.766 1 97.5 78 ARG B C 1
ATOM 5826 O O . ARG B 1 78 ? -17.766 13.656 -8.883 1 97.5 78 ARG B O 1
ATOM 5833 N N . ALA B 1 79 ? -17.828 15.82 -9.375 1 97.81 79 ALA B N 1
ATOM 5834 C CA . ALA B 1 79 ? -16.688 15.758 -10.281 1 97.81 79 ALA B CA 1
ATOM 5835 C C . ALA B 1 79 ? -15.43 15.281 -9.555 1 97.81 79 ALA B C 1
ATOM 5837 O O . ALA B 1 79 ? -14.664 14.469 -10.086 1 97.81 79 ALA B O 1
ATOM 5838 N N . LYS B 1 80 ? -15.18 15.797 -8.414 1 97.38 80 LYS B N 1
ATOM 5839 C CA . LYS B 1 80 ? -14.023 15.383 -7.625 1 97.38 80 LYS B CA 1
ATOM 5840 C C . LYS B 1 80 ? -14.148 13.922 -7.203 1 97.38 80 LYS B C 1
ATOM 5842 O O . LYS B 1 80 ? -13.141 13.203 -7.137 1 97.38 80 LYS B O 1
ATOM 5847 N N . GLY B 1 81 ? -15.367 13.492 -6.875 1 98.25 81 GLY B N 1
ATOM 5848 C CA . GLY B 1 81 ? -15.602 12.086 -6.59 1 98.25 81 GLY B CA 1
ATOM 5849 C C . GLY B 1 81 ? -15.273 11.18 -7.758 1 98.25 81 GLY B C 1
ATOM 5850 O O . GLY B 1 81 ? -14.625 10.148 -7.582 1 98.25 81 GLY B O 1
ATOM 5851 N N . GLU B 1 82 ? -15.68 11.594 -8.953 1 98.31 82 GLU B N 1
ATOM 5852 C CA . GLU B 1 82 ? -15.414 10.82 -10.156 1 98.31 82 GLU B CA 1
ATOM 5853 C C . GLU B 1 82 ? -13.914 10.734 -10.438 1 98.31 82 GLU B C 1
ATOM 5855 O O . GLU B 1 82 ? -13.414 9.68 -10.828 1 98.31 82 GLU B O 1
ATOM 5860 N N . LEU B 1 83 ? -13.266 11.82 -10.25 1 97.81 83 LEU B N 1
ATOM 5861 C CA . LEU B 1 83 ? -11.82 11.836 -10.43 1 97.81 83 LEU B CA 1
ATOM 5862 C C . LEU B 1 83 ? -11.141 10.938 -9.406 1 97.81 83 LEU B C 1
ATOM 5864 O O . LEU B 1 83 ? -10.172 10.25 -9.727 1 97.81 83 LEU B O 1
ATOM 5868 N N . ALA B 1 84 ? -11.609 10.969 -8.203 1 98.31 84 ALA B N 1
ATOM 5869 C CA . ALA B 1 84 ? -11.023 10.195 -7.121 1 98.31 84 ALA B CA 1
ATOM 5870 C C . ALA B 1 84 ? -11.188 8.695 -7.363 1 98.31 84 ALA B C 1
ATOM 5872 O O . ALA B 1 84 ? -10.367 7.891 -6.914 1 98.31 84 ALA B O 1
ATOM 5873 N N . LYS B 1 85 ? -12.141 8.266 -8.125 1 97.5 85 LYS B N 1
ATOM 5874 C CA . LYS B 1 85 ? -12.352 6.859 -8.469 1 97.5 85 LYS B CA 1
ATOM 5875 C C . LYS B 1 85 ? -11.188 6.316 -9.297 1 97.5 85 LYS B C 1
ATOM 5877 O O . LYS B 1 85 ? -10.93 5.113 -9.297 1 97.5 85 LYS B O 1
ATOM 5882 N N . GLU B 1 86 ? -10.539 7.199 -9.93 1 96.62 86 GLU B N 1
ATOM 5883 C CA . GLU B 1 86 ? -9.484 6.797 -10.852 1 96.62 86 GLU B CA 1
ATOM 5884 C C . GLU B 1 86 ? -8.133 6.738 -10.148 1 96.62 86 GLU B C 1
ATOM 5886 O O . GLU B 1 86 ? -7.152 6.246 -10.711 1 96.62 86 GLU B O 1
ATOM 5891 N N . TYR B 1 87 ? -8.055 7.215 -8.953 1 97.44 87 TYR B N 1
ATOM 5892 C CA . TYR B 1 87 ? -6.805 7.199 -8.195 1 97.44 87 TYR B CA 1
ATOM 5893 C C . TYR B 1 87 ? -6.383 5.773 -7.871 1 97.44 87 TYR B C 1
ATOM 5895 O O . TYR B 1 87 ? -7.211 4.945 -7.48 1 97.44 87 TYR B O 1
ATOM 5903 N N . ASN B 1 88 ? -5.125 5.414 -8.078 1 96.62 88 ASN B N 1
ATOM 5904 C CA . ASN B 1 88 ? -4.699 4.02 -7.984 1 96.62 88 ASN B CA 1
ATOM 5905 C C . ASN B 1 88 ? -4.012 3.732 -6.652 1 96.62 88 ASN B C 1
ATOM 5907 O O . ASN B 1 88 ? -3.428 2.662 -6.473 1 96.62 88 ASN B O 1
ATOM 5911 N N . TRP B 1 89 ? -3.955 4.738 -5.742 1 98.12 89 TRP B N 1
ATOM 5912 C CA . TRP B 1 89 ? -3.512 4.578 -4.363 1 98.12 89 TRP B CA 1
ATOM 5913 C C . TRP B 1 89 ? -2.084 4.047 -4.309 1 98.12 89 TRP B C 1
ATOM 5915 O O . TRP B 1 89 ? -1.814 3.043 -3.645 1 98.12 89 TRP B O 1
ATOM 5925 N N . PRO B 1 90 ? -1.107 4.723 -4.891 1 98.12 90 PRO B N 1
ATOM 5926 C CA . PRO B 1 90 ? 0.282 4.273 -4.781 1 98.12 90 PRO B CA 1
ATOM 5927 C C . PRO B 1 90 ? 0.751 4.152 -3.332 1 98.12 90 PRO B C 1
ATOM 5929 O O . PRO B 1 90 ? 0.376 4.969 -2.486 1 98.12 90 PRO B O 1
ATOM 5932 N N . VAL B 1 91 ? 1.563 3.154 -3.09 1 98.19 91 VAL B N 1
ATOM 5933 C CA . VAL B 1 91 ? 2.195 3.025 -1.78 1 98.19 91 VAL B CA 1
ATOM 5934 C C . VAL B 1 91 ? 3.139 4.203 -1.544 1 98.19 91 VAL B C 1
ATOM 5936 O O . VAL B 1 91 ? 3.807 4.668 -2.471 1 98.19 91 VAL B O 1
ATOM 5939 N N . ILE B 1 92 ? 3.125 4.688 -0.328 1 98.5 92 ILE B N 1
ATOM 5940 C CA . ILE B 1 92 ? 4.09 5.73 0.007 1 98.5 92 ILE B CA 1
ATOM 5941 C C . ILE B 1 92 ? 5.484 5.125 0.122 1 98.5 92 ILE B C 1
ATOM 5943 O O . ILE B 1 92 ? 5.742 4.305 1.008 1 98.5 92 ILE B O 1
ATOM 5947 N N . PRO B 1 93 ? 6.391 5.523 -0.731 1 98.06 93 PRO B N 1
ATOM 5948 C CA . PRO B 1 93 ? 7.719 4.906 -0.694 1 98.06 93 PRO B CA 1
ATOM 5949 C C . PRO B 1 93 ? 8.492 5.246 0.58 1 98.06 93 PRO B C 1
ATOM 5951 O O . PRO B 1 93 ? 8.453 6.391 1.042 1 98.06 93 PRO B O 1
ATOM 5954 N N . VAL B 1 94 ? 9.156 4.312 1.129 1 97.69 94 VAL B N 1
ATOM 5955 C CA . VAL B 1 94 ? 9.938 4.559 2.336 1 97.69 94 VAL B CA 1
ATOM 5956 C C . VAL B 1 94 ? 11.055 5.551 2.031 1 97.69 94 VAL B C 1
ATOM 5958 O O . VAL B 1 94 ? 11.453 6.336 2.896 1 97.69 94 VAL B O 1
ATOM 5961 N N . SER B 1 95 ? 11.562 5.551 0.756 1 97.75 95 SER B N 1
ATOM 5962 C CA . SER B 1 95 ? 12.578 6.52 0.358 1 97.75 95 SER B CA 1
ATOM 5963 C C . SER B 1 95 ? 12.078 7.949 0.539 1 97.75 95 SER B C 1
ATOM 5965 O O . SER B 1 95 ? 12.875 8.867 0.768 1 97.75 95 SER B O 1
ATOM 5967 N N . SER B 1 96 ? 10.758 8.125 0.433 1 97.88 96 SER B N 1
ATOM 5968 C CA . SER B 1 96 ? 10.219 9.461 0.646 1 97.88 96 SER B CA 1
ATOM 5969 C C . SER B 1 96 ? 10.266 9.852 2.119 1 97.88 96 SER B C 1
ATOM 5971 O O . SER B 1 96 ? 10.383 11.031 2.453 1 97.88 96 SER B O 1
ATOM 5973 N N . TYR B 1 97 ? 10.141 8.93 3.047 1 97.88 97 TYR B N 1
ATOM 5974 C CA . TYR B 1 97 ? 10.375 9.195 4.461 1 97.88 97 TYR B CA 1
ATOM 5975 C C . TYR B 1 97 ? 11.844 9.539 4.711 1 97.88 97 TYR B C 1
ATOM 5977 O O . TYR B 1 97 ? 12.141 10.453 5.484 1 97.88 97 TYR B O 1
ATOM 5985 N N . LEU B 1 98 ? 12.703 8.867 4.055 1 97.94 98 LEU B N 1
ATOM 5986 C CA . LEU B 1 98 ? 14.148 9.016 4.23 1 97.94 98 LEU B CA 1
ATOM 5987 C C . LEU B 1 98 ? 14.617 10.367 3.713 1 97.94 98 LEU B C 1
ATOM 5989 O O . LEU B 1 98 ? 15.664 10.867 4.133 1 97.94 98 LEU B O 1
ATOM 5993 N N . ASP B 1 99 ? 13.852 10.977 2.756 1 96.38 99 ASP B N 1
ATOM 5994 C CA . ASP B 1 99 ? 14.195 12.297 2.236 1 96.38 99 ASP B CA 1
ATOM 5995 C C . ASP B 1 99 ? 14.383 13.305 3.367 1 96.38 99 ASP B C 1
ATOM 5997 O O . ASP B 1 99 ? 15.266 14.156 3.309 1 96.38 99 ASP B O 1
ATOM 6001 N N . PHE B 1 100 ? 13.695 13.195 4.406 1 94.62 100 PHE B N 1
ATOM 6002 C CA . PHE B 1 100 ? 13.758 14.156 5.504 1 94.62 100 PHE B CA 1
ATOM 6003 C C . PHE B 1 100 ? 15.102 14.07 6.219 1 94.62 100 PHE B C 1
ATOM 6005 O O . PHE B 1 100 ? 15.695 15.102 6.559 1 94.62 100 PHE B O 1
ATOM 6012 N N . VAL B 1 101 ? 15.539 12.914 6.461 1 93.62 101 VAL B N 1
ATOM 6013 C CA . VAL B 1 101 ? 16.797 12.734 7.188 1 93.62 101 VAL B CA 1
ATOM 6014 C C . VAL B 1 101 ? 17.969 12.992 6.258 1 93.62 101 VAL B C 1
ATOM 6016 O O . VAL B 1 101 ? 19.031 13.461 6.695 1 93.62 101 VAL B O 1
ATOM 6019 N N . ARG B 1 102 ? 17.766 12.672 4.973 1 94.5 102 ARG B N 1
ATOM 6020 C CA . ARG B 1 102 ? 18.859 12.797 4.016 1 94.5 102 ARG B CA 1
ATOM 6021 C C . ARG B 1 102 ? 19.047 14.242 3.566 1 94.5 102 ARG B C 1
ATOM 6023 O O . ARG B 1 102 ? 20.172 14.711 3.424 1 94.5 102 ARG B O 1
ATOM 6030 N N . THR B 1 103 ? 17.906 14.961 3.285 1 91.88 103 THR B N 1
ATOM 6031 C CA . THR B 1 103 ? 18.016 16.281 2.674 1 91.88 103 THR B CA 1
ATOM 6032 C C . THR B 1 103 ? 17.125 17.297 3.406 1 91.88 103 THR B C 1
ATOM 6034 O O . THR B 1 103 ? 17.125 18.484 3.086 1 91.88 103 THR B O 1
ATOM 6037 N N . GLY B 1 104 ? 16.406 16.812 4.34 1 86.88 104 GLY B N 1
ATOM 6038 C CA . GLY B 1 104 ? 15.484 17.703 5.047 1 86.88 104 GLY B CA 1
ATOM 6039 C C . GLY B 1 104 ? 14.156 17.859 4.336 1 86.88 104 GLY B C 1
ATOM 6040 O O . GLY B 1 104 ? 13.258 18.547 4.84 1 86.88 104 GLY B O 1
ATOM 6041 N N . ASP B 1 105 ? 13.992 17.188 3.186 1 89.06 105 ASP B N 1
ATOM 6042 C CA . ASP B 1 105 ? 12.773 17.328 2.393 1 89.06 105 ASP B CA 1
ATOM 6043 C C . ASP B 1 105 ? 11.633 16.5 2.988 1 89.06 105 ASP B C 1
ATOM 6045 O O . ASP B 1 105 ? 11.727 15.281 3.1 1 89.06 105 ASP B O 1
ATOM 6049 N N . ARG B 1 106 ? 10.578 17.141 3.365 1 90.12 106 ARG B N 1
ATOM 6050 C CA . ARG B 1 106 ? 9.414 16.453 3.918 1 90.12 106 ARG B CA 1
ATOM 6051 C C . ARG B 1 106 ? 8.25 16.453 2.93 1 90.12 106 ARG B C 1
ATOM 6053 O O . ARG B 1 106 ? 7.219 15.836 3.18 1 90.12 106 ARG B O 1
ATOM 6060 N N . THR B 1 107 ? 8.352 17.141 1.821 1 90.5 107 THR B N 1
ATOM 6061 C CA . THR B 1 107 ? 7.223 17.438 0.948 1 90.5 107 THR B CA 1
ATOM 6062 C C . THR B 1 107 ? 6.836 16.234 0.112 1 90.5 107 THR B C 1
ATOM 6064 O O . THR B 1 107 ? 5.656 16.016 -0.176 1 90.5 107 THR B O 1
ATOM 6067 N N . ARG B 1 108 ? 7.797 15.453 -0.245 1 95 108 ARG B N 1
ATOM 6068 C CA . ARG B 1 108 ? 7.488 14.312 -1.104 1 95 108 ARG B CA 1
ATOM 6069 C C . ARG B 1 108 ? 6.578 13.32 -0.39 1 95 108 ARG B C 1
ATOM 6071 O O . ARG B 1 108 ? 5.512 12.969 -0.899 1 95 108 ARG B O 1
ATOM 6078 N N . MET B 1 109 ? 6.969 12.867 0.762 1 97.5 109 MET B N 1
ATOM 6079 C CA . MET B 1 109 ? 6.152 11.938 1.53 1 97.5 109 MET B CA 1
ATOM 6080 C C . MET B 1 109 ? 4.785 12.539 1.84 1 97.5 109 MET B C 1
ATOM 6082 O O . MET B 1 109 ? 3.76 11.867 1.682 1 97.5 109 MET B O 1
ATOM 6086 N N . GLN B 1 110 ? 4.75 13.758 2.234 1 96.06 110 GLN B N 1
ATOM 6087 C CA . GLN B 1 110 ? 3.504 14.43 2.582 1 96.06 110 GLN B CA 1
ATOM 6088 C C . GLN B 1 110 ? 2.594 14.562 1.365 1 96.06 110 GLN B C 1
ATOM 6090 O O . GLN B 1 110 ? 1.368 14.531 1.492 1 96.06 110 GLN B O 1
ATOM 6095 N N . GLY B 1 111 ? 3.229 14.727 0.247 1 96.56 111 GLY B N 1
ATOM 6096 C CA . GLY B 1 111 ? 2.441 14.766 -0.976 1 96.56 111 GLY B CA 1
ATOM 6097 C C . GLY B 1 111 ? 1.627 13.508 -1.2 1 96.56 111 GLY B C 1
ATOM 6098 O O . GLY B 1 111 ? 0.432 13.578 -1.495 1 96.56 111 GLY B O 1
ATOM 6099 N N . PHE B 1 112 ? 2.264 12.328 -1.046 1 97.5 112 PHE B N 1
ATOM 6100 C CA . PHE B 1 112 ? 1.563 11.055 -1.154 1 97.5 112 PHE B CA 1
ATOM 6101 C C . PHE B 1 112 ? 0.429 10.969 -0.14 1 97.5 112 PHE B C 1
ATOM 6103 O O . PHE B 1 112 ? -0.689 10.578 -0.482 1 97.5 112 PHE B O 1
ATOM 6110 N N . ARG B 1 113 ? 0.745 11.336 1.034 1 97.56 113 ARG B N 1
ATOM 6111 C CA . ARG B 1 113 ? -0.234 11.281 2.115 1 97.56 113 ARG B CA 1
ATOM 6112 C C . ARG B 1 113 ? -1.437 12.172 1.805 1 97.56 113 ARG B C 1
ATOM 6114 O O . ARG B 1 113 ? -2.584 11.75 1.979 1 97.56 113 ARG B O 1
ATOM 6121 N N . ASN B 1 114 ? -1.186 13.383 1.398 1 97.38 114 ASN B N 1
ATOM 6122 C CA . ASN B 1 114 ? -2.246 14.352 1.12 1 97.38 114 ASN B CA 1
ATOM 6123 C C . ASN B 1 114 ? -3.154 13.875 -0.01 1 97.38 114 ASN B C 1
ATOM 6125 O O . ASN B 1 114 ? -4.371 14.062 0.044 1 97.38 114 ASN B O 1
ATOM 6129 N N . GLU B 1 115 ? -2.572 13.281 -0.964 1 97.69 115 GLU B N 1
ATOM 6130 C CA . GLU B 1 115 ? -3.373 12.75 -2.062 1 97.69 115 GLU B CA 1
ATOM 6131 C C . GLU B 1 115 ? -4.301 11.641 -1.58 1 97.69 115 GLU B C 1
ATOM 6133 O O . GLU B 1 115 ? -5.477 11.602 -1.943 1 97.69 115 GLU B O 1
ATOM 6138 N N . ARG B 1 116 ? -3.834 10.766 -0.806 1 98.25 116 ARG B N 1
ATOM 6139 C CA . ARG B 1 116 ? -4.621 9.641 -0.3 1 98.25 116 ARG B CA 1
ATOM 6140 C C . ARG B 1 116 ? -5.801 10.133 0.533 1 98.25 116 ARG B C 1
ATOM 6142 O O . ARG B 1 116 ? -6.945 9.766 0.273 1 98.25 116 ARG B O 1
ATOM 6149 N N . VAL B 1 117 ? -5.496 10.992 1.482 1 98.44 117 VAL B N 1
ATOM 6150 C CA . VAL B 1 117 ? -6.523 11.492 2.385 1 98.44 117 VAL B CA 1
ATOM 6151 C C . VAL B 1 117 ? -7.523 12.344 1.605 1 98.44 117 VAL B C 1
ATOM 6153 O O . VAL B 1 117 ? -8.734 12.266 1.833 1 98.44 117 VAL B O 1
ATOM 6156 N N . GLY B 1 118 ? -6.992 13.125 0.684 1 98.25 118 GLY B N 1
ATOM 6157 C CA . GLY B 1 118 ? -7.848 13.984 -0.12 1 98.25 118 GLY B CA 1
ATOM 6158 C C . GLY B 1 118 ? -8.805 13.203 -1.004 1 98.25 118 GLY B C 1
ATOM 6159 O O . GLY B 1 118 ? -9.992 13.539 -1.091 1 98.25 118 GLY B O 1
ATOM 6160 N N . HIS B 1 119 ? -8.32 12.195 -1.666 1 98.62 119 HIS B N 1
ATOM 6161 C CA . HIS B 1 119 ? -9.172 11.414 -2.557 1 98.62 119 HIS B CA 1
ATOM 6162 C C . HIS B 1 119 ? -10.227 10.641 -1.772 1 98.62 119 HIS B C 1
ATOM 6164 O O . HIS B 1 119 ? -11.375 10.523 -2.219 1 98.62 119 HIS B O 1
ATOM 6170 N N . LEU B 1 120 ? -9.859 10.055 -0.605 1 98.88 120 LEU B N 1
ATOM 6171 C CA . LEU B 1 120 ? -10.867 9.359 0.189 1 98.88 120 LEU B CA 1
ATOM 6172 C C . LEU B 1 120 ? -11.945 10.328 0.66 1 98.88 120 LEU B C 1
ATOM 6174 O O . LEU B 1 120 ? -13.133 9.992 0.647 1 98.88 120 LEU B O 1
ATOM 6178 N N . LYS B 1 121 ? -11.477 11.547 1.062 1 98.75 121 LYS B N 1
ATOM 6179 C CA . LYS B 1 121 ? -12.438 12.586 1.439 1 98.75 121 LYS B CA 1
ATOM 6180 C C . LYS B 1 121 ? -13.422 12.859 0.308 1 98.75 121 LYS B C 1
ATOM 6182 O O . LYS B 1 121 ? -14.633 12.922 0.535 1 98.75 121 LYS B O 1
ATOM 6187 N N . GLN B 1 122 ? -12.938 13 -0.877 1 98.56 122 GLN B N 1
ATOM 6188 C CA . GLN B 1 122 ? -13.781 13.32 -2.025 1 98.56 122 GLN B CA 1
ATOM 6189 C C . GLN B 1 122 ? -14.766 12.188 -2.316 1 98.56 122 GLN B C 1
ATOM 6191 O O . GLN B 1 122 ? -15.922 12.438 -2.654 1 98.56 122 GLN B O 1
ATOM 6196 N N . LEU B 1 123 ? -14.305 10.961 -2.203 1 98.81 123 LEU B N 1
ATOM 6197 C CA . LEU B 1 123 ? -15.172 9.805 -2.408 1 98.81 123 LEU B CA 1
ATOM 6198 C C . LEU B 1 123 ? -16.297 9.781 -1.374 1 98.81 123 LEU B C 1
ATOM 6200 O O . LEU B 1 123 ? -17.453 9.531 -1.716 1 98.81 123 LEU B O 1
ATOM 6204 N N . VAL B 1 124 ? -15.961 10.039 -0.128 1 98.81 124 VAL B N 1
ATOM 6205 C CA . VAL B 1 124 ? -16.922 10.008 0.962 1 98.81 124 VAL B CA 1
ATOM 6206 C C . VAL B 1 124 ? -17.969 11.102 0.751 1 98.81 124 VAL B C 1
ATOM 6208 O O . VAL B 1 124 ? -19.172 10.836 0.832 1 98.81 124 VAL B O 1
ATOM 6211 N N . LEU B 1 125 ? -17.5 12.312 0.449 1 98.44 125 LEU B N 1
ATOM 6212 C CA . LEU B 1 125 ? -18.438 13.414 0.221 1 98.44 125 LEU B CA 1
ATOM 6213 C C . LEU B 1 125 ? -19.359 13.102 -0.948 1 98.44 125 LEU B C 1
ATOM 6215 O O . LEU B 1 125 ? -20.562 13.359 -0.874 1 98.44 125 LEU B O 1
ATOM 6219 N N . ALA B 1 126 ? -18.812 12.562 -2.018 1 98.56 126 ALA B N 1
ATOM 6220 C CA . ALA B 1 126 ? -19.609 12.227 -3.191 1 98.56 126 ALA B CA 1
ATOM 6221 C C . ALA B 1 126 ? -20.672 11.18 -2.855 1 98.56 126 ALA B C 1
ATOM 6223 O O . ALA B 1 126 ? -21.828 11.297 -3.273 1 98.56 126 ALA B O 1
ATOM 6224 N N . GLU B 1 127 ? -20.312 10.156 -2.094 1 98.62 127 GLU B N 1
ATOM 6225 C CA . GLU B 1 127 ? -21.266 9.117 -1.738 1 98.62 127 GLU B CA 1
ATOM 6226 C C . GLU B 1 127 ? -22.328 9.641 -0.781 1 98.62 127 GLU B C 1
ATOM 6228 O O . GLU B 1 127 ? -23.5 9.258 -0.87 1 98.62 127 GLU B O 1
ATOM 6233 N N . LEU B 1 128 ? -21.891 10.484 0.161 1 98.38 128 LEU B N 1
ATOM 6234 C CA . LEU B 1 128 ? -22.859 11.062 1.091 1 98.38 128 LEU B CA 1
ATOM 6235 C C . LEU B 1 128 ? -23.875 11.938 0.353 1 98.38 128 LEU B C 1
ATOM 6237 O O . LEU B 1 128 ? -25.031 12.008 0.744 1 98.38 128 LEU B O 1
ATOM 6241 N N . ALA B 1 129 ? -23.438 12.602 -0.694 1 97.75 129 ALA B N 1
ATOM 6242 C CA . ALA B 1 129 ? -24.312 13.461 -1.486 1 97.75 129 ALA B CA 1
ATOM 6243 C C . ALA B 1 129 ? -25.25 12.633 -2.352 1 97.75 129 ALA B C 1
ATOM 6245 O O . ALA B 1 129 ? -26.438 12.977 -2.498 1 97.75 129 ALA B O 1
ATOM 6246 N N . ALA B 1 130 ? -24.781 11.539 -2.963 1 96.12 130 ALA B N 1
ATOM 6247 C CA . ALA B 1 130 ? -25.547 10.75 -3.912 1 96.12 130 ALA B CA 1
ATOM 6248 C C . ALA B 1 130 ? -26.344 9.648 -3.197 1 96.12 130 ALA B C 1
ATOM 6250 O O . ALA B 1 130 ? -27.531 9.469 -3.445 1 96.12 130 ALA B O 1
ATOM 6251 N N . GLN B 1 131 ? -25.672 8.883 -2.367 1 94.81 131 GLN B N 1
ATOM 6252 C CA . GLN B 1 131 ? -26.156 7.746 -1.594 1 94.81 131 GLN B CA 1
ATOM 6253 C C . GLN B 1 131 ? -26.766 6.684 -2.504 1 94.81 131 GLN B C 1
ATOM 6255 O O . GLN B 1 131 ? -27.875 6.199 -2.244 1 94.81 131 GLN B O 1
ATOM 6260 N N . GLU B 1 132 ? -26.125 6.395 -3.564 1 95.38 132 GLU B N 1
ATOM 6261 C CA . GLU B 1 132 ? -26.578 5.391 -4.523 1 95.38 132 GLU B CA 1
ATOM 6262 C C .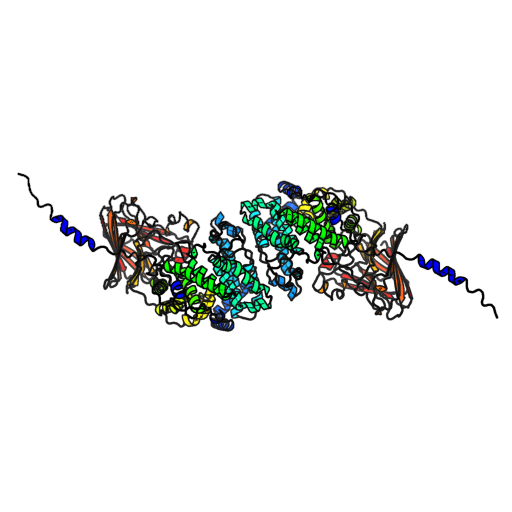 GLU B 1 132 ? -25.641 4.191 -4.562 1 95.38 132 GLU B C 1
ATOM 6264 O O . GLU B 1 132 ? -25.844 3.266 -5.352 1 95.38 132 GLU B O 1
ATOM 6269 N N . GLY B 1 133 ? -24.656 4.27 -3.789 1 96.44 133 GLY B N 1
ATOM 6270 C CA . GLY B 1 133 ? -23.734 3.15 -3.676 1 96.44 133 GLY B CA 1
ATOM 6271 C C . GLY B 1 133 ? -22.656 3.164 -4.73 1 96.44 133 GLY B C 1
ATOM 6272 O O . GLY B 1 133 ? -21.797 2.268 -4.766 1 96.44 133 GLY B O 1
ATOM 6273 N N . GLU B 1 134 ? -22.625 4.152 -5.523 1 96.06 134 GLU B N 1
ATOM 6274 C CA . GLU B 1 134 ? -21.734 4.227 -6.676 1 96.06 134 GLU B CA 1
ATOM 6275 C C . GLU B 1 134 ? -20.266 4.305 -6.234 1 96.06 134 GLU B C 1
ATOM 6277 O O . GLU B 1 134 ? -19.375 3.859 -6.953 1 96.06 134 GLU B O 1
ATOM 6282 N N . TYR B 1 135 ? -20.016 4.871 -5.062 1 98.06 135 TYR B N 1
ATOM 6283 C CA . TYR B 1 135 ? -18.641 5.133 -4.652 1 98.06 135 TYR B CA 1
ATOM 6284 C C . TYR B 1 135 ? -18.219 4.168 -3.555 1 98.06 135 TYR B C 1
ATOM 6286 O O . TYR B 1 135 ? -17.094 4.266 -3.041 1 98.06 135 TYR B O 1
ATOM 6294 N N . ILE B 1 136 ? -19.016 3.211 -3.227 1 98.31 136 ILE B N 1
ATOM 6295 C CA . ILE B 1 136 ? -18.766 2.375 -2.057 1 98.31 136 ILE B CA 1
ATOM 6296 C C . ILE B 1 136 ? -17.531 1.519 -2.279 1 98.31 136 ILE B C 1
ATOM 6298 O O . ILE B 1 136 ? -16.656 1.447 -1.415 1 98.31 136 ILE B O 1
ATOM 6302 N N . ASP B 1 137 ? -17.406 0.872 -3.443 1 98.06 137 ASP B N 1
ATOM 6303 C CA . ASP B 1 137 ? -16.219 0.056 -3.715 1 98.06 137 ASP B CA 1
ATOM 6304 C C . ASP B 1 137 ? -14.945 0.899 -3.67 1 98.06 137 ASP B C 1
ATOM 6306 O O . ASP B 1 137 ? -13.914 0.449 -3.168 1 98.06 137 ASP B O 1
ATOM 6310 N N . ALA B 1 138 ? -15.055 2.078 -4.219 1 98.62 138 ALA B N 1
ATOM 6311 C CA . ALA B 1 138 ? -13.898 2.967 -4.211 1 98.62 138 ALA B CA 1
ATOM 6312 C C . ALA B 1 138 ? -13.539 3.385 -2.787 1 98.62 138 ALA B C 1
ATOM 6314 O O . ALA B 1 138 ? -12.359 3.504 -2.447 1 98.62 138 ALA B O 1
ATOM 6315 N N . ILE B 1 139 ? -14.523 3.666 -1.939 1 98.88 139 ILE B N 1
ATOM 6316 C CA . ILE B 1 139 ? -14.312 4 -0.535 1 98.88 139 ILE B CA 1
ATOM 6317 C C . ILE B 1 139 ? -13.648 2.822 0.179 1 98.88 139 ILE B C 1
ATOM 6319 O O . ILE B 1 139 ? -12.711 3.006 0.952 1 98.88 139 ILE B O 1
ATOM 6323 N N . ILE B 1 140 ? -14.125 1.656 -0.138 1 98.69 140 ILE B N 1
ATOM 6324 C CA . ILE B 1 140 ? -13.57 0.441 0.448 1 98.69 140 ILE B CA 1
ATOM 6325 C C . ILE B 1 140 ? -12.102 0.304 0.052 1 98.69 140 ILE B C 1
ATOM 6327 O O . ILE B 1 140 ? -11.25 0.04 0.9 1 98.69 140 ILE B O 1
ATOM 6331 N N . ASP B 1 141 ? -11.805 0.525 -1.21 1 98.69 141 ASP B N 1
ATOM 6332 C CA . ASP B 1 141 ? -10.43 0.416 -1.704 1 98.69 141 ASP B CA 1
ATOM 6333 C C . ASP B 1 141 ? -9.523 1.458 -1.051 1 98.69 141 ASP B C 1
ATOM 6335 O O . ASP B 1 141 ? -8.406 1.146 -0.642 1 98.69 141 ASP B O 1
ATOM 6339 N N . GLY B 1 142 ? -9.992 2.664 -0.986 1 98.81 142 GLY B N 1
ATOM 6340 C CA . GLY B 1 142 ? -9.211 3.717 -0.356 1 98.81 142 GLY B CA 1
ATOM 6341 C C . GLY B 1 142 ? -8.969 3.477 1.122 1 98.81 142 GLY B C 1
ATOM 6342 O O . GLY B 1 142 ? -7.855 3.674 1.615 1 98.81 142 GLY B O 1
ATOM 6343 N N . THR B 1 143 ? -10 3.064 1.807 1 98.81 143 THR B N 1
ATOM 6344 C CA . THR B 1 143 ? -9.891 2.754 3.229 1 98.81 143 THR B CA 1
ATOM 6345 C C . THR B 1 143 ? -8.891 1.623 3.461 1 98.81 143 THR B C 1
ATOM 6347 O O . THR B 1 143 ? -8.062 1.7 4.367 1 98.81 143 THR B O 1
ATOM 6350 N N . TRP B 1 144 ? -8.984 0.649 2.641 1 98.38 144 TRP B N 1
ATOM 6351 C CA . TRP B 1 144 ? -8.086 -0.496 2.723 1 98.38 144 TRP B CA 1
ATOM 6352 C C . TRP B 1 144 ? -6.637 -0.069 2.49 1 98.38 144 TRP B C 1
ATOM 6354 O O . TRP B 1 144 ? -5.734 -0.495 3.213 1 98.38 144 TRP B O 1
ATOM 6364 N N . ALA B 1 145 ? -6.418 0.75 1.501 1 98.62 145 ALA B N 1
ATOM 6365 C CA . ALA B 1 145 ? -5.082 1.248 1.181 1 98.62 145 ALA B CA 1
ATOM 6366 C C . ALA B 1 145 ? -4.484 2.012 2.357 1 98.62 145 ALA B C 1
ATOM 6368 O O . ALA B 1 145 ? -3.301 1.862 2.666 1 98.62 145 ALA B O 1
ATOM 6369 N N . ILE B 1 146 ? -5.273 2.797 2.975 1 98.81 146 ILE B N 1
ATOM 6370 C CA . ILE B 1 146 ? -4.809 3.578 4.117 1 98.81 146 ILE B CA 1
ATOM 6371 C C . ILE B 1 146 ? -4.52 2.65 5.293 1 98.81 146 ILE B C 1
ATOM 6373 O O . ILE B 1 146 ? -3.51 2.807 5.984 1 98.81 146 ILE B O 1
ATOM 6377 N N . CYS B 1 147 ? -5.355 1.678 5.508 1 98.62 147 CYS B N 1
ATOM 6378 C CA . CYS B 1 147 ? -5.176 0.74 6.609 1 98.62 147 CYS B CA 1
ATOM 6379 C C . CYS B 1 147 ? -3.908 -0.085 6.422 1 98.62 147 CYS B C 1
ATOM 6381 O O . CYS B 1 147 ? -3.289 -0.51 7.398 1 98.62 147 CYS B O 1
ATOM 6383 N N . GLU B 1 148 ? -3.465 -0.274 5.234 1 98.25 148 GLU B N 1
ATOM 6384 C CA . GLU B 1 148 ? -2.293 -1.099 4.957 1 98.25 148 GLU B CA 1
ATOM 6385 C C . GLU B 1 148 ? -1.001 -0.328 5.215 1 98.25 148 GLU B C 1
ATOM 6387 O O . GLU B 1 148 ? 0.076 -0.922 5.301 1 98.25 148 GLU B O 1
ATOM 6392 N N . GLN B 1 149 ? -1.1 0.973 5.367 1 98.19 149 GLN B N 1
ATOM 6393 C CA . GLN B 1 149 ? 0.1 1.771 5.602 1 98.19 149 GLN B CA 1
ATOM 6394 C C . GLN B 1 149 ? 0.794 1.355 6.895 1 98.19 149 GLN B C 1
ATOM 6396 O O . GLN B 1 149 ? 0.134 1.082 7.898 1 98.19 149 GLN B O 1
ATOM 6401 N N . SER B 1 150 ? 2.137 1.407 6.867 1 97.56 150 SER B N 1
ATOM 6402 C CA . SER B 1 150 ? 2.896 1.062 8.062 1 97.56 150 SER B CA 1
ATOM 6403 C C . SER B 1 150 ? 2.746 2.131 9.141 1 97.56 150 SER B C 1
ATOM 6405 O O . SER B 1 150 ? 2.889 1.842 10.328 1 97.56 150 SER B O 1
ATOM 6407 N N . THR B 1 151 ? 2.512 3.311 8.711 1 97.88 151 THR B N 1
ATOM 6408 C CA . THR B 1 151 ? 2.299 4.422 9.633 1 97.88 151 THR B CA 1
ATOM 6409 C C . THR B 1 151 ? 1.444 5.508 8.984 1 97.88 151 THR B C 1
ATOM 6411 O O . THR B 1 151 ? 1.337 5.57 7.758 1 97.88 151 THR B O 1
ATOM 6414 N N . TRP B 1 152 ? 0.776 6.246 9.836 1 98.5 152 TRP B N 1
ATOM 6415 C CA . TRP B 1 152 ? 0.035 7.41 9.359 1 98.5 152 TRP B CA 1
ATOM 6416 C C . TRP B 1 152 ? 0.768 8.703 9.703 1 98.5 152 TRP B C 1
ATOM 6418 O O . TRP B 1 152 ? 0.317 9.789 9.344 1 98.5 152 TRP B O 1
ATOM 6428 N N . ALA B 1 153 ? 1.936 8.547 10.336 1 98.06 153 ALA B N 1
ATOM 6429 C CA . ALA B 1 153 ? 2.703 9.703 10.789 1 98.06 153 ALA B CA 1
ATOM 6430 C C . ALA B 1 153 ? 3.471 10.336 9.633 1 98.06 153 ALA B C 1
ATOM 6432 O O . ALA B 1 153 ? 3.793 9.664 8.656 1 98.06 153 ALA B O 1
ATOM 6433 N N . MET B 1 154 ? 3.744 11.594 9.773 1 97.06 154 MET B N 1
ATOM 6434 C CA . MET B 1 154 ? 4.535 12.312 8.773 1 97.06 154 MET B CA 1
ATOM 6435 C C . MET B 1 154 ? 6.027 12.086 8.992 1 97.06 154 MET B C 1
ATOM 6437 O O . MET B 1 154 ? 6.469 11.906 10.133 1 97.06 154 MET B O 1
ATOM 6441 N N . SER B 1 155 ? 6.75 12.18 7.887 1 95.81 155 SER B N 1
ATOM 6442 C CA . SER B 1 155 ? 8.18 11.883 7.926 1 95.81 155 SER B CA 1
ATOM 6443 C C . SER B 1 155 ? 8.898 12.766 8.945 1 95.81 155 SER B C 1
ATOM 6445 O O . SER B 1 155 ? 9.719 12.273 9.727 1 95.81 155 SER B O 1
ATOM 6447 N N . ALA B 1 156 ? 8.539 14.062 9.039 1 92.06 156 ALA B N 1
ATOM 6448 C CA . ALA B 1 156 ? 9.203 15.023 9.914 1 92.06 156 ALA B CA 1
ATOM 6449 C C . ALA B 1 156 ? 8.852 14.766 11.375 1 92.06 156 ALA B C 1
ATOM 6451 O O . ALA B 1 156 ? 9.516 15.281 12.281 1 92.06 156 ALA B O 1
ATOM 6452 N N . HIS B 1 157 ? 7.738 13.922 11.594 1 94.88 157 HIS B N 1
ATOM 6453 C CA . HIS B 1 157 ? 7.258 13.711 12.953 1 94.88 157 HIS B CA 1
ATOM 6454 C C . HIS B 1 157 ? 7.754 12.383 13.516 1 94.88 157 HIS B C 1
ATOM 6456 O O . HIS B 1 157 ? 7.555 12.086 14.695 1 94.88 157 HIS B O 1
ATOM 6462 N N . LEU B 1 158 ? 8.477 11.617 12.719 1 95.56 158 LEU B N 1
ATOM 6463 C CA . LEU B 1 158 ? 8.906 10.281 13.125 1 95.56 158 LEU B CA 1
ATOM 6464 C C . LEU B 1 158 ? 9.977 10.367 14.211 1 95.56 158 LEU B C 1
ATOM 6466 O O . LEU B 1 158 ? 10.32 9.352 14.828 1 95.56 158 LEU B O 1
ATOM 6470 N N . THR B 1 159 ? 10.477 11.562 14.539 1 92.31 159 THR B N 1
ATOM 6471 C CA . THR B 1 159 ? 11.445 11.75 15.617 1 92.31 159 THR B CA 1
ATOM 6472 C C . THR B 1 159 ? 10.867 11.305 16.953 1 92.31 159 THR B C 1
ATOM 6474 O O . THR B 1 159 ? 11.609 11.031 17.891 1 92.31 159 THR B O 1
ATOM 6477 N N . ILE B 1 160 ? 9.523 11.156 16.969 1 93.62 160 ILE B N 1
ATOM 6478 C CA . ILE B 1 160 ? 8.828 10.75 18.188 1 93.62 160 ILE B CA 1
ATOM 6479 C C . ILE B 1 160 ? 9.094 9.281 18.484 1 93.62 160 ILE B C 1
ATOM 6481 O O . ILE B 1 160 ? 9.07 8.852 19.641 1 93.62 160 ILE B O 1
ATOM 6485 N N . GLN B 1 161 ? 9.359 8.5 17.453 1 95 161 GLN B N 1
ATOM 6486 C CA . GLN B 1 161 ? 9.594 7.078 17.656 1 95 161 GLN B CA 1
ATOM 6487 C C . GLN B 1 161 ? 10.961 6.832 18.297 1 95 161 GLN B C 1
ATOM 6489 O O . GLN B 1 161 ? 11.867 7.66 18.188 1 95 161 GLN B O 1
ATOM 6494 N N . LYS B 1 162 ? 11.141 5.742 18.891 1 94.31 162 LYS B N 1
ATOM 6495 C CA . LYS B 1 162 ? 12.359 5.41 19.625 1 94.31 162 LYS B CA 1
ATOM 6496 C C . LYS B 1 162 ? 13.562 5.355 18.672 1 94.31 162 LYS B C 1
ATOM 6498 O O . LYS B 1 162 ? 14.648 5.824 19.031 1 94.31 162 LYS B O 1
ATOM 6503 N N . TYR B 1 163 ? 13.367 4.883 17.438 1 94.25 163 TYR B N 1
ATOM 6504 C CA . TYR B 1 163 ? 14.453 4.742 16.484 1 94.25 163 TYR B CA 1
ATOM 6505 C C . TYR B 1 163 ? 14.742 6.062 15.781 1 94.25 163 TYR B C 1
ATOM 6507 O O . TYR B 1 163 ? 15.688 6.164 15 1 94.25 163 TYR B O 1
ATOM 6515 N N . GLY B 1 164 ? 13.938 7.059 16.062 1 93.88 164 GLY B N 1
ATOM 6516 C CA . GLY B 1 164 ? 14.133 8.352 15.43 1 93.88 164 GLY B CA 1
ATOM 6517 C C . GLY B 1 164 ? 13.578 8.414 14.016 1 93.88 164 GLY B C 1
ATOM 6518 O O . GLY B 1 164 ? 12.906 7.484 13.57 1 93.88 164 GLY B O 1
ATOM 6519 N N . SER B 1 165 ? 13.867 9.555 13.305 1 93.25 165 SER B N 1
ATOM 6520 C CA . SER B 1 165 ? 13.32 9.797 11.977 1 93.25 165 SER B CA 1
ATOM 6521 C C . SER B 1 165 ? 13.969 8.891 10.93 1 93.25 165 SER B C 1
ATOM 6523 O O . SER B 1 165 ? 15.055 8.352 11.164 1 93.25 165 SER B O 1
ATOM 6525 N N . GLY B 1 166 ? 13.297 8.75 9.781 1 96.25 166 GLY B N 1
ATOM 6526 C CA . GLY B 1 166 ? 13.789 7.949 8.672 1 96.25 166 GLY B CA 1
ATOM 6527 C C . GLY B 1 166 ? 12.836 6.848 8.258 1 96.25 166 GLY B C 1
ATOM 6528 O O . GLY B 1 166 ? 11.984 7.051 7.387 1 96.25 166 GLY B O 1
ATOM 6529 N N . VAL B 1 167 ? 12.977 5.668 8.914 1 98.19 167 VAL B N 1
ATOM 6530 C CA . VAL B 1 167 ? 12.125 4.531 8.578 1 98.19 167 VAL B CA 1
ATOM 6531 C C . VAL B 1 167 ? 11.086 4.316 9.672 1 98.19 167 VAL B C 1
ATOM 6533 O O . VAL B 1 167 ? 11.422 4.273 10.859 1 98.19 167 VAL B O 1
ATOM 6536 N N . PRO B 1 168 ? 9.781 4.188 9.289 1 97.94 168 PRO B N 1
ATOM 6537 C CA . PRO B 1 168 ? 8.75 3.926 10.297 1 97.94 168 PRO B CA 1
ATOM 6538 C C . PRO B 1 168 ? 8.969 2.617 11.055 1 97.94 168 PRO B C 1
ATOM 6540 O O . PRO B 1 168 ? 9.367 1.615 10.453 1 97.94 168 PRO B O 1
ATOM 6543 N N . ASP B 1 169 ? 8.742 2.627 12.32 1 97.62 169 ASP B N 1
ATOM 6544 C CA . ASP B 1 169 ? 8.805 1.436 13.164 1 97.62 169 ASP B CA 1
ATOM 6545 C C . ASP B 1 169 ? 7.398 0.944 13.516 1 97.62 169 ASP B C 1
ATOM 6547 O O . ASP B 1 169 ? 6.73 1.524 14.367 1 97.62 169 ASP B O 1
ATOM 6551 N N . ILE B 1 170 ? 6.949 -0.159 12.945 1 95.75 170 ILE B N 1
ATOM 6552 C CA . ILE B 1 170 ? 5.586 -0.647 13.125 1 95.75 170 ILE B CA 1
ATOM 6553 C C . ILE B 1 170 ? 5.406 -1.149 14.555 1 95.75 170 ILE B C 1
ATOM 6555 O O . ILE B 1 170 ? 4.277 -1.334 15.016 1 95.75 170 ILE B O 1
ATOM 6559 N N . ASN B 1 171 ? 6.492 -1.34 15.258 1 96.31 171 ASN B N 1
ATOM 6560 C CA . ASN B 1 171 ? 6.434 -1.866 16.625 1 96.31 171 ASN B CA 1
ATOM 6561 C C . ASN B 1 171 ? 6.402 -0.745 17.656 1 96.31 171 ASN B C 1
ATOM 6563 O O . ASN B 1 171 ? 6.328 -1.005 18.859 1 96.31 171 ASN B O 1
ATOM 6567 N N . ASP B 1 172 ? 6.453 0.442 17.188 1 97 172 ASP B N 1
ATOM 6568 C CA . ASP B 1 172 ? 6.387 1.616 18.047 1 97 172 ASP B CA 1
ATOM 6569 C C . ASP B 1 172 ? 5.402 2.646 17.5 1 97 172 ASP B C 1
ATOM 6571 O O . ASP B 1 172 ? 5.805 3.74 17.094 1 97 172 ASP B O 1
ATOM 6575 N N . PRO B 1 173 ? 4.117 2.312 17.594 1 96.5 173 PRO B N 1
ATOM 6576 C CA . PRO B 1 173 ? 3.131 3.268 17.094 1 96.5 173 PRO B CA 1
ATOM 6577 C C . PRO B 1 173 ? 3.186 4.609 17.812 1 96.5 173 PRO B C 1
ATOM 6579 O O . PRO B 1 173 ? 3.311 4.652 19.047 1 96.5 173 PRO B O 1
ATOM 6582 N N . ILE B 1 174 ? 3.141 5.68 17.062 1 97.94 174 ILE B N 1
ATOM 6583 C CA . ILE B 1 174 ? 3.156 7.027 17.625 1 97.94 174 ILE B CA 1
ATOM 6584 C C . ILE B 1 174 ? 1.911 7.789 17.172 1 97.94 174 ILE B C 1
ATOM 6586 O O . ILE B 1 174 ? 1.239 7.383 16.219 1 97.94 174 ILE B O 1
ATOM 6590 N N . ILE B 1 175 ? 1.558 8.852 17.906 1 98.44 175 ILE B N 1
ATOM 6591 C CA . ILE B 1 175 ? 0.427 9.695 17.547 1 98.44 175 ILE B CA 1
ATOM 6592 C C . ILE B 1 175 ? 0.912 11.125 17.297 1 98.44 175 ILE B C 1
ATOM 6594 O O . ILE B 1 175 ? 1.28 11.836 18.234 1 98.44 175 ILE B O 1
ATOM 6598 N N . ASP B 1 176 ? 0.956 11.484 16.062 1 97.69 176 ASP B N 1
ATOM 6599 C CA . ASP B 1 176 ? 1.195 12.867 15.648 1 97.69 176 ASP B CA 1
ATOM 6600 C C . ASP B 1 176 ? -0.056 13.477 15.016 1 97.69 176 ASP B C 1
ATOM 6602 O O . ASP B 1 176 ? -1.15 12.922 15.141 1 97.69 176 ASP B O 1
ATOM 6606 N N . LEU B 1 177 ? 0.091 14.641 14.406 1 97.25 177 LEU B N 1
ATOM 6607 C CA . LEU B 1 177 ? -1.021 15.297 13.734 1 97.25 177 LEU B CA 1
ATOM 6608 C C . LEU B 1 177 ? -1.571 14.422 12.609 1 97.25 177 LEU B C 1
ATOM 6610 O O . LEU B 1 177 ? -2.787 14.305 12.445 1 97.25 177 LEU B O 1
ATOM 6614 N N . GLY B 1 178 ? -0.625 13.789 11.883 1 97.88 178 GLY B N 1
ATOM 6615 C CA . GLY B 1 178 ? -1.018 12.953 10.758 1 97.88 178 GLY B CA 1
ATOM 6616 C C . GLY B 1 178 ? -1.828 11.742 11.172 1 97.88 178 GLY B C 1
ATOM 6617 O O . GLY B 1 178 ? -2.881 11.461 10.594 1 97.88 178 GLY B O 1
ATOM 6618 N N . VAL B 1 179 ? -1.348 11.062 12.164 1 98.62 179 VAL B N 1
ATOM 6619 C CA . VAL B 1 179 ? -2.041 9.883 12.68 1 98.62 179 VAL B CA 1
ATOM 6620 C C . VAL B 1 179 ? -3.438 10.273 13.156 1 98.62 179 VAL B C 1
ATOM 6622 O O . VAL B 1 179 ? -4.414 9.578 12.875 1 98.62 179 VAL B O 1
ATOM 6625 N N . GLY B 1 180 ? -3.488 11.359 13.875 1 98.62 180 GLY B N 1
ATOM 6626 C CA . GLY B 1 180 ? -4.785 11.836 14.32 1 98.62 180 GLY B CA 1
ATOM 6627 C C . GLY B 1 180 ? -5.746 12.125 13.188 1 98.62 180 GLY B C 1
ATOM 6628 O O . GLY B 1 180 ? -6.906 11.711 13.227 1 98.62 180 GLY B O 1
ATOM 6629 N N . GLU B 1 181 ? -5.277 12.812 12.203 1 98.44 181 GLU B N 1
ATOM 6630 C CA . GLU B 1 181 ? -6.117 13.203 11.078 1 98.44 181 GLU B CA 1
ATOM 6631 C C . GLU B 1 181 ? -6.617 11.984 10.305 1 98.44 181 GLU B C 1
ATOM 6633 O O . GLU B 1 181 ? -7.758 11.961 9.844 1 98.44 181 GLU B O 1
ATOM 6638 N N . VAL B 1 182 ? -5.77 10.992 10.125 1 98.81 182 VAL B N 1
ATOM 6639 C CA . VAL B 1 182 ? -6.164 9.781 9.414 1 98.81 182 VAL B CA 1
ATOM 6640 C C . VAL B 1 182 ? -7.168 8.992 10.25 1 98.81 182 VAL B C 1
ATOM 6642 O O . VAL B 1 182 ? -8.164 8.477 9.727 1 98.81 182 VAL B O 1
ATOM 6645 N N . ALA B 1 183 ? -6.887 8.875 11.531 1 98.88 183 ALA B N 1
ATOM 6646 C CA . ALA B 1 183 ? -7.832 8.203 12.414 1 98.88 183 ALA B CA 1
ATOM 6647 C C . ALA B 1 183 ? -9.203 8.867 12.367 1 98.88 183 ALA B C 1
ATOM 6649 O O . ALA B 1 183 ? -10.234 8.188 12.352 1 98.88 183 ALA B O 1
ATOM 6650 N N . ASN B 1 184 ? -9.164 10.172 12.391 1 98.81 184 ASN B N 1
ATOM 6651 C CA . ASN B 1 184 ? -10.398 10.945 12.297 1 98.81 184 ASN B CA 1
ATOM 6652 C C . ASN B 1 184 ? -11.133 10.664 10.984 1 98.81 184 ASN B C 1
ATOM 6654 O O . ASN B 1 184 ? -12.344 10.414 10.992 1 98.81 184 ASN B O 1
ATOM 6658 N N . LEU B 1 185 ? -10.469 10.633 9.898 1 98.88 185 LEU B N 1
ATOM 6659 C CA . LEU B 1 185 ? -11.031 10.344 8.586 1 98.88 185 LEU B CA 1
ATOM 6660 C C . LEU B 1 185 ? -11.656 8.953 8.562 1 98.88 185 LEU B C 1
ATOM 6662 O O . LEU B 1 185 ? -12.797 8.789 8.125 1 98.88 185 LEU B O 1
ATOM 6666 N N . LEU B 1 186 ? -10.93 7.977 9.047 1 98.94 186 LEU B N 1
ATOM 6667 C CA . LEU B 1 186 ? -11.414 6.602 9.07 1 98.94 186 LEU B CA 1
ATOM 6668 C C . LEU B 1 186 ? -12.609 6.461 10.008 1 98.94 186 LEU B C 1
ATOM 6670 O O . LEU B 1 186 ? -13.5 5.652 9.766 1 98.94 186 LEU B O 1
ATOM 6674 N N . SER B 1 187 ? -12.602 7.246 11.078 1 98.81 187 SER B N 1
ATOM 6675 C CA . SER B 1 187 ? -13.727 7.223 12.008 1 98.81 187 SER B CA 1
ATOM 6676 C C . SER B 1 187 ? -15.016 7.695 11.328 1 98.81 187 SER B C 1
ATOM 6678 O O . SER B 1 187 ? -16.094 7.141 11.578 1 98.81 187 SER B O 1
ATOM 6680 N N . TRP B 1 188 ? -14.906 8.727 10.5 1 98.81 188 TRP B N 1
ATOM 6681 C CA . TRP B 1 188 ? -16.078 9.188 9.758 1 98.81 188 TRP B CA 1
ATOM 6682 C C . TRP B 1 188 ? -16.547 8.133 8.766 1 98.81 188 TRP B C 1
ATOM 6684 O O . TRP B 1 188 ? -17.734 7.918 8.586 1 98.81 188 TRP B O 1
ATOM 6694 N N . VAL B 1 189 ? -15.609 7.465 8.086 1 98.88 189 VAL B N 1
ATOM 6695 C CA . VAL B 1 189 ? -15.969 6.375 7.184 1 98.88 189 VAL B CA 1
ATOM 6696 C C . VAL B 1 189 ? -16.719 5.289 7.953 1 98.88 189 VAL B C 1
ATOM 6698 O O . VAL B 1 189 ? -17.75 4.797 7.488 1 98.88 189 VAL B O 1
ATOM 6701 N N . TYR B 1 190 ? -16.172 4.934 9.102 1 98.69 190 TYR B N 1
ATOM 6702 C CA . TYR B 1 190 ? -16.797 3.928 9.953 1 98.69 190 TYR B CA 1
ATOM 6703 C C . TYR B 1 190 ? -18.203 4.355 10.367 1 98.69 190 TYR B C 1
ATOM 6705 O O . TYR B 1 190 ? -19.141 3.557 10.32 1 98.69 190 TYR B O 1
ATOM 6713 N N . PHE B 1 191 ? -18.375 5.582 10.758 1 98.06 191 PHE B N 1
ATOM 6714 C CA . PHE B 1 191 ? -19.641 6.098 11.266 1 98.06 191 PHE B CA 1
ATOM 6715 C C . PHE B 1 191 ? -20.719 6.066 10.18 1 98.06 191 PHE B C 1
ATOM 6717 O O . PHE B 1 191 ? -21.828 5.594 10.406 1 98.06 191 PHE B O 1
ATOM 6724 N N . TYR B 1 192 ? -20.375 6.469 9 1 98.31 192 TYR B N 1
ATOM 6725 C CA . TYR B 1 192 ? -21.406 6.645 7.977 1 98.31 192 TYR B CA 1
ATOM 6726 C C . TYR B 1 192 ? -21.562 5.379 7.145 1 98.31 192 TYR B C 1
ATOM 6728 O O . TYR B 1 192 ? -22.625 5.148 6.562 1 98.31 192 TYR B O 1
ATOM 6736 N N . PHE B 1 193 ? -20.516 4.516 7.078 1 98.31 193 PHE B N 1
ATOM 6737 C CA . PHE B 1 193 ? -20.578 3.455 6.078 1 98.31 193 PHE B CA 1
ATOM 6738 C C . PHE B 1 193 ? -20.375 2.092 6.727 1 98.31 193 PHE B C 1
ATOM 6740 O O . PHE B 1 193 ? -20.172 1.095 6.031 1 98.31 193 PHE B O 1
ATOM 6747 N N . ARG B 1 194 ? -20.375 1.96 8.016 1 97.38 194 ARG B N 1
ATOM 6748 C CA . ARG B 1 194 ? -20.156 0.688 8.695 1 97.38 194 ARG B CA 1
ATOM 6749 C C . ARG B 1 194 ? -21.094 -0.385 8.164 1 97.38 194 ARG B C 1
ATOM 6751 O O . ARG B 1 194 ? -20.672 -1.514 7.898 1 97.38 194 ARG B O 1
ATOM 6758 N N . SER B 1 195 ? -22.375 -0.035 7.977 1 97.12 195 SER B N 1
ATOM 6759 C CA . SER B 1 195 ? -23.359 -1.001 7.5 1 97.12 195 SER B CA 1
ATOM 6760 C C . SER B 1 195 ? -23.016 -1.499 6.102 1 97.12 195 SER B C 1
ATOM 6762 O O . SER B 1 195 ? -23.125 -2.693 5.816 1 97.12 195 SER B O 1
ATOM 6764 N N . GLU B 1 196 ? -22.672 -0.598 5.223 1 97.81 196 GLU B N 1
ATOM 6765 C CA . GLU B 1 196 ? -22.281 -0.975 3.867 1 97.81 196 GLU B CA 1
ATOM 6766 C C . GLU B 1 196 ? -21.016 -1.841 3.885 1 97.81 196 GLU B C 1
ATOM 6768 O O . GLU B 1 196 ? -20.922 -2.826 3.148 1 97.81 196 GLU B O 1
ATOM 6773 N N . LEU B 1 197 ? -20.047 -1.475 4.715 1 98.19 197 LEU B N 1
ATOM 6774 C CA . LEU B 1 197 ? -18.812 -2.246 4.848 1 98.19 197 LEU B CA 1
ATOM 6775 C C . LEU B 1 197 ? -19.109 -3.664 5.324 1 98.19 197 LEU B C 1
ATOM 6777 O O . LEU B 1 197 ? -18.625 -4.633 4.738 1 98.19 197 LEU B O 1
ATOM 6781 N N . GLU B 1 198 ? -19.953 -3.77 6.328 1 97.69 198 GLU B N 1
ATOM 6782 C CA . GLU B 1 198 ? -20.281 -5.066 6.91 1 97.69 198 GLU B CA 1
ATOM 6783 C C . GLU B 1 198 ? -21.078 -5.918 5.926 1 97.69 198 GLU B C 1
ATOM 6785 O O . GLU B 1 198 ? -20.969 -7.145 5.926 1 97.69 198 GLU B O 1
ATOM 6790 N N . SER B 1 199 ? -21.875 -5.23 5.148 1 97.06 199 SER B N 1
ATOM 6791 C CA . SER B 1 199 ? -22.656 -5.949 4.148 1 97.06 199 SER B CA 1
ATOM 6792 C C . SER B 1 199 ? -21.766 -6.594 3.1 1 97.06 199 SER B C 1
ATOM 6794 O O . SER B 1 199 ? -22.062 -7.68 2.6 1 97.06 199 SER B O 1
ATOM 6796 N N . VAL B 1 200 ? -20.703 -5.941 2.781 1 97.19 200 VAL B N 1
ATOM 6797 C CA . VAL B 1 200 ? -19.734 -6.531 1.864 1 97.19 200 VAL B CA 1
ATOM 6798 C C . VAL B 1 200 ? -18.938 -7.621 2.582 1 97.19 200 VAL B C 1
ATOM 6800 O O . VAL B 1 200 ? -18.812 -8.742 2.08 1 97.19 200 VAL B O 1
ATOM 6803 N N . SER B 1 201 ? -18.438 -7.312 3.682 1 97.44 201 SER B N 1
ATOM 6804 C CA . SER B 1 201 ? -17.75 -8.242 4.566 1 97.44 201 SER B CA 1
ATOM 6805 C C . SER B 1 201 ? -17.547 -7.645 5.953 1 97.44 201 SER B C 1
ATOM 6807 O O . SER B 1 201 ? -17.109 -6.5 6.082 1 97.44 201 SER B O 1
ATOM 6809 N N . PRO B 1 202 ? -17.812 -8.414 7.008 1 97.19 202 PRO B N 1
ATOM 6810 C CA . PRO B 1 202 ? -17.547 -7.891 8.352 1 97.19 202 PRO B CA 1
ATOM 6811 C C . PRO B 1 202 ? -16.078 -7.543 8.578 1 97.19 202 PRO B C 1
ATOM 6813 O O . PRO B 1 202 ? -15.766 -6.73 9.445 1 97.19 202 PRO B O 1
ATOM 6816 N N . LEU B 1 203 ? -15.195 -8.086 7.785 1 98.19 203 LEU B N 1
ATOM 6817 C CA . LEU B 1 203 ? -13.758 -7.898 7.953 1 98.19 203 LEU B CA 1
ATOM 6818 C C . LEU B 1 203 ? -13.352 -6.465 7.621 1 98.19 203 LEU B C 1
ATOM 6820 O O . LEU B 1 203 ? -12.305 -5.992 8.062 1 98.19 203 LEU B O 1
ATOM 6824 N N . LEU B 1 204 ? -14.203 -5.797 6.828 1 98.44 204 LEU B N 1
ATOM 6825 C CA . LEU B 1 204 ? -13.875 -4.434 6.43 1 98.44 204 LEU B CA 1
ATOM 6826 C C . LEU B 1 204 ? -14.055 -3.465 7.594 1 98.44 204 LEU B C 1
ATOM 6828 O O . LEU B 1 204 ? -13.18 -2.641 7.863 1 98.44 204 LEU B O 1
ATOM 6832 N N . ALA B 1 205 ? -15.18 -3.537 8.281 1 98.25 205 ALA B N 1
ATOM 6833 C CA . ALA B 1 205 ? -15.398 -2.711 9.469 1 98.25 205 ALA B CA 1
ATOM 6834 C C . ALA B 1 205 ? -14.43 -3.084 10.586 1 98.25 205 ALA B C 1
ATOM 6836 O O . ALA B 1 205 ? -13.898 -2.209 11.273 1 98.25 205 ALA B O 1
ATOM 6837 N N . LEU B 1 206 ? -14.164 -4.336 10.719 1 98 206 LEU B N 1
ATOM 6838 C CA . LEU B 1 206 ? -13.25 -4.828 11.742 1 98 206 LEU B CA 1
ATOM 6839 C C . LEU B 1 206 ? -11.844 -4.277 11.523 1 98 206 LEU B C 1
ATOM 6841 O O . LEU B 1 206 ? -11.125 -3.998 12.484 1 98 206 LEU B O 1
ATOM 6845 N N . ARG B 1 207 ? -11.477 -4.176 10.289 1 98.31 207 ARG B N 1
ATOM 6846 C CA . ARG B 1 207 ? -10.156 -3.654 9.961 1 98.31 207 ARG B CA 1
ATOM 6847 C C . ARG B 1 207 ? -9.984 -2.229 10.477 1 98.31 207 ARG B C 1
ATOM 6849 O O . ARG B 1 207 ? -8.945 -1.89 11.047 1 98.31 207 ARG B O 1
ATOM 6856 N N . ILE B 1 208 ? -10.969 -1.392 10.242 1 98.69 208 ILE B N 1
ATOM 6857 C CA . ILE B 1 208 ? -10.922 -0.014 10.719 1 98.69 208 ILE B CA 1
ATOM 6858 C C . ILE B 1 208 ? -10.828 -0.002 12.242 1 98.69 208 ILE B C 1
ATOM 6860 O O . ILE B 1 208 ? -9.984 0.703 12.812 1 98.69 208 ILE B O 1
ATOM 6864 N N . GLU B 1 209 ? -11.648 -0.818 12.891 1 98.56 209 GLU B N 1
ATOM 6865 C CA . GLU B 1 209 ? -11.648 -0.899 14.352 1 98.56 209 GLU B CA 1
ATOM 6866 C C . GLU B 1 209 ? -10.273 -1.298 14.883 1 98.56 209 GLU B C 1
ATOM 6868 O O . GLU B 1 209 ? -9.773 -0.696 15.836 1 98.56 209 GLU B O 1
ATOM 6873 N N . GLN B 1 210 ? -9.688 -2.225 14.273 1 98.06 210 GLN B N 1
ATOM 6874 C CA . GLN B 1 210 ? -8.406 -2.752 14.727 1 98.06 210 GLN B CA 1
ATOM 6875 C C . GLN B 1 210 ? -7.293 -1.729 14.531 1 98.06 210 GLN B C 1
ATOM 6877 O O . GLN B 1 210 ? -6.449 -1.549 15.414 1 98.06 210 GLN B O 1
ATOM 6882 N N . GLU B 1 211 ? -7.277 -1.113 13.367 1 98.38 211 GLU B N 1
ATOM 6883 C CA . GLU B 1 211 ? -6.238 -0.125 13.102 1 98.38 211 GLU B CA 1
ATOM 6884 C C . GLU B 1 211 ? -6.32 1.044 14.078 1 98.38 211 GLU B C 1
ATOM 6886 O O . GLU B 1 211 ? -5.301 1.5 14.602 1 98.38 211 GLU B O 1
ATOM 6891 N N . ILE B 1 212 ? -7.488 1.538 14.328 1 98.69 212 ILE B N 1
ATOM 6892 C CA . ILE B 1 212 ? -7.668 2.666 15.234 1 98.69 212 ILE B CA 1
ATOM 6893 C C . ILE B 1 212 ? -7.324 2.24 16.656 1 98.69 212 ILE B C 1
ATOM 6895 O O . ILE B 1 212 ? -6.691 2.992 17.406 1 98.69 212 ILE B O 1
ATOM 6899 N N . SER B 1 213 ? -7.73 1.059 17.031 1 98.44 213 SER B N 1
ATOM 6900 C CA . SER B 1 213 ? -7.414 0.551 18.359 1 98.44 213 SER B CA 1
ATOM 6901 C C . SER B 1 213 ? -5.906 0.426 18.562 1 98.44 213 SER B C 1
ATOM 6903 O O . SER B 1 213 ? -5.363 0.927 19.547 1 98.44 213 SER B O 1
ATOM 6905 N N . GLU B 1 214 ? -5.211 -0.14 17.609 1 97.62 214 GLU B N 1
ATOM 6906 C CA . GLU B 1 214 ? -3.799 -0.483 17.766 1 97.62 214 GLU B CA 1
ATOM 6907 C C . GLU B 1 214 ? -2.912 0.749 17.609 1 97.62 214 GLU B C 1
ATOM 6909 O O . GLU B 1 214 ? -1.854 0.842 18.234 1 97.62 214 GLU B O 1
ATOM 6914 N N . ARG B 1 215 ? -3.359 1.684 16.828 1 98.12 215 ARG B N 1
ATOM 6915 C CA . ARG B 1 215 ? -2.465 2.779 16.453 1 98.12 215 ARG B CA 1
ATOM 6916 C C . ARG B 1 215 ? -2.785 4.035 17.266 1 98.12 215 ARG B C 1
ATOM 6918 O O . ARG B 1 215 ? -1.948 4.934 17.375 1 98.12 215 ARG B O 1
ATOM 6925 N N . VAL B 1 216 ? -3.986 4.094 17.766 1 98.62 216 VAL B N 1
ATOM 6926 C CA . VAL B 1 216 ? -4.395 5.348 18.391 1 98.62 216 VAL B CA 1
ATOM 6927 C C . VAL B 1 216 ? -4.859 5.082 19.828 1 98.62 216 VAL B C 1
ATOM 6929 O O . VAL B 1 216 ? -4.234 5.547 20.781 1 98.62 216 VAL B O 1
ATOM 6932 N N . ILE B 1 217 ? -5.832 4.191 20.062 1 98.69 217 ILE B N 1
ATOM 6933 C CA . ILE B 1 217 ? -6.504 4.043 21.344 1 98.69 217 ILE B CA 1
ATOM 6934 C C . ILE B 1 217 ? -5.543 3.42 22.359 1 98.69 217 ILE B C 1
ATOM 6936 O O . ILE B 1 217 ? -5.301 3.986 23.422 1 98.69 217 ILE B O 1
ATOM 6940 N N . GLU B 1 218 ? -4.938 2.334 22 1 98.44 218 GLU B N 1
ATOM 6941 C CA . GLU B 1 218 ? -4.09 1.606 22.938 1 98.44 218 GLU B CA 1
ATOM 6942 C C . GLU B 1 218 ? -2.82 2.391 23.266 1 98.44 218 GLU B C 1
ATOM 6944 O O . GLU B 1 218 ? -2.461 2.549 24.422 1 98.44 218 GLU B O 1
ATOM 6949 N N . PRO B 1 219 ? -2.164 2.891 22.234 1 98.25 219 PRO B N 1
ATOM 6950 C CA . PRO B 1 219 ? -0.974 3.676 22.562 1 98.25 219 PRO B CA 1
ATOM 6951 C C . PRO B 1 219 ? -1.298 4.914 23.406 1 98.25 219 PRO B C 1
ATOM 6953 O O . PRO B 1 219 ? -0.53 5.277 24.297 1 98.25 219 PRO B O 1
ATOM 6956 N N . TYR B 1 220 ? -2.354 5.566 23.094 1 98.69 220 TYR B N 1
ATOM 6957 C CA . TYR B 1 220 ? -2.709 6.762 23.859 1 98.69 220 TYR B CA 1
ATOM 6958 C C . TYR B 1 220 ? -2.947 6.43 25.328 1 98.69 220 TYR B C 1
ATOM 6960 O O . TYR B 1 220 ? -2.541 7.184 26.203 1 98.69 220 TYR B O 1
ATOM 6968 N N . LEU B 1 221 ? -3.672 5.359 25.594 1 98.56 221 LEU B N 1
ATOM 6969 C CA . LEU B 1 221 ? -3.973 4.945 26.953 1 98.56 221 LEU B CA 1
ATOM 6970 C C . LEU B 1 221 ? -2.707 4.504 27.672 1 98.56 221 LEU B C 1
ATOM 6972 O O . LEU B 1 221 ? -2.535 4.789 28.859 1 98.56 221 LEU B O 1
ATOM 6976 N N . ALA B 1 222 ? -1.809 3.875 26.953 1 97.75 222 ALA B N 1
ATOM 6977 C CA . ALA B 1 222 ? -0.66 3.221 27.578 1 97.75 222 ALA B CA 1
ATOM 6978 C C . ALA B 1 222 ? 0.474 4.211 27.812 1 97.75 222 ALA B C 1
ATOM 6980 O O . ALA B 1 222 ? 1.318 4 28.688 1 97.75 222 ALA B O 1
ATOM 6981 N N . ARG B 1 223 ? 0.471 5.301 27.062 1 96.62 223 ARG B N 1
ATOM 6982 C CA . ARG B 1 223 ? 1.657 6.148 27.062 1 96.62 223 ARG B CA 1
ATOM 6983 C C . ARG B 1 223 ? 1.333 7.543 27.594 1 96.62 223 ARG B C 1
ATOM 6985 O O . ARG B 1 223 ? 0.206 8.023 27.453 1 96.62 223 ARG B O 1
ATOM 6992 N N . GLU B 1 224 ? 2.35 8.203 28.172 1 96.12 224 GLU B N 1
ATOM 6993 C CA . GLU B 1 224 ? 2.256 9.578 28.625 1 96.12 224 GLU B CA 1
ATOM 6994 C C . GLU B 1 224 ? 3.453 10.406 28.156 1 96.12 224 GLU B C 1
ATOM 6996 O O . GLU B 1 224 ? 3.619 11.555 28.562 1 96.12 224 GLU B O 1
ATOM 7001 N N . ASP B 1 225 ? 4.199 9.773 27.281 1 93.81 225 ASP B N 1
ATOM 7002 C CA . ASP B 1 225 ? 5.488 10.367 26.953 1 93.81 225 ASP B CA 1
ATOM 7003 C C . ASP B 1 225 ? 5.406 11.172 25.656 1 93.81 225 ASP B C 1
ATOM 7005 O O . ASP B 1 225 ? 6.41 11.719 25.188 1 93.81 225 ASP B O 1
ATOM 7009 N N . PHE B 1 226 ? 4.262 11.195 25.031 1 95.69 226 PHE B N 1
ATOM 7010 C CA . PHE B 1 226 ? 4.152 12.148 23.938 1 95.69 226 PHE B CA 1
ATOM 7011 C C . PHE B 1 226 ? 4.246 13.578 24.453 1 95.69 226 PHE B C 1
ATOM 7013 O O . PHE B 1 226 ? 3.4 14.023 25.234 1 95.69 226 PHE B O 1
ATOM 7020 N N . TRP B 1 227 ? 5.184 14.289 23.953 1 92.94 227 TRP B N 1
ATOM 7021 C CA . TRP B 1 227 ? 5.48 15.594 24.516 1 92.94 227 TRP B CA 1
ATOM 7022 C C . TRP B 1 227 ? 4.262 16.516 24.453 1 92.94 227 TRP B C 1
ATOM 7024 O O . TRP B 1 227 ? 4.027 17.297 25.375 1 92.94 227 TRP B O 1
ATOM 7034 N N . TRP B 1 228 ? 3.479 16.375 23.453 1 95.19 228 TRP B N 1
ATOM 7035 C CA . TRP B 1 228 ? 2.363 17.281 23.234 1 95.19 228 TRP B CA 1
ATOM 7036 C C . TRP B 1 228 ? 1.236 17.031 24.234 1 95.19 228 TRP B C 1
ATOM 7038 O O . TRP B 1 228 ? 0.33 17.859 24.375 1 95.19 228 TRP B O 1
ATOM 7048 N N . MET B 1 229 ? 1.221 15.945 24.953 1 96.94 229 MET B N 1
ATOM 7049 C CA . MET B 1 229 ? 0.217 15.672 25.969 1 96.94 229 MET B CA 1
ATOM 7050 C C . MET B 1 229 ? 0.373 16.625 27.156 1 96.94 229 MET B C 1
ATOM 7052 O O . MET B 1 229 ? -0.592 16.891 27.875 1 96.94 229 MET B O 1
ATOM 7056 N N . GLY B 1 230 ? 1.591 17.031 27.484 1 95 230 GLY B N 1
ATOM 7057 C CA . GLY B 1 230 ? 1.869 18.016 28.531 1 95 230 GLY B CA 1
ATOM 7058 C C . GLY B 1 230 ? 2.053 17.391 29.891 1 95 230 GLY B C 1
ATOM 7059 O O . GLY B 1 230 ? 2.211 18.109 30.891 1 95 230 GLY B O 1
ATOM 7060 N N . PHE B 1 231 ? 2.08 16.062 29.953 1 94.44 231 PHE B N 1
ATOM 7061 C CA . PHE B 1 231 ? 2.189 15.422 31.25 1 94.44 231 PHE B CA 1
ATOM 7062 C C . PHE B 1 231 ? 3.633 15.438 31.734 1 94.44 231 PHE B C 1
ATOM 7064 O O . PHE B 1 231 ? 3.885 15.594 32.938 1 94.44 231 PHE B O 1
ATOM 7071 N N . GLU B 1 232 ? 4.535 15.25 30.828 1 87.94 232 GLU B N 1
ATOM 7072 C CA . GLU B 1 232 ? 5.945 15.18 31.203 1 87.94 232 GLU B CA 1
ATOM 7073 C C . GLU B 1 232 ? 6.73 16.359 30.641 1 87.94 232 GLU B C 1
ATOM 7075 O O . GLU B 1 232 ? 7.961 16.375 30.688 1 87.94 232 GLU B O 1
ATOM 7080 N N . SER B 1 233 ? 6.035 17.203 30.016 1 78.06 233 SER B N 1
ATOM 7081 C CA . SER B 1 233 ? 6.699 18.344 29.391 1 78.06 233 SER B CA 1
ATOM 7082 C C . SER B 1 233 ? 6.156 19.672 29.922 1 78.06 233 SER B C 1
ATOM 7084 O O . SER B 1 233 ? 4.965 19.781 30.219 1 78.06 233 SER B O 1
ATOM 7086 N N . SER B 1 234 ? 7.047 20.547 30.062 1 76.81 234 SER B N 1
ATOM 7087 C CA . SER B 1 234 ? 6.621 21.891 30.469 1 76.81 234 SER B CA 1
ATOM 7088 C C . SER B 1 234 ? 6.164 22.703 29.25 1 76.81 234 SER B C 1
ATOM 7090 O O . SER B 1 234 ? 5.562 23.766 29.406 1 76.81 234 SER B O 1
ATOM 7092 N N . PHE B 1 235 ? 6.371 22.156 28.156 1 81.06 235 PHE B N 1
ATOM 7093 C CA . PHE B 1 235 ? 6.016 22.828 26.922 1 81.06 235 PHE B CA 1
ATOM 7094 C C . PHE B 1 235 ? 4.895 22.078 26.203 1 81.06 235 PHE B C 1
ATOM 7096 O O . PHE B 1 235 ? 4.914 20.859 26.125 1 81.06 235 PHE B O 1
ATOM 7103 N N . VAL B 1 236 ? 3.84 22.844 25.844 1 88.62 236 VAL B N 1
ATOM 7104 C CA . VAL B 1 236 ? 2.773 22.312 25 1 88.62 236 VAL B CA 1
ATOM 7105 C C . VAL B 1 236 ? 2.434 23.312 23.906 1 88.62 236 VAL B C 1
ATOM 7107 O O . VAL B 1 236 ? 2.598 24.516 24.078 1 88.62 236 VAL B O 1
ATOM 7110 N N . ASN B 1 237 ? 2.137 22.828 22.734 1 87.19 237 ASN B N 1
ATOM 7111 C CA . ASN B 1 237 ? 1.735 23.703 21.641 1 87.19 237 ASN B CA 1
ATOM 7112 C C . ASN B 1 237 ? 0.436 23.219 21 1 87.19 237 ASN B C 1
ATOM 7114 O O . ASN B 1 237 ? -0.346 22.5 21.625 1 87.19 237 ASN B O 1
ATOM 7118 N N . ASN B 1 238 ? 0.183 23.688 19.828 1 90.56 238 ASN B N 1
ATOM 7119 C CA . ASN B 1 238 ? -1.089 23.453 19.156 1 90.56 238 ASN B CA 1
ATOM 7120 C C . ASN B 1 238 ? -1.293 21.969 18.844 1 90.56 238 ASN B C 1
ATOM 7122 O O . ASN B 1 238 ? -2.414 21.547 18.562 1 90.56 238 ASN B O 1
ATOM 7126 N N . TRP B 1 239 ? -0.32 21.156 18.953 1 94.25 239 TRP B N 1
ATOM 7127 C CA . TRP B 1 239 ? -0.493 19.719 18.766 1 94.25 239 TRP B CA 1
ATOM 7128 C C . TRP B 1 239 ? -1.436 19.141 19.812 1 94.25 239 TRP B C 1
ATOM 7130 O O . TRP B 1 239 ? -2.133 18.156 19.562 1 94.25 239 TRP B O 1
ATOM 7140 N N . ASN B 1 240 ? -1.404 19.766 20.938 1 96.56 240 ASN B N 1
ATOM 7141 C CA . ASN B 1 240 ? -2.143 19.234 22.078 1 96.56 240 ASN B CA 1
ATOM 7142 C C . ASN B 1 240 ? -3.639 19.156 21.781 1 96.56 240 ASN B C 1
ATOM 7144 O O . ASN B 1 240 ? -4.203 18.062 21.719 1 96.56 240 ASN B O 1
ATOM 7148 N N . PRO B 1 241 ? -4.297 20.297 21.562 1 97.5 241 PRO B N 1
ATOM 7149 C CA . PRO B 1 241 ? -5.734 20.156 21.312 1 97.5 241 PRO B CA 1
ATOM 7150 C C . PRO B 1 241 ? -6.031 19.391 20.031 1 97.5 241 PRO B C 1
ATOM 7152 O O . PRO B 1 241 ? -7.055 18.703 19.922 1 97.5 241 PRO B O 1
ATOM 7155 N N . TRP B 1 242 ? -5.109 19.484 19.062 1 97.56 242 TRP B N 1
ATOM 7156 C CA . TRP B 1 242 ? -5.277 18.859 17.766 1 97.56 242 TRP B CA 1
ATOM 7157 C C . TRP B 1 242 ? -5.285 17.328 17.891 1 97.56 242 TRP B C 1
ATOM 7159 O O . TRP B 1 242 ? -6.242 16.672 17.484 1 97.56 242 TRP B O 1
ATOM 7169 N N . CYS B 1 243 ? -4.285 16.75 18.484 1 98.5 243 CYS B N 1
ATOM 7170 C CA . CYS B 1 243 ? -4.176 15.312 18.672 1 98.5 243 CYS B CA 1
ATOM 7171 C C . CYS B 1 243 ? -5.254 14.805 19.625 1 98.5 243 CYS B C 1
ATOM 7173 O O . CYS B 1 243 ? -5.867 13.766 19.375 1 98.5 243 CYS B O 1
ATOM 7175 N N . ASN B 1 244 ? -5.488 15.547 20.672 1 98.81 244 ASN B N 1
ATOM 7176 C CA . ASN B 1 244 ? -6.488 15.117 21.641 1 98.81 244 ASN B CA 1
ATOM 7177 C C . ASN B 1 244 ? -7.887 15.078 21.031 1 98.81 244 ASN B C 1
ATOM 7179 O O . ASN B 1 244 ? -8.68 14.188 21.328 1 98.81 244 ASN B O 1
ATOM 7183 N N . TYR B 1 245 ? -8.172 16.078 20.25 1 98.69 245 TYR B N 1
ATOM 7184 C CA . TYR B 1 245 ? -9.461 16.078 19.562 1 98.69 245 TYR B CA 1
ATOM 7185 C C . TYR B 1 245 ? -9.633 14.82 18.719 1 98.69 245 TYR B C 1
ATOM 7187 O O . TYR B 1 245 ? -10.656 14.141 18.812 1 98.69 245 TYR B O 1
ATOM 7195 N N . ASN B 1 246 ? -8.633 14.523 17.922 1 98.81 246 ASN B N 1
ATOM 7196 C CA . ASN B 1 246 ? -8.711 13.391 17 1 98.81 246 ASN B CA 1
ATOM 7197 C C . ASN B 1 246 ? -8.773 12.062 17.766 1 98.81 246 ASN B C 1
ATOM 7199 O O . ASN B 1 246 ? -9.477 11.141 17.344 1 98.81 246 ASN B O 1
ATOM 7203 N N . VAL B 1 247 ? -8.039 11.953 18.828 1 98.88 247 VAL B N 1
ATOM 7204 C CA . VAL B 1 247 ? -8.07 10.742 19.656 1 98.88 247 VAL B CA 1
ATOM 7205 C C . VAL B 1 247 ? -9.461 10.555 20.25 1 98.88 247 VAL B C 1
ATOM 7207 O O . VAL B 1 247 ? -10.031 9.461 20.188 1 98.88 247 VAL B O 1
ATOM 7210 N N . LEU B 1 248 ? -9.992 11.617 20.828 1 98.81 248 LEU B N 1
ATOM 7211 C CA . LEU B 1 248 ? -11.312 11.531 21.438 1 98.81 248 LEU B CA 1
ATOM 7212 C C . LEU B 1 248 ? -12.375 11.188 20.406 1 98.81 248 LEU B C 1
ATOM 7214 O O . LEU B 1 248 ? -13.242 10.344 20.656 1 98.81 248 LEU B O 1
ATOM 7218 N N . MET B 1 249 ? -12.305 11.875 19.297 1 98.38 249 MET B N 1
ATOM 7219 C CA . MET B 1 249 ? -13.242 11.609 18.203 1 98.38 249 MET B CA 1
ATOM 7220 C C . MET B 1 249 ? -13.203 10.133 17.812 1 98.38 249 MET B C 1
ATOM 7222 O O . MET B 1 249 ? -14.258 9.508 17.656 1 98.38 249 MET B O 1
ATOM 7226 N N . SER B 1 250 ? -12.039 9.578 17.672 1 98.5 250 SER B N 1
ATOM 7227 C CA . SER B 1 250 ? -11.867 8.188 17.266 1 98.5 250 SER B CA 1
ATOM 7228 C C . SER B 1 250 ? -12.398 7.23 18.328 1 98.5 250 SER B C 1
ATOM 7230 O O . SER B 1 250 ? -13.016 6.215 18 1 98.5 250 SER B O 1
ATOM 7232 N N . ALA B 1 251 ? -12.164 7.57 19.562 1 98.5 251 ALA B N 1
ATOM 7233 C CA . ALA B 1 251 ? -12.625 6.734 20.672 1 98.5 251 ALA B CA 1
ATOM 7234 C C . ALA B 1 251 ? -14.148 6.668 20.719 1 98.5 251 ALA B C 1
ATOM 7236 O O . ALA B 1 251 ? -14.727 5.594 20.875 1 98.5 251 ALA B O 1
ATOM 7237 N N . ILE B 1 252 ? -14.758 7.797 20.516 1 97.5 252 ILE B N 1
ATOM 7238 C CA . ILE B 1 252 ? -16.203 7.863 20.672 1 97.5 252 ILE B CA 1
ATOM 7239 C C . ILE B 1 252 ? -16.891 7.23 19.453 1 97.5 252 ILE B C 1
ATOM 7241 O O . ILE B 1 252 ? -17.953 6.633 19.578 1 97.5 252 ILE B O 1
ATOM 7245 N N . MET B 1 253 ? -16.266 7.289 18.344 1 97.62 253 MET B N 1
ATOM 7246 C CA . MET B 1 253 ? -16.906 6.855 17.109 1 97.62 253 MET B CA 1
ATOM 7247 C C . MET B 1 253 ? -16.656 5.371 16.859 1 97.62 253 MET B C 1
ATOM 7249 O O . MET B 1 253 ? -17.5 4.684 16.281 1 97.62 253 MET B O 1
ATOM 7253 N N . VAL B 1 254 ? -15.508 4.859 17.328 1 98.06 254 VAL B N 1
ATOM 7254 C CA . VAL B 1 254 ? -15.109 3.543 16.828 1 98.06 254 VAL B CA 1
ATOM 7255 C C . VAL B 1 254 ? -14.953 2.574 18 1 98.06 254 VAL B C 1
ATOM 7257 O O . VAL B 1 254 ? -15.328 1.402 17.891 1 98.06 254 VAL B O 1
ATOM 7260 N N . GLU B 1 255 ? -14.43 3.066 19.156 1 96.38 255 GLU B N 1
ATOM 7261 C CA . GLU B 1 255 ? -14.203 2.199 20.297 1 96.38 255 GLU B CA 1
ATOM 7262 C C . GLU B 1 255 ? -15.523 1.74 20.922 1 96.38 255 GLU B C 1
ATOM 7264 O O . GLU B 1 255 ? -16.406 2.553 21.172 1 96.38 255 GLU B O 1
ATOM 7269 N N . ARG B 1 256 ? -15.602 0.435 21.156 1 91.5 256 ARG B N 1
ATOM 7270 C CA . ARG B 1 256 ? -16.859 -0.121 21.656 1 91.5 256 ARG B CA 1
ATOM 7271 C C . ARG B 1 256 ? -16.812 -0.286 23.172 1 91.5 256 ARG B C 1
ATOM 7273 O O . ARG B 1 256 ? -17.859 -0.34 23.812 1 91.5 256 ARG B O 1
ATOM 7280 N N . ASP B 1 257 ? -15.695 -0.336 23.75 1 95.69 257 ASP B N 1
ATOM 7281 C CA . ASP B 1 257 ? -15.531 -0.491 25.203 1 95.69 257 ASP B CA 1
ATOM 7282 C C . ASP B 1 257 ? -15.773 0.832 25.922 1 95.69 257 ASP B C 1
ATOM 7284 O O . ASP B 1 257 ? -14.953 1.745 25.844 1 95.69 257 ASP B O 1
ATOM 7288 N N . LYS B 1 258 ? -16.812 0.89 26.719 1 95.12 258 LYS B N 1
ATOM 7289 C CA . LYS B 1 258 ? -17.219 2.123 27.391 1 95.12 258 LYS B CA 1
ATOM 7290 C C . LYS B 1 258 ? -16.172 2.549 28.422 1 95.12 258 LYS B C 1
ATOM 7292 O O . LYS B 1 258 ? -15.969 3.742 28.656 1 95.12 258 LYS B O 1
ATOM 7297 N N . GLU B 1 259 ? -15.562 1.58 29 1 96.31 259 GLU B N 1
ATOM 7298 C CA . GLU B 1 259 ? -14.523 1.909 29.969 1 96.31 259 GLU B CA 1
ATOM 7299 C C . GLU B 1 259 ? -13.328 2.582 29.297 1 96.31 259 GLU B C 1
ATOM 7301 O O . GLU B 1 259 ? -12.75 3.518 29.844 1 96.31 259 GLU B O 1
ATOM 7306 N N . LYS B 1 260 ? -12.984 2.109 28.141 1 97.25 260 LYS B N 1
ATOM 7307 C CA . LYS B 1 260 ? -11.898 2.723 27.391 1 97.25 260 LYS B CA 1
ATOM 7308 C C . LYS B 1 260 ? -12.281 4.113 26.891 1 97.25 260 LYS B C 1
ATOM 7310 O O . LYS B 1 260 ? -11.461 5.031 26.906 1 97.25 260 LYS B O 1
ATOM 7315 N N . GLN B 1 261 ? -13.539 4.25 26.469 1 97.69 261 GLN B N 1
ATOM 7316 C CA . GLN B 1 261 ? -14.008 5.562 26.062 1 97.69 261 GLN B CA 1
ATOM 7317 C C . GLN B 1 261 ? -13.875 6.582 27.188 1 97.69 261 GLN B C 1
ATOM 7319 O O . GLN B 1 261 ? -13.406 7.699 26.969 1 97.69 261 GLN B O 1
ATOM 7324 N N . LEU B 1 262 ? -14.289 6.129 28.344 1 96.69 262 LEU B N 1
ATOM 7325 C CA . LEU B 1 262 ? -14.242 7.016 29.5 1 96.69 262 LEU B CA 1
ATOM 7326 C C . LEU B 1 262 ? -12.805 7.359 29.859 1 96.69 262 LEU B C 1
ATOM 7328 O O . LEU B 1 262 ? -12.492 8.508 30.172 1 96.69 262 LEU B O 1
ATOM 7332 N N . ALA B 1 263 ? -11.969 6.352 29.828 1 97.88 263 ALA B N 1
ATOM 7333 C CA . ALA B 1 263 ? -10.555 6.574 30.156 1 97.88 263 ALA B CA 1
ATOM 7334 C C . ALA B 1 263 ? -9.922 7.559 29.172 1 97.88 263 ALA B C 1
ATOM 7336 O O . ALA B 1 263 ? -9.125 8.414 29.578 1 97.88 263 ALA B O 1
ATOM 7337 N N . ILE B 1 264 ? -10.281 7.449 27.938 1 98.5 264 ILE B N 1
ATOM 7338 C CA . ILE B 1 264 ? -9.758 8.352 26.922 1 98.5 264 ILE B CA 1
ATOM 7339 C C . ILE B 1 264 ? -10.281 9.766 27.156 1 98.5 264 ILE B C 1
ATOM 7341 O O . ILE B 1 264 ? -9.523 10.734 27.078 1 98.5 264 ILE B O 1
ATOM 7345 N N . LEU B 1 265 ? -11.578 9.867 27.391 1 98.06 265 LEU B N 1
ATOM 7346 C CA . LEU B 1 265 ? -12.18 11.172 27.656 1 98.06 265 LEU B CA 1
ATOM 7347 C C . LEU B 1 265 ? -11.484 11.867 28.828 1 98.06 265 LEU B C 1
ATOM 7349 O O . LEU B 1 265 ? -11.102 13.031 28.719 1 98.06 265 LEU B O 1
ATOM 7353 N N . GLU B 1 266 ? -11.266 11.172 29.891 1 96.94 266 GLU B N 1
ATOM 7354 C CA . GLU B 1 266 ? -10.648 11.742 31.078 1 96.94 266 GLU B CA 1
ATOM 7355 C C . GLU B 1 266 ? -9.211 12.164 30.812 1 96.94 266 GLU B C 1
ATOM 7357 O O . GLU B 1 266 ? -8.797 13.266 31.172 1 96.94 266 GLU B O 1
ATOM 7362 N N . LYS B 1 267 ? -8.492 11.281 30.188 1 98.19 267 LYS B N 1
ATOM 7363 C CA . LYS B 1 267 ? -7.086 11.562 29.922 1 98.19 267 LYS B CA 1
ATOM 7364 C C . LYS B 1 267 ? -6.922 12.727 28.953 1 98.19 267 LYS B C 1
ATOM 7366 O O . LYS B 1 267 ? -6.043 13.57 29.125 1 98.19 267 LYS B O 1
ATOM 7371 N N . THR B 1 268 ? -7.75 12.75 27.906 1 98.62 268 THR B N 1
ATOM 7372 C CA . THR B 1 268 ? -7.668 13.859 26.969 1 98.62 268 THR B CA 1
ATOM 7373 C C . THR B 1 268 ? -8.031 15.18 27.641 1 98.62 268 THR B C 1
ATOM 7375 O O . THR B 1 268 ? -7.438 16.219 27.359 1 98.62 268 THR B O 1
ATOM 7378 N N . ALA B 1 269 ? -8.984 15.141 28.547 1 97.81 269 ALA B N 1
ATOM 7379 C CA . ALA B 1 269 ? -9.383 16.359 29.266 1 97.81 269 ALA B CA 1
ATOM 7380 C C . ALA B 1 269 ? -8.227 16.891 30.109 1 97.81 269 ALA B C 1
ATOM 7382 O O . ALA B 1 269 ? -7.953 18.094 30.109 1 97.81 269 ALA B O 1
ATOM 7383 N N . LEU B 1 270 ? -7.598 15.992 30.766 1 97.38 270 LEU B N 1
ATOM 7384 C CA . LEU B 1 270 ? -6.465 16.391 31.594 1 97.38 270 LEU B CA 1
ATOM 7385 C C . LEU B 1 270 ? -5.324 16.922 30.734 1 97.38 270 LEU B C 1
ATOM 7387 O O . LEU B 1 270 ? -4.629 17.859 31.125 1 97.38 270 LEU B O 1
ATOM 7391 N N . SER B 1 271 ? -5.156 16.297 29.609 1 98.12 271 SER B N 1
ATOM 7392 C CA . SER B 1 271 ? -4.117 16.734 28.688 1 98.12 271 SER B CA 1
ATOM 7393 C C . SER B 1 271 ? -4.434 18.125 28.125 1 98.12 271 SER B C 1
ATOM 7395 O O . SER B 1 271 ? -3.561 18.984 28.062 1 98.12 271 SER B O 1
ATOM 7397 N N . VAL B 1 272 ? -5.645 18.344 27.688 1 98.19 272 VAL B N 1
ATOM 7398 C CA . VAL B 1 272 ? -6.027 19.625 27.109 1 98.19 272 VAL B CA 1
ATOM 7399 C C . VAL B 1 272 ? -5.953 20.734 28.172 1 98.19 272 VAL B C 1
ATOM 7401 O O . VAL B 1 272 ? -5.645 21.875 27.859 1 98.19 272 VAL B O 1
ATOM 7404 N N . ASP B 1 273 ? -6.16 20.375 29.422 1 97.12 273 ASP B N 1
ATOM 7405 C CA . ASP B 1 273 ? -5.949 21.328 30.516 1 97.12 273 ASP B CA 1
ATOM 7406 C C . ASP B 1 273 ? -4.531 21.891 30.469 1 97.12 273 ASP B C 1
ATOM 7408 O O . ASP B 1 273 ? -4.32 23.062 30.781 1 97.12 273 ASP B O 1
ATOM 7412 N N . LYS B 1 274 ? -3.613 21.047 30.156 1 96.31 274 LYS B N 1
ATOM 7413 C CA . LYS B 1 274 ? -2.229 21.5 30.094 1 96.31 274 LYS B CA 1
ATOM 7414 C C . LYS B 1 274 ? -2.055 22.594 29.047 1 96.31 274 LYS B C 1
ATOM 7416 O O . LYS B 1 274 ? -1.276 23.531 29.234 1 96.31 274 LYS B O 1
ATOM 7421 N N . PHE B 1 275 ? -2.707 22.516 28 1 95.62 275 PHE B N 1
ATOM 7422 C CA . PHE B 1 275 ? -2.658 23.5 26.938 1 95.62 275 PHE B CA 1
ATOM 7423 C C . PHE B 1 275 ? -3.295 24.812 27.391 1 95.62 275 PHE B C 1
ATOM 7425 O O . PHE B 1 275 ? -2.73 25.891 27.188 1 95.62 275 PHE B O 1
ATOM 7432 N N . ILE B 1 276 ? -4.477 24.656 27.984 1 96.31 276 ILE B N 1
ATOM 7433 C CA . ILE B 1 276 ? -5.168 25.844 28.484 1 96.31 276 ILE B CA 1
ATOM 7434 C C . ILE B 1 276 ? -4.316 26.531 29.547 1 96.31 276 ILE B C 1
ATOM 7436 O O . ILE B 1 276 ? -4.207 27.75 29.578 1 96.31 276 ILE B O 1
ATOM 7440 N N . ASN B 1 277 ? -3.727 25.703 30.375 1 94.06 277 ASN B N 1
ATOM 7441 C CA . ASN B 1 277 ? -2.863 26.234 31.438 1 94.06 277 ASN B CA 1
ATOM 7442 C C . ASN B 1 277 ? -1.65 26.953 30.859 1 94.06 277 ASN B C 1
ATOM 7444 O O . ASN B 1 277 ? -1.115 27.875 31.484 1 94.06 277 ASN B O 1
ATOM 7448 N N . TYR B 1 278 ? -1.243 26.516 29.734 1 90.44 278 TYR B N 1
ATOM 7449 C CA . TYR B 1 278 ? -0.054 27.078 29.109 1 90.44 278 TYR B CA 1
ATOM 7450 C C . TYR B 1 278 ? -0.325 28.5 28.594 1 90.44 278 TYR B C 1
ATOM 7452 O O . TYR B 1 278 ? 0.591 29.312 28.484 1 90.44 278 TYR B O 1
ATOM 7460 N N . TYR B 1 279 ? -1.564 28.797 28.234 1 90.12 279 TYR B N 1
ATOM 7461 C CA . TYR B 1 279 ? -1.932 30.141 27.766 1 90.12 279 TYR B CA 1
ATOM 7462 C C . TYR B 1 279 ? -1.873 31.156 28.906 1 90.12 279 TYR B C 1
ATOM 7464 O O . TYR B 1 279 ? -2.266 30.844 30.031 1 90.12 279 TYR B O 1
ATOM 7472 N N . LYS B 1 280 ? -1.432 32.312 28.547 1 88.44 280 LYS B N 1
ATOM 7473 C CA . LYS B 1 280 ? -1.539 33.406 29.5 1 88.44 280 LYS B CA 1
ATOM 7474 C C . LYS B 1 280 ? -2.979 33.906 29.609 1 88.44 280 LYS B C 1
ATOM 7476 O O . LYS B 1 280 ? -3.816 33.594 28.75 1 88.44 280 LYS B O 1
ATOM 7481 N N . THR B 1 281 ? -3.191 34.625 30.562 1 89.25 281 THR B N 1
ATOM 7482 C CA . THR B 1 281 ? -4.562 35 30.922 1 89.25 281 THR B CA 1
ATOM 7483 C C . THR B 1 281 ? -5.188 35.875 29.844 1 89.25 281 THR B C 1
ATOM 7485 O O . THR B 1 281 ? -6.402 35.844 29.641 1 89.25 281 THR B O 1
ATOM 7488 N N . ASP B 1 282 ? -4.395 36.594 29.172 1 90.06 282 ASP B N 1
ATOM 7489 C CA . ASP B 1 282 ? -4.957 37.5 28.172 1 90.06 282 ASP B CA 1
ATOM 7490 C C . ASP B 1 282 ? -5.449 36.75 26.938 1 90.06 282 ASP B C 1
ATOM 7492 O O . ASP B 1 282 ? -6.172 37.281 26.109 1 90.06 282 ASP B O 1
ATOM 7496 N N . GLY B 1 283 ? -5.07 35.469 26.781 1 92.88 283 GLY B N 1
ATOM 7497 C CA . GLY B 1 283 ? -5.621 34.594 25.766 1 92.88 283 GLY B CA 1
ATOM 7498 C C . GLY B 1 283 ? -4.996 34.812 24.391 1 92.88 283 GLY B C 1
ATOM 7499 O O . GLY B 1 283 ? -5.453 34.219 23.406 1 92.88 283 GLY B O 1
ATOM 7500 N N . ALA B 1 284 ? -3.947 35.562 24.328 1 91.5 284 ALA B N 1
ATOM 7501 C CA . ALA B 1 284 ? -3.309 35.844 23.047 1 91.5 284 ALA B CA 1
ATOM 7502 C C . ALA B 1 284 ? -2.631 34.594 22.469 1 91.5 284 ALA B C 1
ATOM 7504 O O . ALA B 1 284 ? -2.043 33.812 23.219 1 91.5 284 ALA B O 1
ATOM 7505 N N . CYS B 1 285 ? -2.82 34.406 21.172 1 89.56 285 CYS B N 1
ATOM 7506 C CA . CYS B 1 285 ? -2.068 33.375 20.484 1 89.56 285 CYS B CA 1
ATOM 7507 C C . CYS B 1 285 ? -0.633 33.812 20.234 1 89.56 285 CYS B C 1
ATOM 7509 O O . CYS B 1 285 ? -0.375 34.594 19.312 1 89.56 285 CYS B O 1
ATOM 7511 N N . GLU B 1 286 ? 0.283 33.281 20.891 1 77.69 286 GLU B N 1
ATOM 7512 C CA . GLU B 1 286 ? 1.672 33.719 20.828 1 77.69 286 GLU B CA 1
ATOM 7513 C C . GLU B 1 286 ? 2.258 33.531 19.438 1 77.69 286 GLU B C 1
ATOM 7515 O O . GLU B 1 286 ? 3.135 34.312 19.016 1 77.69 286 GLU B O 1
ATOM 7520 N N . GLU B 1 287 ? 1.634 32.594 18.75 1 77.06 287 GLU B N 1
ATOM 7521 C CA . GLU B 1 287 ? 2.156 32.312 17.422 1 77.06 287 GLU B CA 1
ATOM 7522 C C . GLU B 1 287 ? 1.491 33.219 16.375 1 77.06 287 GLU B C 1
ATOM 7524 O O . GLU B 1 287 ? 1.866 33.156 15.195 1 77.06 287 GLU B O 1
ATOM 7529 N N . GLY B 1 288 ? 0.569 33.938 16.75 1 84.19 288 GLY B N 1
ATOM 7530 C CA . GLY B 1 288 ? -0.095 34.844 15.844 1 84.19 288 GLY B CA 1
ATOM 7531 C C . GLY B 1 288 ? -1.43 34.344 15.344 1 84.19 288 GLY B C 1
ATOM 7532 O O . GLY B 1 288 ? -1.805 33.188 15.625 1 84.19 288 GLY B O 1
ATOM 7533 N N . PRO B 1 289 ? -2.096 35.156 14.602 1 88.56 289 PRO B N 1
ATOM 7534 C CA . PRO B 1 289 ? -3.451 34.812 14.164 1 88.56 289 PRO B CA 1
ATOM 7535 C C . PRO B 1 289 ? -3.477 33.688 13.141 1 88.56 289 PRO B C 1
ATOM 7537 O O . PRO B 1 289 ? -4.492 33 13 1 88.56 289 PRO B O 1
ATOM 7540 N N . ALA B 1 290 ? -2.391 33.5 12.43 1 84.12 290 ALA B N 1
ATOM 7541 C CA . ALA B 1 290 ? -2.344 32.438 11.438 1 84.12 290 ALA B CA 1
ATOM 7542 C C . ALA B 1 290 ? -2.447 31.062 12.109 1 84.12 290 ALA B C 1
ATOM 7544 O O . ALA B 1 290 ? -2.918 30.109 11.5 1 84.12 290 ALA B O 1
ATOM 7545 N N . TYR B 1 291 ? -2.066 31.031 13.352 1 86.19 291 TYR B N 1
ATOM 7546 C CA . TYR B 1 291 ? -2.074 29.75 14.062 1 86.19 291 TYR B CA 1
ATOM 7547 C C . TYR B 1 291 ? -3.303 29.641 14.961 1 86.19 291 TYR B C 1
ATOM 7549 O O . TYR B 1 291 ? -3.496 28.625 15.633 1 86.19 291 TYR B O 1
ATOM 7557 N N . TRP B 1 292 ? -4.027 30.703 14.969 1 93.12 292 TRP B N 1
ATOM 7558 C CA . TRP B 1 292 ? -5.223 30.672 15.805 1 93.12 292 TRP B CA 1
ATOM 7559 C C . TRP B 1 292 ? -6.09 29.469 15.469 1 93.12 292 TRP B C 1
ATOM 7561 O O . TRP B 1 292 ? -6.574 28.766 16.375 1 93.12 292 TRP B O 1
ATOM 7571 N N . ASP B 1 293 ? -6.227 29.219 14.172 1 92.88 293 ASP B N 1
ATOM 7572 C CA . ASP B 1 293 ? -7.062 28.109 13.711 1 92.88 293 ASP B CA 1
ATOM 7573 C C . ASP B 1 293 ? -6.555 26.781 14.25 1 92.88 293 ASP B C 1
ATOM 7575 O O . ASP B 1 293 ? -7.348 25.875 14.539 1 92.88 293 ASP B O 1
ATOM 7579 N N . HIS B 1 294 ? -5.301 26.641 14.445 1 91 294 HIS B N 1
ATOM 7580 C CA . HIS B 1 294 ? -4.672 25.391 14.852 1 91 294 HIS B CA 1
ATOM 7581 C C . HIS B 1 294 ? -4.523 25.312 16.359 1 91 294 HIS B C 1
ATOM 7583 O O . HIS B 1 294 ? -4.215 24.25 16.906 1 91 294 HIS B O 1
ATOM 7589 N N . ALA B 1 295 ? -4.719 26.391 16.969 1 93.38 295 ALA B N 1
ATOM 7590 C CA . ALA B 1 295 ? -4.613 26.438 18.422 1 93.38 295 ALA B CA 1
ATOM 7591 C C . ALA B 1 295 ? -5.988 26.562 19.062 1 93.38 295 ALA B C 1
ATOM 7593 O O . ALA B 1 295 ? -6.68 25.562 19.281 1 93.38 295 ALA B O 1
ATOM 7594 N N . ALA B 1 296 ? -6.414 27.812 19.219 1 96 296 ALA B N 1
ATOM 7595 C CA . ALA B 1 296 ? -7.738 28.031 19.797 1 96 296 ALA B CA 1
ATOM 7596 C C . ALA B 1 296 ? -8.828 27.406 18.922 1 96 296 ALA B C 1
ATOM 7598 O O . ALA B 1 296 ? -9.812 26.875 19.438 1 96 296 ALA B O 1
ATOM 7599 N N . GLY B 1 297 ? -8.641 27.531 17.656 1 95.88 297 GLY B N 1
ATOM 7600 C CA . GLY B 1 297 ? -9.586 26.938 16.734 1 95.88 297 GLY B CA 1
ATOM 7601 C C . GLY B 1 297 ? -9.695 25.438 16.891 1 95.88 297 GLY B C 1
ATOM 7602 O O . GLY B 1 297 ? -10.805 24.891 16.906 1 95.88 297 GLY B O 1
ATOM 7603 N N . LYS B 1 298 ? -8.602 24.781 17 1 95.94 298 LYS B N 1
ATOM 7604 C CA . LYS B 1 298 ? -8.617 23.344 17.188 1 95.94 298 LYS B CA 1
ATOM 7605 C C . LYS B 1 298 ? -9.133 22.984 18.578 1 95.94 298 LYS B C 1
ATOM 7607 O O . LYS B 1 298 ? -9.797 21.969 18.766 1 95.94 298 LYS B O 1
ATOM 7612 N N . MET B 1 299 ? -8.789 23.781 19.547 1 97.94 299 MET B N 1
ATOM 7613 C CA . MET B 1 299 ? -9.258 23.547 20.906 1 97.94 299 MET B CA 1
ATOM 7614 C C . MET B 1 299 ? -10.781 23.547 20.969 1 97.94 299 MET B C 1
ATOM 7616 O O . MET B 1 299 ? -11.383 22.734 21.688 1 97.94 299 MET B O 1
ATOM 7620 N N . ILE B 1 300 ? -11.367 24.422 20.234 1 97.75 300 ILE B N 1
ATOM 7621 C CA . ILE B 1 300 ? -12.82 24.531 20.344 1 97.75 300 ILE B CA 1
ATOM 7622 C C . ILE B 1 300 ? -13.469 23.297 19.734 1 97.75 300 ILE B C 1
ATOM 7624 O O . ILE B 1 300 ? -14.523 22.844 20.188 1 97.75 300 ILE B O 1
ATOM 7628 N N . GLU B 1 301 ? -12.852 22.703 18.703 1 97.75 301 GLU B N 1
ATOM 7629 C CA . GLU B 1 301 ? -13.359 21.438 18.203 1 97.75 301 GLU B CA 1
ATOM 7630 C C . GLU B 1 301 ? -13.414 20.375 19.297 1 97.75 301 GLU B C 1
ATOM 7632 O O . GLU B 1 301 ? -14.391 19.641 19.406 1 97.75 301 GLU B O 1
ATOM 7637 N N . TYR B 1 302 ? -12.367 20.328 20.094 1 98.44 302 TYR B N 1
ATOM 7638 C CA . TYR B 1 302 ? -12.32 19.391 21.219 1 98.44 302 TYR B CA 1
ATOM 7639 C C . TYR B 1 302 ? -13.375 19.734 22.266 1 98.44 302 TYR B C 1
ATOM 7641 O O . TYR B 1 302 ? -14.125 18.859 22.703 1 98.44 302 TYR B O 1
ATOM 7649 N N . LEU B 1 303 ? -13.422 21.016 22.672 1 98.62 303 LEU B N 1
ATOM 7650 C CA . LEU B 1 303 ? -14.32 21.438 23.734 1 98.62 303 LEU B CA 1
ATOM 7651 C C . LEU B 1 303 ? -15.781 21.266 23.328 1 98.62 303 LEU B C 1
ATOM 7653 O O . LEU B 1 303 ? -16.625 20.875 24.141 1 98.62 303 LEU B O 1
ATOM 7657 N N . ASP B 1 304 ? -16.078 21.625 22.125 1 97.62 304 ASP B N 1
ATOM 7658 C CA . ASP B 1 304 ? -17.438 21.453 21.609 1 97.62 304 ASP B CA 1
ATOM 7659 C C . ASP B 1 304 ? -17.828 19.969 21.609 1 97.62 304 ASP B C 1
ATOM 7661 O O . ASP B 1 304 ? -18.953 19.625 22 1 97.62 304 ASP B O 1
ATOM 7665 N N . LEU B 1 305 ? -16.953 19.125 21.172 1 98 305 LEU B N 1
ATOM 7666 C CA . LEU B 1 305 ? -17.203 17.688 21.188 1 98 305 LEU B CA 1
ATOM 7667 C C . LEU B 1 305 ? -17.422 17.203 22.625 1 98 305 LEU B C 1
ATOM 7669 O O . LEU B 1 305 ? -18.375 16.453 22.875 1 98 305 LEU B O 1
ATOM 7673 N N . LEU B 1 306 ? -16.516 17.609 23.5 1 97.81 306 LEU B N 1
ATOM 7674 C CA . LEU B 1 306 ? -16.609 17.219 24.891 1 97.81 306 LEU B CA 1
ATOM 7675 C C . LEU B 1 306 ? -17.953 17.609 25.484 1 97.81 306 LEU B C 1
ATOM 7677 O O . LEU B 1 306 ? -18.609 16.812 26.156 1 97.81 306 LEU B O 1
ATOM 7681 N N . SER B 1 307 ? -18.359 18.844 25.266 1 96.81 307 SER B N 1
ATOM 7682 C CA . SER B 1 307 ? -19.641 19.328 25.766 1 96.81 307 SER B CA 1
ATOM 7683 C C . SER B 1 307 ? -20.797 18.547 25.156 1 96.81 307 SER B C 1
ATOM 7685 O O . SER B 1 307 ? -21.75 18.188 25.875 1 96.81 307 SER B O 1
ATOM 7687 N N . SER B 1 308 ? -20.75 18.234 23.922 1 96.56 308 SER B N 1
ATOM 7688 C CA . SER B 1 308 ? -21.812 17.516 23.219 1 96.56 308 SER B CA 1
ATOM 7689 C C . SER B 1 308 ? -21.953 16.094 23.734 1 96.56 308 SER B C 1
ATOM 7691 O O . SER B 1 308 ? -23.062 15.648 24.031 1 96.56 308 SER B O 1
ATOM 7693 N N . ILE B 1 309 ? -20.844 15.383 23.875 1 97.12 309 ILE B N 1
ATOM 7694 C CA . ILE B 1 309 ? -20.922 13.961 24.203 1 97.12 309 ILE B CA 1
ATOM 7695 C C . ILE B 1 309 ? -21.25 13.781 25.688 1 97.12 309 ILE B C 1
ATOM 7697 O O . ILE B 1 309 ? -21.641 12.688 26.109 1 97.12 309 ILE B O 1
ATOM 7701 N N . THR B 1 310 ? -21.156 14.883 26.469 1 95.69 310 THR B N 1
ATOM 7702 C CA . THR B 1 310 ? -21.5 14.812 27.875 1 95.69 310 THR B CA 1
ATOM 7703 C C . THR B 1 310 ? -22.812 15.531 28.156 1 95.69 310 THR B C 1
ATOM 7705 O O . THR B 1 310 ? -23.125 15.836 29.312 1 95.69 310 THR B O 1
ATOM 7708 N N . ALA B 1 311 ? -23.531 15.938 27.125 1 94.19 311 ALA B N 1
ATOM 7709 C CA . ALA B 1 311 ? -24.812 16.625 27.219 1 94.19 311 ALA B CA 1
ATOM 7710 C C . ALA B 1 311 ? -24.703 17.906 28.031 1 94.19 311 ALA B C 1
ATOM 7712 O O . ALA B 1 311 ? -25.562 18.203 28.859 1 94.19 311 ALA B O 1
ATOM 7713 N N . GLY B 1 312 ? -23.578 18.484 27.922 1 93.5 312 GLY B N 1
ATOM 7714 C CA . GLY B 1 312 ? -23.375 19.797 28.516 1 93.5 312 GLY B CA 1
ATOM 7715 C C . GLY B 1 312 ? -22.797 19.719 29.922 1 93.5 312 GLY B C 1
ATOM 7716 O O . GLY B 1 312 ? -22.516 20.75 30.531 1 93.5 312 GLY B O 1
ATOM 7717 N N . GLU B 1 313 ? -22.531 18.594 30.359 1 92.88 313 GLU B N 1
ATOM 7718 C CA . GLU B 1 313 ? -22.031 18.469 31.734 1 92.88 313 GLU B CA 1
ATOM 7719 C C . GLU B 1 313 ? -20.594 18.953 31.859 1 92.88 313 GLU B C 1
ATOM 7721 O O . GLU B 1 313 ? -20.203 19.516 32.875 1 92.88 313 GLU B O 1
ATOM 7726 N N . LEU B 1 314 ? -19.797 18.625 30.906 1 95.12 314 LEU B N 1
ATOM 7727 C CA . LEU B 1 314 ? -18.438 19.141 30.859 1 95.12 314 LEU B CA 1
ATOM 7728 C C . LEU B 1 314 ? -18.328 20.312 29.891 1 95.12 314 LEU B C 1
ATOM 7730 O O . LEU B 1 314 ? -18.062 20.109 28.703 1 95.12 314 LEU B O 1
ATOM 7734 N N . ASP B 1 315 ? -18.562 21.453 30.375 1 95.25 315 ASP B N 1
ATOM 7735 C CA . ASP B 1 315 ? -18.609 22.688 29.594 1 95.25 315 ASP B CA 1
ATOM 7736 C C . ASP B 1 315 ? -17.891 23.812 30.312 1 95.25 315 ASP B C 1
ATOM 7738 O O . ASP B 1 315 ? -18.172 24.109 31.469 1 95.25 315 ASP B O 1
ATOM 7742 N N . ILE B 1 316 ? -16.922 24.375 29.625 1 96.75 316 ILE B N 1
ATOM 7743 C CA . ILE B 1 316 ? -16.172 25.453 30.25 1 96.75 316 ILE B CA 1
ATOM 7744 C C . ILE B 1 316 ? -16.281 26.719 29.406 1 96.75 316 ILE B C 1
ATOM 7746 O O . ILE B 1 316 ? -15.359 27.531 29.359 1 96.75 316 ILE B O 1
ATOM 7750 N N . SER B 1 317 ? -17.391 26.891 28.703 1 97 317 SER B N 1
ATOM 7751 C CA . SER B 1 317 ? -17.609 27.984 27.766 1 97 317 SER B CA 1
ATOM 7752 C C . SER B 1 317 ? -17.656 29.328 28.469 1 97 317 SER B C 1
ATOM 7754 O O . SER B 1 317 ? -17.422 30.375 27.844 1 97 317 SER B O 1
ATOM 7756 N N . GLN B 1 318 ? -17.859 29.359 29.734 1 95.81 318 GLN B N 1
ATOM 7757 C CA . GLN B 1 318 ? -18.062 30.625 30.453 1 95.81 318 GLN B CA 1
ATOM 7758 C C . GLN B 1 318 ? -16.75 31.109 31.062 1 95.81 318 GLN B C 1
ATOM 7760 O O . GLN B 1 318 ? -16.688 32.219 31.594 1 95.81 318 GLN B O 1
ATOM 7765 N N . GLU B 1 319 ? -15.75 30.312 30.953 1 96.06 319 GLU B N 1
ATOM 7766 C CA . GLU B 1 319 ? -14.461 30.703 31.516 1 96.06 319 GLU B CA 1
ATOM 7767 C C . GLU B 1 319 ? -13.836 31.828 30.688 1 96.06 319 GLU B C 1
ATOM 7769 O O . GLU B 1 319 ? -13.828 31.781 29.469 1 96.06 319 GLU B O 1
ATOM 7774 N N . GLU B 1 320 ? -13.266 32.812 31.359 1 95.19 320 GLU B N 1
ATOM 7775 C CA . GLU B 1 320 ? -12.742 34.031 30.734 1 95.19 320 GLU B CA 1
ATOM 7776 C C . GLU B 1 320 ? -11.617 33.688 29.766 1 95.19 320 GLU B C 1
ATOM 7778 O O . GLU B 1 320 ? -11.539 34.281 28.672 1 95.19 320 GLU B O 1
ATOM 7783 N N . ILE B 1 321 ? -10.766 32.812 30.109 1 95.94 321 ILE B N 1
ATOM 7784 C CA . ILE B 1 321 ? -9.617 32.469 29.281 1 95.94 321 ILE B CA 1
ATOM 7785 C C . ILE B 1 321 ? -10.086 31.906 27.938 1 95.94 321 ILE B C 1
ATOM 7787 O O . ILE B 1 321 ? -9.484 32.156 26.906 1 95.94 321 ILE B O 1
ATOM 7791 N N . ILE B 1 322 ? -11.172 31.156 27.969 1 97.56 322 ILE B N 1
ATOM 7792 C CA . ILE B 1 322 ? -11.695 30.562 26.75 1 97.56 322 ILE B CA 1
ATOM 7793 C C . ILE B 1 322 ? -12.258 31.641 25.828 1 97.56 322 ILE B C 1
ATOM 7795 O O . ILE B 1 322 ? -12.039 31.625 24.609 1 97.56 322 ILE B O 1
ATOM 7799 N N . ARG B 1 323 ? -12.898 32.562 26.375 1 96.69 323 ARG B N 1
ATOM 7800 C CA . ARG B 1 323 ? -13.445 33.688 25.625 1 96.69 323 ARG B CA 1
ATOM 7801 C C . ARG B 1 323 ? -12.328 34.531 25.016 1 96.69 323 ARG B C 1
ATOM 7803 O O . ARG B 1 323 ? -12.414 34.969 23.859 1 96.69 323 ARG B O 1
ATOM 7810 N N . ASN B 1 324 ? -11.328 34.812 25.859 1 95.38 324 ASN B N 1
ATOM 7811 C CA . ASN B 1 324 ? -10.203 35.594 25.406 1 95.38 324 ASN B CA 1
ATOM 7812 C C . ASN B 1 324 ? -9.477 34.938 24.234 1 95.38 324 ASN B C 1
ATOM 7814 O O . ASN B 1 324 ? -9.133 35.625 23.266 1 95.38 324 ASN B O 1
ATOM 7818 N N . MET B 1 325 ? -9.281 33.719 24.312 1 96.44 325 MET B N 1
ATOM 7819 C CA . MET B 1 325 ? -8.609 32.969 23.25 1 96.44 325 MET B CA 1
ATOM 7820 C C . MET B 1 325 ? -9.398 33.062 21.953 1 96.44 325 MET B C 1
ATOM 7822 O O . MET B 1 325 ? -8.828 33.219 20.875 1 96.44 325 MET B O 1
ATOM 7826 N N . GLY B 1 326 ? -10.656 32.906 22.031 1 97 326 GLY B N 1
ATOM 7827 C CA . GLY B 1 326 ? -11.523 32.906 20.875 1 97 326 GLY B CA 1
ATOM 7828 C C . GLY B 1 326 ? -11.508 34.219 20.125 1 97 326 GLY B C 1
ATOM 7829 O O . GLY B 1 326 ? -11.445 34.25 18.891 1 97 326 GLY B O 1
ATOM 7830 N N . ASN B 1 327 ? -11.5 35.281 20.812 1 96.31 327 ASN B N 1
ATOM 7831 C CA . ASN B 1 327 ? -11.664 36.594 20.203 1 96.31 327 ASN B CA 1
ATOM 7832 C C . ASN B 1 327 ? -10.344 37.125 19.656 1 96.31 327 ASN B C 1
ATOM 7834 O O . ASN B 1 327 ? -10.32 38.156 18.969 1 96.31 327 ASN B O 1
ATOM 7838 N N . TYR B 1 328 ? -9.289 36.469 19.906 1 95.75 328 TYR B N 1
ATOM 7839 C CA . TYR B 1 328 ? -7.988 36.938 19.422 1 95.75 328 TYR B CA 1
ATOM 7840 C C . TYR B 1 328 ? -8.016 37.125 17.906 1 95.75 328 TYR B C 1
ATOM 7842 O O . TYR B 1 328 ? -7.461 38.094 17.406 1 95.75 328 TYR B O 1
ATOM 7850 N N . ILE B 1 329 ? -8.656 36.219 17.141 1 95.88 329 ILE B N 1
ATOM 7851 C CA . ILE B 1 329 ? -8.695 36.281 15.688 1 95.88 329 ILE B CA 1
ATOM 7852 C C . ILE B 1 329 ? -9.453 37.531 15.234 1 95.88 329 ILE B C 1
ATOM 7854 O O . ILE B 1 329 ? -9.086 38.156 14.242 1 95.88 329 ILE B O 1
ATOM 7858 N N . ARG B 1 330 ? -10.477 37.875 15.906 1 95.81 330 ARG B N 1
ATOM 7859 C CA . ARG B 1 330 ? -11.258 39.062 15.594 1 95.81 330 ARG B CA 1
ATOM 7860 C C . ARG B 1 330 ? -10.484 40.312 15.938 1 95.81 330 ARG B C 1
ATOM 7862 O O . ARG B 1 330 ? -10.469 41.281 15.164 1 95.81 330 ARG B O 1
ATOM 7869 N N . PHE B 1 331 ? -9.812 40.281 17.062 1 95.69 331 PHE B N 1
ATOM 7870 C CA . PHE B 1 331 ? -9.164 41.5 17.578 1 95.69 331 PHE B CA 1
ATOM 7871 C C . PHE B 1 331 ? -7.891 41.781 16.797 1 95.69 331 PHE B C 1
ATOM 7873 O O . PHE B 1 331 ? -7.426 42.938 16.781 1 95.69 331 PHE B O 1
ATOM 7880 N N . THR B 1 332 ? -7.363 40.875 16.156 1 95.25 332 THR B N 1
ATOM 7881 C CA . THR B 1 332 ? -6.129 41.062 15.406 1 95.25 332 THR B CA 1
ATOM 7882 C C . THR B 1 332 ? -6.426 41.281 13.922 1 95.25 332 THR B C 1
ATOM 7884 O O . THR B 1 332 ? -5.504 41.438 13.117 1 95.25 332 THR B O 1
ATOM 7887 N N . HIS B 1 333 ? -7.645 41.312 13.547 1 95.88 333 HIS B N 1
ATOM 7888 C CA . HIS B 1 333 ? -8.047 41.562 12.164 1 95.88 333 HIS B CA 1
ATOM 7889 C C . HIS B 1 333 ? -7.883 43.031 11.805 1 95.88 333 HIS B C 1
ATOM 7891 O O . HIS B 1 333 ? -8.453 43.906 12.461 1 95.88 333 HIS B O 1
ATOM 7897 N N . ILE B 1 334 ? -7.105 43.312 10.797 1 96.06 334 ILE B N 1
ATOM 7898 C CA . ILE B 1 334 ? -6.898 44.656 10.336 1 96.06 334 ILE B CA 1
ATOM 7899 C C . ILE B 1 334 ? -8.008 45.062 9.367 1 96.06 334 ILE B C 1
ATOM 7901 O O . ILE B 1 334 ? -8.688 46.062 9.57 1 96.06 334 ILE B O 1
ATOM 7905 N N . GLY B 1 335 ? -8.172 44.25 8.414 1 93.38 335 GLY B N 1
ATOM 7906 C CA . GLY B 1 335 ? -9.148 44.406 7.352 1 93.38 335 GLY B CA 1
ATOM 7907 C C . GLY B 1 335 ? -8.898 43.469 6.176 1 93.38 335 GLY B C 1
ATOM 7908 O O . GLY B 1 335 ? -7.758 43.094 5.91 1 93.38 335 GLY B O 1
ATOM 7909 N N . GLU B 1 336 ? -10.016 43.125 5.539 1 91.38 336 GLU B N 1
ATOM 7910 C CA . GLU B 1 336 ? -9.898 42.156 4.449 1 91.38 336 GLU B CA 1
ATOM 7911 C C . GLU B 1 336 ? -9.164 40.906 4.898 1 91.38 336 GLU B C 1
ATOM 7913 O O . GLU B 1 336 ? -9.523 40.312 5.914 1 91.38 336 GLU B O 1
ATOM 7918 N N . GLU B 1 337 ? -8.062 40.594 4.184 1 92 337 GLU B N 1
ATOM 7919 C CA . GLU B 1 337 ? -7.348 39.375 4.559 1 92 337 GLU B CA 1
ATOM 7920 C C . GLU B 1 337 ? -6.145 39.688 5.441 1 92 337 GLU B C 1
ATOM 7922 O O . GLU B 1 337 ? -5.395 38.781 5.82 1 92 337 GLU B O 1
ATOM 7927 N N . TYR B 1 338 ? -6.008 40.969 5.801 1 94.75 338 TYR B N 1
ATOM 7928 C CA . TYR B 1 338 ? -4.832 41.344 6.559 1 94.75 338 TYR B CA 1
ATOM 7929 C C . TYR B 1 338 ? -5.07 41.188 8.055 1 94.75 338 TYR B C 1
ATOM 7931 O O . TYR B 1 338 ? -6.133 41.562 8.562 1 94.75 338 TYR B O 1
ATOM 7939 N N . TYR B 1 339 ? -4.133 40.656 8.75 1 95.75 339 TYR B N 1
ATOM 7940 C CA . TYR B 1 339 ? -4.102 40.5 10.195 1 95.75 339 TYR B CA 1
ATOM 7941 C C . TYR B 1 339 ? -2.77 40.938 10.773 1 95.75 339 TYR B C 1
ATOM 7943 O O . TYR B 1 339 ? -1.792 41.125 10.039 1 95.75 339 TYR B O 1
ATOM 7951 N N . VAL B 1 340 ? -2.771 41.188 12.094 1 95.69 340 VAL B N 1
ATOM 7952 C CA . VAL B 1 340 ? -1.513 41.469 12.773 1 95.69 340 VAL B CA 1
ATOM 7953 C C . VAL B 1 340 ? -0.586 40.25 12.672 1 95.69 340 VAL B C 1
ATOM 7955 O O . VAL B 1 340 ? -0.918 39.188 13.148 1 95.69 340 VAL B O 1
ATOM 7958 N N . ASN B 1 341 ? 0.602 40.438 12.023 1 94.06 341 ASN B N 1
ATOM 7959 C CA . ASN B 1 341 ? 1.361 39.25 11.633 1 94.06 341 ASN B CA 1
ATOM 7960 C C . ASN B 1 341 ? 2.746 39.219 12.273 1 94.06 341 ASN B C 1
ATOM 7962 O O . ASN B 1 341 ? 3.74 38.938 11.609 1 94.06 341 ASN B O 1
ATOM 7966 N N . PHE B 1 342 ? 2.811 39.5 13.547 1 90.5 342 PHE B N 1
ATOM 7967 C CA . PHE B 1 342 ? 4.09 39.344 14.227 1 90.5 342 PHE B CA 1
ATOM 7968 C C . PHE B 1 342 ? 4.484 37.875 14.297 1 90.5 342 PHE B C 1
ATOM 7970 O O . PHE B 1 342 ? 3.668 37 14.023 1 90.5 342 PHE B O 1
ATOM 7977 N N . ALA B 1 343 ? 5.691 37.562 14.531 1 85.06 343 ALA B N 1
ATOM 7978 C CA . ALA B 1 343 ? 6.211 36.188 14.547 1 85.06 343 ALA B CA 1
ATOM 7979 C C . ALA B 1 343 ? 6.039 35.531 13.188 1 85.06 343 ALA B C 1
ATOM 7981 O O . ALA B 1 343 ? 6.215 36.156 12.148 1 85.06 343 ALA B O 1
ATOM 7982 N N . ASP B 1 344 ? 5.746 34.188 13.117 1 85.56 344 ASP B N 1
ATOM 7983 C CA . ASP B 1 344 ? 5.668 33.438 11.859 1 85.56 344 ASP B CA 1
ATOM 7984 C C . ASP B 1 344 ? 4.285 33.594 11.227 1 85.56 344 ASP B C 1
ATOM 7986 O O . ASP B 1 344 ? 3.889 32.781 10.391 1 85.56 344 ASP B O 1
ATOM 7990 N N . ALA B 1 345 ? 3.6 34.594 11.578 1 86.38 345 ALA B N 1
ATOM 7991 C CA . ALA B 1 345 ? 2.279 34.75 10.984 1 86.38 345 ALA B CA 1
ATOM 7992 C C . ALA B 1 345 ? 2.381 35.438 9.617 1 86.38 345 ALA B C 1
ATOM 7994 O O . ALA B 1 345 ? 3.16 36.375 9.43 1 86.38 345 ALA B O 1
ATOM 7995 N N . SER B 1 346 ? 1.616 34.969 8.672 1 90.56 346 SER B N 1
ATOM 7996 C CA . SER B 1 346 ? 1.495 35.625 7.371 1 90.56 346 SER B CA 1
ATOM 7997 C C . SER B 1 346 ? 0.696 36.906 7.465 1 90.56 346 SER B C 1
ATOM 7999 O O . SER B 1 346 ? -0.198 37.031 8.305 1 90.56 346 SER B O 1
ATOM 8001 N N . ALA B 1 347 ? 1.029 37.812 6.531 1 92.94 347 ALA B N 1
ATOM 8002 C CA . ALA B 1 347 ? 0.303 39.094 6.508 1 92.94 347 ALA B CA 1
ATOM 8003 C C . ALA B 1 347 ? -1.158 38.875 6.121 1 92.94 347 ALA B C 1
ATOM 8005 O O . ALA B 1 347 ? -2.045 39.594 6.609 1 92.94 347 ALA B O 1
ATOM 8006 N N . LYS B 1 348 ? -1.291 37.906 5.266 1 92.12 348 LYS B N 1
ATOM 8007 C CA . LYS B 1 348 ? -2.637 37.562 4.816 1 92.12 348 LYS B CA 1
ATOM 8008 C C . LYS B 1 348 ? -3.025 36.156 5.277 1 92.12 348 LYS B C 1
ATOM 8010 O O . LYS B 1 348 ? -2.232 35.219 5.172 1 92.12 348 LYS B O 1
ATOM 8015 N N . ILE B 1 349 ? -4.207 36.125 5.836 1 89.31 349 ILE B N 1
ATOM 8016 C CA . ILE B 1 349 ? -4.711 34.844 6.332 1 89.31 349 ILE B CA 1
ATOM 8017 C C . ILE B 1 349 ? -6.062 34.531 5.695 1 89.31 349 ILE B C 1
ATOM 8019 O O . ILE B 1 349 ? -6.914 35.438 5.578 1 89.31 349 ILE B O 1
ATOM 8023 N N . SER B 1 350 ? -6.156 33.344 5.172 1 85.12 350 SER B N 1
ATOM 8024 C CA . SER B 1 350 ? -7.48 32.844 4.832 1 85.12 350 SER B CA 1
ATOM 8025 C C . SER B 1 350 ? -8.164 32.219 6.047 1 85.12 350 SER B C 1
ATOM 8027 O O . SER B 1 350 ? -8.047 31.016 6.273 1 85.12 350 SER B O 1
ATOM 8029 N N . ALA B 1 351 ? -8.867 33.062 6.734 1 87.69 351 ALA B N 1
ATOM 8030 C CA . ALA B 1 351 ? -9.531 32.594 7.949 1 87.69 351 ALA B CA 1
ATOM 8031 C C . ALA B 1 351 ? -10.625 31.578 7.621 1 87.69 351 ALA B C 1
ATOM 8033 O O . ALA B 1 351 ? -11.219 31.625 6.539 1 87.69 351 ALA B O 1
ATOM 8034 N N . HIS B 1 352 ? -10.922 30.688 8.516 1 91.88 352 HIS B N 1
ATOM 8035 C CA . HIS B 1 352 ? -11.945 29.672 8.367 1 91.88 352 HIS B CA 1
ATOM 8036 C C . HIS B 1 352 ? -13.219 30.047 9.117 1 91.88 352 HIS B C 1
ATOM 8038 O O . HIS B 1 352 ? -13.336 29.781 10.312 1 91.88 352 HIS B O 1
ATOM 8044 N N . PRO B 1 353 ? -14.18 30.562 8.367 1 95 353 PRO B N 1
ATOM 8045 C CA . PRO B 1 353 ? -15.352 31.109 9.055 1 95 353 PRO B CA 1
ATOM 8046 C C . PRO B 1 353 ? -16.125 30.047 9.836 1 95 353 PRO B C 1
ATOM 8048 O O . PRO B 1 353 ? -16.703 30.359 10.883 1 95 353 PRO B O 1
ATOM 8051 N N . GLY B 1 354 ? -16.109 28.828 9.391 1 95.44 354 GLY B N 1
ATOM 8052 C CA . GLY B 1 354 ? -16.828 27.766 10.086 1 95.44 354 GLY B CA 1
ATOM 8053 C C . GLY B 1 354 ? -16.359 27.578 11.516 1 95.44 354 GLY B C 1
ATOM 8054 O O . GLY B 1 354 ? -17.188 27.5 12.438 1 95.44 354 GLY B O 1
ATOM 8055 N N . ILE B 1 355 ? -15.086 27.516 11.711 1 96.56 355 ILE B N 1
ATOM 8056 C CA . ILE B 1 355 ? -14.523 27.281 13.039 1 96.56 355 ILE B CA 1
ATOM 8057 C C . ILE B 1 355 ? -14.742 28.516 13.906 1 96.56 355 ILE B C 1
ATOM 8059 O O . ILE B 1 355 ? -14.992 28.406 15.109 1 96.56 355 ILE B O 1
ATOM 8063 N N . ILE B 1 356 ? -14.633 29.688 13.328 1 97.25 356 ILE B N 1
ATOM 8064 C CA . ILE B 1 356 ? -14.844 30.938 14.055 1 97.25 356 ILE B CA 1
ATOM 8065 C C . ILE B 1 356 ? -16.297 31.016 14.523 1 97.25 356 ILE B C 1
ATOM 8067 O O . ILE B 1 356 ? -16.562 31.391 15.672 1 97.25 356 ILE B O 1
ATOM 8071 N N . TYR B 1 357 ? -17.203 30.656 13.672 1 97.75 357 TYR B N 1
ATOM 8072 C CA . TYR B 1 357 ? -18.609 30.672 14.023 1 97.75 357 TYR B CA 1
ATOM 8073 C C . TYR B 1 357 ? -18.906 29.672 15.148 1 97.75 357 TYR B C 1
ATOM 8075 O O . TYR B 1 357 ? -19.609 30 16.109 1 97.75 357 TYR B O 1
ATOM 8083 N N . ARG B 1 358 ? -18.359 28.516 15.023 1 97.5 358 ARG B N 1
ATOM 8084 C CA . ARG B 1 358 ? -18.547 27.484 16.047 1 97.5 358 ARG B CA 1
ATOM 8085 C C . ARG B 1 358 ? -18 27.969 17.391 1 97.5 358 ARG B C 1
ATOM 8087 O O . ARG B 1 358 ? -18.594 27.688 18.438 1 97.5 358 ARG B O 1
ATOM 8094 N N . TYR B 1 359 ? -16.859 28.609 17.328 1 98.12 359 TYR B N 1
ATOM 8095 C CA . TYR B 1 359 ? -16.297 29.172 18.547 1 98.12 359 TYR B CA 1
ATOM 8096 C C . TYR B 1 359 ? -17.266 30.172 19.188 1 98.12 359 TYR B C 1
ATOM 8098 O O . TYR B 1 359 ? -17.516 30.125 20.391 1 98.12 359 TYR B O 1
ATOM 8106 N N . GLY B 1 360 ? -17.812 31.062 18.391 1 98.44 360 GLY B N 1
ATOM 8107 C CA . GLY B 1 360 ? -18.797 32.031 18.859 1 98.44 360 GLY B CA 1
ATOM 8108 C C . GLY B 1 360 ? -20.031 31.406 19.453 1 98.44 360 GLY B C 1
ATOM 8109 O O . GLY B 1 360 ? -20.578 31.891 20.438 1 98.44 360 GLY B O 1
ATOM 8110 N N . GLU B 1 361 ? -20.484 30.344 18.797 1 97.81 361 GLU B N 1
ATOM 8111 C CA . GLU B 1 361 ? -21.625 29.609 19.328 1 97.81 361 GLU B CA 1
ATOM 8112 C C . GLU B 1 361 ? -21.328 29.016 20.688 1 97.81 361 GLU B C 1
ATOM 8114 O O . GLU B 1 361 ? -22.141 29.109 21.609 1 97.81 361 GLU B O 1
ATOM 8119 N N . TYR B 1 362 ? -20.172 28.438 20.844 1 97.88 362 TYR B N 1
ATOM 8120 C CA . TYR B 1 362 ? -19.781 27.75 22.078 1 97.88 362 TYR B CA 1
ATOM 8121 C C . TYR B 1 362 ? -19.719 28.734 23.234 1 97.88 362 TYR B C 1
ATOM 8123 O O . TYR B 1 362 ? -20.172 28.422 24.344 1 97.88 362 TYR B O 1
ATOM 8131 N N . ILE B 1 363 ? -19.219 29.938 23 1 98 363 ILE B N 1
ATOM 8132 C CA . ILE B 1 363 ? -19.047 30.891 24.094 1 98 363 ILE B CA 1
ATOM 8133 C C . ILE B 1 363 ? -20.203 31.891 24.078 1 98 363 ILE B C 1
ATOM 8135 O O . ILE B 1 363 ? -20.156 32.906 24.766 1 98 363 ILE B O 1
ATOM 8139 N N . ASP B 1 364 ? -21.188 31.688 23.266 1 97.31 364 ASP B N 1
ATOM 8140 C CA . ASP B 1 364 ? -22.344 32.562 23.156 1 97.31 364 ASP B CA 1
ATOM 8141 C C . ASP B 1 364 ? -21.906 34.031 22.922 1 97.31 364 ASP B C 1
ATOM 8143 O O . ASP B 1 364 ? -22.297 34.906 23.672 1 97.31 364 ASP B O 1
ATOM 8147 N N . ASP B 1 365 ? -21.109 34.25 21.938 1 98.12 365 ASP B N 1
ATOM 8148 C CA . ASP B 1 365 ? -20.578 35.562 21.594 1 98.12 365 ASP B CA 1
ATOM 8149 C C . ASP B 1 365 ? -21.094 36.031 20.234 1 98.12 365 ASP B C 1
ATOM 8151 O O . ASP B 1 365 ? -20.547 35.625 19.188 1 98.12 365 ASP B O 1
ATOM 8155 N N . PRO B 1 366 ? -22.047 36.875 20.203 1 98 366 PRO B N 1
ATOM 8156 C CA . PRO B 1 366 ? -22.641 37.344 18.938 1 98 366 PRO B CA 1
ATOM 8157 C C . PRO B 1 366 ? -21.641 38.062 18.031 1 98 366 PRO B C 1
ATOM 8159 O O . PRO B 1 366 ? -21.75 37.969 16.812 1 98 366 PRO B O 1
ATOM 8162 N N . ALA B 1 367 ? -20.734 38.75 18.625 1 97.69 367 ALA B N 1
ATOM 8163 C CA . ALA B 1 367 ? -19.734 39.469 17.812 1 97.69 367 ALA B CA 1
ATOM 8164 C C . ALA B 1 367 ? -18.828 38.5 17.062 1 97.69 367 ALA B C 1
ATOM 8166 O O . ALA B 1 367 ? -18.5 38.719 15.898 1 97.69 367 ALA B O 1
ATOM 8167 N N . LEU B 1 368 ? -18.422 37.5 17.703 1 98 368 LEU B N 1
ATOM 8168 C CA . LEU B 1 368 ? -17.562 36.531 17.062 1 98 368 LEU B CA 1
ATOM 8169 C C . LEU B 1 368 ? -18.328 35.75 15.984 1 98 368 LEU B C 1
ATOM 8171 O O . LEU B 1 368 ? -17.781 35.5 14.906 1 98 368 LEU B O 1
ATOM 8175 N N . LYS B 1 369 ? -19.562 35.375 16.219 1 98.31 369 LYS B N 1
ATOM 8176 C CA . LYS B 1 369 ? -20.406 34.781 15.195 1 98.31 369 LYS B CA 1
ATOM 8177 C C . LYS B 1 369 ? -20.578 35.688 13.992 1 98.31 369 LYS B C 1
ATOM 8179 O O . LYS B 1 369 ? -20.469 35.281 12.844 1 98.31 369 LYS B O 1
ATOM 8184 N N . GLY B 1 370 ? -20.844 36.906 14.359 1 98.12 370 GLY B N 1
ATOM 8185 C CA . GLY B 1 370 ? -21 37.906 13.297 1 98.12 370 GLY B CA 1
ATOM 8186 C C . GLY B 1 370 ? -19.734 38.125 12.492 1 98.12 370 GLY B C 1
ATOM 8187 O O . GLY B 1 370 ? -19.797 38.375 11.281 1 98.12 370 GLY B O 1
ATOM 8188 N N . PHE B 1 371 ? -18.609 38.094 13.156 1 97.19 371 PHE B N 1
ATOM 8189 C CA . PHE B 1 371 ? -17.328 38.219 12.469 1 97.19 371 PHE B CA 1
ATOM 8190 C C . PHE B 1 371 ? -17.172 37.094 11.453 1 97.19 371 PHE B C 1
ATOM 8192 O O . PHE B 1 371 ? -16.734 37.344 10.32 1 97.19 371 PHE B O 1
ATOM 8199 N N . ALA B 1 372 ? -17.516 35.906 11.789 1 97 372 ALA B N 1
ATOM 8200 C CA . ALA B 1 372 ? -17.5 34.781 10.859 1 97 372 ALA B CA 1
ATOM 8201 C C . ALA B 1 372 ? -18.391 35.031 9.656 1 97 372 ALA B C 1
ATOM 8203 O O . ALA B 1 372 ? -18 34.781 8.516 1 97 372 ALA B O 1
ATOM 8204 N N . ALA B 1 373 ? -19.578 35.469 9.922 1 96.88 373 ALA B N 1
ATOM 8205 C CA . ALA B 1 373 ? -20.531 35.781 8.852 1 96.88 373 ALA B CA 1
ATOM 8206 C C . ALA B 1 373 ? -19.969 36.812 7.906 1 96.88 373 ALA B C 1
ATOM 8208 O O . ALA B 1 373 ? -20.188 36.75 6.691 1 96.88 373 ALA B O 1
ATOM 8209 N N . ALA B 1 374 ? -19.328 37.781 8.453 1 96.12 374 ALA B N 1
ATOM 8210 C CA . ALA B 1 374 ? -18.719 38.844 7.637 1 96.12 374 ALA B CA 1
ATOM 8211 C C . ALA B 1 374 ? -17.656 38.25 6.703 1 96.12 374 ALA B C 1
ATOM 8213 O O . ALA B 1 374 ? -17.531 38.688 5.547 1 96.12 374 ALA B O 1
ATOM 8214 N N . ILE B 1 375 ? -16.859 37.406 7.227 1 94.25 375 ILE B N 1
ATOM 8215 C CA . ILE B 1 375 ? -15.836 36.75 6.426 1 94.25 375 ILE B CA 1
ATOM 8216 C C . ILE B 1 375 ? -16.469 36.031 5.246 1 94.25 375 ILE B C 1
ATOM 8218 O O . ILE B 1 375 ? -15.977 36.094 4.121 1 94.25 375 ILE B O 1
ATOM 8222 N N . VAL B 1 376 ? -17.547 35.312 5.438 1 93.38 376 VAL B N 1
ATOM 8223 C CA . VAL B 1 376 ? -18.25 34.594 4.395 1 93.38 376 VAL B CA 1
ATOM 8224 C C . VAL B 1 376 ? -18.781 35.562 3.34 1 93.38 376 VAL B C 1
ATOM 8226 O O . VAL B 1 376 ? -18.641 35.312 2.139 1 93.38 376 VAL B O 1
ATOM 8229 N N . GLU B 1 377 ? -19.359 36.562 3.83 1 91.19 377 GLU B N 1
ATOM 8230 C CA . GLU B 1 377 ? -19.938 37.562 2.924 1 91.19 377 GLU B CA 1
ATOM 8231 C C . GLU B 1 377 ? -18.859 38.219 2.066 1 91.19 377 GLU B C 1
ATOM 8233 O O . GLU B 1 377 ? -19.078 38.5 0.89 1 91.19 377 GLU B O 1
ATOM 8238 N N . ASP B 1 378 ? -17.766 38.438 2.66 1 87.31 378 ASP B N 1
ATOM 8239 C CA . ASP B 1 378 ? -16.703 39.125 1.977 1 87.31 378 ASP B CA 1
ATOM 8240 C C . ASP B 1 378 ? -15.938 38.219 1.033 1 87.31 378 ASP B C 1
ATOM 8242 O O . ASP B 1 378 ? -15.195 38.656 0.162 1 87.31 378 ASP B O 1
ATOM 8246 N N . SER B 1 379 ? -16.078 37 1.275 1 79.94 379 SER B N 1
ATOM 8247 C CA . SER B 1 379 ? -15.344 36.062 0.449 1 79.94 379 SER B CA 1
ATOM 8248 C C . SER B 1 379 ? -16.078 35.781 -0.857 1 79.94 379 SER B C 1
ATOM 8250 O O . SER B 1 379 ? -17.297 35.656 -0.869 1 79.94 379 SER B O 1
ATOM 8252 N N . SER B 1 380 ? -15.305 35.812 -1.904 1 65.06 380 SER B N 1
ATOM 8253 C CA . SER B 1 380 ? -15.891 35.469 -3.191 1 65.06 380 SER B CA 1
ATOM 8254 C C . SER B 1 380 ? -15.914 33.938 -3.387 1 65.06 380 SER B C 1
ATOM 8256 O O . SER B 1 380 ? -16.672 33.438 -4.223 1 65.06 380 SER B O 1
ATOM 8258 N N . LYS B 1 381 ? -15.172 33.344 -2.666 1 65.94 381 LYS B N 1
ATOM 8259 C CA . LYS B 1 381 ? -15.055 31.906 -2.803 1 65.94 381 LYS B CA 1
ATOM 8260 C C . LYS B 1 381 ? -15.984 31.172 -1.836 1 65.94 381 LYS B C 1
ATOM 8262 O O . LYS B 1 381 ? -15.836 31.297 -0.618 1 65.94 381 LYS B O 1
ATOM 8267 N N . LYS B 1 382 ? -16.984 30.547 -2.348 1 66.5 382 LYS B N 1
ATOM 8268 C CA . LYS B 1 382 ? -17.891 29.781 -1.501 1 66.5 382 LYS B CA 1
ATOM 8269 C C . LYS B 1 382 ? -17.328 28.391 -1.208 1 66.5 382 LYS B C 1
ATOM 8271 O O . LYS B 1 382 ? -17.969 27.594 -0.536 1 66.5 382 LYS B O 1
ATOM 8276 N N . SER B 1 383 ? -16.141 28.234 -1.455 1 80.94 383 SER B N 1
ATOM 8277 C CA . SER B 1 383 ? -15.57 26.906 -1.357 1 80.94 383 SER B CA 1
ATOM 8278 C C . SER B 1 383 ? -15.156 26.578 0.075 1 80.94 383 SER B C 1
ATOM 8280 O O . SER B 1 383 ? -14.781 25.453 0.379 1 80.94 383 SER B O 1
ATOM 8282 N N . TRP B 1 384 ? -15.43 27.531 1.003 1 83.94 384 TRP B N 1
ATOM 8283 C CA . TRP B 1 384 ? -15.023 27.312 2.387 1 83.94 384 TRP B CA 1
ATOM 8284 C C . TRP B 1 384 ? -15.797 26.156 3.006 1 83.94 384 TRP B C 1
ATOM 8286 O O . TRP B 1 384 ? -15.328 25.516 3.957 1 83.94 384 TRP B O 1
ATOM 8296 N N . ILE B 1 385 ? -16.906 25.828 2.492 1 90.62 385 ILE B N 1
ATOM 8297 C CA . ILE B 1 385 ? -17.797 24.828 3.066 1 90.62 385 ILE B CA 1
ATOM 8298 C C . ILE B 1 385 ? -17.156 23.438 2.951 1 90.62 385 ILE B C 1
ATOM 8300 O O . ILE B 1 385 ? -17.25 22.625 3.871 1 90.62 385 ILE B O 1
ATOM 8304 N N . ILE B 1 386 ? -16.5 23.203 1.852 1 90.81 386 ILE B N 1
ATOM 8305 C CA . ILE B 1 386 ? -15.984 21.859 1.648 1 90.81 386 ILE B CA 1
ATOM 8306 C C . ILE B 1 386 ? -14.453 21.875 1.696 1 90.81 386 ILE B C 1
ATOM 8308 O O . ILE B 1 386 ? -13.805 20.875 1.378 1 90.81 386 ILE B O 1
ATOM 8312 N N . ASP B 1 387 ? -13.898 22.938 2.139 1 87.88 387 ASP B N 1
ATOM 8313 C CA . ASP B 1 387 ? -12.445 23.031 2.27 1 87.88 387 ASP B CA 1
ATOM 8314 C C . ASP B 1 387 ? -11.969 22.359 3.555 1 87.88 387 ASP B C 1
ATOM 8316 O O . ASP B 1 387 ? -12.742 22.188 4.496 1 87.88 387 ASP B O 1
ATOM 8320 N N . GLY B 1 388 ? -10.703 21.953 3.516 1 90.81 388 GLY B N 1
ATOM 8321 C CA . GLY B 1 388 ? -10.109 21.359 4.707 1 90.81 388 GLY B CA 1
ATOM 8322 C C . GLY B 1 388 ? -10.32 19.875 4.797 1 90.81 388 GLY B C 1
ATOM 8323 O O . GLY B 1 388 ? -10.562 19.203 3.785 1 90.81 388 GLY B O 1
ATOM 8324 N N . SER B 1 389 ? -10.211 19.297 6.012 1 96.38 389 SER B N 1
ATOM 8325 C CA . SER B 1 389 ? -10.383 17.875 6.266 1 96.38 389 SER B CA 1
ATOM 8326 C C . SER B 1 389 ? -11.844 17.453 6.113 1 96.38 389 SER B C 1
ATOM 8328 O O . SER B 1 389 ? -12.734 18.312 6.059 1 96.38 389 SER B O 1
ATOM 8330 N N . LEU B 1 390 ? -12.102 16.203 5.996 1 98.12 390 LEU B N 1
ATOM 8331 C CA . LEU B 1 390 ? -13.477 15.719 5.945 1 98.12 390 LEU B CA 1
ATOM 8332 C C . LEU B 1 390 ? -14.25 16.156 7.188 1 98.12 390 LEU B C 1
ATOM 8334 O O . LEU B 1 390 ? -15.414 16.547 7.09 1 98.12 390 LEU B O 1
ATOM 8338 N N . ASP B 1 391 ? -13.586 16.062 8.312 1 97.81 391 ASP B N 1
ATOM 8339 C CA . ASP B 1 391 ? -14.188 16.469 9.578 1 97.81 391 ASP B CA 1
ATOM 8340 C C . ASP B 1 391 ? -14.664 17.922 9.523 1 97.81 391 ASP B C 1
ATOM 8342 O O . ASP B 1 391 ? -15.812 18.219 9.859 1 97.81 391 ASP B O 1
ATOM 8346 N N . ARG B 1 392 ? -13.805 18.781 9.078 1 96.06 392 ARG B N 1
ATOM 8347 C CA . ARG B 1 392 ? -14.133 20.203 8.969 1 96.06 392 ARG B CA 1
ATOM 8348 C C . ARG B 1 392 ? -15.258 20.422 7.957 1 96.06 392 ARG B C 1
ATOM 8350 O O . ARG B 1 392 ? -16.172 21.219 8.203 1 96.06 392 ARG B O 1
ATOM 8357 N N . ALA B 1 393 ? -15.172 19.766 6.836 1 96.5 393 ALA B N 1
ATOM 8358 C CA . ALA B 1 393 ? -16.188 19.906 5.789 1 96.5 393 ALA B CA 1
ATOM 8359 C C . ALA B 1 393 ? -17.562 19.484 6.289 1 96.5 393 ALA B C 1
ATOM 8361 O O . ALA B 1 393 ? -18.562 20.156 6.016 1 96.5 393 ALA B O 1
ATOM 8362 N N . LEU B 1 394 ? -17.625 18.406 7.012 1 97.44 394 LEU B N 1
ATOM 8363 C CA . LEU B 1 394 ? -18.891 17.891 7.508 1 97.44 394 LEU B CA 1
ATOM 8364 C C . LEU B 1 394 ? -19.5 18.859 8.523 1 97.44 394 LEU B C 1
ATOM 8366 O O . LEU B 1 394 ? -20.719 19.078 8.523 1 97.44 394 LEU B O 1
ATOM 8370 N N . HIS B 1 395 ? -18.719 19.406 9.352 1 96.88 395 HIS B N 1
ATOM 8371 C CA . HIS B 1 395 ? -19.203 20.391 10.305 1 96.88 395 HIS B CA 1
ATOM 8372 C C . HIS B 1 395 ? -19.625 21.672 9.602 1 96.88 395 HIS B C 1
ATOM 8374 O O . HIS B 1 395 ? -20.625 22.281 9.969 1 96.88 395 HIS B O 1
ATOM 8380 N N . ASN B 1 396 ? -18.828 22.094 8.617 1 95.75 396 ASN B N 1
ATOM 8381 C CA . ASN B 1 396 ? -19.188 23.281 7.844 1 95.75 396 ASN B CA 1
ATOM 8382 C C . ASN B 1 396 ? -20.531 23.125 7.141 1 95.75 396 ASN B C 1
ATOM 8384 O O . ASN B 1 396 ? -21.344 24.047 7.129 1 95.75 396 ASN B O 1
ATOM 8388 N N . VAL B 1 397 ? -20.703 21.969 6.551 1 95.5 397 VAL B N 1
ATOM 8389 C CA . VAL B 1 397 ? -21.953 21.688 5.848 1 95.5 397 VAL B CA 1
ATOM 8390 C C . VAL B 1 397 ? -23.125 21.781 6.82 1 95.5 397 VAL B C 1
ATOM 8392 O O . VAL B 1 397 ? -24.188 22.328 6.484 1 95.5 397 VAL B O 1
ATOM 8395 N N . ALA B 1 398 ? -22.969 21.297 7.977 1 93.94 398 ALA B N 1
ATOM 8396 C CA . ALA B 1 398 ? -24.016 21.266 8.984 1 93.94 398 ALA B CA 1
ATOM 8397 C C . ALA B 1 398 ? -24.391 22.672 9.438 1 93.94 398 ALA B C 1
ATOM 8399 O O . ALA B 1 398 ? -25.531 22.938 9.797 1 93.94 398 ALA B O 1
ATOM 8400 N N . LEU B 1 399 ? -23.438 23.594 9.375 1 94.25 399 LEU B N 1
ATOM 8401 C CA . LEU B 1 399 ? -23.719 24.906 9.938 1 94.25 399 LEU B CA 1
ATOM 8402 C C . LEU B 1 399 ? -23.828 25.953 8.836 1 94.25 399 LEU B C 1
ATOM 8404 O O . LEU B 1 399 ? -24 27.141 9.117 1 94.25 399 LEU B O 1
ATOM 8408 N N . ALA B 1 400 ? -23.672 25.594 7.609 1 92.88 400 ALA B N 1
ATOM 8409 C CA . ALA B 1 400 ? -23.562 26.516 6.48 1 92.88 400 ALA B CA 1
ATOM 8410 C C . ALA B 1 400 ? -24.75 27.453 6.43 1 92.88 400 ALA B C 1
ATOM 8412 O O . ALA B 1 400 ? -24.594 28.672 6.254 1 92.88 400 ALA B O 1
ATOM 8413 N N . ASP B 1 401 ? -25.938 26.984 6.59 1 92.44 401 ASP B N 1
ATOM 8414 C CA . ASP B 1 401 ? -27.141 27.797 6.504 1 92.44 401 ASP B CA 1
ATOM 8415 C C . ASP B 1 401 ? -27.188 28.812 7.633 1 92.44 401 ASP B C 1
ATOM 8417 O O . ASP B 1 401 ? -27.484 30 7.398 1 92.44 401 ASP B O 1
ATOM 8421 N N . GLN B 1 402 ? -26.891 28.344 8.812 1 95.06 402 GLN B N 1
ATOM 8422 C CA . GLN B 1 402 ? -26.922 29.234 9.969 1 95.06 402 GLN B CA 1
ATOM 8423 C C . GLN B 1 402 ? -25.875 30.344 9.836 1 95.06 402 GLN B C 1
ATOM 8425 O O . GLN B 1 402 ? -26.141 31.5 10.117 1 95.06 402 GLN B O 1
ATOM 8430 N N . LEU B 1 403 ? -24.719 29.953 9.422 1 95.94 403 LEU B N 1
ATOM 8431 C CA . LEU B 1 403 ? -23.609 30.891 9.312 1 95.94 403 LEU B CA 1
ATOM 8432 C C . LEU B 1 403 ? -23.875 31.906 8.203 1 95.94 403 LEU B C 1
ATOM 8434 O O . LEU B 1 403 ? -23.641 33.094 8.391 1 95.94 403 LEU B O 1
ATOM 8438 N N . THR B 1 404 ? -24.406 31.453 7.059 1 92.88 404 THR B N 1
ATOM 8439 C CA . THR B 1 404 ? -24.609 32.344 5.918 1 92.88 404 THR B CA 1
ATOM 8440 C C . THR B 1 404 ? -25.766 33.281 6.172 1 92.88 404 THR B C 1
ATOM 8442 O O . THR B 1 404 ? -25.812 34.375 5.605 1 92.88 404 THR B O 1
ATOM 8445 N N . SER B 1 405 ? -26.672 32.906 7.027 1 94.94 405 SER B N 1
ATOM 8446 C CA . SER B 1 405 ? -27.859 33.75 7.301 1 94.94 405 SER B CA 1
ATOM 8447 C C . SER B 1 405 ? -27.641 34.625 8.508 1 94.94 405 SER B C 1
ATOM 8449 O O . SER B 1 405 ? -28.469 35.5 8.82 1 94.94 405 SER B O 1
ATOM 8451 N N . TYR B 1 406 ? -26.547 34.406 9.242 1 97.31 406 TYR B N 1
ATOM 8452 C CA . TYR B 1 406 ? -26.297 35.219 10.445 1 97.31 406 TYR B CA 1
ATOM 8453 C C . TYR B 1 406 ? -25.875 36.625 10.078 1 97.31 406 TYR B C 1
ATOM 8455 O O . TYR B 1 406 ? -25.141 36.844 9.109 1 97.31 406 TYR B O 1
ATOM 8463 N N . PRO B 1 407 ? -26.281 37.625 10.828 1 97.25 407 PRO B N 1
ATOM 8464 C CA . PRO B 1 407 ? -25.906 39 10.516 1 97.25 407 PRO B CA 1
ATOM 8465 C C . PRO B 1 407 ? -24.406 39.281 10.672 1 97.25 407 PRO B C 1
ATOM 8467 O O . PRO B 1 407 ? -23.828 38.969 11.727 1 97.25 407 PRO B O 1
ATOM 8470 N N . PRO B 1 408 ? -23.828 39.844 9.664 1 96.94 408 PRO B N 1
ATOM 8471 C CA . PRO B 1 408 ? -22.391 40.125 9.766 1 96.94 408 PRO B CA 1
ATOM 8472 C C . PRO B 1 408 ? -22.078 41.188 10.805 1 96.94 408 PRO B C 1
ATOM 8474 O O . PRO B 1 408 ? -22.875 42.125 10.992 1 96.94 408 PRO B O 1
ATOM 8477 N N . TYR B 1 409 ? -21.031 41 11.492 1 96.06 409 TYR B N 1
ATOM 8478 C CA . TYR B 1 409 ? -20.484 41.969 12.438 1 96.06 409 TYR B CA 1
ATOM 8479 C C . TYR B 1 409 ? -19.109 42.438 11.992 1 96.06 409 TYR B C 1
ATOM 8481 O O . TYR B 1 409 ? -18.172 41.625 11.898 1 96.06 409 TYR B O 1
ATOM 8489 N N . ARG B 1 410 ? -18.984 43.781 11.773 1 93.5 410 ARG B N 1
ATOM 8490 C CA . ARG B 1 410 ? -17.75 44.312 11.188 1 93.5 410 ARG B CA 1
ATOM 8491 C C . ARG B 1 410 ? -17.125 45.344 12.094 1 93.5 410 ARG B C 1
ATOM 8493 O O . ARG B 1 410 ? -16.062 45.875 11.781 1 93.5 410 ARG B O 1
ATOM 8500 N N . GLU B 1 411 ? -17.781 45.594 13.195 1 91.75 411 GLU B N 1
ATOM 8501 C CA . GLU B 1 411 ? -17.219 46.594 14.109 1 91.75 411 GLU B CA 1
ATOM 8502 C C . GLU B 1 411 ? -15.883 46.125 14.68 1 91.75 411 GLU B C 1
ATOM 8504 O O . GLU B 1 411 ? -15.703 44.938 14.984 1 91.75 411 GLU B O 1
ATOM 8509 N N . LYS B 1 412 ? -15.031 47.125 14.797 1 92.06 412 LYS B N 1
ATOM 8510 C CA . LYS B 1 412 ? -13.688 46.875 15.297 1 92.06 412 LYS B CA 1
ATOM 8511 C C . LYS B 1 412 ? -13.43 47.625 16.594 1 92.06 412 LYS B C 1
ATOM 8513 O O . LYS B 1 412 ? -13.953 48.719 16.797 1 92.06 412 LYS B O 1
ATOM 8518 N N . GLU B 1 413 ? -12.602 46.938 17.375 1 91.5 413 GLU B N 1
ATOM 8519 C CA . GLU B 1 413 ? -12.203 47.625 18.625 1 91.5 413 GLU B CA 1
ATOM 8520 C C . GLU B 1 413 ? -11.203 48.75 18.344 1 91.5 413 GLU B C 1
ATOM 8522 O O . GLU B 1 413 ? -10.297 48.594 17.531 1 91.5 413 GLU B O 1
ATOM 8527 N N . ALA B 1 414 ? -11.414 49.844 19 1 92.31 414 ALA B N 1
ATOM 8528 C CA . ALA B 1 414 ? -10.516 50.969 18.812 1 92.31 414 ALA B CA 1
ATOM 8529 C C . ALA B 1 414 ? -9.133 50.688 19.406 1 92.31 414 ALA B C 1
ATOM 8531 O O . ALA B 1 414 ? -8.125 51.188 18.891 1 92.31 414 ALA B O 1
ATOM 8532 N N . LEU B 1 415 ? -9.172 50.031 20.453 1 95.19 415 LEU B N 1
ATOM 8533 C CA . LEU B 1 415 ? -7.926 49.656 21.141 1 95.19 415 LEU B CA 1
ATOM 8534 C C . LEU B 1 415 ? -7.98 48.25 21.688 1 95.19 415 LEU B C 1
ATOM 8536 O O . LEU B 1 415 ? -8.984 47.844 22.281 1 95.19 415 LEU B O 1
ATOM 8540 N N . VAL B 1 416 ? -6.984 47.469 21.375 1 94.94 416 VAL B N 1
ATOM 8541 C CA . VAL B 1 416 ? -6.762 46.125 21.938 1 94.94 416 VAL B CA 1
ATOM 8542 C C . VAL B 1 416 ? -5.367 46.062 22.547 1 94.94 416 VAL B C 1
ATOM 8544 O O . VAL B 1 416 ? -4.402 46.562 21.984 1 94.94 416 VAL B O 1
ATOM 8547 N N . TYR B 1 417 ? -5.281 45.531 23.734 1 94.25 417 TYR B N 1
ATOM 8548 C CA . TYR B 1 417 ? -3.982 45.375 24.375 1 94.25 417 TYR B CA 1
ATOM 8549 C C . TYR B 1 417 ? -3.869 44 25.047 1 94.25 417 TYR B C 1
ATOM 8551 O O . TYR B 1 417 ? -4.766 43.594 25.781 1 94.25 417 TYR B O 1
ATOM 8559 N N . TYR B 1 418 ? -2.879 43.281 24.734 1 92.81 418 TYR B N 1
ATOM 8560 C CA . TYR B 1 418 ? -2.498 42.031 25.391 1 92.81 418 TYR B CA 1
ATOM 8561 C C . TYR B 1 418 ? -1.275 42.219 26.281 1 92.81 418 TYR B C 1
ATOM 8563 O O . TYR B 1 418 ? -0.139 42.094 25.812 1 92.81 418 TYR B O 1
ATOM 8571 N N . PRO B 1 419 ? -1.503 42.406 27.531 1 89.62 419 PRO B N 1
ATOM 8572 C CA . PRO B 1 419 ? -0.41 42.812 28.422 1 89.62 419 PRO B CA 1
ATOM 8573 C C . PRO B 1 419 ? 0.649 41.719 28.594 1 89.62 419 PRO B C 1
ATOM 8575 O O . PRO B 1 419 ? 1.828 42.031 28.781 1 89.62 419 PRO B O 1
ATOM 8578 N N . ASP B 1 420 ? 0.205 40.5 28.547 1 85.5 420 ASP B N 1
ATOM 8579 C CA . ASP B 1 420 ? 1.15 39.406 28.797 1 85.5 420 ASP B CA 1
ATOM 8580 C C . ASP B 1 420 ? 2.092 39.219 27.609 1 85.5 420 ASP B C 1
ATOM 8582 O O . ASP B 1 420 ? 3.281 38.969 27.781 1 85.5 420 ASP B O 1
ATOM 8586 N N . THR B 1 421 ? 1.585 39.406 26.469 1 85.25 421 THR B N 1
ATOM 8587 C CA . THR B 1 421 ? 2.406 39.312 25.266 1 85.25 421 THR B CA 1
ATOM 8588 C C . THR B 1 421 ? 2.922 40.656 24.844 1 85.25 421 THR B C 1
ATOM 8590 O O . THR B 1 421 ? 3.814 40.781 24 1 85.25 421 THR B O 1
ATOM 8593 N N . GLN B 1 422 ? 2.436 41.656 25.406 1 90.81 422 GLN B N 1
ATOM 8594 C CA . GLN B 1 422 ? 2.797 43.031 25.172 1 90.81 422 GLN B CA 1
ATOM 8595 C C . GLN B 1 422 ? 2.559 43.438 23.719 1 90.81 422 GLN B C 1
ATOM 8597 O O . GLN B 1 422 ? 3.436 44 23.078 1 90.81 422 GLN B O 1
ATOM 8602 N N . VAL B 1 423 ? 1.431 43.062 23.219 1 92.94 423 VAL B N 1
ATOM 8603 C CA . VAL B 1 423 ? 0.989 43.469 21.875 1 92.94 423 VAL B CA 1
ATOM 8604 C C . VAL B 1 423 ? -0.204 44.438 22 1 92.94 423 VAL B C 1
ATOM 8606 O O . VAL B 1 423 ? -1.129 44.188 22.766 1 92.94 423 VAL B O 1
ATOM 8609 N N . MET B 1 424 ? -0.114 45.5 21.328 1 95.5 424 MET B N 1
ATOM 8610 C CA . MET B 1 424 ? -1.243 46.406 21.281 1 95.5 424 MET B CA 1
ATOM 8611 C C . MET B 1 424 ? -1.644 46.719 19.828 1 95.5 424 MET B C 1
ATOM 8613 O O . MET B 1 424 ? -0.818 46.625 18.922 1 95.5 424 MET B O 1
ATOM 8617 N N . ALA B 1 425 ? -2.842 47.031 19.625 1 96.19 425 ALA B N 1
ATOM 8618 C CA . ALA B 1 425 ? -3.373 47.5 18.359 1 96.19 425 ALA B CA 1
ATOM 8619 C C . ALA B 1 425 ? -4.398 48.625 18.562 1 96.19 425 ALA B C 1
ATOM 8621 O O . ALA B 1 425 ? -5.191 48.562 19.5 1 96.19 425 ALA B O 1
ATOM 8622 N N . ALA B 1 426 ? -4.348 49.562 17.719 1 96.5 426 ALA B N 1
ATOM 8623 C CA . ALA B 1 426 ? -5.266 50.688 17.812 1 96.5 426 ALA B CA 1
ATOM 8624 C C . ALA B 1 426 ? -5.641 51.219 16.422 1 96.5 426 ALA B C 1
ATOM 8626 O O . ALA B 1 426 ? -4.883 51.062 15.461 1 96.5 426 ALA B O 1
ATOM 8627 N N . ARG B 1 427 ? -6.801 51.812 16.328 1 95.12 427 ARG B N 1
ATOM 8628 C CA . ARG B 1 427 ? -7.277 52.344 15.062 1 95.12 427 ARG B CA 1
ATOM 8629 C C . ARG B 1 427 ? -7.883 53.75 15.258 1 95.12 427 ARG B C 1
ATOM 8631 O O . ARG B 1 427 ? -8.383 54.062 16.344 1 95.12 427 ARG B O 1
ATOM 8638 N N . THR B 1 428 ? -7.793 54.5 14.25 1 93.38 428 THR B N 1
ATOM 8639 C CA . THR B 1 428 ? -8.43 55.812 14.227 1 93.38 428 THR B CA 1
ATOM 8640 C C . THR B 1 428 ? -9.664 55.812 13.328 1 93.38 428 THR B C 1
ATOM 8642 O O . THR B 1 428 ? -9.789 54.938 12.453 1 93.38 428 THR B O 1
ATOM 8645 N N . GLU B 1 429 ? -10.516 56.719 13.547 1 89.69 429 GLU B N 1
ATOM 8646 C CA . GLU B 1 429 ? -11.672 56.875 12.672 1 89.69 429 GLU B CA 1
ATOM 8647 C C . GLU B 1 429 ? -11.25 57.25 11.258 1 89.69 429 GLU B C 1
ATOM 8649 O O . GLU B 1 429 ? -11.945 56.969 10.289 1 89.69 429 GLU B O 1
ATOM 8654 N N . GLY B 1 430 ? -10.141 57.812 11.195 1 90.38 430 GLY B N 1
ATOM 8655 C CA . GLY B 1 430 ? -9.648 58.281 9.906 1 90.38 430 GLY B CA 1
ATOM 8656 C C . GLY B 1 430 ? -9.047 57.188 9.062 1 90.38 430 GLY B C 1
ATOM 8657 O O . GLY B 1 430 ? -8.758 57.406 7.879 1 90.38 430 GLY B O 1
ATOM 8658 N N . GLY B 1 431 ? -8.805 56.062 9.633 1 93.12 431 GLY B N 1
ATOM 8659 C CA . GLY B 1 431 ? -8.422 54.938 8.789 1 93.12 431 GLY B CA 1
ATOM 8660 C C . GLY B 1 431 ? -7.07 54.375 9.156 1 93.12 431 GLY B C 1
ATOM 8661 O O . GLY B 1 431 ? -6.676 53.312 8.625 1 93.12 431 GLY B O 1
ATOM 8662 N N . LEU B 1 432 ? -6.371 54.938 10.117 1 96.12 432 LEU B N 1
ATOM 8663 C CA . LEU B 1 432 ? -5.07 54.406 10.508 1 96.12 432 LEU B CA 1
ATOM 8664 C C . LEU B 1 432 ? -5.23 53.219 11.453 1 96.12 432 LEU B C 1
ATOM 8666 O O . LEU B 1 432 ? -6.117 53.219 12.305 1 96.12 432 LEU B O 1
ATOM 8670 N N . PHE B 1 433 ? -4.477 52.219 11.266 1 97 433 PHE B N 1
ATOM 8671 C CA . PHE B 1 433 ? -4.352 51.062 12.156 1 97 433 PHE B CA 1
ATOM 8672 C C . PHE B 1 433 ? -2.898 50.844 12.555 1 97 433 PHE B C 1
ATOM 8674 O O . PHE B 1 433 ? -2.021 50.719 11.703 1 97 433 PHE B O 1
ATOM 8681 N N . LEU B 1 434 ? -2.66 50.844 13.852 1 98.06 434 LEU B N 1
ATOM 8682 C CA . LEU B 1 434 ? -1.331 50.625 14.414 1 98.06 434 LEU B CA 1
ATOM 8683 C C . LEU B 1 434 ? -1.304 49.375 15.289 1 98.06 434 LEU B C 1
ATOM 8685 O O . LEU B 1 434 ? -2.203 49.156 16.109 1 98.06 434 LEU B O 1
ATOM 8689 N N . ALA B 1 435 ? -0.372 48.531 15.047 1 97.81 435 ALA B N 1
ATOM 8690 C CA . ALA B 1 435 ? -0.055 47.469 16.016 1 97.81 435 ALA B CA 1
ATOM 8691 C C . ALA B 1 435 ? 1.428 47.469 16.375 1 97.81 435 ALA B C 1
ATOM 8693 O O . ALA B 1 435 ? 2.281 47.719 15.516 1 97.81 435 ALA B O 1
ATOM 8694 N N . ALA B 1 436 ? 1.761 47.312 17.625 1 97.19 436 ALA B N 1
ATOM 8695 C CA . ALA B 1 436 ? 3.135 47.281 18.125 1 97.19 436 ALA B CA 1
ATOM 8696 C C . ALA B 1 436 ? 3.33 46.188 19.172 1 97.19 436 ALA B C 1
ATOM 8698 O O . ALA B 1 436 ? 2.361 45.75 19.781 1 97.19 436 ALA B O 1
ATOM 8699 N N . LYS B 1 437 ? 4.559 45.812 19.297 1 94.31 437 LYS B N 1
ATOM 8700 C CA . LYS B 1 437 ? 4.777 44.719 20.25 1 94.31 437 LYS B CA 1
ATOM 8701 C C . LYS B 1 437 ? 6.035 44.969 21.078 1 94.31 437 LYS B C 1
ATOM 8703 O O . LYS B 1 437 ? 6.98 45.594 20.609 1 94.31 437 LYS B O 1
ATOM 8708 N N . GLY B 1 438 ? 6.051 44.531 22.297 1 94.19 438 GLY B N 1
ATOM 8709 C CA . GLY B 1 438 ? 7.219 44.312 23.125 1 94.19 438 GLY B CA 1
ATOM 8710 C C . GLY B 1 438 ? 7.629 42.844 23.219 1 94.19 438 GLY B C 1
ATOM 8711 O O . GLY B 1 438 ? 7.895 42.219 22.188 1 94.19 438 GLY B O 1
ATOM 8712 N N . GLY B 1 439 ? 7.582 42.344 24.391 1 90.5 439 GLY B N 1
ATOM 8713 C CA . GLY B 1 439 ? 7.863 40.906 24.578 1 90.5 439 GLY B CA 1
ATOM 8714 C C . GLY B 1 439 ? 9.344 40.625 24.672 1 90.5 439 GLY B C 1
ATOM 8715 O O . GLY B 1 439 ? 10.094 41.344 25.312 1 90.5 439 GLY B O 1
ATOM 8716 N N . HIS B 1 440 ? 9.727 39.406 24.141 1 91.56 440 HIS B N 1
ATOM 8717 C CA . HIS B 1 440 ? 11.125 38.969 24.156 1 91.56 440 HIS B CA 1
ATOM 8718 C C . HIS B 1 440 ? 11.445 38.156 22.922 1 91.56 440 HIS B C 1
ATOM 8720 O O . HIS B 1 440 ? 10.539 37.688 22.219 1 91.56 440 HIS B O 1
ATOM 8726 N N . ASN B 1 441 ? 12.766 38 22.703 1 94.19 441 ASN B N 1
ATOM 8727 C CA . ASN B 1 441 ? 13.227 37.344 21.484 1 94.19 441 ASN B CA 1
ATOM 8728 C C . ASN B 1 441 ? 13.406 35.844 21.688 1 94.19 441 ASN B C 1
ATOM 8730 O O . ASN B 1 441 ? 14.391 35.25 21.219 1 94.19 441 ASN B O 1
ATOM 8734 N N . ASN B 1 442 ? 12.57 35.25 22.453 1 88.12 442 ASN B N 1
ATOM 8735 C CA . ASN B 1 442 ? 12.555 33.812 22.641 1 88.12 442 ASN B CA 1
ATOM 8736 C C . ASN B 1 442 ? 11.125 33.281 22.703 1 88.12 442 ASN B C 1
ATOM 8738 O O . ASN B 1 442 ? 10.875 32.25 23.359 1 88.12 442 ASN B O 1
ATOM 8742 N N . GLU B 1 443 ? 10.227 33.969 22.109 1 81 443 GLU B N 1
ATOM 8743 C CA . GLU B 1 443 ? 8.852 33.5 22.016 1 81 443 GLU B CA 1
ATOM 8744 C C . GLU B 1 443 ? 8.727 32.375 21 1 81 443 GLU B C 1
ATOM 8746 O O . GLU B 1 443 ? 9.656 32.094 20.234 1 81 443 GLU B O 1
ATOM 8751 N N . SER B 1 444 ? 7.59 31.641 21.047 1 76.38 444 SER B N 1
ATOM 8752 C CA . SER B 1 444 ? 7.332 30.609 20.062 1 76.38 444 SER B CA 1
ATOM 8753 C C . SER B 1 444 ? 7.281 31.188 18.656 1 76.38 444 SER B C 1
ATOM 8755 O O . SER B 1 444 ? 6.617 32.219 18.422 1 76.38 444 SER B O 1
ATOM 8757 N N . HIS B 1 445 ? 7.977 30.609 17.703 1 79.88 445 HIS B N 1
ATOM 8758 C CA . HIS B 1 445 ? 8.062 31.094 16.344 1 79.88 445 HIS B CA 1
ATOM 8759 C C . HIS B 1 445 ? 8.523 32.562 16.297 1 79.88 445 HIS B C 1
ATOM 8761 O O . HIS B 1 445 ? 7.945 33.375 15.594 1 79.88 445 HIS B O 1
ATOM 8767 N N . ASN B 1 446 ? 9.5 32.812 17.016 1 83.81 446 ASN B N 1
ATOM 8768 C CA . ASN B 1 446 ? 9.953 34.156 17.328 1 83.81 446 ASN B CA 1
ATOM 8769 C C . ASN B 1 446 ? 10.711 34.781 16.156 1 83.81 446 ASN B C 1
ATOM 8771 O O . ASN B 1 446 ? 11.336 34.062 15.367 1 83.81 446 ASN B O 1
ATOM 8775 N N . HIS B 1 447 ? 10.547 36.062 16.016 1 92.81 447 HIS B N 1
ATOM 8776 C CA . HIS B 1 447 ? 11.469 36.969 15.32 1 92.81 447 HIS B CA 1
ATOM 8777 C C . HIS B 1 447 ? 12.18 37.875 16.312 1 92.81 447 HIS B C 1
ATOM 8779 O O . HIS B 1 447 ? 11.766 38 17.469 1 92.81 447 HIS B O 1
ATOM 8785 N N . ASN B 1 448 ? 13.406 38.375 15.906 1 96.56 448 ASN B N 1
ATOM 8786 C CA . ASN B 1 448 ? 14.055 39.375 16.734 1 96.56 448 ASN B CA 1
ATOM 8787 C C . ASN B 1 448 ? 13.469 40.75 16.5 1 96.56 448 ASN B C 1
ATOM 8789 O O . ASN B 1 448 ? 14.062 41.562 15.781 1 96.56 448 ASN B O 1
ATOM 8793 N N . ASP B 1 449 ? 12.328 40.969 17.172 1 96.25 449 ASP B N 1
ATOM 8794 C CA . ASP B 1 449 ? 11.594 42.156 16.766 1 96.25 449 ASP B CA 1
ATOM 8795 C C . ASP B 1 449 ? 10.945 42.844 17.969 1 96.25 449 ASP B C 1
ATOM 8797 O O . ASP B 1 449 ? 9.844 43.375 17.859 1 96.25 449 ASP B O 1
ATOM 8801 N N . VAL B 1 450 ? 11.609 42.844 19.047 1 96.94 450 VAL B N 1
ATOM 8802 C CA . VAL B 1 450 ? 11.125 43.531 20.234 1 96.94 450 VAL B CA 1
ATOM 8803 C C . VAL B 1 450 ? 11.055 45.031 19.953 1 96.94 450 VAL B C 1
ATOM 8805 O O . VAL B 1 450 ? 12.062 45.656 19.625 1 96.94 450 VAL B O 1
ATOM 8808 N N . GLY B 1 451 ? 9.836 45.562 20.094 1 97.31 451 GLY B N 1
ATOM 8809 C CA . GLY B 1 451 ? 9.648 47 19.875 1 97.31 451 GLY B CA 1
ATOM 8810 C C . GLY B 1 451 ? 9.164 47.344 18.484 1 97.31 451 GLY B C 1
ATOM 8811 O O . GLY B 1 451 ? 8.875 48.5 18.188 1 97.31 451 GLY B O 1
ATOM 8812 N N . SER B 1 452 ? 8.992 46.406 17.625 1 97.62 452 SER B N 1
ATOM 8813 C CA . SER B 1 452 ? 8.57 46.656 16.25 1 97.62 452 SER B CA 1
ATOM 8814 C C . SER B 1 452 ? 7.086 47 16.188 1 97.62 452 SER B C 1
ATOM 8816 O O . SER B 1 452 ? 6.375 46.906 17.188 1 97.62 452 SER B O 1
ATOM 8818 N N . PHE B 1 453 ? 6.625 47.469 14.977 1 98.06 453 PHE B N 1
ATOM 8819 C CA . PHE B 1 453 ? 5.234 47.875 14.766 1 98.06 453 PHE B CA 1
ATOM 8820 C C . PHE B 1 453 ? 4.84 47.688 13.305 1 98.06 453 PHE B C 1
ATOM 8822 O O . PHE B 1 453 ? 5.695 47.438 12.453 1 98.06 453 PHE B O 1
ATOM 8829 N N . ILE B 1 454 ? 3.549 47.75 13.039 1 98.25 454 ILE B N 1
ATOM 8830 C CA . ILE B 1 454 ? 3 47.812 11.688 1 98.25 454 ILE B CA 1
ATOM 8831 C C . ILE B 1 454 ? 1.961 48.938 11.625 1 98.25 454 ILE B C 1
ATOM 8833 O O . ILE B 1 454 ? 1.35 49.281 12.633 1 98.25 454 ILE B O 1
ATOM 8837 N N . LEU B 1 455 ? 1.861 49.438 10.461 1 98.31 455 LEU B N 1
ATOM 8838 C CA . LEU B 1 455 ? 0.946 50.562 10.227 1 98.31 455 LEU B CA 1
ATOM 8839 C C . LEU B 1 455 ? 0.205 50.375 8.906 1 98.31 455 LEU B C 1
ATOM 8841 O O . LEU B 1 455 ? 0.825 50.156 7.871 1 98.31 455 LEU B O 1
ATOM 8845 N N . TYR B 1 456 ? -1.054 50.5 9 1 97.81 456 TYR B N 1
ATOM 8846 C CA . TYR B 1 456 ? -1.921 50.438 7.828 1 97.81 456 TYR B CA 1
ATOM 8847 C C . TYR B 1 456 ? -2.812 51.656 7.723 1 97.81 456 TYR B C 1
ATOM 8849 O O . TYR B 1 456 ? -3.098 52.312 8.734 1 97.81 456 TYR B O 1
ATOM 8857 N N . TYR B 1 457 ? -3.166 52 6.488 1 96.44 457 TYR B N 1
ATOM 8858 C CA . TYR B 1 457 ? -4.184 53 6.215 1 96.44 457 TYR B CA 1
ATOM 8859 C C . TYR B 1 457 ? -5.266 52.438 5.293 1 96.44 457 TYR B C 1
ATOM 8861 O O . TYR B 1 457 ? -4.977 52.031 4.164 1 96.44 457 TYR B O 1
ATOM 8869 N N . ASN B 1 458 ? -6.508 52.469 5.793 1 94.44 458 ASN B N 1
ATOM 8870 C CA . ASN B 1 458 ? -7.609 51.844 5.047 1 94.44 458 ASN B CA 1
ATOM 8871 C C . ASN B 1 458 ? -7.238 50.469 4.512 1 94.44 458 ASN B C 1
ATOM 8873 O O . ASN B 1 458 ? -7.398 50.219 3.318 1 94.44 458 ASN B O 1
ATOM 8877 N N . THR B 1 459 ? -6.637 49.688 5.352 1 94.62 459 THR B N 1
ATOM 8878 C CA . THR B 1 459 ? -6.285 48.281 5.152 1 94.62 459 THR B CA 1
ATOM 8879 C C . THR B 1 459 ? -5.145 48.156 4.148 1 94.62 459 THR B C 1
ATOM 8881 O O . THR B 1 459 ? -4.898 47.062 3.619 1 94.62 459 THR B O 1
ATOM 8884 N N . GLN B 1 460 ? -4.516 49.25 3.816 1 95.69 460 GLN B N 1
ATOM 8885 C CA . GLN B 1 460 ? -3.32 49.25 2.979 1 95.69 460 GLN B CA 1
ATOM 8886 C C . GLN B 1 460 ? -2.055 49.375 3.822 1 95.69 460 GLN B C 1
ATOM 8888 O O . GLN B 1 460 ? -1.938 50.281 4.645 1 95.69 460 GLN B O 1
ATOM 8893 N N . PRO B 1 461 ? -1.152 48.5 3.611 1 97.56 461 PRO B N 1
ATOM 8894 C CA . PRO B 1 461 ? 0.05 48.531 4.449 1 97.56 461 PRO B CA 1
ATOM 8895 C C . PRO B 1 461 ? 0.955 49.719 4.117 1 97.56 461 PRO B C 1
ATOM 8897 O O . PRO B 1 461 ? 1.237 50 2.941 1 97.56 461 PRO B O 1
ATOM 8900 N N . ILE B 1 462 ? 1.396 50.438 5.086 1 97.75 462 ILE B N 1
ATOM 8901 C CA . ILE B 1 462 ? 2.432 51.469 4.984 1 97.75 462 ILE B CA 1
ATOM 8902 C C . ILE B 1 462 ? 3.764 50.906 5.477 1 97.75 462 ILE B C 1
ATOM 8904 O O . ILE B 1 462 ? 4.668 50.656 4.68 1 97.75 462 ILE B O 1
ATOM 8908 N N . PHE B 1 463 ? 3.83 50.656 6.734 1 98.44 463 PHE B N 1
ATOM 8909 C CA . PHE B 1 463 ? 4.918 49.906 7.344 1 98.44 463 PHE B CA 1
ATOM 8910 C C . PHE B 1 463 ? 4.461 48.5 7.715 1 98.44 463 PHE B C 1
ATOM 8912 O O . PHE B 1 463 ? 3.4 48.312 8.312 1 98.44 463 PHE B O 1
ATOM 8919 N N . LEU B 1 464 ? 5.219 47.531 7.289 1 98.06 464 LEU B N 1
ATOM 8920 C CA . LEU B 1 464 ? 4.719 46.156 7.391 1 98.06 464 LEU B CA 1
ATOM 8921 C C . LEU B 1 464 ? 5.719 45.281 8.125 1 98.06 464 LEU B C 1
ATOM 8923 O O . LEU B 1 464 ? 6.859 45.688 8.367 1 98.06 464 LEU B O 1
ATOM 8927 N N . ASP B 1 465 ? 5.254 44.219 8.68 1 97.06 465 ASP B N 1
ATOM 8928 C CA . ASP B 1 465 ? 6.07 43.031 9 1 97.06 465 ASP B CA 1
ATOM 8929 C C . ASP B 1 465 ? 6.141 42.094 7.816 1 97.06 465 ASP B C 1
ATOM 8931 O O . ASP B 1 465 ? 5.109 41.719 7.246 1 97.06 465 ASP B O 1
ATOM 8935 N N . ILE B 1 466 ? 7.309 41.625 7.48 1 95.94 466 ILE B N 1
ATOM 8936 C CA . ILE B 1 466 ? 7.504 40.844 6.266 1 95.94 466 ILE B CA 1
ATOM 8937 C C . ILE B 1 466 ? 6.832 39.5 6.414 1 95.94 466 ILE B C 1
ATOM 8939 O O . ILE B 1 466 ? 6.34 38.938 5.438 1 95.94 466 ILE B O 1
ATOM 8943 N N . GLY B 1 467 ? 6.82 39 7.57 1 93.12 467 GLY B N 1
ATOM 8944 C CA . GLY B 1 467 ? 6.254 37.688 7.824 1 93.12 467 GLY B CA 1
ATOM 8945 C C . GLY B 1 467 ? 7.273 36.594 7.723 1 93.12 467 GLY B C 1
ATOM 8946 O O . GLY B 1 467 ? 8.414 36.719 8.164 1 93.12 467 GLY B O 1
ATOM 8947 N N . VAL B 1 468 ? 6.812 35.438 7.223 1 88.44 468 VAL B N 1
ATOM 8948 C CA . VAL B 1 468 ? 7.633 34.25 7.285 1 88.44 468 VAL B CA 1
ATOM 8949 C C . VAL B 1 468 ? 7.766 33.625 5.891 1 88.44 468 VAL B C 1
ATOM 8951 O O . VAL B 1 468 ? 6.816 33.656 5.105 1 88.44 468 VAL B O 1
ATOM 8954 N N . GLU B 1 469 ? 9.023 33.062 5.57 1 90.25 469 GLU B N 1
ATOM 8955 C CA . GLU B 1 469 ? 9.25 32.312 4.344 1 90.25 469 GLU B CA 1
ATOM 8956 C C . GLU B 1 469 ? 8.766 30.859 4.488 1 90.25 469 GLU B C 1
ATOM 8958 O O . GLU B 1 469 ? 8.336 30.453 5.566 1 90.25 469 GLU B O 1
ATOM 8963 N N . THR B 1 470 ? 8.797 30.172 3.395 1 85.38 470 THR B N 1
ATOM 8964 C CA . THR B 1 470 ? 8.477 28.75 3.418 1 85.38 470 THR B CA 1
ATOM 8965 C C . THR B 1 470 ? 9.375 28 4.402 1 85.38 470 THR B C 1
ATOM 8967 O O . THR B 1 470 ? 10.594 28.188 4.402 1 85.38 470 THR B O 1
ATOM 8970 N N . TYR B 1 471 ? 8.68 27.172 5.27 1 78.44 471 TYR B N 1
ATOM 8971 C CA . TYR B 1 471 ? 9.422 26.453 6.293 1 78.44 471 TYR B CA 1
ATOM 8972 C C . TYR B 1 471 ? 10.383 25.453 5.664 1 78.44 471 TYR B C 1
ATOM 8974 O O . TYR B 1 471 ? 10.055 24.812 4.66 1 78.44 471 TYR B O 1
ATOM 8982 N N . SER B 1 472 ? 11.594 25.344 6.145 1 75.75 472 SER B N 1
ATOM 8983 C CA . SER B 1 472 ? 12.641 24.375 5.824 1 75.75 472 SER B CA 1
ATOM 8984 C C . SER B 1 472 ? 13.312 23.859 7.09 1 75.75 472 SER B C 1
ATOM 8986 O O . SER B 1 472 ? 12.977 24.281 8.195 1 75.75 472 SER B O 1
ATOM 8988 N N . ALA B 1 473 ? 14.219 22.906 6.977 1 75.69 473 ALA B N 1
ATOM 8989 C CA . ALA B 1 473 ? 14.984 22.406 8.125 1 75.69 473 ALA B CA 1
ATOM 8990 C C . ALA B 1 473 ? 15.695 23.547 8.836 1 75.69 473 ALA B C 1
ATOM 8992 O O . ALA B 1 473 ? 15.82 23.547 10.062 1 75.69 473 ALA B O 1
ATOM 8993 N N . LYS B 1 474 ? 16.047 24.469 8.07 1 80.62 474 LYS B N 1
ATOM 8994 C CA . LYS B 1 474 ? 16.75 25.625 8.617 1 80.62 474 LYS B CA 1
ATOM 8995 C C . LYS B 1 474 ? 15.852 26.406 9.57 1 80.62 474 LYS B C 1
ATOM 8997 O O . LYS B 1 474 ? 16.328 26.922 10.586 1 80.62 474 LYS B O 1
ATOM 9002 N N . THR B 1 475 ? 14.594 26.484 9.312 1 83.44 475 THR B N 1
ATOM 9003 C CA . THR B 1 475 ? 13.625 27.219 10.109 1 83.44 475 THR B CA 1
ATOM 9004 C C . THR B 1 475 ? 13.57 26.672 11.531 1 83.44 475 THR B C 1
ATOM 9006 O O . THR B 1 475 ? 13.297 27.422 12.477 1 83.44 475 THR B O 1
ATOM 9009 N N . PHE B 1 476 ? 13.867 25.5 11.633 1 77.06 476 PHE B N 1
ATOM 9010 C CA . PHE B 1 476 ? 13.703 24.859 12.93 1 77.06 476 PHE B CA 1
ATOM 9011 C C . PHE B 1 476 ? 15.055 24.484 13.523 1 77.06 476 PHE B C 1
ATOM 9013 O O . PHE B 1 476 ? 15.117 23.672 14.453 1 77.06 476 PHE B O 1
ATOM 9020 N N . SER B 1 477 ? 16.078 25.031 12.984 1 80.5 477 SER B N 1
ATOM 9021 C CA . SER B 1 477 ? 17.438 24.734 13.445 1 80.5 477 SER B CA 1
ATOM 9022 C C . SER B 1 477 ? 18.047 25.938 14.164 1 80.5 477 SER B C 1
ATOM 9024 O O . SER B 1 477 ? 17.406 26.969 14.328 1 80.5 477 SER B O 1
ATOM 9026 N N . LYS B 1 478 ? 19.297 25.688 14.594 1 84.38 478 LYS B N 1
ATOM 9027 C CA . LYS B 1 478 ? 20.047 26.766 15.25 1 84.38 478 LYS B CA 1
ATOM 9028 C C . LYS B 1 478 ? 20.312 27.922 14.289 1 84.38 478 LYS B C 1
ATOM 9030 O O . LYS B 1 478 ? 20.609 29.031 14.727 1 84.38 478 LYS B O 1
ATOM 9035 N N . ASP B 1 479 ? 20.078 27.641 13.047 1 89.75 479 ASP B N 1
ATOM 9036 C CA . ASP B 1 479 ? 20.375 28.641 12.031 1 89.75 479 ASP B CA 1
ATOM 9037 C C . ASP B 1 479 ? 19.141 29.469 11.688 1 89.75 479 ASP B C 1
ATOM 9039 O O . ASP B 1 479 ? 19.156 30.266 10.742 1 89.75 479 ASP B O 1
ATOM 9043 N N . ARG B 1 480 ? 18.062 29.422 12.453 1 91.38 480 ARG B N 1
ATOM 9044 C CA . ARG B 1 480 ? 16.797 30.109 12.195 1 91.38 480 ARG B CA 1
ATOM 9045 C C . ARG B 1 480 ? 17.031 31.609 12.031 1 91.38 480 ARG B C 1
ATOM 9047 O O . ARG B 1 480 ? 16.5 32.219 11.109 1 91.38 480 ARG B O 1
ATOM 9054 N N . TYR B 1 481 ? 17.891 32.188 12.805 1 94 481 TYR B N 1
ATOM 9055 C CA . TYR B 1 481 ? 18 33.625 12.891 1 94 481 TYR B CA 1
ATOM 9056 C C . TYR B 1 481 ? 19 34.156 11.875 1 94 481 TYR B C 1
ATOM 9058 O O . TYR B 1 481 ? 19.266 35.375 11.828 1 94 481 TYR B O 1
ATOM 9066 N N . SER B 1 482 ? 19.531 33.25 11.062 1 93.5 482 SER B N 1
ATOM 9067 C CA . SER B 1 482 ? 20.281 33.688 9.883 1 93.5 482 SER B CA 1
ATOM 9068 C C . SER B 1 482 ? 19.344 33.969 8.719 1 93.5 482 SER B C 1
ATOM 9070 O O . SER B 1 482 ? 19.734 34.594 7.734 1 93.5 482 SER B O 1
ATOM 9072 N N . ILE B 1 483 ? 18.141 33.594 8.867 1 93.69 483 ILE B N 1
ATOM 9073 C CA . ILE B 1 483 ? 17.125 33.938 7.883 1 93.69 483 ILE B CA 1
ATOM 9074 C C . ILE B 1 483 ? 16.75 35.406 8 1 93.69 483 ILE B C 1
ATOM 9076 O O . ILE B 1 483 ? 16.453 35.875 9.094 1 93.69 483 ILE B O 1
ATOM 9080 N N . TRP B 1 484 ? 16.719 36.125 6.961 1 94.38 484 TRP B N 1
ATOM 9081 C CA . TRP B 1 484 ? 16.641 37.594 7.008 1 94.38 484 TRP B CA 1
ATOM 9082 C C . TRP B 1 484 ? 15.312 38.031 7.609 1 94.38 484 TRP B C 1
ATOM 9084 O O . TRP B 1 484 ? 15.258 39.062 8.312 1 94.38 484 TRP B O 1
ATOM 9094 N N . THR B 1 485 ? 14.25 37.312 7.355 1 95.25 485 THR B N 1
ATOM 9095 C CA . THR B 1 485 ? 12.938 37.719 7.844 1 95.25 485 THR B CA 1
ATOM 9096 C C . THR B 1 485 ? 12.898 37.688 9.367 1 95.25 485 THR B C 1
ATOM 9098 O O . THR B 1 485 ? 12.023 38.312 9.984 1 95.25 485 THR B O 1
ATOM 9101 N N . MET B 1 486 ? 13.844 37 10.023 1 96 486 MET B N 1
ATOM 9102 C CA . MET B 1 486 ? 13.859 36.906 11.477 1 96 486 MET B CA 1
ATOM 9103 C C . MET B 1 486 ? 14.695 38 12.102 1 96 486 MET B C 1
ATOM 9105 O O . MET B 1 486 ? 14.633 38.25 13.312 1 96 486 MET B O 1
ATOM 9109 N N . GLN B 1 487 ? 15.383 38.719 11.297 1 96.69 487 GLN B N 1
ATOM 9110 C CA . GLN B 1 487 ? 16.375 39.656 11.797 1 96.69 487 GLN B CA 1
ATOM 9111 C C . GLN B 1 487 ? 15.773 41.031 12.031 1 96.69 487 GLN B C 1
ATOM 9113 O O . GLN B 1 487 ? 14.938 41.469 1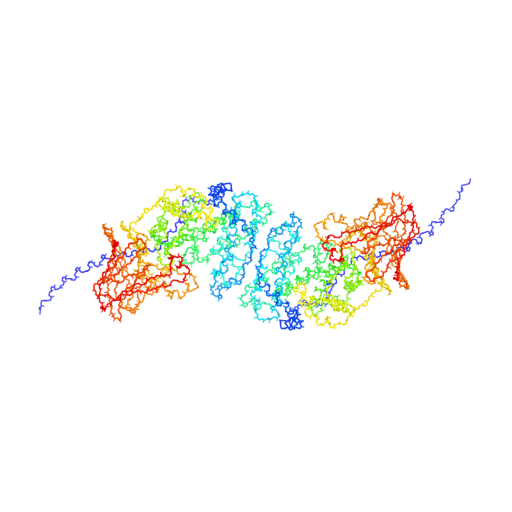1.25 1 96.69 487 GLN B O 1
ATOM 9118 N N . SER B 1 488 ? 16.234 41.688 13.086 1 97.75 488 SER B N 1
ATOM 9119 C CA . SER B 1 488 ? 15.656 42.969 13.484 1 97.75 488 SER B CA 1
ATOM 9120 C C . SER B 1 488 ? 15.875 44.031 12.414 1 97.75 488 SER B C 1
ATOM 9122 O O . SER B 1 488 ? 15.078 44.938 12.289 1 97.75 488 SER B O 1
ATOM 9124 N N . ASP B 1 489 ? 16.859 43.844 11.586 1 96.75 489 ASP B N 1
ATOM 9125 C CA . ASP B 1 489 ? 17.188 44.844 10.57 1 96.75 489 ASP B CA 1
ATOM 9126 C C . ASP B 1 489 ? 16.125 44.875 9.477 1 96.75 489 ASP B C 1
ATOM 9128 O O . ASP B 1 489 ? 16.062 45.812 8.672 1 96.75 489 ASP B O 1
ATOM 9132 N N . TYR B 1 490 ? 15.359 43.906 9.43 1 97.56 490 TYR B N 1
ATOM 9133 C CA . TYR B 1 490 ? 14.297 43.812 8.43 1 97.56 490 TYR B CA 1
ATOM 9134 C C . TYR B 1 490 ? 12.93 43.906 9.094 1 97.56 490 TYR B C 1
ATOM 9136 O O . TYR B 1 490 ? 11.953 43.344 8.57 1 97.56 490 TYR B O 1
ATOM 9144 N N . HIS B 1 491 ? 12.867 44.406 10.258 1 98.12 491 HIS B N 1
ATOM 9145 C CA . HIS B 1 491 ? 11.688 44.906 10.961 1 98.12 491 HIS B CA 1
ATOM 9146 C C . HIS B 1 491 ? 11.758 46.406 11.148 1 98.12 491 HIS B C 1
ATOM 9148 O O . HIS B 1 491 ? 12.688 47.062 10.672 1 98.12 491 HIS B O 1
ATOM 9154 N N . ASN B 1 492 ? 10.742 46.969 11.773 1 98.56 492 ASN B N 1
ATOM 9155 C CA . ASN B 1 492 ? 10.703 48.406 11.992 1 98.56 492 ASN B CA 1
ATOM 9156 C C . ASN B 1 492 ? 11.406 48.812 13.289 1 98.56 492 ASN B C 1
ATOM 9158 O O . ASN B 1 492 ? 10.766 49.281 14.227 1 98.56 492 ASN B O 1
ATOM 9162 N N . LEU B 1 493 ? 12.719 48.625 13.234 1 98.56 493 LEU B N 1
ATOM 9163 C CA . LEU B 1 493 ? 13.523 48.75 14.445 1 98.56 493 LEU B CA 1
ATOM 9164 C C . LEU B 1 493 ? 14.844 49.469 14.148 1 98.56 493 LEU B C 1
ATOM 9166 O O . LEU B 1 493 ? 15.266 49.531 12.984 1 98.56 493 LEU B O 1
ATOM 9170 N N . PRO B 1 494 ? 15.5 50 15.18 1 98.12 494 PRO B N 1
ATOM 9171 C CA . PRO B 1 494 ? 16.812 50.594 14.984 1 98.12 494 PRO B CA 1
ATOM 9172 C C . PRO B 1 494 ? 17.953 49.562 15.008 1 98.12 494 PRO B C 1
ATOM 9174 O O . PRO B 1 494 ? 17.844 48.531 15.68 1 98.12 494 PRO B O 1
ATOM 9177 N N . GLN B 1 495 ? 18.906 49.844 14.203 1 97.94 495 GLN B N 1
ATOM 9178 C CA . GLN B 1 495 ? 20.25 49.312 14.43 1 97.94 495 GLN B CA 1
ATOM 9179 C C . GLN B 1 495 ? 21.062 50.25 15.328 1 97.94 495 GLN B C 1
ATOM 9181 O O . GLN B 1 495 ? 21.25 51.406 15.016 1 97.94 495 GLN B O 1
ATOM 9186 N N . VAL B 1 496 ? 21.516 49.719 16.438 1 98 496 VAL B N 1
ATOM 9187 C CA . VAL B 1 496 ? 22.172 50.531 17.438 1 98 496 VAL B CA 1
ATOM 9188 C C . VAL B 1 496 ? 23.672 50.281 17.422 1 98 496 VAL B C 1
ATOM 9190 O O . VAL B 1 496 ? 24.125 49.188 17.75 1 98 496 VAL B O 1
ATOM 9193 N N . ASN B 1 497 ? 24.422 51.25 17.125 1 97.19 497 ASN B N 1
ATOM 9194 C CA . ASN B 1 497 ? 25.859 51.094 17.031 1 97.19 497 ASN B CA 1
ATOM 9195 C C . ASN B 1 497 ? 26.234 49.938 16.109 1 97.19 497 ASN B C 1
ATOM 9197 O O . ASN B 1 497 ? 27.141 49.156 16.406 1 97.19 497 ASN B O 1
ATOM 9201 N N . GLY B 1 498 ? 25.438 49.781 15.117 1 96.5 498 GLY B N 1
ATOM 9202 C CA . GLY B 1 498 ? 25.719 48.75 14.125 1 96.5 498 GLY B CA 1
ATOM 9203 C C . GLY B 1 498 ? 25.281 47.375 14.562 1 96.5 498 GLY B C 1
ATOM 9204 O O . GLY B 1 498 ? 25.516 46.375 13.852 1 96.5 498 GLY B O 1
ATOM 9205 N N . GLN B 1 499 ? 24.625 47.312 15.688 1 98 499 GLN B N 1
ATOM 9206 C CA . GLN B 1 499 ? 24.203 46.031 16.219 1 98 499 GLN B CA 1
ATOM 9207 C C . GLN B 1 499 ? 22.703 45.812 16.062 1 98 499 GLN B C 1
ATOM 9209 O O . GLN B 1 499 ? 21.922 46.75 16.234 1 98 499 GLN B O 1
ATOM 9214 N N . SER B 1 500 ? 22.375 44.531 15.727 1 98 500 SER B N 1
ATOM 9215 C CA . SER B 1 500 ? 20.984 44.094 15.672 1 98 500 SER B CA 1
ATOM 9216 C C . SER B 1 500 ? 20.578 43.406 16.969 1 98 500 SER B C 1
ATOM 9218 O O . SER B 1 500 ? 21.422 43.094 17.797 1 98 500 SER B O 1
ATOM 9220 N N . GLN B 1 501 ? 19.234 43.188 17.109 1 98.06 501 GLN B N 1
ATOM 9221 C CA . GLN B 1 501 ? 18.766 42.438 18.25 1 98.06 501 GLN B CA 1
ATOM 9222 C C . GLN B 1 501 ? 19.203 40.969 18.125 1 98.06 501 GLN B C 1
ATOM 9224 O O . GLN B 1 501 ? 19.469 40.469 17.031 1 98.06 501 GLN B O 1
ATOM 9229 N N . LEU B 1 502 ? 19.266 40.344 19.281 1 96.94 502 LEU B N 1
ATOM 9230 C CA . LEU B 1 502 ? 19.656 38.938 19.312 1 96.94 502 LEU B CA 1
ATOM 9231 C C . LEU B 1 502 ? 18.531 38.062 19.844 1 96.94 502 LEU B C 1
ATOM 9233 O O . LEU B 1 502 ? 17.609 38.562 20.5 1 96.94 502 LEU B O 1
ATOM 9237 N N . ASN B 1 503 ? 18.578 36.781 19.406 1 95.62 503 ASN B N 1
ATOM 9238 C CA . ASN B 1 503 ? 17.594 35.812 19.906 1 95.62 503 ASN B CA 1
ATOM 9239 C C . ASN B 1 503 ? 17.953 35.375 21.328 1 95.62 503 ASN B C 1
ATOM 9241 O O . ASN B 1 503 ? 19.125 35.219 21.672 1 95.62 503 ASN B O 1
ATOM 9245 N N . GLY B 1 504 ? 16.953 35.219 22.188 1 93.88 504 GLY B N 1
ATOM 9246 C CA . GLY B 1 504 ? 17.125 34.75 23.547 1 93.88 504 GLY B CA 1
ATOM 9247 C C . GLY B 1 504 ? 16.141 35.375 24.516 1 93.88 504 GLY B C 1
ATOM 9248 O O . GLY B 1 504 ? 15.703 36.5 24.328 1 93.88 504 GLY B O 1
ATOM 9249 N N . ALA B 1 505 ? 15.875 34.688 25.625 1 90.5 505 ALA B N 1
ATOM 9250 C CA . ALA B 1 505 ? 14.922 35.156 26.625 1 90.5 505 ALA B CA 1
ATOM 9251 C C . ALA B 1 505 ? 15.445 36.406 27.344 1 90.5 505 ALA B C 1
ATOM 9253 O O . ALA B 1 505 ? 14.664 37.25 27.781 1 90.5 505 ALA B O 1
ATOM 9254 N N . GLU B 1 506 ? 16.703 36.469 27.359 1 94.06 506 GLU B N 1
ATOM 9255 C CA . GLU B 1 506 ? 17.312 37.594 28.047 1 94.06 506 GLU B CA 1
ATOM 9256 C C . GLU B 1 506 ? 17.172 38.875 27.219 1 94.06 506 GLU B C 1
ATOM 9258 O O . GLU B 1 506 ? 17.297 39.969 27.75 1 94.06 506 GLU B O 1
ATOM 9263 N N . TYR B 1 507 ? 17 38.719 25.984 1 96.5 507 TYR B N 1
ATOM 9264 C CA . TYR B 1 507 ? 16.797 39.875 25.094 1 96.5 507 TYR B CA 1
ATOM 9265 C C . TYR B 1 507 ? 15.32 40.25 25.016 1 96.5 507 TYR B C 1
ATOM 9267 O O . TYR B 1 507 ? 14.586 39.688 24.188 1 96.5 507 TYR B O 1
ATOM 9275 N N . LYS B 1 508 ? 14.891 41.156 25.828 1 95.06 508 LYS B N 1
ATOM 9276 C CA . LYS B 1 508 ? 13.477 41.438 26.031 1 95.06 508 LYS B CA 1
ATOM 9277 C C . LYS B 1 508 ? 13.25 42.938 26.266 1 95.06 508 LYS B C 1
ATOM 9279 O O . LYS B 1 508 ? 14.203 43.688 26.516 1 95.06 508 LYS B O 1
ATOM 9284 N N . ALA B 1 509 ? 12 43.312 26.156 1 93.44 509 ALA B N 1
ATOM 9285 C CA . ALA B 1 509 ? 11.602 44.688 26.516 1 93.44 509 ALA B CA 1
ATOM 9286 C C . ALA B 1 509 ? 11.641 44.875 28.031 1 93.44 509 ALA B C 1
ATOM 9288 O O . ALA B 1 509 ? 11.281 44 28.797 1 93.44 509 ALA B O 1
ATOM 9289 N N . ALA B 1 510 ? 12.156 45.875 28.578 1 85.69 510 ALA B N 1
ATOM 9290 C CA . ALA B 1 510 ? 12.18 46.156 30.016 1 85.69 510 ALA B CA 1
ATOM 9291 C C . ALA B 1 510 ? 10.867 46.75 30.484 1 85.69 510 ALA B C 1
ATOM 9293 O O . ALA B 1 510 ? 10.281 46.344 31.484 1 85.69 510 ALA B O 1
ATOM 9294 N N . ILE B 1 511 ? 10.398 47.844 29.969 1 78.69 511 ILE B N 1
ATOM 9295 C CA . ILE B 1 511 ? 9.195 48.562 30.406 1 78.69 511 ILE B CA 1
ATOM 9296 C C . ILE B 1 511 ? 8.297 48.812 29.203 1 78.69 511 ILE B C 1
ATOM 9298 O O . ILE B 1 511 ? 8.742 49.375 28.188 1 78.69 511 ILE B O 1
ATOM 9302 N N . SER B 1 512 ? 7.078 48.219 29.359 1 82.69 512 SER B N 1
ATOM 9303 C CA . SER B 1 512 ? 6.074 48.562 28.359 1 82.69 512 SER B CA 1
ATOM 9304 C C . SER B 1 512 ? 4.836 49.156 29 1 82.69 512 SER B C 1
ATOM 9306 O O . SER B 1 512 ? 4.266 48.594 29.938 1 82.69 512 SER B O 1
ATOM 9308 N N . THR B 1 513 ? 4.566 50.344 28.562 1 91 513 THR B N 1
ATOM 9309 C CA . THR B 1 513 ? 3.426 51.031 29.141 1 91 513 THR B CA 1
ATOM 9310 C C . THR B 1 513 ? 2.461 51.5 28.047 1 91 513 THR B C 1
ATOM 9312 O O . THR B 1 513 ? 2.887 51.969 27 1 91 513 THR B O 1
ATOM 9315 N N . LEU B 1 514 ? 1.195 51.219 28.281 1 93.88 514 LEU B N 1
ATOM 9316 C CA . LEU B 1 514 ? 0.123 51.688 27.422 1 93.88 514 LEU B CA 1
ATOM 9317 C C . LEU B 1 514 ? -0.733 52.719 28.141 1 93.88 514 LEU B C 1
ATOM 9319 O O . LEU B 1 514 ? -1.131 52.531 29.281 1 93.88 514 LEU B O 1
ATOM 9323 N N . SER B 1 515 ? -0.848 53.875 27.562 1 93.06 515 SER B N 1
ATOM 9324 C CA . SER B 1 515 ? -1.73 54.906 28.078 1 93.06 515 SER B CA 1
ATOM 9325 C C . SER B 1 515 ? -2.777 55.312 27.047 1 93.06 515 SER B C 1
ATOM 9327 O O . SER B 1 515 ? -2.453 55.5 25.875 1 93.06 515 SER B O 1
ATOM 9329 N N . GLU B 1 516 ? -3.996 55.281 27.516 1 91.19 516 GLU B N 1
ATOM 9330 C CA . GLU B 1 516 ? -5.109 55.656 26.656 1 91.19 516 GLU B CA 1
ATOM 9331 C C . GLU B 1 516 ? -5.684 57 27.094 1 91.19 516 GLU B C 1
ATOM 9333 O O . GLU B 1 516 ? -6.117 57.156 28.234 1 91.19 516 GLU B O 1
ATOM 9338 N N . GLY B 1 517 ? -5.594 57.969 26.203 1 86.5 517 GLY B N 1
ATOM 9339 C CA . GLY B 1 517 ? -6.254 59.25 26.422 1 86.5 517 GLY B CA 1
ATOM 9340 C C . GLY B 1 517 ? -7.504 59.438 25.578 1 86.5 517 GLY B C 1
ATOM 9341 O O . GLY B 1 517 ? -7.938 58.5 24.906 1 86.5 517 GLY B O 1
ATOM 9342 N N . LYS B 1 518 ? -8.141 60.594 25.656 1 85.62 518 LYS B N 1
ATOM 9343 C CA . LYS B 1 518 ? -9.391 60.844 24.938 1 85.62 518 LYS B CA 1
ATOM 9344 C C . LYS B 1 518 ? -9.18 60.812 23.438 1 85.62 518 LYS B C 1
ATOM 9346 O O . LYS B 1 518 ? -10.039 60.312 22.688 1 85.62 518 LYS B O 1
ATOM 9351 N N . ARG B 1 519 ? -8.086 61.312 22.984 1 90.62 519 ARG B N 1
ATOM 9352 C CA . ARG B 1 519 ? -7.863 61.344 21.547 1 90.62 519 ARG B CA 1
ATOM 9353 C C . ARG B 1 519 ? -6.453 60.875 21.188 1 90.62 519 ARG B C 1
ATOM 9355 O O . ARG B 1 519 ? -5.855 61.375 20.219 1 90.62 519 ARG B O 1
ATOM 9362 N N . ARG B 1 520 ? -6.047 60 22.078 1 92.25 520 ARG B N 1
ATOM 9363 C CA . ARG B 1 520 ? -4.664 59.594 21.875 1 92.25 520 ARG B CA 1
ATOM 9364 C C . ARG B 1 520 ? -4.359 58.281 22.578 1 92.25 520 ARG B C 1
ATOM 9366 O O . ARG B 1 520 ? -4.891 58 23.656 1 92.25 520 ARG B O 1
ATOM 9373 N N . VAL B 1 521 ? -3.576 57.406 21.969 1 95.81 521 VAL B N 1
ATOM 9374 C CA . VAL B 1 521 ? -3.037 56.188 22.594 1 95.81 521 VAL B CA 1
ATOM 9375 C C . VAL B 1 521 ? -1.513 56.219 22.531 1 95.81 521 VAL B C 1
ATOM 9377 O O . VAL B 1 521 ? -0.933 56.469 21.469 1 95.81 521 VAL B O 1
ATOM 9380 N N . ASP B 1 522 ? -0.878 56.031 23.688 1 96.25 522 ASP B N 1
ATOM 9381 C CA . ASP B 1 522 ? 0.579 56 23.75 1 96.25 522 ASP B CA 1
ATOM 9382 C C . ASP B 1 522 ? 1.058 54.594 24.188 1 96.25 522 ASP B C 1
ATOM 9384 O O . ASP B 1 522 ? 0.566 54.031 25.172 1 96.25 522 ASP B O 1
ATOM 9388 N N . TYR B 1 523 ? 1.868 54.031 23.422 1 97 523 TYR B N 1
ATOM 9389 C CA . TYR B 1 523 ? 2.549 52.781 23.766 1 97 523 TYR B CA 1
ATOM 9390 C C . TYR B 1 523 ? 4.059 53 23.812 1 97 523 TYR B C 1
ATOM 9392 O O . TYR B 1 523 ? 4.68 53.344 22.812 1 97 523 TYR B O 1
ATOM 9400 N N . SER B 1 524 ? 4.656 52.875 25 1 96.69 524 SER B N 1
ATOM 9401 C CA . SER B 1 524 ? 6.078 53.125 25.203 1 96.69 524 SER B CA 1
ATOM 9402 C C . SER B 1 524 ? 6.805 51.844 25.656 1 96.69 524 SER B C 1
ATOM 9404 O O . SER B 1 524 ? 6.309 51.125 26.516 1 96.69 524 SER B O 1
ATOM 9406 N N . ILE B 1 525 ? 8 51.656 25.031 1 96.81 525 ILE B N 1
ATOM 9407 C CA . ILE B 1 525 ? 8.766 50.438 25.312 1 96.81 525 ILE B CA 1
ATOM 9408 C C . ILE B 1 525 ? 10.25 50.75 25.391 1 96.81 525 ILE B C 1
ATOM 9410 O O . ILE B 1 525 ? 10.781 51.469 24.516 1 96.81 525 ILE B O 1
ATOM 9414 N N . ASP B 1 526 ? 10.891 50.312 26.438 1 97.81 526 ASP B N 1
ATOM 9415 C CA . ASP B 1 526 ? 12.344 50.312 26.438 1 97.81 526 ASP B CA 1
ATOM 9416 C C . ASP B 1 526 ? 12.906 49.094 25.75 1 97.81 526 ASP B C 1
ATOM 9418 O O . ASP B 1 526 ? 12.812 47.969 26.281 1 97.81 526 ASP B O 1
ATOM 9422 N N . ILE B 1 527 ? 13.578 49.25 24.625 1 98 527 ILE B N 1
ATOM 9423 C CA . ILE B 1 527 ? 13.969 48.094 23.828 1 98 527 ILE B CA 1
ATOM 9424 C C . ILE B 1 527 ? 15.461 47.844 24 1 98 527 ILE B C 1
ATOM 9426 O O . ILE B 1 527 ? 16.016 46.906 23.375 1 98 527 ILE B O 1
ATOM 9430 N N . ALA B 1 528 ? 16.125 48.5 24.844 1 97.62 528 ALA B N 1
ATOM 9431 C CA . ALA B 1 528 ? 17.562 48.438 25 1 97.62 528 ALA B CA 1
ATOM 9432 C C . ALA B 1 528 ? 18 47 25.359 1 97.62 528 ALA B C 1
ATOM 9434 O O . ALA B 1 528 ? 18.953 46.469 24.781 1 97.62 528 ALA B O 1
ATOM 9435 N N . PRO B 1 529 ? 17.328 46.344 26.281 1 97.56 529 PRO B N 1
ATOM 9436 C CA . PRO B 1 529 ? 17.797 45.031 26.672 1 97.56 529 PRO B CA 1
ATOM 9437 C C . PRO B 1 529 ? 17.703 44 25.547 1 97.56 529 PRO B C 1
ATOM 9439 O O . PRO B 1 529 ? 18.25 42.906 25.656 1 97.56 529 PRO B O 1
ATOM 9442 N N . ALA B 1 530 ? 16.953 44.312 24.484 1 97.88 530 ALA B N 1
ATOM 9443 C CA . ALA B 1 530 ? 16.828 43.406 23.359 1 97.88 530 ALA B CA 1
ATOM 9444 C C . ALA B 1 530 ? 18.094 43.375 22.516 1 97.88 530 ALA B C 1
ATOM 9446 O O . ALA B 1 530 ? 18.25 42.5 21.656 1 97.88 530 ALA B O 1
ATOM 9447 N N . TYR B 1 531 ? 19.016 44.312 22.766 1 98.12 531 TYR B N 1
ATOM 9448 C CA . TYR B 1 531 ? 20.266 44.406 22.016 1 98.12 531 TYR B CA 1
ATOM 9449 C C . TYR B 1 531 ? 21.422 43.812 22.828 1 98.12 531 TYR B C 1
ATOM 9451 O O . TYR B 1 531 ? 21.391 43.812 24.062 1 98.12 531 TYR B O 1
ATOM 9459 N N . PRO B 1 532 ? 22.453 43.344 22.094 1 97.62 532 PRO B N 1
ATOM 9460 C CA . PRO B 1 532 ? 23.609 42.812 22.812 1 97.62 532 PRO B CA 1
ATOM 9461 C C . PRO B 1 532 ? 24.422 43.875 23.5 1 97.62 532 PRO B C 1
ATOM 9463 O O . PRO B 1 532 ? 24.281 45.062 23.188 1 97.62 532 PRO B O 1
ATOM 9466 N N . ALA B 1 533 ? 25.281 43.375 24.328 1 96.75 533 ALA B N 1
ATOM 9467 C CA . ALA B 1 533 ? 26.141 44.281 25.062 1 96.75 533 ALA B CA 1
ATOM 9468 C C . ALA B 1 533 ? 27 45.094 24.109 1 96.75 533 ALA B C 1
ATOM 9470 O O . ALA B 1 533 ? 27.297 46.281 24.391 1 96.75 533 ALA B O 1
ATOM 9471 N N . ASP B 1 534 ? 27.297 44.562 23.047 1 97 534 ASP B N 1
ATOM 9472 C CA . ASP B 1 534 ? 28.156 45.25 22.078 1 97 534 ASP B CA 1
ATOM 9473 C C . ASP B 1 534 ? 27.484 46.469 21.484 1 97 534 ASP B C 1
ATOM 9475 O O . ASP B 1 534 ? 28.141 47.312 20.859 1 97 534 ASP B O 1
ATOM 9479 N N . ALA B 1 535 ? 26.219 46.594 21.688 1 97.69 535 ALA B N 1
ATOM 9480 C CA . ALA B 1 535 ? 25.5 47.75 21.188 1 97.69 535 ALA B CA 1
ATOM 9481 C C . ALA B 1 535 ? 25.719 48.969 22.094 1 97.69 535 ALA B C 1
ATOM 9483 O O . ALA B 1 535 ? 25.453 50.094 21.719 1 97.69 535 ALA B O 1
ATOM 9484 N N . HIS B 1 536 ? 26.062 48.781 23.297 1 97.69 536 HIS B N 1
ATOM 9485 C CA . HIS B 1 536 ? 26.391 49.812 24.266 1 97.69 536 HIS B CA 1
ATOM 9486 C C . HIS B 1 536 ? 25.203 50.75 24.5 1 97.69 536 HIS B C 1
ATOM 9488 O O . HIS B 1 536 ? 25.375 51.969 24.562 1 97.69 536 HIS B O 1
ATOM 9494 N N . VAL B 1 537 ? 24.078 50.156 24.547 1 97.5 537 VAL B N 1
ATOM 9495 C CA . VAL B 1 537 ? 22.875 50.969 24.766 1 97.5 537 VAL B CA 1
ATOM 9496 C C . VAL B 1 537 ? 22.359 50.75 26.203 1 97.5 537 VAL B C 1
ATOM 9498 O O . VAL B 1 537 ? 22.109 49.625 26.609 1 97.5 537 VAL B O 1
ATOM 9501 N N . GLU B 1 538 ? 22.25 51.875 26.906 1 96.38 538 GLU B N 1
ATOM 9502 C CA . GLU B 1 538 ? 21.75 51.844 28.281 1 96.38 538 GLU B CA 1
ATOM 9503 C C . GLU B 1 538 ? 20.234 51.938 28.312 1 96.38 538 GLU B C 1
ATOM 9505 O O . GLU B 1 538 ? 19.594 51.312 29.156 1 96.38 538 GLU B O 1
ATOM 9510 N N . GLN B 1 539 ? 19.781 52.75 27.547 1 96.81 539 GLN B N 1
ATOM 9511 C CA . GLN B 1 539 ? 18.344 52.969 27.438 1 96.81 539 GLN B CA 1
ATOM 9512 C C . GLN B 1 539 ? 17.953 53.375 26.016 1 96.81 539 GLN B C 1
ATOM 9514 O O . GLN B 1 539 ? 18.672 54.125 25.359 1 96.81 539 GLN B O 1
ATOM 9519 N N . TRP B 1 540 ? 16.938 52.844 25.594 1 97.88 540 TRP B N 1
ATOM 9520 C CA . TRP B 1 540 ? 16.297 53.219 24.344 1 97.88 540 TRP B CA 1
ATOM 9521 C C . TRP B 1 540 ? 14.781 53.156 24.453 1 97.88 540 TRP B C 1
ATOM 9523 O O . TRP B 1 540 ? 14.18 52.125 24.234 1 97.88 540 TRP B O 1
ATOM 9533 N N . ILE B 1 541 ? 14.18 54.281 24.688 1 97.69 541 ILE B N 1
ATOM 9534 C CA . ILE B 1 541 ? 12.734 54.344 24.859 1 97.69 541 ILE B CA 1
ATOM 9535 C C . ILE B 1 541 ? 12.078 54.719 23.531 1 97.69 541 ILE B C 1
ATOM 9537 O O . ILE B 1 541 ? 12.289 55.812 23.031 1 97.69 541 ILE B O 1
ATOM 9541 N N . ARG B 1 542 ? 11.367 53.781 22.984 1 98 542 ARG B N 1
ATOM 9542 C CA . ARG B 1 542 ? 10.539 54.031 21.797 1 98 542 ARG B CA 1
ATOM 9543 C C . ARG B 1 542 ? 9.078 54.188 22.188 1 98 542 ARG B C 1
ATOM 9545 O O . ARG B 1 542 ? 8.516 53.375 22.906 1 98 542 ARG B O 1
ATOM 9552 N N . THR B 1 543 ? 8.477 55.25 21.719 1 97.56 543 THR B N 1
ATOM 9553 C CA . THR B 1 543 ? 7.07 55.531 22 1 97.56 543 THR B CA 1
ATOM 9554 C C . THR B 1 543 ? 6.285 55.719 20.703 1 97.56 543 THR B C 1
ATOM 9556 O O . THR B 1 543 ? 6.688 56.5 19.844 1 97.56 543 THR B O 1
ATOM 9559 N N . TYR B 1 544 ? 5.227 55 20.562 1 97.88 544 TYR B N 1
ATOM 9560 C CA . TYR B 1 544 ? 4.23 55.219 19.531 1 97.88 544 TYR B CA 1
ATOM 9561 C C . TYR B 1 544 ? 3.035 56 20.062 1 97.88 544 TYR B C 1
ATOM 9563 O O . TYR B 1 544 ? 2.379 55.562 21.016 1 97.88 544 TYR B O 1
ATOM 9571 N N . SER B 1 545 ? 2.818 57.094 19.5 1 97.75 545 SER B N 1
ATOM 9572 C CA . SER B 1 545 ? 1.654 57.906 19.844 1 97.75 545 SER B CA 1
ATOM 9573 C C . SER B 1 545 ? 0.694 58.031 18.672 1 97.75 545 SER B C 1
ATOM 9575 O O . SER B 1 545 ? 0.984 58.75 17.703 1 97.75 545 SER B O 1
ATOM 9577 N N . LEU B 1 546 ? -0.412 57.375 18.766 1 97.44 546 LEU B N 1
ATOM 9578 C CA . LEU B 1 546 ? -1.447 57.469 17.734 1 97.44 546 LEU B CA 1
ATOM 9579 C C . LEU B 1 546 ? -2.512 58.5 18.125 1 97.44 546 LEU B C 1
ATOM 9581 O O . LEU B 1 546 ? -3.199 58.312 19.141 1 97.44 546 LEU B O 1
ATOM 9585 N N . PHE B 1 547 ? -2.592 59.469 17.359 1 94.31 547 PHE B N 1
ATOM 9586 C CA . PHE B 1 547 ? -3.584 60.5 17.609 1 94.31 547 PHE B CA 1
ATOM 9587 C C . PHE B 1 547 ? -4.887 60.219 16.875 1 94.31 547 PHE B C 1
ATOM 9589 O O . PHE B 1 547 ? -5.016 60.5 15.688 1 94.31 547 PHE B O 1
ATOM 9596 N N . THR B 1 548 ? -5.84 59.781 17.594 1 86.88 548 THR B N 1
ATOM 9597 C CA . THR B 1 548 ? -7.066 59.188 17.047 1 86.88 548 THR B CA 1
ATOM 9598 C C . THR B 1 548 ? -8.008 60.312 16.578 1 86.88 548 THR B C 1
ATOM 9600 O O . THR B 1 548 ? -8.859 60.062 15.711 1 86.88 548 THR B O 1
ATOM 9603 N N . GLY B 1 549 ? -7.879 61.438 17.047 1 78.81 549 GLY B N 1
ATOM 9604 C CA . GLY B 1 549 ? -8.711 62.562 16.625 1 78.81 549 GLY B CA 1
ATOM 9605 C C . GLY B 1 549 ? -8.211 63.25 15.359 1 78.81 549 GLY B C 1
ATOM 9606 O O . GLY B 1 549 ? -9 63.844 14.625 1 78.81 549 GLY B O 1
ATOM 9607 N N . ARG B 1 550 ? -6.938 63.219 15.062 1 82.44 550 ARG B N 1
ATOM 9608 C CA . ARG B 1 550 ? -6.344 63.938 13.938 1 82.44 550 ARG B CA 1
ATOM 9609 C C . ARG B 1 550 ? -5.762 62.969 12.914 1 82.44 550 ARG B C 1
ATOM 9611 O O . ARG B 1 550 ? -5.355 63.375 11.828 1 82.44 550 ARG B O 1
ATOM 9618 N N . ASP B 1 551 ? -5.672 61.719 13.211 1 87.88 551 ASP B N 1
ATOM 9619 C CA . ASP B 1 551 ? -5.301 60.625 12.312 1 87.88 551 ASP B CA 1
ATOM 9620 C C . ASP B 1 551 ? -3.828 60.719 11.922 1 87.88 551 ASP B C 1
ATOM 9622 O O . ASP B 1 551 ? -3.496 60.75 10.734 1 87.88 551 ASP B O 1
ATOM 9626 N N . TYR B 1 552 ? -2.977 60.781 12.773 1 93.12 552 TYR B N 1
ATOM 9627 C CA . TYR B 1 552 ? -1.552 60.719 12.477 1 93.12 552 TYR B CA 1
ATOM 9628 C C . TYR B 1 552 ? -0.807 59.969 13.578 1 93.12 552 TYR B C 1
ATOM 9630 O O . TYR B 1 552 ? -1.343 59.75 14.672 1 93.12 552 TYR B O 1
ATOM 9638 N N . LEU B 1 553 ? 0.321 59.531 13.352 1 97.5 553 LEU B N 1
ATOM 9639 C CA . LEU B 1 553 ? 1.182 58.75 14.242 1 97.5 553 LEU B CA 1
ATOM 9640 C C . LEU B 1 553 ? 2.494 59.469 14.5 1 97.5 553 LEU B C 1
ATOM 9642 O O . LEU B 1 553 ? 3.088 60.031 13.578 1 97.5 553 LEU B O 1
ATOM 9646 N N . VAL B 1 554 ? 2.9 59.531 15.742 1 98 554 VAL B N 1
ATOM 9647 C CA . VAL B 1 554 ? 4.23 60 16.094 1 98 554 VAL B CA 1
ATOM 9648 C C . VAL B 1 554 ? 5.07 58.844 16.625 1 98 554 VAL B C 1
ATOM 9650 O O . VAL B 1 554 ? 4.625 58.094 17.5 1 98 554 VAL B O 1
ATOM 9653 N N . ILE B 1 555 ? 6.176 58.656 16.078 1 98.25 555 ILE B N 1
ATOM 9654 C CA . ILE B 1 555 ? 7.168 57.688 16.562 1 98.25 555 ILE B CA 1
ATOM 9655 C C . ILE B 1 555 ? 8.32 58.469 17.219 1 98.25 555 ILE B C 1
ATOM 9657 O O . ILE B 1 555 ? 9.031 59.219 16.562 1 98.25 555 ILE B O 1
ATOM 9661 N N . GLN B 1 556 ? 8.477 58.188 18.5 1 97.88 556 GLN B N 1
ATOM 9662 C CA . GLN B 1 556 ? 9.531 58.875 19.234 1 97.88 556 GLN B CA 1
ATOM 9663 C C . GLN B 1 556 ? 10.562 57.875 19.766 1 97.88 556 GLN B C 1
ATOM 9665 O O . GLN B 1 556 ? 10.211 56.875 20.375 1 97.88 556 GLN B O 1
ATOM 9670 N N . ASP B 1 557 ? 11.781 58.188 19.516 1 97.38 557 ASP B N 1
ATOM 9671 C CA . ASP B 1 557 ? 12.898 57.438 20.094 1 97.38 557 ASP B CA 1
ATOM 9672 C C . ASP B 1 557 ? 13.766 58.312 20.969 1 97.38 557 ASP B C 1
ATOM 9674 O O . ASP B 1 557 ? 14.125 59.438 20.562 1 97.38 557 ASP B O 1
ATOM 9678 N N . SER B 1 558 ? 14 57.844 22.141 1 97.25 558 SER B N 1
ATOM 9679 C CA . SER B 1 558 ? 14.961 58.469 23.062 1 97.25 558 SER B CA 1
ATOM 9680 C C . SER B 1 558 ? 15.992 57.438 23.547 1 97.25 558 SER B C 1
ATOM 9682 O O . SER B 1 558 ? 15.633 56.406 24.078 1 97.25 558 SER B O 1
ATOM 9684 N N . TYR B 1 559 ? 17.312 57.844 23.375 1 97.25 559 TYR B N 1
ATOM 9685 C CA . TYR B 1 559 ? 18.312 56.844 23.688 1 97.25 559 TYR B CA 1
ATOM 9686 C C . TYR B 1 559 ? 19.453 57.406 24.516 1 97.25 559 TYR B C 1
ATOM 9688 O O . TYR B 1 559 ? 19.641 58.625 24.531 1 97.25 559 TYR B O 1
ATOM 9696 N N . GLU B 1 560 ? 20.047 56.531 25.234 1 97.75 560 GLU B N 1
ATOM 9697 C CA . GLU B 1 560 ? 21.297 56.75 25.969 1 97.75 560 GLU B CA 1
ATOM 9698 C C . GLU B 1 560 ? 22.281 55.625 25.734 1 97.75 560 GLU B C 1
ATOM 9700 O O . GLU B 1 560 ? 21.969 54.469 25.984 1 97.75 560 GLU B O 1
ATOM 9705 N N . LEU B 1 561 ? 23.484 56.031 25.219 1 97.5 561 LEU B N 1
ATOM 9706 C CA . LEU B 1 561 ? 24.547 55.062 24.953 1 97.5 561 LEU B CA 1
ATOM 9707 C C . LEU B 1 561 ? 25.703 55.25 25.922 1 97.5 561 LEU B C 1
ATOM 9709 O O . LEU B 1 561 ? 25.984 56.375 26.359 1 97.5 561 LEU B O 1
ATOM 9713 N N . ASP B 1 562 ? 26.297 54.219 26.25 1 95.94 562 ASP B N 1
ATOM 9714 C CA . ASP B 1 562 ? 27.516 54.344 27.031 1 95.94 562 ASP B CA 1
ATOM 9715 C C . ASP B 1 562 ? 28.734 54.594 26.141 1 95.94 562 ASP B C 1
ATOM 9717 O O . ASP B 1 562 ? 29.734 55.156 26.578 1 95.94 562 ASP B O 1
ATOM 9721 N N . GLN B 1 563 ? 28.656 54.125 24.891 1 96.06 563 GLN B N 1
ATOM 9722 C CA . GLN B 1 563 ? 29.672 54.375 23.875 1 96.06 563 GLN B CA 1
ATOM 9723 C C . GLN B 1 563 ? 29.016 54.562 22.5 1 96.06 563 GLN B C 1
ATOM 9725 O O . GLN B 1 563 ? 28.078 53.875 22.141 1 96.06 563 GLN B O 1
ATOM 9730 N N . GLN B 1 564 ? 29.531 55.531 21.828 1 95 564 GLN B N 1
ATOM 9731 C CA . GLN B 1 564 ? 29.094 55.719 20.453 1 95 564 GLN B CA 1
ATOM 9732 C C . GLN B 1 564 ? 30.109 55.156 19.453 1 95 564 GLN B C 1
ATOM 9734 O O . GLN B 1 564 ? 31.219 55.688 19.328 1 95 564 GLN B O 1
ATOM 9739 N N . LEU B 1 565 ? 29.703 54.156 18.766 1 95.06 565 LEU B N 1
ATOM 9740 C CA . LEU B 1 565 ? 30.641 53.469 17.891 1 95.06 565 LEU B CA 1
ATOM 9741 C C . LEU B 1 565 ? 30.312 53.688 16.422 1 95.06 565 LEU B C 1
ATOM 9743 O O . LEU B 1 565 ? 31.219 53.781 15.586 1 95.06 565 LEU B O 1
ATOM 9747 N N . SER B 1 566 ? 29.141 53.75 16.078 1 95.81 566 SER B N 1
ATOM 9748 C CA . SER B 1 566 ? 28.641 53.938 14.727 1 95.81 566 SER B CA 1
ATOM 9749 C C . SER B 1 566 ? 27.297 54.656 14.742 1 95.81 566 SER B C 1
ATOM 9751 O O . SER B 1 566 ? 26.578 54.625 15.742 1 95.81 566 SER B O 1
ATOM 9753 N N . PRO B 1 567 ? 27 55.375 13.656 1 96.56 567 PRO B N 1
ATOM 9754 C CA . PRO B 1 567 ? 25.703 56.031 13.625 1 96.56 567 PRO B CA 1
ATOM 9755 C C . PRO B 1 567 ? 24.531 55.062 13.773 1 96.56 567 PRO B C 1
ATOM 9757 O O . PRO B 1 567 ? 24.562 53.969 13.195 1 96.56 567 PRO B O 1
ATOM 9760 N N . ASN B 1 568 ? 23.578 55.5 14.664 1 97.38 568 ASN B N 1
ATOM 9761 C CA . ASN B 1 568 ? 22.344 54.719 14.742 1 97.38 568 ASN B CA 1
ATOM 9762 C C . ASN B 1 568 ? 21.516 54.812 13.469 1 97.38 568 ASN B C 1
ATOM 9764 O O . ASN B 1 568 ? 21.578 55.812 12.766 1 97.38 568 ASN B O 1
ATOM 9768 N N . GLN B 1 569 ? 20.844 53.719 13.148 1 97.88 569 GLN B N 1
ATOM 9769 C CA . GLN B 1 569 ? 20.031 53.656 11.938 1 97.88 569 GLN B CA 1
ATOM 9770 C C . GLN B 1 569 ? 18.625 53.156 12.25 1 97.88 569 GLN B C 1
ATOM 9772 O O . GLN B 1 569 ? 18.453 52.125 12.852 1 97.88 569 GLN B O 1
ATOM 9777 N N . LEU B 1 570 ? 17.594 53.938 11.922 1 98.06 570 LEU B N 1
ATOM 9778 C CA . LEU B 1 570 ? 16.219 53.5 12.008 1 98.06 570 LEU B CA 1
ATOM 9779 C C . LEU B 1 570 ? 15.773 52.844 10.695 1 98.06 570 LEU B C 1
ATOM 9781 O O . LEU B 1 570 ? 15.922 53.438 9.625 1 98.06 570 LEU B O 1
ATOM 9785 N N . ASN B 1 571 ? 15.281 51.625 10.82 1 98.44 571 ASN B N 1
ATOM 9786 C CA . ASN B 1 571 ? 14.828 50.906 9.641 1 98.44 571 ASN B CA 1
ATOM 9787 C C . ASN B 1 571 ? 13.312 50.75 9.633 1 98.44 571 ASN B C 1
ATOM 9789 O O . ASN B 1 571 ? 12.703 50.531 10.688 1 98.44 571 ASN B O 1
ATOM 9793 N N . PHE B 1 572 ? 12.695 50.875 8.461 1 98.56 572 PHE B N 1
ATOM 9794 C CA . PHE B 1 572 ? 11.266 50.656 8.227 1 98.56 572 PHE B CA 1
ATOM 9795 C C . PHE B 1 572 ? 11.039 49.812 6.977 1 98.56 572 PHE B C 1
ATOM 9797 O O . PHE B 1 572 ? 11.656 50.062 5.938 1 98.56 572 PHE B O 1
ATOM 9804 N N . MET B 1 573 ? 10.203 48.781 7.16 1 98.56 573 MET B N 1
ATOM 9805 C CA . MET B 1 573 ? 9.82 47.969 6.004 1 98.56 573 MET B CA 1
ATOM 9806 C C . MET B 1 573 ? 8.531 48.5 5.375 1 98.56 573 MET B C 1
ATOM 9808 O O . MET B 1 573 ? 7.5 48.594 6.043 1 98.56 573 MET B O 1
ATOM 9812 N N . CYS B 1 574 ? 8.609 48.812 4.055 1 98.25 574 CYS B N 1
ATOM 9813 C CA . CYS B 1 574 ? 7.488 49.406 3.346 1 98.25 574 CYS B CA 1
ATOM 9814 C C . CYS B 1 574 ? 6.973 48.5 2.25 1 98.25 574 CYS B C 1
ATOM 9816 O O . CYS B 1 574 ? 7.758 47.812 1.575 1 98.25 574 CYS B O 1
ATOM 9818 N N . ALA B 1 575 ? 5.648 48.562 2.115 1 95.94 575 ALA B N 1
ATOM 9819 C CA . ALA B 1 575 ? 5.031 47.781 1.045 1 95.94 575 ALA B CA 1
ATOM 9820 C C . ALA B 1 575 ? 5.195 48.469 -0.304 1 95.94 575 ALA B C 1
ATOM 9822 O O . ALA B 1 575 ? 5.297 47.812 -1.341 1 95.94 575 ALA B O 1
ATOM 9823 N N . TYR B 1 576 ? 5.234 49.75 -0.266 1 97.19 576 TYR B N 1
ATOM 9824 C CA . TYR B 1 576 ? 5.285 50.562 -1.492 1 97.19 576 TYR B CA 1
ATOM 9825 C C . TYR B 1 576 ? 6.516 51.438 -1.512 1 97.19 576 TYR B C 1
ATOM 9827 O O . TYR B 1 576 ? 7.062 51.781 -0.459 1 97.19 576 TYR B O 1
ATOM 9835 N N . ALA B 1 577 ? 6.93 51.844 -2.676 1 97.38 577 ALA B N 1
ATOM 9836 C CA . ALA B 1 577 ? 8.195 52.531 -2.871 1 97.38 577 ALA B CA 1
ATOM 9837 C C . ALA B 1 577 ? 8.164 53.906 -2.238 1 97.38 577 ALA B C 1
ATOM 9839 O O . ALA B 1 577 ? 7.344 54.75 -2.617 1 97.38 577 ALA B O 1
ATOM 9840 N N . PRO B 1 578 ? 9.062 54.125 -1.293 1 98.12 578 PRO B N 1
ATOM 9841 C CA . PRO B 1 578 ? 9.156 55.5 -0.75 1 98.12 578 PRO B CA 1
ATOM 9842 C C . PRO B 1 578 ? 9.719 56.5 -1.756 1 98.12 578 PRO B C 1
ATOM 9844 O O . PRO B 1 578 ? 10.648 56.156 -2.502 1 98.12 578 PRO B O 1
ATOM 9847 N N . ASP B 1 579 ? 9.094 57.656 -1.801 1 97.12 579 ASP B N 1
ATOM 9848 C CA . ASP B 1 579 ? 9.539 58.781 -2.613 1 97.12 579 ASP B CA 1
ATOM 9849 C C . ASP B 1 579 ? 10.312 59.781 -1.769 1 97.12 579 ASP B C 1
ATOM 9851 O O . ASP B 1 579 ? 9.758 60.406 -0.848 1 97.12 579 ASP B O 1
ATOM 9855 N N . LEU B 1 580 ? 11.578 60.062 -2.121 1 96.69 580 LEU B N 1
ATOM 9856 C CA . LEU B 1 580 ? 12.453 60.906 -1.337 1 96.69 580 LEU B CA 1
ATOM 9857 C C . LEU B 1 580 ? 12.625 62.281 -2.006 1 96.69 580 LEU B C 1
ATOM 9859 O O . LEU B 1 580 ? 13.586 63 -1.73 1 96.69 580 LEU B O 1
ATOM 9863 N N . SER B 1 581 ? 11.758 62.688 -2.773 1 94.69 581 SER B N 1
ATOM 9864 C CA . SER B 1 581 ? 11.914 63.875 -3.598 1 94.69 581 SER B CA 1
ATOM 9865 C C . SER B 1 581 ? 11.82 65.125 -2.758 1 94.69 581 SER B C 1
ATOM 9867 O O . SER B 1 581 ? 12.312 66.188 -3.16 1 94.69 581 SER B O 1
ATOM 9869 N N . GLN B 1 582 ? 11.188 65.125 -1.604 1 93.31 582 GLN B N 1
ATOM 9870 C CA . GLN B 1 582 ? 11.047 66.312 -0.741 1 93.31 582 GLN B CA 1
ATOM 9871 C C . GLN B 1 582 ? 11.992 66.25 0.449 1 93.31 582 GLN B C 1
ATOM 9873 O O . GLN B 1 582 ? 12.125 65.188 1.081 1 93.31 582 GLN B O 1
ATOM 9878 N N . PRO B 1 583 ? 12.578 67.375 0.683 1 91.75 583 PRO B N 1
ATOM 9879 C CA . PRO B 1 583 ? 13.5 67.375 1.821 1 91.75 583 PRO B CA 1
ATOM 9880 C C . PRO B 1 583 ? 12.789 67.125 3.15 1 91.75 583 PRO B C 1
ATOM 9882 O O . PRO B 1 583 ? 11.688 67.625 3.375 1 91.75 583 PRO B O 1
ATOM 9885 N N . ASN B 1 584 ? 13.312 66.375 3.932 1 92.38 584 ASN B N 1
ATOM 9886 C CA . ASN B 1 584 ? 12.875 66.062 5.289 1 92.38 584 ASN B CA 1
ATOM 9887 C C . ASN B 1 584 ? 11.5 65.375 5.301 1 92.38 584 ASN B C 1
ATOM 9889 O O . ASN B 1 584 ? 10.789 65.438 6.305 1 92.38 584 ASN B O 1
ATOM 9893 N N . LYS B 1 585 ? 11.109 64.875 4.145 1 95.5 585 LYS B N 1
ATOM 9894 C CA . LYS B 1 585 ? 9.859 64.125 4.027 1 95.5 585 LYS B CA 1
ATOM 9895 C C . LYS B 1 585 ? 10.039 62.875 3.182 1 95.5 585 LYS B C 1
ATOM 9897 O O . LYS B 1 585 ? 10.734 62.906 2.164 1 95.5 585 LYS B O 1
ATOM 9902 N N . VAL B 1 586 ? 9.531 61.844 3.676 1 97.75 586 VAL B N 1
ATOM 9903 C CA . VAL B 1 586 ? 9.422 60.625 2.877 1 97.75 586 VAL B CA 1
ATOM 9904 C C . VAL B 1 586 ? 7.965 60.375 2.506 1 97.75 586 VAL B C 1
ATOM 9906 O O . VAL B 1 586 ? 7.113 60.219 3.383 1 97.75 586 VAL B O 1
ATOM 9909 N N . LEU B 1 587 ? 7.668 60.406 1.229 1 97.56 587 LEU B N 1
ATOM 9910 C CA . LEU B 1 587 ? 6.309 60.156 0.755 1 97.56 587 LEU B CA 1
ATOM 9911 C C . LEU B 1 587 ? 6.129 58.719 0.302 1 97.56 587 LEU B C 1
ATOM 9913 O O . LEU B 1 587 ? 6.941 58.219 -0.466 1 97.56 587 LEU B O 1
ATOM 9917 N N . ILE B 1 588 ? 5.098 58.062 0.818 1 97.69 588 ILE B N 1
ATOM 9918 C CA . ILE B 1 588 ? 4.773 56.688 0.428 1 97.69 588 ILE B CA 1
ATOM 9919 C C . ILE B 1 588 ? 3.396 56.656 -0.236 1 97.69 588 ILE B C 1
ATOM 9921 O O . ILE B 1 588 ? 2.371 56.656 0.447 1 97.69 588 ILE B O 1
ATOM 9925 N N . PRO B 1 589 ? 3.438 56.562 -1.565 1 96.69 589 PRO B N 1
ATOM 9926 C CA . PRO B 1 589 ? 2.154 56.469 -2.268 1 96.69 589 PRO B CA 1
ATOM 9927 C C . PRO B 1 589 ? 1.463 55.125 -2.07 1 96.69 589 PRO B C 1
ATOM 9929 O O . PRO B 1 589 ? 2.115 54.094 -2.115 1 96.69 589 PRO B O 1
ATOM 9932 N N . LEU B 1 590 ? 0.227 55.156 -1.848 1 95.88 590 LEU B N 1
ATOM 9933 C CA . LEU B 1 590 ? -0.574 53.938 -1.67 1 95.88 590 LEU B CA 1
ATOM 9934 C C . LEU B 1 590 ? -1.435 53.688 -2.9 1 95.88 590 LEU B C 1
ATOM 9936 O O . LEU B 1 590 ? -1.674 54.594 -3.705 1 95.88 590 LEU B O 1
ATOM 9940 N N . PRO B 1 591 ? -1.889 52.469 -3.07 1 93.5 591 PRO B N 1
ATOM 9941 C CA . PRO B 1 591 ? -2.631 52.062 -4.27 1 93.5 591 PRO B CA 1
ATOM 9942 C C . PRO B 1 591 ? -3.926 52.875 -4.445 1 93.5 591 PRO B C 1
ATOM 9944 O O . PRO B 1 591 ? -4.379 53.062 -5.578 1 93.5 591 PRO B O 1
ATOM 9947 N N . ASP B 1 592 ? -4.566 53.312 -3.375 1 91.56 592 ASP B N 1
ATOM 9948 C CA . ASP B 1 592 ? -5.848 54 -3.496 1 91.56 592 ASP B CA 1
ATOM 9949 C C . ASP B 1 592 ? -5.648 55.5 -3.812 1 91.56 592 ASP B C 1
ATOM 9951 O O . ASP B 1 592 ? -6.617 56.25 -3.879 1 91.56 592 ASP B O 1
ATOM 9955 N N . GLY B 1 593 ? -4.469 55.844 -3.959 1 92.69 593 GLY B N 1
ATOM 9956 C CA . GLY B 1 593 ? -4.168 57.219 -4.32 1 92.69 593 GLY B CA 1
ATOM 9957 C C . GLY B 1 593 ? -3.748 58.094 -3.139 1 92.69 593 GLY B C 1
ATOM 9958 O O . GLY B 1 593 ? -3.193 59.156 -3.316 1 92.69 593 GLY B O 1
ATOM 9959 N N . SER B 1 594 ? -3.934 57.594 -1.946 1 93.88 594 SER B N 1
ATOM 9960 C CA . SER B 1 594 ? -3.488 58.312 -0.766 1 93.88 594 SER B CA 1
ATOM 9961 C C . SER B 1 594 ? -1.97 58.281 -0.639 1 93.88 594 SER B C 1
ATOM 9963 O O . SER B 1 594 ? -1.304 57.469 -1.256 1 93.88 594 SER B O 1
ATOM 9965 N N . ILE B 1 595 ? -1.456 59.281 0.074 1 96.19 595 ILE B N 1
ATOM 9966 C CA . ILE B 1 595 ? -0.015 59.375 0.287 1 96.19 595 ILE B CA 1
ATOM 9967 C C . ILE B 1 595 ? 0.281 59.5 1.781 1 96.19 595 ILE B C 1
ATOM 9969 O O . ILE B 1 595 ? -0.252 60.375 2.461 1 96.19 595 ILE B O 1
ATOM 9973 N N . ALA B 1 596 ? 0.988 58.562 2.281 1 96.62 596 ALA B N 1
ATOM 9974 C CA . ALA B 1 596 ? 1.521 58.688 3.637 1 96.62 596 ALA B CA 1
ATOM 9975 C C . ALA B 1 596 ? 2.814 59.5 3.645 1 96.62 596 ALA B C 1
ATOM 9977 O O . ALA B 1 596 ? 3.766 59.156 2.932 1 96.62 596 ALA B O 1
ATOM 9978 N N . ALA B 1 597 ? 2.85 60.562 4.418 1 97 597 ALA B N 1
ATOM 9979 C CA . ALA B 1 597 ? 4.039 61.406 4.516 1 97 597 ALA B CA 1
ATOM 9980 C C . ALA B 1 597 ? 4.719 61.219 5.875 1 97 597 ALA B C 1
ATOM 9982 O O . ALA B 1 597 ? 4.121 61.531 6.914 1 97 597 ALA B O 1
ATOM 9983 N N . LEU B 1 598 ? 5.844 60.75 5.852 1 97.88 598 LEU B N 1
ATOM 9984 C CA . LEU B 1 598 ? 6.684 60.688 7.043 1 97.88 598 LEU B CA 1
ATOM 9985 C C . LEU B 1 598 ? 7.562 61.938 7.148 1 97.88 598 LEU B C 1
ATOM 9987 O O . LEU B 1 598 ? 8.469 62.125 6.336 1 97.88 598 LEU B O 1
ATOM 9991 N N . ILE B 1 599 ? 7.332 62.719 8.156 1 97.5 599 ILE B N 1
ATOM 9992 C CA . ILE B 1 599 ? 8.07 63.938 8.383 1 97.5 599 ILE B CA 1
ATOM 9993 C C . ILE B 1 599 ? 9.242 63.688 9.328 1 97.5 599 ILE B C 1
ATOM 9995 O O . ILE B 1 599 ? 9.047 63.188 10.445 1 97.5 599 ILE B O 1
ATOM 9999 N N . LEU B 1 600 ? 10.375 64.125 8.883 1 97.25 600 LEU B N 1
ATOM 10000 C CA . LEU B 1 600 ? 11.609 63.875 9.641 1 97.25 600 LEU B CA 1
ATOM 10001 C C . LEU B 1 600 ? 12.109 65.188 10.266 1 97.25 600 LEU B C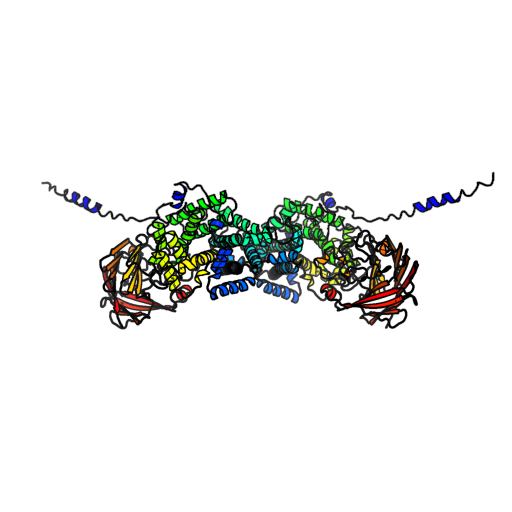 1
ATOM 10003 O O . LEU B 1 600 ? 11.859 66.25 9.742 1 97.25 600 LEU B O 1
ATOM 10007 N N . PRO B 1 601 ? 12.742 65 11.43 1 94.94 601 PRO B N 1
ATOM 10008 C CA . PRO B 1 601 ? 13.406 66.188 11.938 1 94.94 601 PRO B CA 1
ATOM 10009 C C . PRO B 1 601 ? 14.492 66.75 10.992 1 94.94 601 PRO B C 1
ATOM 10011 O O . PRO B 1 601 ? 15.266 65.938 10.445 1 94.94 601 PRO B O 1
ATOM 10014 N N . GLU B 1 602 ? 14.609 68.062 10.898 1 92.31 602 GLU B N 1
ATOM 10015 C CA . GLU B 1 602 ? 15.461 68.688 9.898 1 92.31 602 GLU B CA 1
ATOM 10016 C C . GLU B 1 602 ? 16.938 68.375 10.164 1 92.31 602 GLU B C 1
ATOM 10018 O O . GLU B 1 602 ? 17.422 68.625 11.273 1 92.31 602 GLU B O 1
ATOM 10023 N N . GLY B 1 603 ? 17.562 67.875 9.18 1 90.88 603 GLY B N 1
ATOM 10024 C CA . GLY B 1 603 ? 19 67.75 9.133 1 90.88 603 GLY B CA 1
ATOM 10025 C C . GLY B 1 603 ? 19.531 66.625 10.039 1 90.88 603 GLY B C 1
ATOM 10026 O O . GLY B 1 603 ? 20.734 66.562 10.281 1 90.88 603 GLY B O 1
ATOM 10027 N N . GLN B 1 604 ? 18.656 65.75 10.422 1 93.88 604 GLN B N 1
ATOM 10028 C CA . GLN B 1 604 ? 19.094 64.812 11.438 1 93.88 604 GLN B CA 1
ATOM 10029 C C . GLN B 1 604 ? 19.391 63.469 10.828 1 93.88 604 GLN B C 1
ATOM 10031 O O . GLN B 1 604 ? 20.109 62.656 11.414 1 93.88 604 GLN B O 1
ATOM 10036 N N . PHE B 1 605 ? 18.859 63.219 9.602 1 96.75 605 PHE B N 1
ATOM 10037 C CA . PHE B 1 605 ? 18.984 61.875 9.07 1 96.75 605 PHE B CA 1
ATOM 10038 C C . PHE B 1 605 ? 19.469 61.906 7.621 1 96.75 605 PHE B C 1
ATOM 10040 O O . PHE B 1 605 ? 19.125 62.812 6.867 1 96.75 605 PHE B O 1
ATOM 10047 N N . GLU B 1 606 ? 20.344 60.875 7.285 1 96.44 606 GLU B N 1
ATOM 10048 C CA . GLU B 1 606 ? 20.516 60.438 5.898 1 96.44 606 GLU B CA 1
ATOM 10049 C C . GLU B 1 606 ? 19.516 59.344 5.527 1 96.44 606 GLU B C 1
ATOM 10051 O O . GLU B 1 606 ? 19.375 58.375 6.254 1 96.44 606 GLU B O 1
ATOM 10056 N N . VAL B 1 607 ? 18.781 59.594 4.402 1 97.69 607 VAL B N 1
ATOM 10057 C CA . VAL B 1 607 ? 17.703 58.688 4.047 1 97.69 607 VAL B CA 1
ATOM 10058 C C . VAL B 1 607 ? 18.094 57.844 2.848 1 97.69 607 VAL B C 1
ATOM 10060 O O . VAL B 1 607 ? 18.703 58.344 1.893 1 97.69 607 VAL B O 1
ATOM 10063 N N . ALA B 1 608 ? 17.891 56.5 2.951 1 97.56 608 ALA B N 1
ATOM 10064 C CA . ALA B 1 608 ? 18.156 55.562 1.855 1 97.56 608 ALA B CA 1
ATOM 10065 C C . ALA B 1 608 ? 17.016 54.562 1.711 1 97.56 608 ALA B C 1
ATOM 10067 O O . ALA B 1 608 ? 16.344 54.25 2.689 1 97.56 608 ALA B O 1
ATOM 10068 N N . VAL B 1 609 ? 16.781 54.062 0.463 1 98.06 609 VAL B N 1
ATOM 10069 C CA . VAL B 1 609 ? 15.773 53.062 0.175 1 98.06 609 VAL B CA 1
ATOM 10070 C C . VAL B 1 609 ? 16.422 51.875 -0.524 1 98.06 609 VAL B C 1
ATOM 10072 O O . VAL B 1 609 ? 17.188 52.031 -1.481 1 98.06 609 VAL B O 1
ATOM 10075 N N . GLU B 1 610 ? 16.188 50.719 -0.009 1 97.75 610 GLU B N 1
ATOM 10076 C CA . GLU B 1 610 ? 16.641 49.469 -0.607 1 97.75 610 GLU B CA 1
ATOM 10077 C C . GLU B 1 610 ? 15.469 48.625 -1.082 1 97.75 610 GLU B C 1
ATOM 10079 O O . GLU B 1 610 ? 14.5 48.438 -0.344 1 97.75 610 GLU B O 1
ATOM 10084 N N . GLU B 1 611 ? 15.578 48.156 -2.334 1 97.25 611 GLU B N 1
ATOM 10085 C CA . GLU B 1 611 ? 14.586 47.219 -2.83 1 97.25 611 GLU B CA 1
ATOM 10086 C C . GLU B 1 611 ? 14.906 45.781 -2.377 1 97.25 611 GLU B C 1
ATOM 10088 O O . GLU B 1 611 ? 16.047 45.344 -2.457 1 97.25 611 GLU B O 1
ATOM 10093 N N . LYS B 1 612 ? 13.914 45.156 -1.793 1 97 612 LYS B N 1
ATOM 10094 C CA . LYS B 1 612 ? 14.039 43.75 -1.401 1 97 612 LYS B CA 1
ATOM 10095 C C . LYS B 1 612 ? 13.211 42.844 -2.311 1 97 612 LYS B C 1
ATOM 10097 O O . LYS B 1 612 ? 11.992 42.75 -2.15 1 97 612 LYS B O 1
ATOM 10102 N N . ILE B 1 613 ? 13.938 42.094 -3.164 1 96.75 613 ILE B N 1
ATOM 10103 C CA . ILE B 1 613 ? 13.273 41.219 -4.113 1 96.75 613 ILE B CA 1
ATOM 10104 C C . ILE B 1 613 ? 12.789 39.938 -3.398 1 96.75 613 ILE B C 1
ATOM 10106 O O . ILE B 1 613 ? 13.547 39.312 -2.652 1 96.75 613 ILE B O 1
ATOM 10110 N N . LEU B 1 614 ? 11.492 39.656 -3.57 1 96.12 614 LEU B N 1
ATOM 10111 C CA . LEU B 1 614 ? 10.906 38.438 -2.982 1 96.12 614 LEU B CA 1
ATOM 10112 C C . LEU B 1 614 ? 11.008 37.281 -3.943 1 96.12 614 LEU B C 1
ATOM 10114 O O . LEU B 1 614 ? 10.625 37.375 -5.109 1 96.12 614 LEU B O 1
ATOM 10118 N N . THR B 1 615 ? 11.523 36.125 -3.465 1 93.62 615 THR B N 1
ATOM 10119 C CA . THR B 1 615 ? 11.641 34.906 -4.281 1 93.62 615 THR B CA 1
ATOM 10120 C C . THR B 1 615 ? 10.922 33.75 -3.621 1 93.62 615 THR B C 1
ATOM 10122 O O . THR B 1 615 ? 10.562 32.781 -4.289 1 93.62 615 THR B O 1
ATOM 10125 N N . ASP B 1 616 ? 10.688 33.844 -2.359 1 93.19 616 ASP B N 1
ATOM 10126 C CA . ASP B 1 616 ? 10.039 32.781 -1.609 1 93.19 616 ASP B CA 1
ATOM 10127 C C . ASP B 1 616 ? 8.547 32.688 -1.93 1 93.19 616 ASP B C 1
ATOM 10129 O O . ASP B 1 616 ? 7.875 33.719 -2.002 1 93.19 616 ASP B O 1
ATOM 10133 N N . GLY B 1 617 ? 8.078 31.453 -2.09 1 90.75 617 GLY B N 1
ATOM 10134 C CA . GLY B 1 617 ? 6.688 31.25 -2.479 1 90.75 617 GLY B CA 1
ATOM 10135 C C . GLY B 1 617 ? 5.699 31.797 -1.458 1 90.75 617 GLY B C 1
ATOM 10136 O O . GLY B 1 617 ? 4.664 32.344 -1.824 1 90.75 617 GLY B O 1
ATOM 10137 N N . GLN B 1 618 ? 5.914 31.625 -0.165 1 90.5 618 GLN B N 1
ATOM 10138 C CA . GLN B 1 618 ? 5.016 32.094 0.887 1 90.5 618 GLN B CA 1
ATOM 10139 C C . GLN B 1 618 ? 4.945 33.625 0.912 1 90.5 618 GLN B C 1
ATOM 10141 O O . GLN B 1 618 ? 3.865 34.188 1.09 1 90.5 618 GLN B O 1
ATOM 10146 N N . LEU B 1 619 ? 6.035 34.281 0.754 1 94.44 619 LEU B N 1
ATOM 10147 C CA . LEU B 1 619 ? 6.074 35.719 0.738 1 94.44 619 LEU B CA 1
ATOM 10148 C C . LEU B 1 619 ? 5.395 36.281 -0.513 1 94.44 619 LEU B C 1
ATOM 10150 O O . LEU B 1 619 ? 4.68 37.281 -0.448 1 94.44 619 LEU B O 1
ATOM 10154 N N . LEU B 1 620 ? 5.664 35.531 -1.598 1 94.31 620 LEU B N 1
ATOM 10155 C CA . LEU B 1 620 ? 5.027 35.969 -2.84 1 94.31 620 LEU B CA 1
ATOM 10156 C C . LEU B 1 620 ? 3.51 35.875 -2.736 1 94.31 620 LEU B C 1
ATOM 10158 O O . LEU B 1 620 ? 2.795 36.719 -3.236 1 94.31 620 LEU B O 1
ATOM 10162 N N . LYS B 1 621 ? 3.055 34.906 -2.098 1 91.44 621 LYS B N 1
ATOM 10163 C CA . LYS B 1 621 ? 1.618 34.719 -1.898 1 91.44 621 LYS B CA 1
ATOM 10164 C C . LYS B 1 621 ? 1.063 35.781 -0.946 1 91.44 621 LYS B C 1
ATOM 10166 O O . LYS B 1 621 ? -0.006 36.344 -1.189 1 91.44 621 LYS B O 1
ATOM 10171 N N . ALA B 1 622 ? 1.722 36.094 0.082 1 92.25 622 ALA B N 1
ATOM 10172 C CA . ALA B 1 622 ? 1.256 37 1.111 1 92.25 622 ALA B CA 1
ATOM 10173 C C . ALA B 1 622 ? 1.19 38.438 0.577 1 92.25 622 ALA B C 1
ATOM 10175 O O . ALA B 1 622 ? 0.262 39.188 0.895 1 92.25 622 ALA B O 1
ATOM 10176 N N . TRP B 1 623 ? 2.104 38.812 -0.242 1 95.44 623 TRP B N 1
ATOM 10177 C CA . TRP B 1 623 ? 2.207 40.219 -0.606 1 95.44 623 TRP B CA 1
ATOM 10178 C C . TRP B 1 623 ? 1.775 40.438 -2.053 1 95.44 623 TRP B C 1
ATOM 10180 O O . TRP B 1 623 ? 1.512 41.594 -2.459 1 95.44 623 TRP B O 1
ATOM 10190 N N . SER B 1 624 ? 1.643 39.406 -2.82 1 93.38 624 SER B N 1
ATOM 10191 C CA . SER B 1 624 ? 1.188 39.438 -4.207 1 93.38 624 SER B CA 1
ATOM 10192 C C . SER B 1 624 ? 1.976 40.469 -5.008 1 93.38 624 SER B C 1
ATOM 10194 O O . SER B 1 624 ? 1.398 41.25 -5.781 1 93.38 624 SER B O 1
ATOM 10196 N N . GLN B 1 625 ? 3.143 40.688 -4.715 1 94.81 625 GLN B N 1
ATOM 10197 C CA . GLN B 1 625 ? 4.094 41.531 -5.43 1 94.81 625 GLN B CA 1
ATOM 10198 C C . GLN B 1 625 ? 5.508 40.969 -5.34 1 94.81 625 GLN B C 1
ATOM 10200 O O . GLN B 1 625 ? 5.789 40.125 -4.492 1 94.81 625 GLN B O 1
ATOM 10205 N N . GLU B 1 626 ? 6.445 41.562 -6.203 1 95.69 626 GLU B N 1
ATOM 10206 C CA . GLU B 1 626 ? 7.754 40.938 -6.375 1 95.69 626 GLU B CA 1
ATOM 10207 C C . GLU B 1 626 ? 8.805 41.594 -5.48 1 95.69 626 GLU B C 1
ATOM 10209 O O . GLU B 1 626 ? 9.891 41.062 -5.289 1 95.69 626 GLU B O 1
ATOM 10214 N N . LYS B 1 627 ? 8.484 42.719 -4.949 1 96.69 627 LYS B N 1
ATOM 10215 C CA . LYS B 1 627 ? 9.5 43.375 -4.129 1 96.69 627 LYS B CA 1
ATOM 10216 C C . LYS B 1 627 ? 8.859 44.156 -2.992 1 96.69 627 LYS B C 1
ATOM 10218 O O . LYS B 1 627 ? 7.699 44.562 -3.084 1 96.69 627 LYS B O 1
ATOM 10223 N N . LEU B 1 628 ? 9.523 44.312 -1.939 1 97.94 628 LEU B N 1
ATOM 10224 C CA . LEU B 1 628 ? 9.281 45.219 -0.826 1 97.94 628 LEU B CA 1
ATOM 10225 C C . LEU B 1 628 ? 10.406 46.25 -0.71 1 97.94 628 LEU B C 1
ATOM 10227 O O . LEU B 1 628 ? 11.352 46.219 -1.499 1 97.94 628 LEU B O 1
ATOM 10231 N N . TYR B 1 629 ? 10.266 47.188 0.251 1 98.44 629 TYR B N 1
ATOM 10232 C CA . TYR B 1 629 ? 11.25 48.25 0.357 1 98.44 629 TYR B CA 1
ATOM 10233 C C . TYR B 1 629 ? 11.695 48.469 1.802 1 98.44 629 TYR B C 1
ATOM 10235 O O . TYR B 1 629 ? 10.875 48.406 2.723 1 98.44 629 TYR B O 1
ATOM 10243 N N . LYS B 1 630 ? 12.93 48.562 1.956 1 98.56 630 LYS B N 1
ATOM 10244 C CA . LYS B 1 630 ? 13.484 48.938 3.252 1 98.56 630 LYS B CA 1
ATOM 10245 C C . LYS B 1 630 ? 13.914 50.406 3.262 1 98.56 630 LYS B C 1
ATOM 10247 O O . LYS B 1 630 ? 14.773 50.812 2.475 1 98.56 630 LYS B O 1
ATOM 10252 N N . LEU B 1 631 ? 13.273 51.188 4.062 1 98.5 631 LEU B N 1
ATOM 10253 C CA . LEU B 1 631 ? 13.633 52.594 4.305 1 98.5 631 LEU B CA 1
ATOM 10254 C C . LEU B 1 631 ? 14.57 52.719 5.5 1 98.5 631 LEU B C 1
ATOM 10256 O O . LEU B 1 631 ? 14.242 52.25 6.602 1 98.5 631 LEU B O 1
ATOM 10260 N N . SER B 1 632 ? 15.75 53.312 5.273 1 98.44 632 SER B N 1
ATOM 10261 C CA . SER B 1 632 ? 16.734 53.469 6.344 1 98.44 632 SER B CA 1
ATOM 10262 C C . SER B 1 632 ? 17.031 54.938 6.617 1 98.44 632 SER B C 1
ATOM 10264 O O . SER B 1 632 ? 17.312 55.688 5.691 1 98.44 632 SER B O 1
ATOM 10266 N N . LEU B 1 633 ? 16.922 55.281 7.887 1 98.19 633 LEU B N 1
ATOM 10267 C CA . LEU B 1 633 ? 17.297 56.625 8.367 1 98.19 633 LEU B CA 1
ATOM 10268 C C . LEU B 1 633 ? 18.531 56.562 9.242 1 98.19 633 LEU B C 1
ATOM 10270 O O . LEU B 1 633 ? 18.469 56.156 10.406 1 98.19 633 LEU B O 1
ATOM 10274 N N . THR B 1 634 ? 19.594 57.062 8.711 1 97.62 634 THR B N 1
ATOM 10275 C CA . THR B 1 634 ? 20.859 57.031 9.453 1 97.62 634 THR B CA 1
ATOM 10276 C C . THR B 1 634 ? 21.141 58.375 10.109 1 97.62 634 THR B C 1
ATOM 10278 O O . THR B 1 634 ? 21.125 59.406 9.445 1 97.62 634 THR B O 1
ATOM 10281 N N . GLU B 1 635 ? 21.359 58.281 11.359 1 96.31 635 GLU B N 1
ATOM 10282 C CA . GLU B 1 635 ? 21.625 59.531 12.086 1 96.31 635 GLU B CA 1
ATOM 10283 C C . GLU B 1 635 ? 22.875 60.219 11.555 1 96.31 635 GLU B C 1
ATOM 10285 O O . GLU B 1 635 ? 23.906 59.562 11.328 1 96.31 635 GLU B O 1
ATOM 10290 N N . ARG B 1 636 ? 22.875 61.562 11.375 1 94.25 636 ARG B N 1
ATOM 10291 C CA . ARG B 1 636 ? 23.984 62.312 10.812 1 94.25 636 ARG B CA 1
ATOM 10292 C C . ARG B 1 636 ? 24.984 62.719 11.891 1 94.25 636 ARG B C 1
ATOM 10294 O O . ARG B 1 636 ? 26.188 62.75 11.648 1 94.25 636 ARG B O 1
ATOM 10301 N N . LYS B 1 637 ? 24.453 63.031 13.094 1 90.88 637 LYS B N 1
ATOM 10302 C CA . LYS B 1 637 ? 25.297 63.469 14.195 1 90.88 637 LYS B CA 1
ATOM 10303 C C . LYS B 1 637 ? 25.156 62.531 15.398 1 90.88 637 LYS B C 1
ATOM 10305 O O . LYS B 1 637 ? 24.422 62.844 16.344 1 90.88 637 LYS B O 1
ATOM 10310 N N . PRO B 1 638 ? 25.969 61.531 15.359 1 89.88 638 PRO B N 1
ATOM 10311 C CA . PRO B 1 638 ? 25.859 60.594 16.469 1 89.88 638 PRO B CA 1
ATOM 10312 C C . PRO B 1 638 ? 26.234 61.188 17.812 1 89.88 638 PRO B C 1
ATOM 10314 O O . PRO B 1 638 ? 27.203 61.938 17.906 1 89.88 638 PRO B O 1
ATOM 10317 N N . GLU B 1 639 ? 25.359 61 18.812 1 91.81 639 GLU B N 1
ATOM 10318 C CA . GLU B 1 639 ? 25.562 61.469 20.172 1 91.81 639 GLU B CA 1
ATOM 10319 C C . GLU B 1 639 ? 25.312 60.344 21.172 1 91.81 639 GLU B C 1
ATOM 10321 O O . GLU B 1 639 ? 24.734 59.312 20.828 1 91.81 639 GLU B O 1
ATOM 10326 N N . LEU B 1 640 ? 25.812 60.594 22.359 1 95.81 640 LEU B N 1
ATOM 10327 C CA . LEU B 1 640 ? 25.609 59.594 23.406 1 95.81 640 LEU B CA 1
ATOM 10328 C C . LEU B 1 640 ? 24.156 59.594 23.875 1 95.81 640 LEU B C 1
ATOM 10330 O O . LEU B 1 640 ? 23.656 58.562 24.344 1 95.81 640 LEU B O 1
ATOM 10334 N N . LYS B 1 641 ? 23.594 60.719 23.859 1 96.12 641 LYS B N 1
ATOM 10335 C CA . LYS B 1 641 ? 22.172 60.875 24.156 1 96.12 641 LYS B CA 1
ATOM 10336 C C . LYS B 1 641 ? 21.453 61.625 23.047 1 96.12 641 LYS B C 1
ATOM 10338 O O . LYS B 1 641 ? 21.984 62.562 22.469 1 96.12 641 LYS B O 1
ATOM 10343 N N . GLY B 1 642 ? 20.297 61.125 22.781 1 94.75 642 GLY B N 1
ATOM 10344 C CA . GLY B 1 642 ? 19.516 61.781 21.734 1 94.75 642 GLY B CA 1
ATOM 10345 C C . GLY B 1 642 ? 18.047 61.438 21.766 1 94.75 642 GLY B C 1
ATOM 10346 O O . GLY B 1 642 ? 17.641 60.531 22.516 1 94.75 642 GLY B O 1
ATOM 10347 N N . SER B 1 643 ? 17.25 62.25 21.078 1 95.62 643 SER B N 1
ATOM 10348 C CA . SER B 1 643 ? 15.828 62.031 20.938 1 95.62 643 SER B CA 1
ATOM 10349 C C . SER B 1 643 ? 15.32 62.531 19.578 1 95.62 643 SER B C 1
ATOM 10351 O O . SER B 1 643 ? 15.758 63.594 19.109 1 95.62 643 SER B O 1
ATOM 10353 N N . TRP B 1 644 ? 14.562 61.75 18.938 1 95.75 644 TRP B N 1
ATOM 10354 C CA . TRP B 1 644 ? 13.953 62.125 17.672 1 95.75 644 TRP B CA 1
ATOM 10355 C C . TRP B 1 644 ? 12.445 61.875 17.688 1 95.75 644 TRP B C 1
ATOM 10357 O O . TRP B 1 644 ? 11.969 60.969 18.375 1 95.75 644 TRP B O 1
ATOM 10367 N N . GLU B 1 645 ? 11.75 62.688 16.938 1 97.06 645 GLU B N 1
ATOM 10368 C CA . GLU B 1 645 ? 10.328 62.5 16.703 1 97.06 645 GLU B CA 1
ATOM 10369 C C . GLU B 1 645 ? 10.016 62.5 15.203 1 97.06 645 GLU B C 1
ATOM 10371 O O . GLU B 1 645 ? 10.375 63.406 14.477 1 97.06 645 GLU B O 1
ATOM 10376 N N . LEU B 1 646 ? 9.5 61.406 14.766 1 97.88 646 LEU B N 1
ATOM 10377 C CA . LEU B 1 646 ? 8.984 61.281 13.406 1 97.88 646 LEU B CA 1
ATOM 10378 C C . LEU B 1 646 ? 7.461 61.344 13.398 1 97.88 646 LEU B C 1
ATOM 10380 O O . LEU B 1 646 ? 6.805 60.75 14.258 1 97.88 646 LEU B O 1
ATOM 10384 N N . GLU B 1 647 ? 6.957 62.062 12.484 1 97.25 647 GLU B N 1
ATOM 10385 C CA . GLU B 1 647 ? 5.508 62.188 12.367 1 97.25 647 GLU B CA 1
ATOM 10386 C C . GLU B 1 647 ? 5.012 61.656 11.031 1 97.25 647 GLU B C 1
ATOM 10388 O O . GLU B 1 647 ? 5.539 62.031 9.977 1 97.25 647 GLU B O 1
ATOM 10393 N N . LEU B 1 648 ? 4.062 60.781 11.086 1 97.12 648 LEU B N 1
ATOM 10394 C CA . LEU B 1 648 ? 3.436 60.281 9.867 1 97.12 648 LEU B CA 1
ATOM 10395 C C . LEU B 1 648 ? 2.004 60.781 9.75 1 97.12 648 LEU B C 1
ATOM 10397 O O . LEU B 1 648 ? 1.181 60.562 10.641 1 97.12 648 LEU B O 1
ATOM 10401 N N . LYS B 1 649 ? 1.682 61.406 8.625 1 94.19 649 LYS B N 1
ATOM 10402 C CA . LYS B 1 649 ? 0.351 61.938 8.336 1 94.19 649 LYS B CA 1
ATOM 10403 C C . LYS B 1 649 ? -0.092 61.562 6.922 1 94.19 649 LYS B C 1
ATOM 10405 O O . LYS B 1 649 ? 0.742 61.312 6.047 1 94.19 649 LYS B O 1
ATOM 10410 N N . MET B 1 650 ? -1.359 61.5 6.816 1 92.69 650 MET B N 1
ATOM 10411 C CA . MET B 1 650 ? -1.908 61.25 5.484 1 92.69 650 MET B CA 1
ATOM 10412 C C . MET B 1 650 ? -2.119 62.562 4.742 1 92.69 650 MET B C 1
ATOM 10414 O O . MET B 1 650 ? -2.549 63.562 5.332 1 92.69 650 MET B O 1
ATOM 10418 N N . VAL B 1 651 ? -1.646 62.531 3.518 1 86.94 651 VAL B N 1
ATOM 10419 C CA . VAL B 1 651 ? -1.786 63.75 2.729 1 86.94 651 VAL B CA 1
ATOM 10420 C C . VAL B 1 651 ? -2.705 63.5 1.536 1 86.94 651 VAL B C 1
ATOM 10422 O O . VAL B 1 651 ? -2.729 62.406 0.992 1 86.94 651 VAL B O 1
ATOM 10425 N N . LYS B 1 652 ? -3.859 64.188 1.271 1 70.31 652 LYS B N 1
ATOM 10426 C CA . LYS B 1 652 ? -4.711 64.125 0.088 1 70.31 652 LYS B CA 1
ATOM 10427 C C . LYS B 1 652 ? -3.924 64.438 -1.18 1 70.31 652 LYS B C 1
ATOM 10429 O O . LYS B 1 652 ? -3.02 65.312 -1.158 1 70.31 652 LYS B O 1
ATOM 10434 N N . PRO B 1 653 ? -4.109 63.594 -2.209 1 56.22 653 PRO B N 1
ATOM 10435 C CA . PRO B 1 653 ? -3.438 64 -3.451 1 56.22 653 PRO B CA 1
ATOM 10436 C C . PRO B 1 653 ? -3.654 65.438 -3.801 1 56.22 653 PRO B C 1
ATOM 10438 O O . PRO B 1 653 ? -4.672 66.062 -3.418 1 56.22 653 PRO B O 1
#

Nearest PDB structures (foldseek):
  8r75-assembly2_B  TM=9.444E-01  e=1.906E-55  Bacteroides thetaiotaomicron VPI-5482
  8r73-assembly1_A  TM=9.422E-01  e=2.876E-55  Bacteroides cellulosilyticus WH2
  8r70-assembly1_A  TM=9.211E-01  e=3.151E-55  Bacteroides thetaiotaomicron VPI-5482
  8r75-assembly1_A  TM=9.189E-01  e=4.975E-55  Bacteroides thetaiotaomicron VPI-5482
  8r70-assembly1_B  TM=9.369E-01  e=7.713E-54  Bacteroides thetaiotaomicron VPI-5482

Solvent-accessible surface area (backbone atoms only — not comparable to full-atom values): 67816 Å² total; per-residue (Å²): 144,87,89,87,77,89,76,69,68,77,67,61,72,68,61,63,70,68,59,66,74,61,69,73,74,71,70,63,55,59,45,89,67,40,60,50,52,47,46,56,66,50,84,68,66,82,75,65,68,57,56,52,78,78,75,45,78,52,69,68,56,48,20,52,45,49,63,69,44,54,72,65,55,47,49,48,39,44,51,46,17,60,56,33,63,70,58,60,60,55,48,75,45,54,59,34,21,32,30,30,74,74,73,47,44,48,60,67,38,48,48,51,51,50,50,52,55,49,34,43,39,28,25,49,53,26,31,49,55,67,65,75,62,82,35,48,61,53,43,51,24,46,52,49,51,59,67,32,44,75,62,57,57,46,47,82,56,31,56,76,34,94,86,30,54,33,68,85,54,74,88,48,65,64,78,41,67,42,27,19,52,50,42,36,51,51,27,52,48,45,66,75,37,36,66,63,34,38,70,75,34,57,60,54,42,48,46,55,47,49,51,43,37,63,43,44,52,48,44,54,74,75,49,60,76,54,53,42,44,29,75,81,32,96,55,58,56,46,56,22,31,43,32,39,30,23,50,46,52,27,31,61,56,56,54,80,51,64,68,56,36,49,52,45,50,53,52,37,38,50,26,40,22,42,46,59,18,62,40,37,69,62,16,64,54,76,46,18,53,64,42,31,57,48,30,54,39,26,34,42,57,32,49,52,47,47,15,59,34,36,75,54,64,49,63,66,47,82,40,66,47,56,49,33,31,62,45,39,57,64,72,38,48,69,37,92,48,32,36,58,24,58,38,57,4,45,37,43,46,87,77,60,40,56,56,41,27,51,44,13,59,62,49,69,34,69,61,45,30,8,35,18,20,33,51,56,69,70,40,87,66,79,56,67,40,68,38,79,52,60,70,52,17,53,52,20,47,72,41,42,68,62,44,72,67,40,66,60,35,82,85,72,73,52,65,47,74,32,76,73,59,32,35,37,36,35,46,25,87,74,34,41,35,40,36,38,32,39,40,40,17,57,47,65,59,53,33,23,47,53,57,20,46,33,32,29,48,74,68,38,62,48,34,37,57,78,21,41,64,68,84,51,60,50,62,78,40,95,55,31,66,73,38,62,69,27,29,20,74,56,24,36,32,64,30,38,39,76,32,52,45,40,77,31,70,78,17,20,42,76,48,78,47,78,46,78,57,96,48,32,38,38,42,34,34,27,36,27,50,22,38,48,78,85,25,30,50,73,38,29,40,38,32,43,36,40,30,39,75,77,40,34,38,36,46,32,42,36,40,33,37,81,51,77,80,44,52,39,29,41,26,37,24,23,58,39,69,71,39,71,86,46,86,53,32,40,36,30,57,44,95,88,57,42,28,42,34,37,38,46,56,80,85,42,57,48,78,49,77,43,81,42,77,56,80,44,68,44,42,32,64,49,62,71,49,59,52,36,25,40,40,37,37,30,40,66,72,73,59,46,59,51,72,51,59,36,38,37,36,72,42,82,116,138,74,94,82,66,74,85,69,65,76,67,61,70,65,62,64,70,66,63,65,72,61,69,74,76,70,71,63,54,59,45,88,66,41,60,50,49,48,47,56,67,48,86,69,66,81,74,64,69,56,56,54,77,78,74,46,77,53,70,66,55,49,21,51,45,49,63,68,45,54,71,66,55,46,48,49,39,46,51,47,18,58,54,32,64,68,60,60,59,57,48,76,44,52,57,33,22,31,30,29,73,74,73,45,43,48,59,65,38,49,49,52,51,49,52,54,56,49,34,45,40,29,25,49,53,25,31,50,53,66,67,74,64,84,36,49,61,52,45,51,26,46,52,49,51,58,67,34,45,78,62,56,57,46,48,81,57,32,56,76,32,95,86,29,52,34,66,84,53,74,88,49,64,62,81,41,66,43,27,20,53,51,41,36,51,52,27,52,49,45,66,77,37,34,67,62,35,36,69,76,35,59,60,55,42,47,49,55,46,49,51,42,39,64,44,44,53,48,44,56,73,75,50,63,76,55,54,43,44,30,74,79,32,94,55,59,54,46,57,22,31,43,33,40,30,24,50,45,51,26,30,61,56,57,54,82,52,64,68,57,38,49,51,47,50,52,51,38,37,50,27,39,21,41,47,60,20,61,40,37,70,62,16,65,54,75,45,17,54,66,41,31,59,48,32,53,39,26,34,42,57,31,50,52,48,47,16,58,35,34,75,54,65,50,63,66,47,82,40,64,48,56,48,32,30,61,44,38,56,65,72,38,49,69,37,93,48,35,36,57,23,57,38,58,5,45,38,44,47,89,76,59,39,57,54,41,27,51,45,14,58,62,48,69,34,69,62,45,30,8,35,17,20,34,52,55,68,70,42,87,64,79,57,68,40,69,40,80,53,59,69,51,17,55,53,22,45,74,40,43,66,61,44,72,69,39,66,59,35,80,85,71,75,51,66,47,75,33,78,74,60,32,36,36,36,36,45,27,86,74,33,42,35,40,36,38,31,39,40,40,18,57,46,63,59,52,33,24,47,55,56,19,47,33,31,28,47,74,69,38,63,48,34,36,56,78,20,40,66,67,84,49,60,51,62,77,40,94,56,33,66,73,38,63,66,28,29,20,76,55,25,37,31,63,31,38,38,76,30,53,44,40,78,31,70,78,17,20,41,76,45,79,46,79,44,79,56,95,48,32,38,37,44,35,34,28,36,28,51,21,38,48,77,86,27,29,52,74,39,30,39,37,32,42,36,39,28,39,75,77,42,35,39,35,43,32,41,36,40,33,37,82,51,78,80,43,52,38,29,41,27,37,26,22,60,41,69,70,40,70,85,45,86,54,32,40,36,30,58,44,94,89,56,42,27,42,34,38,37,47,55,82,86,42,57,48,79,50,78,42,81,44,79,57,81,44,67,45,41,33,64,49,62,70,50,59,52,37,26,39,39,36,37,30,40,65,73,72,59,46,59,52,72,50,60,34,39,36,36,72,42,82,117

Sequence (1306 aa):
MKMKKNSFFKKVFAVVAALLLLGVSNAYAQEERNLLGLAMSKDGWKGDILEPTAIFPDKQMIKAQLGDLSPQMREDIRAKGELAKEYNWPVIPVSSYLDFVRTGDRTRMQGFRNERVGHLKQLVLAELAAQEGEYIDAIIDGTWAICEQSTWAMSAHLTIQKYGSGVPDINDPIIDLGVGEVANLLSWVYFYFRSELESVSPLLALRIEQEISERVIEPYLAREDFWWMGFESSFVNNWNPWCNYNVLMSAIMVERDKEKQLAILEKTALSVDKFINYYKTDGACEEGPAYWDHAAGKMIEYLDLLSSITAGELDISQEEIIRNMGNYIRFTHIGEEYYVNFADASAKISAHPGIIYRYGEYIDDPALKGFAAAIVEDSSKKSWIIDGSLDRALHNVALADQLTSYPPYREKEALVYYPDTQVMAARTEGGLFLAAKGGHNNESHNHNDVGSFILYYNTQPIFLDIGVETYSAKTFSKDRYSIWTMQSDYHNLPQVNGQSQLNGAEYKAAISTLSEGKRRVDYSIDIAPAYPADAHVEQWIRTYSLFTGRDYLVIQDSYELDQQLSPNQLNFMCAYAPDLSQPNKVLIPLPDGSIAALILPEGQFEVAVEEKILTDGQLLKAWSQEKLYKLSLTERKPELKGSWELELKMVKPMKMKKNSFFKKVFAVVAALLLLGVSNAYAQEERNLLGLAMSKDGWKGDILEPTAIFPDKQMIKAQLGDLSPQMREDIRAKGELAKEYNWPVIPVSSYLDFVRTGDRTRMQGFRNERVGHLKQLVLAELAAQEGEYIDAIIDGTWAICEQSTWAMSAHLTIQKYGSGVPDINDPIIDLGVGEVANLLSWVYFYFRSELESVSPLLALRIEQEISERVIEPYLAREDFWWMGFESSFVNNWNPWCNYNVLMSAIMVERDKEKQLAILEKTALSVDKFINYYKTDGACEEGPAYWDHAAGKMIEYLDLLSSITAGELDISQEEIIRNMGNYIRFTHIGEEYYVNFADASAKISAHPGIIYRYGEYIDDPALKGFAAAIVEDSSKKSWIIDGSLDRALHNVALADQLTSYPPYREKEALVYYPDTQVMAARTEGGLFLAAKGGHNNESHNHNDVGSFILYYNTQPIFLDIGVETYSAKTFSKDRYSIWTMQSDYHNLPQVNGQSQLNGAEYKAAISTLSEGKRRVDYSIDIAPAYPADAHVEQWIRTYSLFTGRDYLVIQDSYELDQQLSPNQLNFMCAYAPDLSQPNKVLIPLPDGSIAALILPEGQFEVAVEEKILTDGQLLKAWSQEKLYKLSLTERKPELKGSWELELKMVKP